Protein AF-0000000067839251 (afdb_homodimer)

Organism: NCBI:txid111831

Secondary structure (DSSP, 8-state):
-PPPEEEEEE--SHHHHHHHHHHHHTHHHHHHHHSS-EEEEEEE-S-----S---TTSEEES-HHHHHHHSS-SEEEE-S-SSSHHHHHHHHHHHHTT-EEEE--HHHHHHHHHHHHHHHHHTT--EE-GGGSSTT--HHHIIIIITTTPPEEEEEEE--HHHHHHHHHHHHH---HHHHHHHHHHTTSS-SS-HHHHTSHHHHHHHHHHHHHHHTB---GGG-EE--STT--HHHHHHHHHTTEEEEEEEEEEEETTEEEEEEEEEEEETTSGGGG--TTEEEEEEEETTTEEEEEEEE-SSHHHHHHHHHHHHHHHHTT----TTSS-GGGPBP-PBPPGGG-EEEEEEEEEEE-STTHHHHHHHHHHHTTPPEEEEEE----TTSEEEEEEEE-SEEHHHHHHHHHHHHTSTTB-S--EEEEEP--/-PPPEEEEEE--SHHHHHHHHHHHHTHHHHHHHHSS-EEEEEEE-S-----S---TTSEEES-HHHHHHHSS-SEEEE-S-SSSHHHHHHHHHHHHTT-EEEE--HHHHHHHHHHHHHHHHHTT--EE-GGGSSTT--HHHIIIIITTTPPEEEEEEE--HHHHHHHHHHHHH---HHHHHHHHHHTTSS-SS-HHHHTSHHHHHHHHHHHHHHHTB---GGG-EE--STT--HHHHHHHHHTTEEEEEEEEEEEETTEEEEEEEEEEEETTSGGGG--TTEEEEEEEETTTEEEEEEEE-SSHHHHHHHHHHHHHHHHTT----TTSS-GGGPBP-PBPPGGG-EEEEEEEEEEE-STTHHHHHHHHHHHTTPPEEEEEE----TTSEEEEEEEE-SEEHHHHHHHHHHHHTSTTB-S--EEEEEP--

Radius of gyration: 28.69 Å; Cα contacts (8 Å, |Δi|>4): 2136; chains: 2; bounding box: 86×80×74 Å

Foldseek 3Di:
DPDEAEEEEEDCPLQNVLLQCCCVVCQVVLCVVLVHGYYYAEYEDCDDDDPVGDCVNHHYDNQLLCCLQDPPGQEYEQEHEDLDDSSPSNLVNNLVNNHAYEYLYLNVCLVCVLVSLQSQVVSVHYYHHQLVWQFLWSVLCCQLPVCVVWQWFKKKKQGFLLQQAQLQCCLVPVDWNVVSNVVCCVVVSAPPPRCCRQFCVSVLSNLLLVLCLNHLADRDSPLEATGGCNPPTSVNQVVLVVVQWHWGFMWMWGQDPQWIETYTDIATEGCPDPRVPDHHRKMKMWTATPPVGIDMIIDHRDTRNSSSNSSVVSVSCVSNVHHARRSSDRSVRHHHTDRDDLQQDKAKKKKKFFFADDPPLVVVLVVLCVVLVWAWDDKDWDDDDHGGTTIIMTMTGIDGVNSVVVSQVVSCPDPGTPDRMDMHGYDDD/DPDEAEEEEEDCPLQNVLLQCCCVVCQVVLCVVLVHTYYYAEYEDCDDDDPVGDCVNHHYDNQLLCCLQDPPGQEYEQEHEDLDDSSPSNLVNNLVNNHAYEYLYLNVCLVCVLVSLQSQVVSVHAYHHQLVWQFLWSVLCCQLPVCVVWQFFKKKKQGFLLQQAQLQCCLVPVDWNVVSNVVCCVVVSAPPPRCCRQFCVSVLSNLLLVLCLNHLADRDSPLEATGGCNPPTSVNQVVLVVVQWHWGFMWMWGQDPQWIETYTDIATEGCPDPRVPDHHRKMKMWTATPPVGIDMIIDHRDGRNSSSNSSVVSVSCVSNVHHARRSSDRSVRHHHTDRDDLQQDKAKKKKKFFFAPDPPLVVVLVVLCVVLVWAWDDKDWDDDDHGGTTIIMTMTGIDGVNSVVVSQVVSCPDPGTPDRMDMHGYDDD

Sequence (858 aa):
MSRPLKVAVAGLGTVGGGTVKLLQANAALLAERTGRPVVITAVADRDRRDRGLSLDTYRWFDDAVAMASDADADVVVELIGGAGGVALKVCEAAIAAGRHVVTANKALIAHHGMALAAAAEAKGLTLGYEAAVAGGIPIIKSLREGLVGNHARRVYGILNGTCNYILTQMRETGREFATVLAEAQALGYAEADPSFDVDGIDTAHKLAILASVAFGCTLDFDAVHIEGIRHVAAVDIAFAQELGYRIKLLGIATQTEAGIERRVHPCMVRLDTPIAQVDGVFNAVVIDGDFVDRVVHEGRGAGERPTASAVVADIADIARGRNVPTFGVPVATLHAAPAAPMSEHRGAFYVRLMVLDRPGVFADIAAILRDHDVSMEAVLQRGRAPGEPVPVVMTTHDTAEAAMVHSLVKIGELGSSAEPPRMIRIEPFMSRPLKVAVAGLGTVGGGTVKLLQANAALLAERTGRPVVITAVADRDRRDRGLSLDTYRWFDDAVAMASDADADVVVELIGGAGGVALKVCEAAIAAGRHVVTANKALIAHHGMALAAAAEAKGLTLGYEAAVAGGIPIIKSLREGLVGNHARRVYGILNGTCNYILTQMRETGREFATVLAEAQALGYAEADPSFDVDGIDTAHKLAILASVAFGCTLDFDAVHIEGIRHVAAVDIAFAQELGYRIKLLGIATQTEAGIERRVHPCMVRLDTPIAQVDGVFNAVVIDGDFVDRVVHEGRGAGERPTASAVVADIADIARGRNVPTFGVPVATLHAAPAAPMSEHRGAFYVRLMVLDRPGVFADIAAILRDHDVSMEAVLQRGRAPGEPVPVVMTTHDTAEAAMVHSLVKIGELGSSAEPPRMIRIEPF

Solvent-accessible surface area (backbone atoms only — not comparable to full-atom values): 41905 Å² total; per-residue (Å²): 128,58,76,64,42,28,31,26,40,26,21,66,48,62,45,25,41,25,34,53,48,47,49,63,74,34,32,69,59,38,17,57,52,34,59,26,44,59,42,72,40,32,38,16,37,91,67,86,71,88,78,88,66,94,56,85,87,32,48,80,28,75,44,44,45,57,38,36,54,64,50,80,43,52,29,35,34,45,42,66,52,61,55,40,68,68,44,45,46,23,53,52,34,12,42,73,61,72,21,25,37,37,33,46,40,29,50,25,43,37,73,42,32,65,63,52,39,46,56,21,54,74,69,75,36,44,57,34,47,41,18,27,37,43,6,29,34,53,53,55,56,37,48,50,44,36,41,43,59,37,59,49,46,33,41,34,28,34,59,42,22,53,52,35,27,43,49,38,49,26,64,76,69,58,42,45,52,69,61,46,50,52,50,34,33,74,73,64,63,34,54,96,78,40,55,52,57,45,43,22,50,52,32,38,29,34,39,27,47,49,43,16,43,52,66,44,26,55,70,48,53,85,53,44,46,70,35,38,54,79,82,57,45,35,68,55,48,53,52,32,47,76,73,47,24,32,72,41,59,32,27,40,30,34,64,51,98,71,23,38,33,36,39,23,32,49,28,33,27,42,56,89,36,76,74,50,68,62,54,38,52,38,17,32,42,36,40,33,25,76,38,38,35,52,37,38,40,33,21,33,29,52,57,32,38,11,22,15,29,15,46,45,18,42,52,41,37,51,59,58,67,54,76,66,45,66,45,35,31,55,68,87,69,39,35,86,61,50,59,39,60,66,56,72,37,68,41,25,36,38,35,44,34,32,28,41,50,54,91,60,48,64,56,52,48,50,49,44,28,54,76,43,68,45,51,76,68,45,76,47,73,55,81,87,45,84,78,35,68,31,50,37,36,35,34,34,45,73,30,46,39,44,40,51,52,54,33,44,55,56,47,41,67,35,88,50,35,73,44,76,57,42,79,38,43,41,50,90,106,128,56,77,62,41,27,30,26,39,26,21,64,48,61,45,25,42,25,34,53,49,47,50,62,76,36,30,70,59,37,17,57,51,33,62,28,43,61,42,71,40,32,37,17,34,91,66,85,71,86,77,88,68,92,57,86,86,32,47,78,30,76,44,43,43,58,38,36,56,65,49,78,45,50,31,34,34,44,42,65,52,61,55,40,69,68,42,45,45,22,52,51,33,13,42,74,61,72,21,26,37,37,32,46,39,28,50,23,42,37,73,41,32,65,63,52,39,46,58,21,52,75,71,74,36,45,56,34,47,42,18,26,38,42,5,28,35,51,53,54,56,37,47,51,45,35,42,44,59,38,56,49,47,32,41,34,28,35,59,44,22,54,50,34,28,42,50,39,48,26,62,77,68,59,43,44,53,69,60,46,49,52,51,34,33,74,73,64,63,34,54,93,77,38,56,51,57,44,43,22,50,52,31,40,29,35,39,26,48,51,42,16,43,52,65,44,26,56,68,48,52,86,52,43,45,69,36,39,53,81,81,55,44,36,68,57,47,53,51,31,47,74,72,46,26,33,72,42,61,30,28,39,30,34,65,50,94,70,24,41,33,35,38,23,32,48,27,34,28,41,56,88,34,75,74,50,68,61,53,40,51,39,16,32,43,36,41,34,25,77,38,37,37,52,38,38,41,32,22,35,29,52,56,33,40,11,22,15,28,16,46,44,17,43,53,43,37,51,60,57,67,56,78,68,45,65,46,32,34,55,66,88,70,40,36,85,60,50,63,39,60,67,57,71,37,67,40,25,36,38,36,43,35,32,28,42,48,51,91,60,48,65,56,54,49,50,50,45,27,54,76,44,68,44,52,77,68,47,77,48,73,57,79,86,47,81,75,34,68,30,52,36,34,35,34,34,45,75,29,46,39,44,41,52,52,52,33,43,55,56,46,42,67,34,89,49,34,76,43,78,56,43,78,38,44,40,50,90,106

Nearest PDB structures (foldseek):
  3mtj-assembly1_A  TM=9.504E-01  e=8.032E-56  Thiobacillus denitrificans ATCC 25259
  4pg7-assembly1_A  TM=8.207E-01  e=2.392E-37  Staphylococcus aureus M1064
  4pg8-assembly1_A  TM=8.276E-01  e=2.329E-36  Staphylococcus aureus M1064
  4pg5-assembly1_A  TM=8.255E-01  e=5.271E-36  Staphylococcus aureus M1064
  4pg5-assembly1_B  TM=8.146E-01  e=1.193E-35  Staphylococcus aureus M1064

pLDDT: mean 95.48, std 4.78, range [52.75, 98.94]

Structure (mmCIF, N/CA/C/O backbone):
data_AF-0000000067839251-model_v1
#
loop_
_entity.id
_entity.type
_entity.pdbx_description
1 polymer 'Homoserine dehydrogenase'
#
loop_
_atom_site.group_PDB
_atom_site.id
_atom_site.type_symbol
_atom_site.label_atom_id
_atom_site.label_alt_id
_atom_site.label_comp_id
_atom_site.label_asym_id
_atom_site.label_entity_id
_atom_site.label_seq_id
_atom_site.pdbx_PDB_ins_code
_atom_site.Cartn_x
_atom_site.Cartn_y
_atom_site.Cartn_z
_atom_site.occupancy
_atom_site.B_iso_or_equiv
_atom_site.auth_seq_id
_atom_site.auth_comp_id
_atom_site.auth_asym_id
_atom_site.auth_atom_id
_atom_site.pdbx_PDB_model_num
ATOM 1 N N . MET A 1 1 ? -21.562 -25.953 11.664 1 52.75 1 MET A N 1
ATOM 2 C CA . MET A 1 1 ? -20.375 -25.266 11.203 1 52.75 1 MET A CA 1
ATOM 3 C C . MET A 1 1 ? -19.922 -25.781 9.844 1 52.75 1 MET A C 1
ATOM 5 O O . MET A 1 1 ? -20.188 -26.938 9.5 1 52.75 1 MET A O 1
ATOM 9 N N . SER A 1 2 ? -19.562 -24.719 8.914 1 79.94 2 SER A N 1
ATOM 10 C CA . SER A 1 2 ? -19.141 -25.141 7.59 1 79.94 2 SER A CA 1
ATOM 11 C C . SER A 1 2 ? -17.969 -26.109 7.68 1 79.94 2 SER A C 1
ATOM 13 O O . SER A 1 2 ? -17.266 -26.172 8.695 1 79.94 2 SER A O 1
ATOM 15 N N . ARG A 1 3 ? -17.875 -27.172 6.828 1 93.62 3 ARG A N 1
ATOM 16 C CA . ARG A 1 3 ? -16.797 -28.156 6.754 1 93.62 3 ARG A CA 1
ATOM 17 C C . ARG A 1 3 ? -15.438 -27.484 6.734 1 93.62 3 ARG A C 1
ATOM 19 O O . ARG A 1 3 ? -15.242 -26.484 6.027 1 93.62 3 ARG A O 1
ATOM 26 N N . PRO A 1 4 ? -14.523 -27.969 7.59 1 97.56 4 PRO A N 1
ATOM 27 C CA . PRO A 1 4 ? -13.188 -27.359 7.629 1 97.56 4 PRO A CA 1
ATOM 28 C C . PRO A 1 4 ? -12.469 -27.422 6.281 1 97.56 4 PRO A C 1
ATOM 30 O O . PRO A 1 4 ? -12.711 -28.344 5.496 1 97.56 4 PRO A O 1
ATOM 33 N N . LEU A 1 5 ? -11.703 -26.422 5.992 1 98.62 5 LEU A N 1
ATOM 34 C CA . LEU A 1 5 ? -10.75 -26.5 4.895 1 98.62 5 LEU A CA 1
ATOM 35 C C . LEU A 1 5 ? -9.469 -27.203 5.332 1 98.62 5 LEU A C 1
ATOM 37 O O . LEU A 1 5 ? -8.82 -26.781 6.289 1 98.62 5 LEU A O 1
ATOM 41 N N . LYS A 1 6 ? -9.133 -28.281 4.664 1 98.81 6 LYS A N 1
ATOM 42 C CA . LYS A 1 6 ? -7.973 -29.094 5.027 1 98.81 6 LYS A CA 1
ATOM 43 C C . LYS A 1 6 ? -6.754 -28.703 4.195 1 98.81 6 LYS A C 1
ATOM 45 O O . LYS A 1 6 ? -6.824 -28.641 2.967 1 98.81 6 LYS A O 1
ATOM 50 N N . VAL A 1 7 ? -5.617 -28.469 4.934 1 98.88 7 VAL A N 1
ATOM 51 C CA . VAL A 1 7 ? -4.414 -27.938 4.297 1 98.88 7 VAL A CA 1
ATOM 52 C C . VAL A 1 7 ? -3.262 -28.938 4.477 1 98.88 7 VAL A C 1
ATOM 54 O O . VAL A 1 7 ? -3.057 -29.469 5.566 1 98.88 7 VAL A O 1
ATOM 57 N N . ALA A 1 8 ? -2.527 -29.219 3.404 1 98.94 8 ALA A N 1
ATOM 58 C CA . ALA A 1 8 ? -1.264 -29.938 3.445 1 98.94 8 ALA A CA 1
ATOM 59 C C . ALA A 1 8 ? -0.091 -29.031 3.088 1 98.94 8 ALA A C 1
ATOM 61 O O . ALA A 1 8 ? -0.13 -28.328 2.078 1 98.94 8 ALA A O 1
ATOM 62 N N . VAL A 1 9 ? 0.969 -29.047 3.918 1 98.88 9 VAL A N 1
ATOM 63 C CA . VAL A 1 9 ? 2.08 -28.125 3.734 1 98.88 9 VAL A CA 1
ATOM 64 C C . VAL A 1 9 ? 3.328 -28.891 3.305 1 98.88 9 VAL A C 1
ATOM 66 O O . VAL A 1 9 ? 3.812 -29.766 4.035 1 98.88 9 VAL A O 1
ATOM 69 N N . ALA A 1 10 ? 3.791 -28.562 2.096 1 98.81 10 ALA A N 1
ATOM 70 C CA . ALA A 1 10 ? 5.031 -29.141 1.577 1 98.81 10 ALA A CA 1
ATOM 71 C C . ALA A 1 10 ? 6.207 -28.188 1.799 1 98.81 10 ALA A C 1
ATOM 73 O O . ALA A 1 10 ? 6.281 -27.125 1.177 1 98.81 10 ALA A O 1
ATOM 74 N N . GLY A 1 11 ? 7.156 -28.562 2.584 1 98.06 11 GLY A N 1
ATOM 75 C CA . GLY A 1 11 ? 8.281 -27.719 2.955 1 98.06 11 GLY A CA 1
ATOM 76 C C . GLY A 1 11 ? 8.086 -27.016 4.289 1 98.06 11 GLY A C 1
ATOM 77 O O . GLY A 1 11 ? 7.188 -26.188 4.438 1 98.06 11 GLY A O 1
ATOM 78 N N . LEU A 1 12 ? 8.961 -27.328 5.254 1 97.88 12 LEU A N 1
ATOM 79 C CA . LEU A 1 12 ? 8.828 -26.797 6.602 1 97.88 12 LEU A CA 1
ATOM 80 C C . LEU A 1 12 ? 10.055 -25.953 6.969 1 97.88 12 LEU A C 1
ATOM 82 O O . LEU A 1 12 ? 10.492 -25.969 8.125 1 97.88 12 LEU A O 1
ATOM 86 N N . GLY A 1 13 ? 10.586 -25.281 5.895 1 95.56 13 GLY A N 1
ATOM 87 C CA . GLY A 1 13 ? 11.633 -24.297 6.152 1 95.56 13 GLY A CA 1
ATOM 88 C C . GLY A 1 13 ? 11.109 -23.031 6.789 1 95.56 13 GLY A C 1
ATOM 89 O O . GLY A 1 13 ? 10.141 -23.062 7.555 1 95.56 13 GLY A O 1
ATOM 90 N N . THR A 1 14 ? 11.773 -21.938 6.508 1 94.44 14 THR A N 1
ATOM 91 C CA . THR A 1 14 ? 11.453 -20.641 7.121 1 94.44 14 THR A CA 1
ATOM 92 C C . THR A 1 14 ? 10.008 -20.25 6.84 1 94.44 14 THR A C 1
ATOM 94 O O . THR A 1 14 ? 9.234 -20.016 7.766 1 94.44 14 THR A O 1
ATOM 97 N N . VAL A 1 15 ? 9.609 -20.234 5.586 1 97.25 15 VAL A N 1
ATOM 98 C CA . VAL A 1 15 ? 8.266 -19.812 5.207 1 97.25 15 VAL A CA 1
ATOM 99 C C . VAL A 1 15 ? 7.254 -20.891 5.602 1 97.25 15 VAL A C 1
ATOM 101 O O . VAL A 1 15 ? 6.172 -20.578 6.102 1 97.25 15 VAL A O 1
ATOM 104 N N . GLY A 1 16 ? 7.602 -22.125 5.359 1 98.12 16 GLY A N 1
ATOM 105 C CA . GLY A 1 16 ? 6.715 -23.219 5.754 1 98.12 16 GLY A CA 1
ATOM 106 C C . GLY A 1 16 ? 6.441 -23.25 7.246 1 98.12 16 GLY A C 1
ATOM 107 O O . GLY A 1 16 ? 5.289 -23.391 7.668 1 98.12 16 GLY A O 1
ATOM 108 N N . GLY A 1 17 ? 7.543 -23.156 8 1 97.75 17 GLY A N 1
ATOM 109 C CA . GLY A 1 17 ? 7.379 -23.078 9.445 1 97.75 17 GLY A CA 1
ATOM 110 C C . GLY A 1 17 ? 6.531 -21.891 9.891 1 97.75 17 GLY A C 1
ATOM 111 O O . GLY A 1 17 ? 5.676 -22.031 10.766 1 97.75 17 GLY A O 1
ATOM 112 N N . GLY A 1 18 ? 6.781 -20.734 9.25 1 98.19 18 GLY A N 1
ATOM 113 C CA . GLY A 1 18 ? 5.973 -19.562 9.539 1 98.19 18 GLY A CA 1
ATOM 114 C C . GLY A 1 18 ? 4.5 -19.75 9.227 1 98.19 18 GLY A C 1
ATOM 115 O O . GLY A 1 18 ? 3.633 -19.297 9.969 1 98.19 18 GLY A O 1
ATOM 116 N N . THR A 1 19 ? 4.211 -20.438 8.156 1 98.75 19 THR A N 1
ATOM 117 C CA . THR A 1 19 ? 2.838 -20.703 7.746 1 98.75 19 THR A CA 1
ATOM 118 C C . THR A 1 19 ? 2.135 -21.594 8.766 1 98.75 19 THR A C 1
ATOM 120 O O . THR A 1 19 ? 1.004 -21.312 9.172 1 98.75 19 THR A O 1
ATOM 123 N N . VAL A 1 20 ? 2.816 -22.625 9.211 1 98.62 20 VAL A N 1
ATOM 124 C CA . VAL A 1 20 ? 2.266 -23.516 10.227 1 98.62 20 VAL A CA 1
ATOM 125 C C . VAL A 1 20 ? 1.987 -22.719 11.508 1 98.62 20 VAL A C 1
ATOM 127 O O . VAL A 1 20 ? 0.901 -22.812 12.078 1 98.62 20 VAL A O 1
ATOM 130 N N . LYS A 1 21 ? 2.959 -21.922 11.93 1 98.5 21 LYS A N 1
ATOM 131 C CA . LYS A 1 21 ? 2.811 -21.109 13.133 1 98.5 21 LYS A CA 1
ATOM 132 C C . LYS A 1 21 ? 1.592 -20.203 13.039 1 98.5 21 LYS A C 1
ATOM 134 O O . LYS A 1 21 ? 0.81 -20.094 13.992 1 98.5 21 LYS A O 1
ATOM 139 N N . LEU A 1 22 ? 1.418 -19.547 11.906 1 98.62 22 LEU A N 1
ATOM 140 C CA . LEU A 1 22 ? 0.31 -18.609 11.734 1 98.62 22 LEU A CA 1
ATOM 141 C C . LEU A 1 22 ? -1.028 -19.344 11.766 1 98.62 22 LEU A C 1
ATOM 143 O O . LEU A 1 22 ? -1.963 -18.906 12.445 1 98.62 22 LEU A O 1
ATOM 147 N N . LEU A 1 23 ? -1.145 -20.453 11.055 1 98.62 23 LEU A N 1
ATOM 148 C CA . LEU A 1 23 ? -2.389 -21.219 11 1 98.62 23 LEU A CA 1
ATOM 149 C C . LEU A 1 23 ? -2.766 -21.734 12.383 1 98.62 23 LEU A C 1
ATOM 151 O O . LEU A 1 23 ? -3.949 -21.844 12.703 1 98.62 23 LEU A O 1
ATOM 155 N N . GLN A 1 24 ? -1.734 -22.047 13.188 1 98.31 24 GLN A N 1
ATOM 156 C CA . GLN A 1 24 ? -1.984 -22.516 14.547 1 98.31 24 GLN A CA 1
ATOM 157 C C . GLN A 1 24 ? -2.316 -21.359 15.484 1 98.31 24 GLN A C 1
ATOM 159 O O . GLN A 1 24 ? -3.33 -21.391 16.188 1 98.31 24 GLN A O 1
ATOM 164 N N . ALA A 1 25 ? -1.524 -20.312 15.453 1 98.12 25 ALA A N 1
ATOM 165 C CA . ALA A 1 25 ? -1.635 -19.219 16.406 1 98.12 25 ALA A CA 1
ATOM 166 C C . ALA A 1 25 ? -2.93 -18.438 16.188 1 98.12 25 ALA A C 1
ATOM 168 O O . ALA A 1 25 ? -3.553 -17.984 17.156 1 98.12 25 ALA A O 1
ATOM 169 N N . ASN A 1 26 ? -3.336 -18.266 14.953 1 98.38 26 ASN A N 1
ATOM 170 C CA . ASN A 1 26 ? -4.488 -17.438 14.641 1 98.38 26 ASN A CA 1
ATOM 171 C C . ASN A 1 26 ? -5.645 -18.25 14.07 1 98.38 26 ASN A C 1
ATOM 173 O O . ASN A 1 26 ? -6.391 -17.766 13.219 1 98.38 26 ASN A O 1
ATOM 177 N N . ALA A 1 27 ? -5.809 -19.469 14.508 1 98.12 27 ALA A N 1
ATOM 178 C CA . ALA A 1 27 ? -6.816 -20.391 13.992 1 98.12 27 ALA A CA 1
ATOM 179 C C . ALA A 1 27 ? -8.227 -19.844 14.227 1 98.12 27 ALA A C 1
ATOM 181 O O . ALA A 1 27 ? -9.07 -19.891 13.328 1 98.12 27 ALA A O 1
ATOM 182 N N . ALA A 1 28 ? -8.539 -19.359 15.406 1 97.25 28 ALA A N 1
ATOM 183 C CA . ALA A 1 28 ? -9.867 -18.859 15.734 1 97.25 28 ALA A CA 1
ATOM 184 C C . ALA A 1 28 ? -10.219 -17.641 14.891 1 97.25 28 ALA A C 1
ATOM 186 O O . ALA A 1 28 ? -11.344 -17.516 14.398 1 97.25 28 ALA A O 1
ATOM 187 N N . LEU A 1 29 ? -9.25 -16.781 14.766 1 96.5 29 LEU A N 1
ATOM 188 C CA . LEU A 1 29 ? -9.422 -15.578 13.953 1 96.5 29 LEU A CA 1
ATOM 189 C C . LEU A 1 29 ? -9.742 -15.945 12.508 1 96.5 29 LEU A C 1
ATOM 191 O O . LEU A 1 29 ? -10.664 -15.391 11.914 1 96.5 29 LEU A O 1
ATOM 195 N N . LEU A 1 30 ? -8.984 -16.859 11.969 1 97.5 30 LEU A N 1
ATOM 196 C CA . LEU A 1 30 ? -9.156 -17.281 10.578 1 97.5 30 LEU A CA 1
ATOM 197 C C . LEU A 1 30 ? -10.523 -17.922 10.383 1 97.5 30 LEU A C 1
ATOM 199 O O . LEU A 1 30 ? -11.188 -17.688 9.375 1 97.5 30 LEU A O 1
ATOM 203 N N . ALA A 1 31 ? -10.914 -18.734 11.344 1 97.19 31 ALA A N 1
ATOM 204 C CA . ALA A 1 31 ? -12.219 -19.391 11.25 1 97.19 31 ALA A CA 1
ATOM 205 C C . ALA A 1 31 ? -13.344 -18.359 11.219 1 97.19 31 ALA A C 1
ATOM 207 O O . ALA A 1 31 ? -14.289 -18.484 10.43 1 97.19 31 ALA A O 1
ATOM 208 N N . GLU A 1 32 ? -13.242 -17.375 12.031 1 94.88 32 GLU A N 1
ATOM 209 C CA . GLU A 1 32 ? -14.242 -16.312 12.078 1 94.88 32 GLU A CA 1
ATOM 210 C C . GLU A 1 32 ? -14.281 -15.539 10.766 1 94.88 32 GLU A C 1
ATOM 212 O O . GLU A 1 32 ? -15.359 -15.281 10.227 1 94.88 32 GLU A O 1
ATOM 217 N N . ARG A 1 33 ? -13.188 -15.211 10.227 1 95.5 33 ARG A N 1
ATOM 218 C CA . ARG A 1 33 ? -13.094 -14.312 9.078 1 95.5 33 ARG A CA 1
ATOM 219 C C . ARG A 1 33 ? -13.367 -15.055 7.773 1 95.5 33 ARG A C 1
ATOM 221 O O . ARG A 1 33 ? -13.719 -14.445 6.766 1 95.5 33 ARG A O 1
ATOM 228 N N . THR A 1 34 ? -13.156 -16.375 7.789 1 95.56 34 THR A N 1
ATOM 229 C CA . THR A 1 34 ? -13.375 -17.125 6.551 1 95.56 34 THR A CA 1
ATOM 230 C C . THR A 1 34 ? -14.688 -17.891 6.598 1 95.56 34 THR A C 1
ATOM 232 O O . THR A 1 34 ? -15.148 -18.422 5.582 1 95.56 34 THR A O 1
ATOM 235 N N . GLY A 1 35 ? -15.273 -17.969 7.762 1 93.38 35 GLY A N 1
ATOM 236 C CA . GLY A 1 35 ? -16.547 -18.641 7.91 1 93.38 35 GLY A CA 1
ATOM 237 C C . GLY A 1 35 ? -16.422 -20.141 8.117 1 93.38 35 GLY A C 1
ATOM 238 O O . GLY A 1 35 ? -17.438 -20.859 8.164 1 93.38 35 GLY A O 1
ATOM 239 N N . ARG A 1 36 ? -15.211 -20.734 8.227 1 95.69 36 ARG A N 1
ATOM 240 C CA . ARG A 1 36 ? -14.953 -22.141 8.5 1 95.69 36 ARG A CA 1
ATOM 241 C C . ARG A 1 36 ? -13.539 -22.344 9.039 1 95.69 36 ARG A C 1
ATOM 243 O O . ARG A 1 36 ? -12.641 -21.547 8.758 1 95.69 36 ARG A O 1
ATOM 250 N N . PRO A 1 37 ? -13.359 -23.391 9.789 1 97.88 37 PRO A N 1
ATOM 251 C CA . PRO A 1 37 ? -12 -23.672 10.273 1 97.88 37 PRO A CA 1
ATOM 252 C C . PRO A 1 37 ? -11.031 -24 9.141 1 97.88 37 PRO A C 1
ATOM 254 O O . PRO A 1 37 ? -11.438 -24.562 8.117 1 97.88 37 PRO A O 1
ATOM 257 N N . VAL A 1 38 ? -9.789 -23.609 9.289 1 98.56 38 VAL A N 1
ATOM 258 C CA . VAL A 1 38 ? -8.672 -24 8.43 1 98.56 38 VAL A CA 1
ATOM 259 C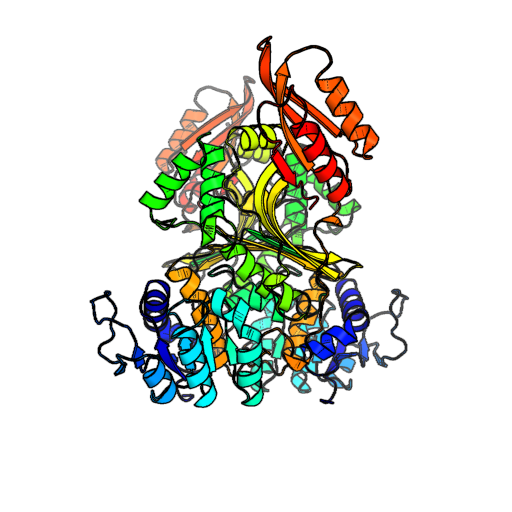 C . VAL A 1 38 ? -7.703 -24.891 9.203 1 98.56 38 VAL A C 1
ATOM 261 O O . VAL A 1 38 ? -7.07 -24.438 10.164 1 98.56 38 VAL A O 1
ATOM 264 N N . VAL A 1 39 ? -7.551 -26.141 8.797 1 98.25 39 VAL A N 1
ATOM 265 C CA . VAL A 1 39 ? -6.816 -27.078 9.633 1 98.25 39 VAL A CA 1
ATOM 266 C C . VAL A 1 39 ? -5.738 -27.781 8.797 1 98.25 39 VAL A C 1
ATOM 268 O O . VAL A 1 39 ? -5.973 -28.125 7.637 1 98.25 39 VAL A O 1
ATOM 271 N N . ILE A 1 40 ? -4.574 -27.938 9.375 1 98.69 40 ILE A N 1
ATOM 272 C CA . ILE A 1 40 ? -3.504 -28.703 8.742 1 98.69 40 ILE A CA 1
ATOM 273 C C . ILE A 1 40 ? -3.729 -30.188 8.977 1 98.69 40 ILE A C 1
ATOM 275 O O . ILE A 1 40 ? -3.984 -30.609 10.109 1 98.69 40 ILE A O 1
ATOM 279 N N . THR A 1 41 ? -3.648 -30.953 7.93 1 98.69 41 THR A N 1
ATOM 280 C CA . THR A 1 41 ? -3.863 -32.375 8.078 1 98.69 41 THR A CA 1
ATOM 281 C C . THR A 1 41 ? -2.586 -33.156 7.766 1 98.69 41 THR A C 1
ATOM 283 O O . THR A 1 41 ? -2.412 -34.281 8.227 1 98.69 41 THR A O 1
ATOM 286 N N . ALA A 1 42 ? -1.723 -32.562 6.961 1 98.75 42 ALA A N 1
ATOM 287 C CA . ALA A 1 42 ? -0.509 -33.25 6.551 1 98.75 42 ALA A CA 1
ATOM 288 C C . ALA A 1 42 ? 0.642 -32.281 6.332 1 98.75 42 ALA A C 1
ATOM 290 O O . ALA A 1 42 ? 0.416 -31.109 6.043 1 98.75 42 ALA A O 1
ATOM 291 N N . VAL A 1 43 ? 1.841 -32.812 6.52 1 98.56 43 VAL A N 1
ATOM 292 C CA . VAL A 1 43 ? 3.055 -32.031 6.25 1 98.56 43 VAL A CA 1
ATOM 293 C C . VAL A 1 43 ? 4.094 -32.938 5.586 1 98.56 43 VAL A C 1
ATOM 295 O O . VAL A 1 43 ? 4.062 -34.156 5.75 1 98.56 43 VAL A O 1
ATOM 298 N N . ALA A 1 44 ? 4.941 -32.312 4.781 1 98.31 44 ALA A N 1
ATOM 299 C CA . ALA A 1 44 ? 6.043 -33.031 4.16 1 98.31 44 ALA A CA 1
ATOM 300 C C . ALA A 1 44 ? 7.332 -32.219 4.207 1 98.31 44 ALA A C 1
ATOM 302 O O . ALA A 1 44 ? 7.32 -31 3.963 1 98.31 44 ALA A O 1
ATOM 303 N N . ASP A 1 45 ? 8.375 -32.844 4.57 1 96.81 45 ASP A N 1
ATOM 304 C CA . ASP A 1 45 ? 9.727 -32.312 4.504 1 96.81 45 ASP A CA 1
ATOM 305 C C . ASP A 1 45 ? 10.766 -33.406 4.34 1 96.81 45 ASP A C 1
ATOM 307 O O . ASP A 1 45 ? 10.461 -34.594 4.551 1 96.81 45 ASP A O 1
ATOM 311 N N . ARG A 1 46 ? 11.969 -33 3.975 1 91.44 46 ARG A N 1
ATOM 312 C CA . ARG A 1 46 ? 13.023 -33.969 3.723 1 91.44 46 ARG A CA 1
ATOM 313 C C . ARG A 1 46 ? 13.539 -34.562 5.027 1 91.44 46 ARG A C 1
ATOM 315 O O . ARG A 1 46 ? 14.055 -35.688 5.039 1 91.44 46 ARG A O 1
ATOM 322 N N . ASP A 1 47 ? 13.453 -33.812 6.066 1 88.06 47 ASP A N 1
ATOM 323 C CA . ASP A 1 47 ? 13.914 -34.312 7.348 1 88.06 47 ASP A CA 1
ATOM 324 C C . ASP A 1 47 ? 12.953 -33.938 8.477 1 88.06 47 ASP A C 1
ATOM 326 O O . ASP A 1 47 ? 12.07 -33.094 8.289 1 88.06 47 ASP A O 1
ATOM 330 N N . ARG A 1 48 ? 13.062 -34.656 9.617 1 88.31 48 ARG A N 1
ATOM 331 C CA . ARG A 1 48 ? 12.125 -34.5 10.719 1 88.31 48 ARG A CA 1
ATOM 332 C C . ARG A 1 48 ? 12.773 -33.75 11.891 1 88.31 48 ARG A C 1
ATOM 334 O O . ARG A 1 48 ? 12.398 -33.969 13.047 1 88.31 48 ARG A O 1
ATOM 341 N N . ARG A 1 49 ? 13.672 -32.938 11.586 1 86.31 49 ARG A N 1
ATOM 342 C CA . ARG A 1 49 ? 14.336 -32.219 12.656 1 86.31 49 ARG A CA 1
ATOM 343 C C . ARG A 1 49 ? 13.344 -31.359 13.43 1 86.31 49 ARG A C 1
ATOM 345 O O . ARG A 1 49 ? 12.32 -30.938 12.883 1 86.31 49 ARG A O 1
ATOM 352 N N . ASP A 1 50 ? 13.664 -31.109 14.602 1 87.5 50 ASP A N 1
ATOM 353 C CA . ASP A 1 50 ? 12.82 -30.281 15.453 1 87.5 50 ASP A CA 1
ATOM 354 C C . ASP A 1 50 ? 12.906 -28.812 15.039 1 87.5 50 ASP A C 1
ATOM 356 O O . ASP A 1 50 ? 13.984 -28.219 15.039 1 87.5 50 ASP A O 1
ATOM 360 N N . ARG A 1 51 ? 11.812 -28.297 14.695 1 90.56 51 ARG A N 1
ATOM 361 C CA . ARG A 1 51 ? 11.742 -26.906 14.25 1 90.56 51 ARG A CA 1
ATOM 362 C C . ARG A 1 51 ? 10.961 -26.047 15.242 1 90.56 51 ARG A C 1
ATOM 364 O O . ARG A 1 51 ? 10.602 -24.906 14.945 1 90.56 51 ARG A O 1
ATOM 371 N N . GLY A 1 52 ? 10.656 -26.625 16.359 1 90.75 52 GLY A N 1
ATOM 372 C CA . GLY A 1 52 ? 9.867 -25.906 17.344 1 90.75 52 GLY A CA 1
ATOM 373 C C . GLY A 1 52 ? 8.406 -25.781 16.969 1 90.75 52 GLY A C 1
ATOM 374 O O . GLY A 1 52 ? 7.73 -24.844 17.391 1 90.75 52 GLY A O 1
ATOM 375 N N . LEU A 1 53 ? 7.949 -26.562 16.094 1 92.38 53 LEU A N 1
ATOM 376 C CA . LEU A 1 53 ? 6.566 -26.578 15.617 1 92.38 53 LEU A CA 1
ATOM 377 C C . LEU A 1 53 ? 5.805 -27.766 16.203 1 92.38 53 LEU A C 1
ATOM 379 O O . LEU A 1 53 ? 6.375 -28.828 16.422 1 92.38 53 LEU A O 1
ATOM 383 N N . SER A 1 54 ? 4.602 -27.594 16.562 1 93.19 54 SER A N 1
ATOM 384 C CA . SER A 1 54 ? 3.727 -28.703 16.953 1 93.19 54 SER A CA 1
ATOM 385 C C . SER A 1 54 ? 3.158 -29.406 15.734 1 93.19 54 SER A C 1
ATOM 387 O O . SER A 1 54 ? 2.146 -28.984 15.172 1 93.19 54 SER A O 1
ATOM 389 N N . LEU A 1 55 ? 3.736 -30.547 15.398 1 95.81 55 LEU A N 1
ATOM 390 C CA . LEU A 1 55 ? 3.385 -31.219 14.156 1 95.81 55 LEU A CA 1
ATOM 391 C C . LEU A 1 55 ? 2.787 -32.594 14.438 1 95.81 55 LEU A C 1
ATOM 393 O O . LEU A 1 55 ? 2.436 -33.344 13.508 1 95.81 55 LEU A O 1
ATOM 397 N N . ASP A 1 56 ? 2.611 -33 15.695 1 93.56 56 ASP A N 1
ATOM 398 C CA . ASP A 1 56 ? 2.32 -34.344 16.125 1 93.56 56 ASP A CA 1
ATOM 399 C C . ASP A 1 56 ? 0.926 -34.781 15.672 1 93.56 56 ASP A C 1
ATOM 401 O O . ASP A 1 56 ? 0.662 -35.969 15.508 1 93.56 56 ASP A O 1
ATOM 405 N N . THR A 1 57 ? 0.103 -33.875 15.414 1 95.06 57 THR A N 1
ATOM 406 C CA . THR A 1 57 ? -1.274 -34.219 15.07 1 95.06 57 THR A CA 1
ATOM 407 C C . THR A 1 57 ? -1.447 -34.312 13.555 1 95.06 57 THR A C 1
ATOM 409 O O . THR A 1 57 ? -2.52 -34.688 13.07 1 95.06 57 THR A O 1
ATOM 412 N N . TYR A 1 58 ? -0.39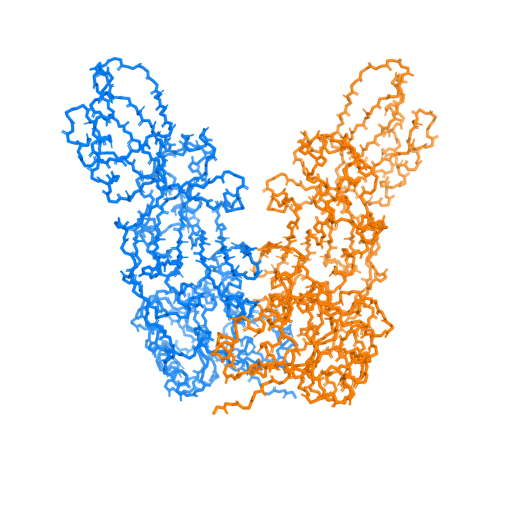9 -34.031 12.812 1 97.5 58 TYR A N 1
ATOM 413 C CA . TYR A 1 58 ? -0.478 -34.062 11.352 1 97.5 58 TYR A CA 1
ATOM 414 C C . TYR A 1 58 ? 0.162 -35.344 10.797 1 97.5 58 TYR A C 1
ATOM 416 O O . TYR A 1 58 ? 1.155 -35.844 11.336 1 97.5 58 TYR A O 1
ATOM 424 N N . ARG A 1 59 ? -0.4 -35.844 9.719 1 98.06 59 ARG A N 1
ATOM 425 C CA . ARG A 1 59 ? 0.254 -36.938 9.023 1 98.06 59 ARG A CA 1
ATOM 426 C C . ARG A 1 59 ? 1.541 -36.469 8.352 1 98.06 59 ARG A C 1
ATOM 428 O O . ARG A 1 59 ? 1.533 -35.5 7.578 1 98.06 59 ARG A O 1
ATOM 435 N N . TRP A 1 60 ? 2.641 -37.219 8.641 1 97.31 60 TRP A N 1
ATOM 436 C CA . TRP A 1 60 ? 3.934 -36.875 8.055 1 97.31 60 TRP A CA 1
ATOM 437 C C . TRP A 1 60 ? 4.18 -37.656 6.773 1 97.31 60 TRP A C 1
ATOM 439 O O . TRP A 1 60 ? 3.938 -38.875 6.723 1 97.31 60 TRP A O 1
ATOM 449 N N . PHE A 1 61 ? 4.645 -36.969 5.746 1 97.88 61 PHE A N 1
ATOM 450 C CA . PHE A 1 61 ? 5.098 -37.594 4.512 1 97.88 61 PHE A CA 1
ATOM 451 C C . PHE A 1 61 ? 6.57 -37.281 4.262 1 97.88 61 PHE A C 1
ATOM 453 O O . PHE A 1 61 ? 7.012 -36.156 4.391 1 97.88 61 PHE A O 1
ATOM 460 N N . ASP A 1 62 ? 7.293 -38.312 3.861 1 96.25 62 ASP A N 1
ATOM 461 C CA . ASP A 1 62 ? 8.68 -38.094 3.469 1 96.25 62 ASP A CA 1
ATOM 462 C C . ASP A 1 62 ? 8.781 -37.562 2.037 1 96.25 62 ASP A C 1
ATOM 464 O O . ASP A 1 62 ? 9.781 -36.969 1.662 1 96.25 62 ASP A O 1
ATOM 468 N N . ASP A 1 63 ? 7.742 -37.906 1.303 1 97.5 63 ASP A N 1
ATOM 469 C CA . ASP A 1 63 ? 7.676 -37.5 -0.1 1 97.5 63 ASP A CA 1
ATOM 470 C C . ASP A 1 63 ? 6.547 -36.5 -0.334 1 97.5 63 ASP A C 1
ATOM 472 O O . ASP A 1 63 ? 5.367 -36.875 -0.314 1 97.5 63 ASP A O 1
ATOM 476 N N . ALA A 1 64 ? 6.938 -35.312 -0.693 1 98.5 64 ALA A N 1
ATOM 477 C CA . ALA A 1 64 ? 5.965 -34.219 -0.856 1 98.5 64 ALA A CA 1
ATOM 478 C C . ALA A 1 64 ? 5.035 -34.5 -2.035 1 98.5 64 ALA A C 1
ATOM 480 O O . ALA A 1 64 ? 3.865 -34.125 -2.016 1 98.5 64 ALA A O 1
ATOM 481 N N . VAL A 1 65 ? 5.531 -35.125 -3.074 1 98.69 65 VAL A N 1
ATOM 482 C CA . VAL A 1 65 ? 4.711 -35.438 -4.238 1 98.69 65 VAL A CA 1
ATOM 483 C C . VAL A 1 65 ? 3.648 -36.469 -3.857 1 98.69 65 VAL A C 1
ATOM 485 O O . VAL A 1 65 ? 2.486 -36.344 -4.254 1 98.69 65 VAL A O 1
ATOM 488 N N . ALA A 1 66 ? 4.055 -37.469 -3.08 1 98.44 66 ALA A N 1
ATOM 489 C CA . ALA A 1 66 ? 3.094 -38.438 -2.566 1 98.44 66 ALA A CA 1
ATOM 490 C C . ALA A 1 66 ? 2.041 -37.75 -1.691 1 98.44 66 ALA A C 1
ATOM 492 O O . ALA A 1 66 ? 0.857 -38.094 -1.762 1 98.44 66 ALA A O 1
ATOM 493 N N . MET A 1 67 ? 2.438 -36.781 -0.9 1 98.69 67 MET A N 1
ATOM 494 C CA . MET A 1 67 ? 1.499 -36.062 -0.066 1 98.69 67 MET A CA 1
ATOM 495 C C . MET A 1 67 ? 0.468 -35.312 -0.922 1 98.69 67 MET A C 1
ATOM 497 O O . MET A 1 67 ? -0.73 -35.375 -0.637 1 98.69 67 MET A O 1
ATOM 501 N N . ALA A 1 68 ? 0.944 -34.656 -1.936 1 98.69 68 ALA A N 1
ATOM 502 C CA . ALA A 1 68 ? 0.075 -33.844 -2.799 1 98.69 68 ALA A CA 1
ATOM 503 C C . ALA A 1 68 ? -1.017 -34.719 -3.424 1 98.69 68 ALA A C 1
ATOM 505 O O . ALA A 1 68 ? -2.143 -34.25 -3.623 1 98.69 68 ALA A O 1
ATOM 506 N N . SER A 1 69 ? -0.712 -35.969 -3.66 1 98 69 SER A N 1
ATOM 507 C CA . SER A 1 69 ? -1.641 -36.906 -4.324 1 98 69 SER A CA 1
ATOM 508 C C . SER A 1 69 ? -2.557 -37.562 -3.314 1 98 69 SER A C 1
ATOM 510 O O . SER A 1 69 ? -3.73 -37.812 -3.6 1 98 69 SER A O 1
ATOM 512 N N . ASP A 1 70 ? -2.029 -37.812 -2.09 1 97.25 70 ASP A N 1
ATOM 513 C CA . ASP A 1 70 ? -2.686 -38.812 -1.253 1 97.25 70 ASP A CA 1
ATOM 514 C C . ASP A 1 70 ? -3.268 -38.188 0.008 1 97.25 70 ASP A C 1
ATOM 516 O O . ASP A 1 70 ? -4.129 -38.75 0.666 1 97.25 70 ASP A O 1
ATOM 520 N N . ALA A 1 71 ? -2.709 -37.062 0.364 1 97.25 71 ALA A N 1
ATOM 521 C CA . ALA A 1 71 ? -3.131 -36.5 1.636 1 97.25 71 ALA A CA 1
ATOM 522 C C . ALA A 1 71 ? -4.609 -36.125 1.604 1 97.25 71 ALA A C 1
ATOM 524 O O . ALA A 1 71 ? -5.152 -35.781 0.548 1 97.25 71 ALA A O 1
ATOM 525 N N . ASP A 1 72 ? -5.289 -36.219 2.693 1 97.81 72 ASP A N 1
ATOM 526 C CA . ASP A 1 72 ? -6.637 -35.688 2.857 1 97.81 72 ASP A CA 1
ATOM 527 C C . ASP A 1 72 ? -6.617 -34.156 3 1 97.81 72 ASP A C 1
ATOM 529 O O . ASP A 1 72 ? -6.645 -33.656 4.117 1 97.81 72 ASP A O 1
ATOM 533 N N . ALA A 1 73 ? -6.559 -33.531 1.897 1 98.56 73 ALA A N 1
ATOM 534 C CA . ALA A 1 73 ? -6.426 -32.062 1.89 1 98.56 73 ALA A CA 1
ATOM 535 C C . ALA A 1 73 ? -7.199 -31.453 0.729 1 98.56 73 ALA A C 1
ATOM 537 O O . ALA A 1 73 ? -7.348 -32.062 -0.327 1 98.56 73 ALA A O 1
ATOM 538 N N . ASP A 1 74 ? -7.738 -30.266 0.986 1 98.56 74 ASP A N 1
ATOM 539 C CA . ASP A 1 74 ? -8.391 -29.469 -0.053 1 98.56 74 ASP A CA 1
ATOM 540 C C . ASP A 1 74 ? -7.375 -28.578 -0.774 1 98.56 74 ASP A C 1
ATOM 542 O O . ASP A 1 74 ? -7.566 -28.234 -1.942 1 98.56 74 ASP A O 1
ATOM 546 N N . VAL A 1 75 ? -6.336 -28.188 -0.049 1 98.75 75 VAL A N 1
ATOM 547 C CA . VAL A 1 75 ? -5.312 -27.266 -0.539 1 98.75 75 VAL A CA 1
ATOM 548 C C . VAL A 1 75 ? -3.926 -27.828 -0.244 1 98.75 75 VAL A C 1
ATOM 550 O O . VAL A 1 75 ? -3.668 -28.312 0.86 1 98.75 75 VAL A O 1
ATOM 553 N N . VAL A 1 76 ? -3.072 -27.797 -1.235 1 98.94 76 VAL A N 1
ATOM 554 C CA . VAL A 1 76 ? -1.657 -28.094 -1.045 1 98.94 76 VAL A CA 1
ATOM 555 C C . VAL A 1 76 ? -0.84 -26.812 -1.109 1 98.94 76 VAL A C 1
ATOM 557 O O . VAL A 1 76 ? -0.942 -26.047 -2.076 1 98.94 76 VAL A O 1
ATOM 560 N N . VAL A 1 77 ? -0.048 -26.578 -0.054 1 98.94 77 VAL A N 1
ATOM 561 C CA . VAL A 1 77 ? 0.816 -25.406 0.028 1 98.94 77 VAL A CA 1
ATOM 562 C C . VAL A 1 77 ? 2.256 -25.797 -0.295 1 98.94 77 VAL A C 1
ATOM 564 O O . VAL A 1 77 ? 2.859 -26.609 0.415 1 98.94 77 VAL A O 1
ATOM 567 N N . GLU A 1 78 ? 2.793 -25.25 -1.362 1 98.88 78 GLU A N 1
ATOM 568 C CA . GLU A 1 78 ? 4.156 -25.547 -1.788 1 98.88 78 GLU A CA 1
ATOM 569 C C . GLU A 1 78 ? 5.129 -24.469 -1.305 1 98.88 78 GLU A C 1
ATOM 571 O O . GLU A 1 78 ? 5.066 -23.328 -1.743 1 98.88 78 GLU A O 1
ATOM 576 N N . LEU A 1 79 ? 6.012 -24.859 -0.414 1 98.62 79 LEU A N 1
ATOM 577 C CA . LEU A 1 79 ? 6.988 -23.953 0.163 1 98.62 79 LEU A CA 1
ATOM 578 C C . LEU A 1 79 ? 8.375 -24.578 0.186 1 98.62 79 LEU A C 1
ATOM 580 O O . LEU A 1 79 ? 9.148 -24.344 1.116 1 98.62 79 LEU A O 1
ATOM 584 N N . ILE A 1 80 ? 8.664 -25.406 -0.787 1 97 80 ILE A N 1
ATOM 585 C CA . ILE A 1 80 ? 9.945 -26.094 -0.922 1 97 80 ILE A CA 1
ATOM 586 C C . ILE A 1 80 ? 10.953 -25.172 -1.607 1 97 80 ILE A C 1
ATOM 588 O O . ILE A 1 80 ? 12.094 -25.047 -1.154 1 97 80 ILE A O 1
ATOM 592 N N . GLY A 1 81 ? 10.57 -24.547 -2.662 1 92.75 81 GLY A N 1
ATOM 593 C CA . GLY A 1 81 ? 11.469 -23.688 -3.434 1 92.75 81 GLY A CA 1
ATOM 594 C C . GLY A 1 81 ? 12.055 -24.391 -4.645 1 92.75 81 GLY A C 1
ATOM 595 O O . GLY A 1 81 ? 11.898 -25.609 -4.805 1 92.75 81 GLY A O 1
ATOM 596 N N . GLY A 1 82 ? 12.664 -23.578 -5.496 1 92.94 82 GLY A N 1
ATOM 597 C CA . GLY A 1 82 ? 13.203 -24.062 -6.75 1 92.94 82 GLY A CA 1
ATOM 598 C C . GLY A 1 82 ? 12.266 -23.859 -7.926 1 92.94 82 GLY A C 1
ATOM 599 O O . GLY A 1 82 ? 11.047 -24 -7.785 1 92.94 82 GLY A O 1
ATOM 600 N N . ALA A 1 83 ? 12.781 -23.641 -9.078 1 93 83 ALA A N 1
ATOM 601 C CA . ALA A 1 83 ? 11.984 -23.297 -10.258 1 93 83 ALA A CA 1
ATOM 602 C C . ALA A 1 83 ? 11.297 -24.531 -10.836 1 93 83 ALA A C 1
ATOM 604 O O . ALA A 1 83 ? 10.297 -24.422 -11.547 1 93 83 ALA A O 1
ATOM 605 N N . GLY A 1 84 ? 11.75 -25.688 -10.547 1 96.06 84 GLY A N 1
ATOM 606 C CA . GLY A 1 84 ? 11.219 -26.953 -11.047 1 96.06 84 GLY A CA 1
ATOM 607 C C . GLY A 1 84 ? 11.414 -28.109 -10.078 1 96.06 84 GLY A C 1
ATOM 608 O O . GLY A 1 84 ? 11.258 -27.938 -8.867 1 96.06 84 GLY A O 1
ATOM 609 N N . GLY A 1 85 ? 11.625 -29.281 -10.625 1 97.06 85 GLY A N 1
ATOM 610 C CA . GLY A 1 85 ? 11.891 -30.438 -9.789 1 97.06 85 GLY A CA 1
ATOM 611 C C . GLY A 1 85 ? 10.719 -30.812 -8.898 1 97.06 85 GLY A C 1
ATOM 612 O O . GLY A 1 85 ? 9.586 -30.938 -9.375 1 97.06 85 GLY A O 1
ATOM 613 N N . VAL A 1 86 ? 11.062 -31.016 -7.664 1 97.94 86 VAL A N 1
ATOM 614 C CA . VAL A 1 86 ? 10.078 -31.516 -6.711 1 97.94 86 VAL A CA 1
ATOM 615 C C . VAL A 1 86 ? 8.969 -30.484 -6.516 1 97.94 86 VAL A C 1
ATOM 617 O O . VAL A 1 86 ? 7.793 -30.844 -6.395 1 97.94 86 VAL A O 1
ATOM 620 N N . ALA A 1 87 ? 9.328 -29.25 -6.508 1 98.31 87 ALA A N 1
ATOM 621 C CA . ALA A 1 87 ? 8.336 -28.188 -6.309 1 98.31 87 ALA A CA 1
ATOM 622 C C . ALA A 1 87 ? 7.281 -28.219 -7.41 1 98.31 87 ALA A C 1
ATOM 624 O O . ALA A 1 87 ? 6.082 -28.141 -7.133 1 98.31 87 ALA A O 1
ATOM 625 N N . LEU A 1 88 ? 7.73 -28.281 -8.664 1 98.75 88 LEU A N 1
ATOM 626 C CA . LEU A 1 88 ? 6.82 -28.344 -9.805 1 98.75 88 LEU A CA 1
ATOM 627 C C . LEU A 1 88 ? 5.961 -29.609 -9.742 1 98.75 88 LEU A C 1
ATOM 629 O O . LEU A 1 88 ? 4.746 -29.547 -9.953 1 98.75 88 LEU A O 1
ATOM 633 N N . LYS A 1 89 ? 6.578 -30.703 -9.43 1 98.81 89 LYS A N 1
ATOM 634 C CA . LYS A 1 89 ? 5.879 -31.984 -9.375 1 98.81 89 LYS A CA 1
ATOM 635 C C . LYS A 1 89 ? 4.805 -31.984 -8.289 1 98.81 89 LYS A C 1
ATOM 637 O O . LYS A 1 89 ? 3.742 -32.594 -8.461 1 98.81 89 LYS A O 1
ATOM 642 N N . VAL A 1 90 ? 5.09 -31.359 -7.191 1 98.81 90 VAL A N 1
ATOM 643 C CA . VAL A 1 90 ? 4.121 -31.234 -6.109 1 98.81 90 VAL A CA 1
ATOM 644 C C . VAL A 1 90 ? 2.883 -30.5 -6.602 1 98.81 90 VAL A C 1
ATOM 646 O O . VAL A 1 90 ? 1.754 -30.938 -6.391 1 98.81 90 VAL A O 1
ATOM 649 N N . CYS A 1 91 ? 3.084 -29.359 -7.25 1 98.81 91 CYS A N 1
ATOM 650 C CA . CYS A 1 91 ? 1.976 -28.562 -7.754 1 98.81 91 CYS A CA 1
ATOM 651 C C . CYS A 1 91 ? 1.18 -29.328 -8.805 1 98.81 91 CYS A C 1
ATOM 653 O O . CYS A 1 91 ? -0.052 -29.328 -8.773 1 98.81 91 CYS A O 1
ATOM 655 N N . GLU A 1 92 ? 1.893 -29.984 -9.703 1 98.81 92 GLU A N 1
ATOM 656 C CA . GLU A 1 92 ? 1.234 -30.766 -10.75 1 98.81 92 GLU A CA 1
ATOM 657 C C . GLU A 1 92 ? 0.407 -31.906 -10.156 1 98.81 92 GLU A C 1
ATOM 659 O O . GLU A 1 92 ? -0.732 -32.125 -10.562 1 98.81 92 GLU A O 1
ATOM 664 N N . ALA A 1 93 ? 0.977 -32.625 -9.211 1 98.88 93 ALA A N 1
ATOM 665 C CA . ALA A 1 93 ? 0.289 -33.719 -8.57 1 98.88 93 ALA A CA 1
ATOM 666 C C . ALA A 1 93 ? -0.95 -33.25 -7.82 1 98.88 93 ALA A C 1
ATOM 668 O O . ALA A 1 93 ? -1.994 -33.906 -7.852 1 98.88 93 ALA A O 1
ATOM 669 N N . ALA A 1 94 ? -0.813 -32.125 -7.09 1 98.88 94 ALA A N 1
ATOM 670 C CA . ALA A 1 94 ? -1.944 -31.578 -6.359 1 98.88 94 ALA A CA 1
ATOM 671 C C . ALA A 1 94 ? -3.094 -31.234 -7.305 1 98.88 94 ALA A C 1
ATOM 673 O O . ALA A 1 94 ? -4.238 -31.625 -7.07 1 98.88 94 ALA A O 1
ATOM 674 N N . ILE A 1 95 ? -2.809 -30.5 -8.398 1 98.75 95 ILE A N 1
ATOM 675 C CA . ILE A 1 95 ? -3.822 -30.078 -9.367 1 98.75 95 ILE A CA 1
ATOM 676 C C . ILE A 1 95 ? -4.457 -31.312 -10 1 98.75 95 ILE A C 1
ATOM 678 O O . ILE A 1 95 ? -5.68 -31.406 -10.133 1 98.75 95 ILE A O 1
ATOM 682 N N . ALA A 1 96 ? -3.6 -32.312 -10.344 1 98.62 96 ALA A N 1
ATOM 683 C CA . ALA A 1 96 ? -4.102 -33.531 -10.93 1 98.62 96 ALA A CA 1
ATOM 684 C C . ALA A 1 96 ? -5.078 -34.25 -9.984 1 98.62 96 ALA A C 1
ATOM 686 O O . ALA A 1 96 ? -6.055 -34.844 -10.43 1 98.62 96 ALA A O 1
ATOM 687 N N . ALA A 1 97 ? -4.852 -34.125 -8.719 1 98.5 97 ALA A N 1
ATOM 688 C CA . ALA A 1 97 ? -5.664 -34.812 -7.699 1 98.5 97 ALA A CA 1
ATOM 689 C C . ALA A 1 97 ? -6.887 -33.969 -7.344 1 98.5 97 ALA A C 1
ATOM 691 O O . ALA A 1 97 ? -7.703 -34.375 -6.512 1 98.5 97 ALA A O 1
ATOM 692 N N . GLY A 1 98 ? -7.051 -32.781 -7.949 1 98.38 98 GLY A N 1
ATOM 693 C CA . GLY A 1 98 ? -8.211 -31.953 -7.727 1 98.38 98 GLY A CA 1
ATOM 694 C C . GLY A 1 98 ? -8.086 -31.062 -6.504 1 98.38 98 GLY A C 1
ATOM 695 O O . GLY A 1 98 ? -9.086 -30.734 -5.859 1 98.38 98 GLY A O 1
ATOM 696 N N . ARG A 1 99 ? -6.895 -30.734 -6.133 1 98.62 99 ARG A N 1
ATOM 697 C CA . ARG A 1 99 ? -6.652 -29.891 -4.969 1 98.62 99 ARG A CA 1
ATOM 698 C C . ARG A 1 99 ? -6.184 -28.5 -5.387 1 98.62 99 ARG A C 1
ATOM 700 O O . ARG A 1 99 ? -5.422 -28.359 -6.348 1 98.62 99 ARG A O 1
ATOM 707 N N . HIS A 1 100 ? -6.621 -27.438 -4.66 1 98.69 100 HIS A N 1
ATOM 708 C CA . HIS A 1 100 ? -6.074 -26.094 -4.848 1 98.69 100 HIS A CA 1
ATOM 709 C C . HIS A 1 100 ? -4.594 -26.047 -4.488 1 98.69 100 HIS A C 1
ATOM 711 O O . HIS A 1 100 ? -4.105 -26.906 -3.744 1 98.69 100 HIS A O 1
ATOM 717 N N . VAL A 1 101 ? -3.898 -25.062 -5.066 1 98.81 101 VAL A N 1
ATOM 718 C CA . VAL A 1 101 ? -2.479 -24.906 -4.77 1 98.81 101 VAL A CA 1
ATOM 719 C C . VAL A 1 101 ? -2.201 -23.469 -4.324 1 98.81 101 VAL A C 1
ATOM 721 O O . VAL A 1 101 ? -2.723 -22.531 -4.91 1 98.81 101 VAL A O 1
ATOM 724 N N . VAL A 1 102 ? -1.456 -23.297 -3.256 1 98.81 102 VAL A N 1
ATOM 725 C CA . VAL A 1 102 ? -0.883 -22.031 -2.836 1 98.81 102 VAL A CA 1
ATOM 726 C C . VAL A 1 102 ? 0.639 -22.141 -2.773 1 98.81 102 VAL A C 1
ATOM 728 O O . VAL A 1 102 ? 1.174 -23.109 -2.24 1 98.81 102 VAL A O 1
ATOM 731 N N . THR A 1 103 ? 1.373 -21.203 -3.352 1 98.81 103 THR A N 1
ATOM 732 C CA . THR A 1 103 ? 2.83 -21.266 -3.365 1 98.81 103 THR A CA 1
ATOM 733 C C . THR A 1 103 ? 3.439 -19.891 -3.127 1 98.81 103 THR A C 1
ATOM 735 O O . THR A 1 103 ? 2.82 -18.875 -3.436 1 98.81 103 THR A O 1
ATOM 738 N N . ALA A 1 104 ? 4.621 -19.844 -2.533 1 98.5 104 ALA A N 1
ATOM 739 C CA . ALA A 1 104 ? 5.406 -18.609 -2.396 1 98.5 104 ALA A CA 1
ATOM 740 C C . ALA A 1 104 ? 6.559 -18.594 -3.393 1 98.5 104 ALA A C 1
ATOM 742 O O . ALA A 1 104 ? 7.492 -17.797 -3.248 1 98.5 104 ALA A O 1
ATOM 743 N N . ASN A 1 105 ? 6.539 -19.453 -4.363 1 98.06 105 ASN A N 1
ATOM 744 C CA . ASN A 1 105 ? 7.691 -19.766 -5.203 1 98.06 105 ASN A CA 1
ATOM 745 C C . ASN A 1 105 ? 7.703 -18.922 -6.477 1 98.06 105 ASN A C 1
ATOM 747 O O . ASN A 1 105 ? 7.117 -19.312 -7.488 1 98.06 105 ASN A O 1
ATOM 751 N N . LYS A 1 106 ? 8.438 -17.875 -6.375 1 97.94 106 LYS A N 1
ATOM 752 C CA . LYS A 1 106 ? 8.492 -16.922 -7.477 1 97.94 106 LYS A CA 1
ATOM 753 C C . LYS A 1 106 ? 9.094 -17.562 -8.727 1 97.94 106 LYS A C 1
ATOM 755 O O . LYS A 1 106 ? 8.617 -17.328 -9.844 1 97.94 106 LYS A O 1
ATOM 760 N N . ALA A 1 107 ? 10.172 -18.266 -8.57 1 97.81 107 ALA A N 1
ATOM 761 C CA . ALA A 1 107 ? 10.836 -18.875 -9.719 1 97.81 107 ALA A CA 1
ATOM 762 C C . ALA A 1 107 ? 9.906 -19.875 -10.406 1 97.81 107 ALA A C 1
ATOM 764 O O . ALA A 1 107 ? 9.82 -19.906 -11.633 1 97.81 107 ALA A O 1
ATOM 765 N N . LEU A 1 108 ? 9.219 -20.688 -9.625 1 98.25 108 LEU A N 1
ATOM 766 C CA . LEU A 1 108 ? 8.273 -21.656 -10.156 1 98.25 108 LEU A CA 1
ATOM 767 C C . LEU A 1 108 ? 7.195 -20.969 -10.992 1 98.25 108 LEU A C 1
ATOM 769 O O . LEU A 1 108 ? 6.898 -21.406 -12.109 1 98.25 108 LEU A O 1
ATOM 773 N N . ILE A 1 109 ? 6.617 -19.906 -10.484 1 98.56 109 ILE A N 1
ATOM 774 C CA . ILE A 1 109 ? 5.551 -19.188 -11.172 1 98.56 109 ILE A CA 1
ATOM 775 C C . ILE A 1 109 ? 6.109 -18.516 -12.43 1 98.56 109 ILE A C 1
ATOM 777 O O . ILE A 1 109 ? 5.469 -18.547 -13.484 1 98.56 109 ILE A O 1
ATOM 781 N N . ALA A 1 110 ? 7.281 -17.922 -12.352 1 98.06 110 ALA A N 1
ATOM 782 C CA . ALA A 1 110 ? 7.875 -17.219 -13.477 1 98.06 110 ALA A CA 1
ATOM 783 C C . ALA A 1 110 ? 8.094 -18.156 -14.664 1 98.06 110 ALA A C 1
ATOM 785 O O . ALA A 1 110 ? 7.949 -17.75 -15.82 1 98.06 110 ALA A O 1
ATOM 786 N N . HIS A 1 111 ? 8.406 -19.422 -14.383 1 97.94 111 HIS A N 1
ATOM 787 C CA . HIS A 1 111 ? 8.805 -20.328 -15.461 1 97.94 111 HIS A CA 1
ATOM 788 C C . HIS A 1 111 ? 7.664 -21.281 -15.828 1 97.94 111 HIS A C 1
ATOM 790 O O . HIS A 1 111 ? 7.531 -21.672 -16.984 1 97.94 111 HIS A O 1
ATOM 796 N N . HIS A 1 112 ? 6.816 -21.609 -14.875 1 98.06 112 HIS A N 1
ATOM 797 C CA . HIS A 1 112 ? 5.82 -22.656 -15.117 1 98.06 112 HIS A CA 1
ATOM 798 C C . HIS A 1 112 ? 4.422 -22.172 -14.758 1 98.06 112 HIS A C 1
ATOM 800 O O . HIS A 1 112 ? 3.457 -22.938 -14.812 1 98.06 112 HIS A O 1
ATOM 806 N N . GLY A 1 113 ? 4.344 -20.953 -14.367 1 98 113 GLY A N 1
ATOM 807 C CA . GLY A 1 113 ? 3.088 -20.422 -13.852 1 98 113 GLY A CA 1
ATOM 808 C C . GLY A 1 113 ? 1.948 -20.516 -14.852 1 98 113 GLY A C 1
ATOM 809 O O . GLY A 1 113 ? 0.813 -20.828 -14.477 1 98 113 GLY A O 1
ATOM 810 N N . MET A 1 114 ? 2.184 -20.281 -16.109 1 97.25 114 MET A N 1
ATOM 811 C CA . MET A 1 114 ? 1.133 -20.297 -17.125 1 97.25 114 MET A CA 1
ATOM 812 C C . MET A 1 114 ? 0.574 -21.703 -17.297 1 97.25 114 MET A C 1
ATOM 814 O O . MET A 1 114 ? -0.643 -21.891 -17.359 1 97.25 114 MET A O 1
ATOM 818 N N . ALA A 1 115 ? 1.425 -22.672 -17.391 1 98.12 115 ALA A N 1
ATOM 819 C CA . ALA A 1 115 ? 0.985 -24.062 -17.531 1 98.12 115 ALA A CA 1
ATOM 820 C C . ALA A 1 115 ? 0.22 -24.516 -16.297 1 98.12 115 ALA A C 1
ATOM 822 O O . ALA A 1 115 ? -0.812 -25.188 -16.406 1 98.12 115 ALA A O 1
ATOM 823 N N . LEU A 1 116 ? 0.72 -24.172 -15.133 1 98.5 116 LEU A N 1
ATOM 824 C CA . LEU A 1 116 ? 0.05 -24.531 -13.891 1 98.5 116 LEU A CA 1
ATOM 825 C C . LEU A 1 116 ? -1.321 -23.859 -13.805 1 98.5 116 LEU A C 1
ATOM 827 O O . LEU A 1 116 ? -2.293 -24.5 -13.375 1 98.5 116 LEU A O 1
ATOM 831 N N . ALA A 1 117 ? -1.378 -22.609 -14.195 1 98.12 117 ALA A N 1
ATOM 832 C CA . ALA A 1 117 ? -2.639 -21.875 -14.188 1 98.12 117 ALA A CA 1
ATOM 833 C C . ALA A 1 117 ? -3.656 -22.516 -15.125 1 98.12 117 ALA A C 1
ATOM 835 O O . ALA A 1 117 ? -4.824 -22.672 -14.773 1 98.12 117 ALA A O 1
ATOM 836 N N . ALA A 1 118 ? -3.207 -22.844 -16.312 1 98.12 118 ALA A N 1
ATOM 837 C CA . ALA A 1 118 ? -4.09 -23.484 -17.281 1 98.12 118 ALA A CA 1
ATOM 838 C C . ALA A 1 118 ? -4.66 -24.781 -16.719 1 98.12 118 ALA A C 1
ATOM 840 O O . ALA A 1 118 ? -5.859 -25.047 -16.844 1 98.12 118 ALA A O 1
ATOM 841 N N . ALA A 1 119 ? -3.834 -25.594 -16.125 1 98.44 119 ALA A N 1
ATOM 842 C CA . ALA A 1 119 ? -4.258 -26.859 -15.547 1 98.44 119 ALA A CA 1
ATOM 843 C C . ALA A 1 119 ? -5.25 -26.641 -14.406 1 98.44 119 ALA A C 1
ATOM 845 O O . ALA A 1 119 ? -6.254 -27.344 -14.305 1 98.44 119 ALA A O 1
ATOM 846 N N . ALA A 1 120 ? -4.969 -25.703 -13.531 1 98.12 120 ALA A N 1
ATOM 847 C CA . ALA A 1 120 ? -5.852 -25.391 -12.406 1 98.12 120 ALA A CA 1
ATOM 848 C C . ALA A 1 120 ? -7.211 -24.906 -12.891 1 98.12 120 ALA A C 1
ATOM 850 O O . ALA A 1 120 ? -8.25 -25.375 -12.43 1 98.12 120 ALA A O 1
ATOM 851 N N . GLU A 1 121 ? -7.168 -23.938 -13.828 1 96.5 121 GLU A N 1
ATOM 852 C CA . GLU A 1 121 ? -8.398 -23.375 -14.367 1 96.5 121 GLU A CA 1
ATOM 853 C C . GLU A 1 121 ? -9.266 -24.438 -15.023 1 96.5 121 GLU A C 1
ATOM 855 O O . GLU A 1 121 ? -10.492 -24.422 -14.883 1 96.5 121 GLU A O 1
ATOM 860 N N . ALA A 1 122 ? -8.664 -25.359 -15.688 1 96.94 122 ALA A N 1
ATOM 861 C CA . ALA A 1 122 ? -9.383 -26.422 -16.375 1 96.94 122 ALA A CA 1
ATOM 862 C C . ALA A 1 122 ? -10.172 -27.281 -15.391 1 96.94 122 ALA A C 1
ATOM 864 O O . ALA A 1 122 ? -11.18 -27.891 -15.75 1 96.94 122 ALA A O 1
ATOM 865 N N . LYS A 1 123 ? -9.789 -27.312 -14.164 1 96.81 123 LYS A N 1
ATOM 866 C CA . LYS A 1 123 ? -10.438 -28.141 -13.148 1 96.81 123 LYS A CA 1
ATOM 867 C C . LYS A 1 123 ? -11.219 -27.281 -12.164 1 96.81 123 LYS A C 1
ATOM 869 O O . LYS A 1 123 ? -11.688 -27.781 -11.141 1 96.81 123 LYS A O 1
ATOM 874 N N . GLY A 1 124 ? -11.25 -25.984 -12.414 1 95.81 124 GLY A N 1
ATOM 875 C CA . GLY A 1 124 ? -11.945 -25.078 -11.516 1 95.81 124 GLY A CA 1
ATOM 876 C C . GLY A 1 124 ? -11.219 -24.875 -10.195 1 95.81 124 GLY A C 1
ATOM 877 O O . GLY A 1 124 ? -11.852 -24.656 -9.164 1 95.81 124 GLY A O 1
ATOM 878 N N . LEU A 1 125 ? -9.891 -25.047 -10.195 1 97.56 125 LEU A N 1
ATOM 879 C CA . LEU A 1 125 ? -9.078 -24.906 -8.992 1 97.56 125 LEU A CA 1
ATOM 880 C C . LEU A 1 125 ? -8.391 -23.547 -8.953 1 97.56 125 LEU A C 1
ATOM 882 O O . LEU A 1 125 ? -8.266 -22.875 -9.977 1 97.56 125 LEU A O 1
ATOM 886 N N . THR A 1 126 ? -7.996 -23.188 -7.742 1 97.5 126 THR A N 1
ATOM 887 C CA . THR A 1 126 ? -7.273 -21.938 -7.523 1 97.5 126 THR A CA 1
ATOM 888 C C . THR A 1 126 ? -5.773 -22.203 -7.379 1 97.5 126 THR A C 1
ATOM 890 O O . THR A 1 126 ? -5.367 -23.141 -6.703 1 97.5 126 THR A O 1
ATOM 893 N N . LEU A 1 127 ? -5.012 -21.438 -8.133 1 98.31 127 LEU A N 1
ATOM 894 C CA . LEU A 1 127 ? -3.574 -21.328 -7.914 1 98.31 127 LEU A CA 1
ATOM 895 C C . LEU A 1 127 ? -3.227 -19.969 -7.297 1 98.31 127 LEU A C 1
ATOM 897 O O . LEU A 1 127 ? -3.246 -18.953 -7.984 1 98.31 127 LEU A O 1
ATOM 901 N N . GLY A 1 128 ? -2.957 -19.969 -5.957 1 98.25 128 GLY A N 1
ATOM 902 C CA . GLY A 1 128 ? -2.562 -18.766 -5.262 1 98.25 128 GLY A CA 1
ATOM 903 C C . GLY A 1 128 ? -1.059 -18.594 -5.156 1 98.25 128 GLY A C 1
ATOM 904 O O . GLY A 1 128 ? -0.333 -19.578 -4.953 1 98.25 128 GLY A O 1
ATOM 905 N N . TYR A 1 129 ? -0.604 -17.344 -5.293 1 98.56 129 TYR A N 1
ATOM 906 C CA . TYR A 1 129 ? 0.836 -17.109 -5.273 1 98.56 129 TYR A CA 1
ATOM 907 C C . TYR A 1 129 ? 1.155 -15.719 -4.758 1 98.56 129 TYR A C 1
ATOM 909 O O . TYR A 1 129 ? 2.123 -15.094 -5.195 1 98.56 129 TYR A O 1
ATOM 917 N N . GLU A 1 130 ? 0.301 -15.141 -3.889 1 98.44 130 GLU A N 1
ATOM 918 C CA . GLU A 1 130 ? 0.526 -13.82 -3.316 1 98.44 130 GLU A CA 1
ATOM 919 C C . GLU A 1 130 ? 1.929 -13.703 -2.725 1 98.44 130 GLU A C 1
ATOM 921 O O . GLU A 1 130 ? 2.621 -12.703 -2.945 1 98.44 130 GLU A O 1
ATOM 926 N N . ALA A 1 131 ? 2.375 -14.727 -2.082 1 98.5 131 ALA A N 1
ATOM 927 C CA . ALA A 1 131 ? 3.619 -14.719 -1.317 1 98.5 131 ALA A CA 1
ATOM 928 C C . ALA A 1 131 ? 4.832 -14.797 -2.242 1 98.5 131 ALA A C 1
ATOM 930 O O . ALA A 1 131 ? 5.969 -14.609 -1.802 1 98.5 131 ALA A O 1
ATOM 931 N N . ALA A 1 132 ? 4.562 -15.039 -3.543 1 98.25 132 ALA A N 1
ATOM 932 C CA . ALA A 1 132 ? 5.668 -15.172 -4.492 1 98.25 132 ALA A CA 1
ATOM 933 C C . ALA A 1 132 ? 6.27 -13.805 -4.824 1 98.25 132 ALA A C 1
ATOM 935 O O . ALA A 1 132 ? 7.395 -13.727 -5.32 1 98.25 132 ALA A O 1
ATOM 936 N N . VAL A 1 133 ? 5.504 -12.773 -4.555 1 98.25 133 VAL A N 1
ATOM 937 C CA . VAL A 1 133 ? 5.969 -11.445 -4.953 1 98.25 133 VAL A CA 1
ATOM 938 C C . VAL A 1 133 ? 5.859 -10.484 -3.773 1 98.25 133 VAL A C 1
ATOM 940 O O . VAL A 1 133 ? 4.77 -10.258 -3.244 1 98.25 133 VAL A O 1
ATOM 943 N N . ALA A 1 134 ? 6.98 -9.938 -3.314 1 97.75 134 ALA A N 1
ATOM 944 C CA . ALA A 1 134 ? 7.09 -8.82 -2.379 1 97.75 134 ALA A CA 1
ATOM 945 C C . ALA A 1 134 ? 6.676 -9.242 -0.972 1 97.75 134 ALA A C 1
ATOM 947 O O . ALA A 1 134 ? 6.109 -8.445 -0.22 1 97.75 134 ALA A O 1
ATOM 948 N N . GLY A 1 135 ? 6.844 -10.484 -0.625 1 95.81 135 GLY A N 1
ATOM 949 C CA . GLY A 1 135 ? 6.699 -10.93 0.752 1 95.81 135 GLY A CA 1
ATOM 950 C C . GLY A 1 135 ? 5.285 -10.797 1.276 1 95.81 135 GLY A C 1
ATOM 951 O O . GLY A 1 135 ? 4.352 -11.375 0.71 1 95.81 135 GLY A O 1
ATOM 952 N N . GLY A 1 136 ? 5.164 -9.992 2.357 1 96.94 136 GLY A N 1
ATOM 953 C CA . GLY A 1 136 ? 3.871 -9.852 3.008 1 96.94 136 GLY A CA 1
ATOM 954 C C . GLY A 1 136 ? 3.014 -8.758 2.4 1 96.94 136 GLY A C 1
ATOM 955 O O . GLY A 1 136 ? 1.866 -8.562 2.809 1 96.94 136 GLY A O 1
ATOM 956 N N . ILE A 1 137 ? 3.506 -7.992 1.425 1 98.19 137 ILE A N 1
ATOM 957 C CA . ILE A 1 137 ? 2.766 -6.922 0.771 1 98.19 137 ILE A CA 1
ATOM 958 C C . ILE A 1 137 ? 1.681 -7.516 -0.124 1 98.19 137 ILE A C 1
ATOM 960 O O . ILE A 1 137 ? 1.972 -8.32 -1.012 1 98.19 137 ILE A O 1
ATOM 964 N N . PRO A 1 138 ? 0.454 -7.195 0.083 1 98.12 138 PRO A N 1
ATOM 965 C CA . PRO A 1 138 ? -0.607 -7.781 -0.741 1 98.12 138 PRO A CA 1
ATOM 966 C C . PRO A 1 138 ? -0.701 -7.141 -2.123 1 98.12 138 PRO A C 1
ATOM 968 O O . PRO A 1 138 ? -1.754 -6.617 -2.496 1 98.12 138 PRO A O 1
ATOM 971 N N . ILE A 1 139 ? 0.304 -7.293 -2.902 1 98.38 139 ILE A N 1
ATOM 972 C CA . ILE A 1 139 ? 0.45 -6.539 -4.145 1 98.38 139 ILE A CA 1
ATOM 973 C C . ILE A 1 139 ? -0.302 -7.246 -5.27 1 98.38 139 ILE A C 1
ATOM 975 O O . ILE A 1 139 ? -0.877 -6.598 -6.145 1 98.38 139 ILE A O 1
ATOM 979 N N . ILE A 1 140 ? -0.318 -8.594 -5.305 1 98.12 140 ILE A N 1
ATOM 980 C CA . ILE A 1 140 ? -1.034 -9.328 -6.344 1 98.12 140 ILE A CA 1
ATOM 981 C C . ILE A 1 140 ? -2.533 -9.062 -6.215 1 98.12 140 ILE A C 1
ATOM 983 O O . ILE A 1 140 ? -3.207 -8.781 -7.211 1 98.12 140 ILE A O 1
ATOM 987 N N . LYS A 1 141 ? -3.016 -9.156 -5.004 1 96.75 141 LYS A N 1
ATOM 988 C CA . LYS A 1 141 ? -4.426 -8.875 -4.738 1 96.75 141 LYS A CA 1
ATOM 989 C C . LYS A 1 141 ? -4.781 -7.445 -5.125 1 96.75 141 LYS A C 1
ATOM 991 O O . LYS A 1 141 ? -5.84 -7.203 -5.711 1 96.75 141 LYS A O 1
ATOM 996 N N . SER A 1 142 ? -3.912 -6.527 -4.77 1 97.56 142 SER A N 1
ATOM 997 C CA . SER A 1 142 ? -4.148 -5.133 -5.125 1 97.56 142 SER A CA 1
ATOM 998 C C . SER A 1 142 ? -4.277 -4.957 -6.633 1 97.56 142 SER A C 1
ATOM 1000 O O . SER A 1 142 ? -5.199 -4.289 -7.109 1 97.56 142 SER A O 1
ATOM 1002 N N . LEU A 1 143 ? -3.436 -5.57 -7.355 1 97.12 143 LEU A N 1
ATOM 1003 C CA . LEU A 1 143 ? -3.43 -5.441 -8.805 1 97.12 143 LEU A CA 1
ATOM 1004 C C . LEU A 1 143 ? -4.641 -6.141 -9.422 1 97.12 143 LEU A C 1
ATOM 1006 O O . LEU A 1 143 ? -5.336 -5.562 -10.258 1 97.12 143 LEU A O 1
ATOM 1010 N N . ARG A 1 144 ? -4.965 -7.332 -8.93 1 95.69 144 ARG A N 1
ATOM 1011 C CA . ARG A 1 144 ? -5.973 -8.188 -9.547 1 95.69 144 ARG A CA 1
ATOM 1012 C C . ARG A 1 144 ? -7.379 -7.73 -9.164 1 95.69 144 ARG A C 1
ATOM 1014 O O . ARG A 1 144 ? -8.328 -7.93 -9.93 1 95.69 144 ARG A O 1
ATOM 1021 N N . GLU A 1 145 ? -7.48 -7.16 -8.008 1 95.69 145 GLU A N 1
ATOM 1022 C CA . GLU A 1 145 ? -8.82 -6.93 -7.469 1 95.69 145 GLU A CA 1
ATOM 1023 C C . GLU A 1 145 ? -9.008 -5.469 -7.07 1 95.69 145 GLU A C 1
ATOM 1025 O O . GLU A 1 145 ? -10 -4.84 -7.453 1 95.69 145 GLU A O 1
ATOM 1030 N N . GLY A 1 146 ? -8.086 -4.871 -6.402 1 97.25 146 GLY A N 1
ATOM 1031 C CA . GLY A 1 146 ? -8.211 -3.506 -5.922 1 97.25 146 GLY A CA 1
ATOM 1032 C C . GLY A 1 146 ? -8.148 -2.473 -7.031 1 97.25 146 GLY A C 1
ATOM 1033 O O . GLY A 1 146 ? -8.812 -1.437 -6.961 1 97.25 146 GLY A O 1
ATOM 1034 N N . LEU A 1 147 ? -7.332 -2.783 -8.016 1 98.25 147 LEU A N 1
ATOM 1035 C CA . LEU A 1 147 ? -7.102 -1.84 -9.102 1 98.25 147 LEU A CA 1
ATOM 1036 C C . LEU A 1 147 ? -7.586 -2.412 -10.43 1 98.25 147 LEU A C 1
ATOM 1038 O O . LEU A 1 147 ? -7.074 -2.049 -11.492 1 98.25 147 LEU A O 1
ATOM 1042 N N . VAL A 1 148 ? -8.555 -3.236 -10.367 1 97.56 148 VAL A N 1
ATOM 1043 C CA . VAL A 1 148 ? -9.039 -4.07 -11.469 1 97.56 148 VAL A CA 1
ATOM 1044 C C . VAL A 1 148 ? -9.562 -3.188 -12.602 1 97.56 148 VAL A C 1
ATOM 1046 O O . VAL A 1 148 ? -9.492 -3.564 -13.773 1 97.56 148 VAL A O 1
ATOM 1049 N N . GLY A 1 149 ? -10.016 -2.006 -12.328 1 98.25 149 GLY A N 1
ATOM 1050 C CA . GLY A 1 149 ? -10.617 -1.146 -13.336 1 98.25 149 GLY A CA 1
ATOM 1051 C C . GLY A 1 149 ? -9.602 -0.284 -14.062 1 98.25 149 GLY A C 1
ATOM 1052 O O . GLY A 1 149 ? -9.961 0.466 -14.977 1 98.25 149 GLY A O 1
ATOM 1053 N N . ASN A 1 150 ? -8.328 -0.423 -13.734 1 98.5 150 ASN A N 1
ATOM 1054 C CA . ASN A 1 150 ? -7.297 0.455 -14.273 1 98.5 150 ASN A CA 1
ATOM 1055 C C . ASN A 1 150 ? -6.516 -0.221 -15.398 1 98.5 150 ASN A C 1
ATOM 1057 O O . ASN A 1 150 ? -6.188 -1.405 -15.312 1 98.5 150 ASN A O 1
ATOM 1061 N N . HIS A 1 151 ? -6.254 0.545 -16.438 1 97.44 151 HIS A N 1
ATOM 1062 C CA . HIS A 1 151 ? -5.086 0.241 -17.266 1 97.44 151 HIS A CA 1
ATOM 1063 C C . HIS A 1 151 ? -3.799 0.664 -16.562 1 97.44 151 HIS A C 1
ATOM 1065 O O . HIS A 1 151 ? -3.619 1.84 -16.25 1 97.44 151 HIS A O 1
ATOM 1071 N N . ALA A 1 152 ? -2.959 -0.328 -16.344 1 96.88 152 ALA A N 1
ATOM 1072 C CA . ALA A 1 152 ? -1.659 0.01 -15.773 1 96.88 152 ALA A CA 1
ATOM 1073 C C . ALA A 1 152 ? -0.734 0.613 -16.828 1 96.88 152 ALA A C 1
ATOM 1075 O O . ALA A 1 152 ? -0.591 0.066 -17.922 1 96.88 152 ALA A O 1
ATOM 1076 N N . ARG A 1 153 ? -0.167 1.769 -16.547 1 97 153 ARG A N 1
ATOM 1077 C CA . ARG A 1 153 ? 0.839 2.381 -17.406 1 97 153 ARG A CA 1
ATOM 1078 C C . ARG A 1 153 ? 2.24 1.9 -17.031 1 97 153 ARG A C 1
ATOM 1080 O O . ARG A 1 153 ? 3.092 1.729 -17.906 1 97 153 ARG A O 1
ATOM 1087 N N . ARG A 1 154 ? 2.449 1.712 -15.781 1 97.75 154 ARG A N 1
ATOM 1088 C CA . ARG A 1 154 ? 3.756 1.328 -15.258 1 97.75 154 ARG A CA 1
ATOM 1089 C C . ARG A 1 154 ? 3.619 0.645 -13.898 1 97.75 154 ARG A C 1
ATOM 1091 O O . ARG A 1 154 ? 2.783 1.035 -13.078 1 97.75 154 ARG A O 1
ATOM 1098 N N . VAL A 1 155 ? 4.414 -0.384 -13.672 1 98.5 155 VAL A N 1
ATOM 1099 C CA . VAL A 1 155 ? 4.645 -0.994 -12.367 1 98.5 155 VAL A CA 1
ATOM 1100 C C . VAL A 1 155 ? 6.145 -1.067 -12.094 1 98.5 155 VAL A C 1
ATOM 1102 O O . VAL A 1 155 ? 6.918 -1.508 -12.945 1 98.5 155 VAL A O 1
ATOM 1105 N N . TYR A 1 156 ? 6.566 -0.579 -10.953 1 98.62 156 TYR A N 1
ATOM 1106 C CA . TYR A 1 156 ? 7.98 -0.649 -10.602 1 98.62 156 TYR A CA 1
ATOM 1107 C C . TYR A 1 156 ? 8.164 -0.753 -9.094 1 98.62 156 TYR A C 1
ATOM 1109 O O . TYR A 1 156 ? 7.238 -0.465 -8.328 1 98.62 156 TYR A O 1
ATOM 1117 N N . GLY A 1 157 ? 9.344 -1.219 -8.695 1 98.5 157 GLY A N 1
ATOM 1118 C CA . GLY A 1 157 ? 9.516 -1.322 -7.254 1 98.5 157 GLY A CA 1
ATOM 1119 C C . GLY A 1 157 ? 10.867 -1.891 -6.852 1 98.5 157 GLY A C 1
ATOM 1120 O O . GLY A 1 157 ? 11.656 -2.289 -7.707 1 98.5 157 GLY A O 1
ATOM 1121 N N . ILE A 1 158 ? 11.164 -1.695 -5.562 1 98.75 158 ILE A N 1
ATOM 1122 C CA . ILE A 1 158 ? 12.203 -2.434 -4.863 1 98.75 158 ILE A CA 1
ATOM 1123 C C . ILE A 1 158 ? 11.688 -3.818 -4.48 1 98.75 158 ILE A C 1
ATOM 1125 O O . ILE A 1 158 ? 10.898 -3.957 -3.547 1 98.75 158 ILE A O 1
ATOM 1129 N N . LEU A 1 159 ? 12.188 -4.863 -5.188 1 98.62 159 LEU A N 1
ATOM 1130 C CA . LEU A 1 159 ? 11.586 -6.188 -5.062 1 98.62 159 LEU A CA 1
ATOM 1131 C C . LEU A 1 159 ? 12.555 -7.16 -4.391 1 98.62 159 LEU A C 1
ATOM 1133 O O . LEU A 1 159 ? 12.281 -8.359 -4.305 1 98.62 159 LEU A O 1
ATOM 1137 N N . ASN A 1 160 ? 13.719 -6.629 -4.051 1 97.94 160 ASN A N 1
ATOM 1138 C CA . ASN A 1 160 ? 14.734 -7.445 -3.391 1 97.94 160 ASN A CA 1
ATOM 1139 C C . ASN A 1 160 ? 15.312 -6.734 -2.17 1 97.94 160 ASN A C 1
ATOM 1141 O O . ASN A 1 160 ? 16.109 -5.801 -2.307 1 97.94 160 ASN A O 1
ATOM 1145 N N . GLY A 1 161 ? 14.984 -7.234 -1.008 1 96.81 161 GLY A N 1
ATOM 1146 C CA . GLY A 1 161 ? 15.391 -6.598 0.237 1 96.81 161 GLY A CA 1
ATOM 1147 C C . GLY A 1 161 ? 16.891 -6.66 0.481 1 96.81 161 GLY A C 1
ATOM 1148 O O . GLY A 1 161 ? 17.453 -5.75 1.081 1 96.81 161 GLY A O 1
ATOM 1149 N N . THR A 1 162 ? 17.531 -7.727 0.045 1 96.81 162 THR A N 1
ATOM 1150 C CA . THR A 1 162 ? 18.969 -7.875 0.223 1 96.81 162 THR A CA 1
ATOM 1151 C C . THR A 1 162 ? 19.719 -6.762 -0.505 1 96.81 162 THR A C 1
ATOM 1153 O O . THR A 1 162 ? 20.594 -6.102 0.08 1 96.81 162 THR A O 1
ATOM 1156 N N . CYS A 1 163 ? 19.391 -6.555 -1.757 1 98.19 163 CYS A N 1
ATOM 1157 C CA . CYS A 1 163 ? 20.031 -5.496 -2.525 1 98.19 163 CYS A CA 1
ATOM 1158 C C . CYS A 1 163 ? 19.734 -4.129 -1.925 1 98.19 163 CYS A C 1
ATOM 1160 O O . CYS A 1 163 ? 20.609 -3.266 -1.869 1 98.19 163 CYS A O 1
ATOM 1162 N N . ASN A 1 164 ? 18.516 -3.959 -1.503 1 98.19 164 ASN A N 1
ATOM 1163 C CA . ASN A 1 164 ? 18.172 -2.674 -0.909 1 98.19 164 ASN A CA 1
ATOM 1164 C C . ASN A 1 164 ? 18.953 -2.414 0.375 1 98.19 164 ASN A C 1
ATOM 1166 O O . ASN A 1 164 ? 19.359 -1.283 0.639 1 98.19 164 ASN A O 1
ATOM 1170 N N . TYR A 1 165 ? 19.078 -3.443 1.152 1 97.69 165 TYR A N 1
ATOM 1171 C CA . TYR A 1 165 ? 19.891 -3.348 2.361 1 97.69 165 TYR A CA 1
ATOM 1172 C C . TYR A 1 165 ? 21.328 -2.963 2.027 1 97.69 165 TYR A C 1
ATOM 1174 O O . TYR A 1 165 ? 21.891 -2.053 2.639 1 97.69 165 TYR A O 1
ATOM 1182 N N . ILE A 1 166 ? 21.875 -3.641 1.117 1 98.44 166 ILE A N 1
ATOM 1183 C CA . ILE A 1 166 ? 23.266 -3.41 0.74 1 98.44 166 ILE A CA 1
ATOM 1184 C C . ILE A 1 166 ? 23.438 -1.969 0.264 1 98.44 166 ILE A C 1
ATOM 1186 O O . ILE A 1 166 ? 24.328 -1.258 0.73 1 98.44 166 ILE A O 1
ATOM 1190 N N . LEU A 1 167 ? 22.594 -1.519 -0.641 1 98.69 167 LEU A N 1
ATOM 1191 C CA . LEU A 1 167 ? 22.688 -0.161 -1.166 1 98.69 167 LEU A CA 1
ATOM 1192 C C . LEU A 1 167 ? 22.469 0.866 -0.06 1 98.69 167 LEU A C 1
ATOM 1194 O O . LEU A 1 167 ? 23.094 1.924 -0.056 1 98.69 167 LEU A O 1
ATOM 1198 N N . THR A 1 168 ? 21.562 0.55 0.891 1 98 168 THR A N 1
ATOM 1199 C CA . THR A 1 168 ? 21.328 1.416 2.041 1 98 168 THR A CA 1
ATOM 1200 C C . THR A 1 168 ? 22.594 1.531 2.891 1 98 168 THR A C 1
ATOM 1202 O O . THR A 1 168 ? 23.016 2.637 3.238 1 98 168 THR A O 1
ATOM 1205 N N . GLN A 1 169 ? 23.188 0.405 3.188 1 97.94 169 GLN A N 1
ATOM 1206 C CA . GLN A 1 169 ? 24.391 0.378 4.023 1 97.94 169 GLN A CA 1
ATOM 1207 C C . GLN A 1 169 ? 25.547 1.085 3.34 1 97.94 169 GLN A C 1
ATOM 1209 O O . GLN A 1 169 ? 26.312 1.821 3.982 1 97.94 169 GLN A O 1
ATOM 1214 N N . MET A 1 170 ? 25.703 0.831 2.061 1 98.56 170 MET A N 1
ATOM 1215 C CA . MET A 1 170 ? 26.75 1.518 1.316 1 98.56 170 MET A CA 1
ATOM 1216 C C . MET A 1 170 ? 26.578 3.029 1.411 1 98.56 170 MET A C 1
ATOM 1218 O O . MET A 1 170 ? 27.562 3.756 1.594 1 98.56 170 MET A O 1
ATOM 1222 N N . ARG A 1 171 ? 25.391 3.488 1.275 1 97.81 171 ARG A N 1
ATOM 1223 C CA . ARG A 1 171 ? 25.109 4.918 1.332 1 97.81 171 ARG A CA 1
ATOM 1224 C C . ARG A 1 171 ? 25.406 5.48 2.721 1 97.81 171 ARG A C 1
ATOM 1226 O O . ARG A 1 171 ? 26.062 6.512 2.852 1 97.81 171 ARG A O 1
ATOM 1233 N N . GLU A 1 172 ? 24.938 4.797 3.744 1 96.94 172 GLU A N 1
ATOM 1234 C CA . GLU A 1 172 ? 25.016 5.293 5.113 1 96.94 172 GLU A CA 1
ATOM 1235 C C . GLU A 1 172 ? 26.453 5.246 5.641 1 96.94 172 GLU A C 1
ATOM 1237 O O . GLU A 1 172 ? 26.844 6.078 6.461 1 96.94 172 GLU A O 1
ATOM 1242 N N . THR A 1 173 ? 27.266 4.324 5.168 1 97.31 173 THR A N 1
ATOM 1243 C CA . THR A 1 173 ? 28.578 4.113 5.77 1 97.31 173 THR A CA 1
ATOM 1244 C C . THR A 1 173 ? 29.688 4.566 4.824 1 97.31 173 THR A C 1
ATOM 1246 O O . THR A 1 173 ? 30.844 4.746 5.242 1 97.31 173 THR A O 1
ATOM 1249 N N . GLY A 1 174 ? 29.391 4.621 3.518 1 97.31 174 GLY A N 1
ATOM 1250 C CA . GLY A 1 174 ? 30.391 4.965 2.521 1 97.31 174 GLY A CA 1
ATOM 1251 C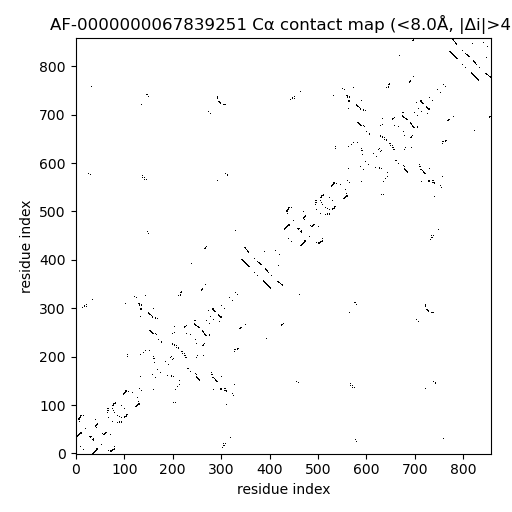 C . GLY A 1 174 ? 31.281 3.795 2.135 1 97.31 174 GLY A C 1
ATOM 1252 O O . GLY A 1 174 ? 32.25 3.967 1.412 1 97.31 174 GLY A O 1
ATOM 1253 N N . ARG A 1 175 ? 30.906 2.594 2.547 1 97.31 175 ARG A N 1
ATOM 1254 C CA . ARG A 1 175 ? 31.75 1.419 2.312 1 97.31 175 ARG A CA 1
ATOM 1255 C C . ARG A 1 175 ? 31.453 0.805 0.947 1 97.31 175 ARG A C 1
ATOM 1257 O O . ARG A 1 175 ? 30.391 1.048 0.365 1 97.31 175 ARG A O 1
ATOM 1264 N N . GLU A 1 176 ? 32.406 0.009 0.48 1 97.81 176 GLU A N 1
ATOM 1265 C CA . GLU A 1 176 ? 32.312 -0.585 -0.85 1 97.81 176 GLU A CA 1
ATOM 1266 C C . GLU A 1 176 ? 31.438 -1.835 -0.833 1 97.81 176 GLU A C 1
ATOM 1268 O O . GLU A 1 176 ? 31.25 -2.451 0.217 1 97.81 176 GLU A O 1
ATOM 1273 N N . PHE A 1 177 ? 31.047 -2.252 -2.008 1 97.88 177 PHE A N 1
ATOM 1274 C CA . PHE A 1 177 ? 30.109 -3.342 -2.229 1 97.88 177 PHE A CA 1
ATOM 1275 C C . PHE A 1 177 ? 30.609 -4.629 -1.58 1 97.88 177 PHE A C 1
ATOM 1277 O O . PHE A 1 177 ? 29.875 -5.27 -0.82 1 97.88 177 PHE A O 1
ATOM 1284 N N . ALA A 1 178 ? 31.75 -4.945 -1.819 1 97.88 178 ALA A N 1
ATOM 1285 C CA . ALA A 1 178 ? 32.281 -6.223 -1.353 1 97.88 178 ALA A CA 1
ATOM 1286 C C . ALA A 1 178 ? 32.25 -6.309 0.17 1 97.88 178 ALA A C 1
ATOM 1288 O O . ALA A 1 178 ? 31.922 -7.355 0.729 1 97.88 178 ALA A O 1
ATOM 1289 N N . THR A 1 179 ? 32.594 -5.281 0.802 1 98 179 THR A N 1
ATOM 1290 C CA . THR A 1 179 ? 32.594 -5.227 2.26 1 98 179 THR A CA 1
ATOM 1291 C C . THR A 1 179 ? 31.203 -5.371 2.822 1 98 179 THR A C 1
ATOM 1293 O O . THR A 1 179 ? 30.969 -6.168 3.732 1 98 179 THR A O 1
ATOM 1296 N N . VAL A 1 180 ? 30.312 -4.621 2.283 1 98.06 180 VAL A N 1
ATOM 1297 C CA . VAL A 1 180 ? 28.938 -4.625 2.766 1 98.06 180 VAL A CA 1
ATOM 1298 C C . VAL A 1 180 ? 28.281 -5.977 2.467 1 98.06 180 VAL A C 1
ATOM 1300 O O . VAL A 1 180 ? 27.5 -6.492 3.273 1 98.06 180 VAL A O 1
ATOM 1303 N N . LEU A 1 181 ? 28.562 -6.594 1.288 1 98.19 181 LEU A N 1
ATOM 1304 C CA . LEU A 1 181 ? 28.047 -7.918 0.951 1 98.19 181 LEU A CA 1
ATOM 1305 C C . LEU A 1 181 ? 28.484 -8.953 1.979 1 98.19 181 LEU A C 1
ATOM 1307 O O . LEU A 1 181 ? 27.688 -9.781 2.42 1 98.19 181 LEU A O 1
ATOM 1311 N N . ALA A 1 182 ? 29.719 -8.883 2.344 1 97.69 182 ALA A N 1
ATOM 1312 C CA . ALA A 1 182 ? 30.25 -9.812 3.336 1 97.69 182 ALA A CA 1
ATOM 1313 C C . ALA A 1 182 ? 29.5 -9.688 4.66 1 97.69 182 ALA A C 1
ATOM 1315 O O . ALA A 1 182 ? 29.203 -10.695 5.309 1 97.69 182 ALA A O 1
ATOM 1316 N N . GLU A 1 183 ? 29.266 -8.539 5.023 1 96.69 183 GLU A N 1
ATOM 1317 C CA . GLU A 1 183 ? 28.5 -8.289 6.246 1 96.69 183 GLU A CA 1
ATOM 1318 C C . GLU A 1 183 ? 27.078 -8.82 6.129 1 96.69 183 GLU A C 1
ATOM 1320 O O . GLU A 1 183 ? 26.547 -9.414 7.07 1 96.69 183 GLU A O 1
ATOM 1325 N N . ALA A 1 184 ? 26.453 -8.5 4.977 1 95.62 184 ALA A N 1
ATOM 1326 C CA . ALA A 1 184 ? 25.109 -9.008 4.734 1 95.62 184 ALA A CA 1
ATOM 1327 C C . ALA A 1 184 ? 25.062 -10.531 4.828 1 95.62 184 ALA A C 1
ATOM 1329 O O . ALA A 1 184 ? 24.109 -11.109 5.348 1 95.62 184 ALA A O 1
ATOM 1330 N N . GLN A 1 185 ? 26.062 -11.156 4.285 1 96.12 185 GLN A N 1
ATOM 1331 C CA . GLN A 1 185 ? 26.172 -12.609 4.359 1 96.12 185 GLN A CA 1
ATOM 1332 C C . GLN A 1 185 ? 26.344 -13.078 5.801 1 96.12 185 GLN A C 1
ATOM 1334 O O . GLN A 1 185 ? 25.703 -14.039 6.227 1 96.12 185 GLN A O 1
ATOM 1339 N N . ALA A 1 186 ? 27.094 -12.391 6.559 1 95.56 186 ALA A N 1
ATOM 1340 C CA . ALA A 1 186 ? 27.328 -12.711 7.965 1 95.56 186 ALA A CA 1
ATOM 1341 C C . ALA A 1 186 ? 26.047 -12.57 8.773 1 95.56 186 ALA A C 1
ATOM 1343 O O . ALA A 1 186 ? 25.812 -13.32 9.727 1 95.56 186 ALA A O 1
ATOM 1344 N N . LEU A 1 187 ? 25.25 -11.633 8.391 1 92.12 187 LEU A N 1
ATOM 1345 C CA . LEU A 1 187 ? 24 -11.367 9.094 1 92.12 187 LEU A CA 1
ATOM 1346 C C . LEU A 1 187 ? 22.891 -12.305 8.609 1 92.12 187 LEU A C 1
ATOM 1348 O O . LEU A 1 187 ? 21.781 -12.305 9.164 1 92.12 187 LEU A O 1
ATOM 1352 N N . GLY A 1 188 ? 23.141 -13.031 7.488 1 88.56 188 GLY A N 1
ATOM 1353 C CA . GLY A 1 188 ? 22.172 -13.977 6.969 1 88.56 188 GLY A CA 1
ATOM 1354 C C . GLY A 1 188 ? 21.219 -13.359 5.953 1 88.56 188 GLY A C 1
ATOM 1355 O O . GLY A 1 188 ? 20.234 -13.984 5.559 1 88.56 188 GLY A O 1
ATOM 1356 N N . TYR A 1 189 ? 21.469 -12.156 5.566 1 89 189 TYR A N 1
ATOM 1357 C CA . TYR A 1 189 ? 20.641 -11.5 4.562 1 89 189 TYR A CA 1
ATOM 1358 C C . TYR A 1 189 ? 20.969 -12.023 3.166 1 89 189 TYR A C 1
ATOM 1360 O O . TYR A 1 189 ? 20.094 -12.055 2.291 1 89 189 TYR A O 1
ATOM 1368 N N . ALA A 1 190 ? 22.188 -12.352 2.986 1 93 190 ALA A N 1
ATOM 1369 C CA . ALA A 1 190 ? 22.625 -12.898 1.706 1 93 190 ALA A CA 1
ATOM 1370 C C . ALA A 1 190 ? 23.234 -14.289 1.884 1 93 190 ALA A C 1
ATOM 1372 O O . ALA A 1 190 ? 23.906 -14.555 2.879 1 93 190 ALA A O 1
ATOM 1373 N N . GLU A 1 191 ? 23.016 -15.109 0.897 1 92.44 191 GLU A N 1
ATOM 1374 C CA . GLU A 1 191 ? 23.609 -16.453 0.906 1 92.44 191 GLU A CA 1
ATOM 1375 C C . GLU A 1 191 ? 25.062 -16.406 0.467 1 92.44 191 GLU A C 1
ATOM 1377 O O . GLU A 1 191 ? 25.562 -15.367 0.023 1 92.44 191 GLU A O 1
ATOM 1382 N N . ALA A 1 192 ? 25.672 -17.578 0.65 1 93.19 192 ALA A N 1
ATOM 1383 C CA . ALA A 1 192 ? 27.062 -17.656 0.235 1 93.19 192 ALA A CA 1
ATOM 1384 C C . ALA A 1 192 ? 27.219 -17.328 -1.248 1 93.19 192 ALA A C 1
ATOM 1386 O O . ALA A 1 192 ? 28.078 -16.531 -1.631 1 93.19 192 ALA A O 1
ATOM 1387 N N . ASP A 1 193 ? 26.469 -17.953 -2.047 1 95.56 193 ASP A N 1
ATOM 1388 C CA . ASP A 1 193 ? 26.312 -17.5 -3.428 1 95.56 193 ASP A CA 1
ATOM 1389 C C . ASP A 1 193 ? 25.172 -16.5 -3.559 1 95.56 193 ASP A C 1
ATOM 1391 O O . ASP A 1 193 ? 24 -16.891 -3.59 1 95.56 193 ASP A O 1
ATOM 1395 N N . PRO A 1 194 ? 25.469 -15.25 -3.621 1 96.44 194 PRO A N 1
ATOM 1396 C CA . PRO A 1 194 ? 24.438 -14.219 -3.584 1 96.44 194 PRO A CA 1
ATOM 1397 C C . PRO A 1 194 ? 23.906 -13.859 -4.973 1 96.44 194 PRO A C 1
ATOM 1399 O O . PRO A 1 194 ? 23.172 -12.883 -5.121 1 96.44 194 PRO A O 1
ATOM 1402 N N . SER A 1 195 ? 24.234 -14.602 -6.059 1 96.31 195 SER A N 1
ATOM 1403 C CA . SER A 1 195 ? 24 -14.25 -7.453 1 96.31 195 SER A CA 1
ATOM 1404 C C . SER A 1 195 ? 22.516 -14 -7.715 1 96.31 195 SER A C 1
ATOM 1406 O O . SER A 1 195 ? 22.156 -13.055 -8.422 1 96.31 195 SER A O 1
ATOM 1408 N N . PHE A 1 196 ? 21.656 -14.789 -7.133 1 94.62 196 PHE A N 1
ATOM 1409 C CA . PHE A 1 196 ? 20.219 -14.664 -7.371 1 94.62 196 PHE A CA 1
ATOM 1410 C C . PHE A 1 196 ? 19.703 -13.305 -6.926 1 94.62 196 PHE A C 1
ATOM 1412 O O . PHE A 1 196 ? 18.797 -12.75 -7.531 1 94.62 196 PHE A O 1
ATOM 1419 N N . ASP A 1 197 ? 20.375 -12.82 -5.875 1 96.5 197 ASP A N 1
ATOM 1420 C CA . ASP A 1 197 ? 20 -11.5 -5.367 1 96.5 197 ASP A CA 1
ATOM 1421 C C . ASP A 1 197 ? 20.766 -10.391 -6.082 1 96.5 197 ASP A C 1
ATOM 1423 O O . ASP A 1 197 ? 20.156 -9.578 -6.793 1 96.5 197 ASP A O 1
ATOM 1427 N N . VAL A 1 198 ? 22.062 -10.359 -6.082 1 98.19 198 VAL A N 1
ATOM 1428 C CA . VAL A 1 198 ? 22.875 -9.188 -6.402 1 98.19 198 VAL A CA 1
ATOM 1429 C C . VAL A 1 198 ? 23.016 -9.062 -7.918 1 98.19 198 VAL A C 1
ATOM 1431 O O . VAL A 1 198 ? 23.422 -8.008 -8.422 1 98.19 198 VAL A O 1
ATOM 1434 N N . ASP A 1 199 ? 22.641 -10.141 -8.68 1 98.25 199 ASP A N 1
ATOM 1435 C CA . ASP A 1 199 ? 22.672 -10.055 -10.141 1 98.25 199 ASP A CA 1
ATOM 1436 C C . ASP A 1 199 ? 21.281 -9.727 -10.695 1 98.25 199 ASP A C 1
ATOM 1438 O O . ASP A 1 199 ? 21.109 -9.648 -11.914 1 98.25 199 ASP A O 1
ATOM 1442 N N . GLY A 1 200 ? 20.281 -9.57 -9.852 1 98.38 200 GLY A N 1
ATOM 1443 C CA . GLY A 1 200 ? 18.984 -9.039 -10.242 1 98.38 200 GLY A CA 1
ATOM 1444 C C . GLY A 1 200 ? 18 -10.117 -10.656 1 98.38 200 GLY A C 1
ATOM 1445 O O . GLY A 1 200 ? 16.875 -9.82 -11.078 1 98.38 200 GLY A O 1
ATOM 1446 N N . ILE A 1 201 ? 18.375 -11.414 -10.516 1 98.06 201 ILE A N 1
ATOM 1447 C CA . ILE A 1 201 ? 17.578 -12.523 -11.023 1 98.06 201 ILE A CA 1
ATOM 1448 C C . ILE A 1 201 ? 16.297 -12.656 -10.195 1 98.06 201 ILE A C 1
ATOM 1450 O O . ILE A 1 201 ? 15.211 -12.82 -10.75 1 98.06 201 ILE A O 1
ATOM 1454 N N . ASP A 1 202 ? 16.422 -12.617 -8.898 1 97.62 202 ASP A N 1
ATOM 1455 C CA . ASP A 1 202 ? 15.266 -12.656 -8.008 1 97.62 202 ASP A CA 1
ATOM 1456 C C . ASP A 1 202 ? 14.266 -11.562 -8.352 1 97.62 202 ASP A C 1
ATOM 1458 O O . ASP A 1 202 ? 13.062 -11.82 -8.477 1 97.62 202 ASP A O 1
ATOM 1462 N N . THR A 1 203 ? 14.758 -10.344 -8.516 1 98.56 203 THR A N 1
ATOM 1463 C CA . THR A 1 203 ? 13.938 -9.203 -8.898 1 98.56 203 THR A CA 1
ATOM 1464 C C . THR A 1 203 ? 13.266 -9.453 -10.25 1 98.56 203 THR A C 1
ATOM 1466 O O . THR A 1 203 ? 12.094 -9.125 -10.438 1 98.56 203 THR A O 1
ATOM 1469 N N . ALA A 1 204 ? 13.969 -10.078 -11.125 1 98.69 204 ALA A N 1
ATOM 1470 C CA . ALA A 1 204 ? 13.461 -10.328 -12.469 1 98.69 204 ALA A CA 1
ATOM 1471 C C . ALA A 1 204 ? 12.297 -11.32 -12.438 1 98.69 204 ALA A C 1
ATOM 1473 O O . ALA A 1 204 ? 11.312 -11.156 -13.164 1 98.69 204 ALA A O 1
ATOM 1474 N N . HIS A 1 205 ? 12.445 -12.383 -11.672 1 98.56 205 HIS A N 1
ATOM 1475 C CA . HIS A 1 205 ? 11.336 -13.32 -11.516 1 98.56 205 HIS A CA 1
ATOM 1476 C C . HIS A 1 205 ? 10.07 -12.609 -11.055 1 98.56 205 HIS A C 1
ATOM 1478 O O . HIS A 1 205 ? 9.008 -12.789 -11.648 1 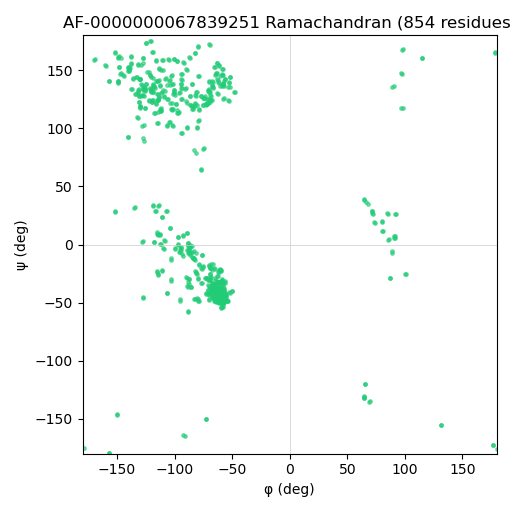98.56 205 HIS A O 1
ATOM 1484 N N . LYS A 1 206 ? 10.211 -11.805 -10.055 1 98.62 206 LYS A N 1
ATOM 1485 C CA . LYS A 1 206 ? 9.07 -11.102 -9.469 1 98.62 206 LYS A CA 1
ATOM 1486 C C . LYS A 1 206 ? 8.484 -10.094 -10.445 1 98.62 206 LYS A C 1
ATOM 1488 O O . LYS A 1 206 ? 7.262 -9.961 -10.555 1 98.62 206 LYS A O 1
ATOM 1493 N N . LEU A 1 207 ? 9.344 -9.438 -11.148 1 98.75 207 LEU A N 1
ATOM 1494 C CA . LEU A 1 207 ? 8.883 -8.445 -12.117 1 98.75 207 LEU A CA 1
ATOM 1495 C C . LEU A 1 207 ? 8.094 -9.117 -13.234 1 98.75 207 LEU A C 1
ATOM 1497 O O . LEU A 1 207 ? 7.086 -8.57 -13.703 1 98.75 207 LEU A O 1
ATOM 1501 N N . ALA A 1 208 ? 8.57 -10.219 -13.695 1 98.12 208 ALA A N 1
ATOM 1502 C CA . ALA A 1 208 ? 7.871 -10.93 -14.758 1 98.12 208 ALA A CA 1
ATOM 1503 C C . ALA A 1 208 ? 6.438 -11.266 -14.352 1 98.12 208 ALA A C 1
ATOM 1505 O O . ALA A 1 208 ? 5.508 -11.094 -15.141 1 98.12 208 ALA A O 1
ATOM 1506 N N . ILE A 1 209 ? 6.281 -11.719 -13.148 1 98.44 209 ILE A N 1
ATOM 1507 C CA . ILE A 1 209 ? 4.965 -12.055 -12.617 1 98.44 209 ILE A CA 1
ATOM 1508 C C . ILE A 1 209 ? 4.105 -10.797 -12.523 1 98.44 209 ILE A C 1
ATOM 1510 O O . ILE A 1 209 ? 2.979 -10.773 -13.023 1 98.44 209 ILE A O 1
ATOM 1514 N N . LEU A 1 210 ? 4.656 -9.742 -11.945 1 98.44 210 LEU A N 1
ATOM 1515 C CA . LEU A 1 210 ? 3.936 -8.484 -11.766 1 98.44 210 LEU A CA 1
ATOM 1516 C C . LEU A 1 210 ? 3.475 -7.93 -13.109 1 98.44 210 LEU A C 1
ATOM 1518 O O . LEU A 1 210 ? 2.338 -7.469 -13.242 1 98.44 210 LEU A O 1
ATOM 1522 N N . ALA A 1 211 ? 4.367 -7.945 -14.07 1 97.69 211 ALA A N 1
ATOM 1523 C CA . ALA A 1 211 ? 4.051 -7.406 -15.391 1 97.69 211 ALA A CA 1
ATOM 1524 C C . ALA A 1 211 ? 2.883 -8.156 -16.031 1 97.69 211 ALA A C 1
ATOM 1526 O O . ALA A 1 211 ? 1.987 -7.539 -16.609 1 97.69 211 ALA A O 1
ATOM 1527 N N . SER A 1 212 ? 2.906 -9.461 -15.883 1 97.31 212 SER A N 1
ATOM 1528 C CA . SER A 1 212 ? 1.826 -10.258 -16.453 1 97.31 212 SER A CA 1
ATOM 1529 C C . SER A 1 212 ? 0.48 -9.883 -15.836 1 97.31 212 SER A C 1
ATOM 1531 O O . SER A 1 212 ? -0.499 -9.68 -16.562 1 97.31 212 SER A O 1
ATOM 1533 N N . VAL A 1 213 ? 0.415 -9.742 -14.547 1 97.19 213 VAL A N 1
ATOM 1534 C CA . VAL A 1 213 ? -0.823 -9.43 -13.844 1 97.19 213 VAL A CA 1
ATOM 1535 C C . VAL A 1 213 ? -1.249 -7.996 -14.164 1 97.19 213 VAL A C 1
ATOM 1537 O O . VAL A 1 213 ? -2.424 -7.738 -14.438 1 97.19 213 VAL A O 1
ATOM 1540 N N . ALA A 1 214 ? -0.316 -7.074 -14.188 1 97.56 214 ALA A N 1
ATOM 1541 C CA . ALA A 1 214 ? -0.611 -5.652 -14.344 1 97.56 214 ALA A CA 1
ATOM 1542 C C . ALA A 1 214 ? -1.127 -5.355 -15.75 1 97.56 214 ALA A C 1
ATOM 1544 O O . ALA A 1 214 ? -2.045 -4.551 -15.922 1 97.56 214 ALA A O 1
ATOM 1545 N N . PHE A 1 215 ? -0.56 -6.039 -16.75 1 96.62 215 PHE A N 1
ATOM 1546 C CA . PHE A 1 215 ? -0.84 -5.648 -18.125 1 96.62 215 PHE A CA 1
ATOM 1547 C C . PHE A 1 215 ? -1.712 -6.691 -18.828 1 96.62 215 PHE A C 1
ATOM 1549 O O . PHE A 1 215 ? -2.123 -6.504 -19.969 1 96.62 215 PHE A O 1
ATOM 1556 N N . GLY A 1 216 ? -2.025 -7.816 -18.125 1 95.44 216 GLY A N 1
ATOM 1557 C CA . GLY A 1 216 ? -2.814 -8.875 -18.75 1 95.44 216 GLY A CA 1
ATOM 1558 C C . GLY A 1 216 ? -2.121 -9.531 -19.922 1 95.44 216 GLY A C 1
ATOM 1559 O O . GLY A 1 216 ? -2.754 -9.82 -20.938 1 95.44 216 GLY A O 1
ATOM 1560 N N . CYS A 1 217 ? -0.795 -9.734 -19.797 1 95.81 217 CYS A N 1
ATOM 1561 C CA . CYS A 1 217 ? -0.011 -10.32 -20.891 1 95.81 217 CYS A CA 1
ATOM 1562 C C . CYS A 1 217 ? 0.637 -11.625 -20.438 1 95.81 217 CYS A C 1
ATOM 1564 O O . CYS A 1 217 ? 0.639 -11.953 -19.25 1 95.81 217 CYS A O 1
ATOM 1566 N N . THR A 1 218 ? 1.109 -12.359 -21.406 1 96.19 218 THR A N 1
ATOM 1567 C CA . THR A 1 218 ? 1.768 -13.625 -21.109 1 96.19 218 THR A CA 1
ATOM 1568 C C . THR A 1 218 ? 3.025 -13.398 -20.281 1 96.19 218 THR A C 1
ATOM 1570 O O . THR A 1 218 ? 3.727 -12.398 -20.469 1 96.19 218 THR A O 1
ATOM 1573 N N . LEU A 1 219 ? 3.223 -14.305 -19.375 1 95.75 219 LEU A N 1
ATOM 1574 C CA . LEU A 1 219 ? 4.434 -14.289 -18.562 1 95.75 219 LEU A CA 1
ATOM 1575 C C . LEU A 1 219 ? 5.66 -14.633 -19.391 1 95.75 219 LEU A C 1
ATOM 1577 O O . LEU A 1 219 ? 5.684 -15.664 -20.078 1 95.75 219 LEU A O 1
ATOM 1581 N N . ASP A 1 220 ? 6.66 -13.727 -19.406 1 94.12 220 ASP A N 1
ATOM 1582 C CA . ASP A 1 220 ? 7.863 -13.906 -20.219 1 94.12 220 ASP A CA 1
ATOM 1583 C C . ASP A 1 220 ? 9.109 -13.453 -19.453 1 94.12 220 ASP A C 1
ATOM 1585 O O . ASP A 1 220 ? 9.516 -12.297 -19.547 1 94.12 220 ASP A O 1
ATOM 1589 N N . PHE A 1 221 ? 9.719 -14.438 -18.781 1 95.62 221 PHE A N 1
ATOM 1590 C CA . PHE A 1 221 ? 10.906 -14.141 -17.984 1 95.62 221 PHE A CA 1
ATOM 1591 C C . PHE A 1 221 ? 12.07 -13.734 -18.891 1 95.62 221 PHE A C 1
ATOM 1593 O O . PHE A 1 221 ? 12.852 -12.852 -18.531 1 95.62 221 PHE A O 1
ATOM 1600 N N . ASP A 1 222 ? 12.133 -14.305 -20.031 1 94.56 222 ASP A N 1
ATOM 1601 C CA . ASP A 1 222 ? 13.258 -14.086 -20.953 1 94.56 222 ASP A CA 1
ATOM 1602 C C . ASP A 1 222 ? 13.227 -12.68 -21.531 1 94.56 222 ASP A C 1
ATOM 1604 O O . ASP A 1 222 ? 14.242 -12.195 -22.047 1 94.56 222 ASP A O 1
ATOM 1608 N N . ALA A 1 223 ? 12.133 -12.062 -21.438 1 94.25 223 ALA A N 1
ATOM 1609 C CA . ALA A 1 223 ? 11.977 -10.719 -22 1 94.25 223 ALA A CA 1
ATOM 1610 C C . ALA A 1 223 ? 12.508 -9.672 -21.016 1 94.25 223 ALA A C 1
ATOM 1612 O O . ALA A 1 223 ? 12.625 -8.492 -21.375 1 94.25 223 ALA A O 1
ATOM 1613 N N . VAL A 1 224 ? 12.898 -10.055 -19.828 1 97.06 224 VAL A N 1
ATOM 1614 C CA . VAL A 1 224 ? 13.344 -9.102 -18.828 1 97.06 224 VAL A CA 1
ATOM 1615 C C . VAL A 1 224 ? 14.836 -8.82 -19 1 97.06 224 VAL A C 1
ATOM 1617 O O . VAL A 1 224 ? 15.656 -9.742 -18.984 1 97.06 224 VAL A O 1
ATOM 1620 N N . HIS A 1 225 ? 15.188 -7.574 -19.25 1 97.31 225 HIS A N 1
ATOM 1621 C CA . HIS A 1 225 ? 16.594 -7.168 -19.172 1 97.31 225 HIS A CA 1
ATOM 1622 C C . HIS A 1 225 ? 17.078 -7.152 -17.719 1 97.31 225 HIS A C 1
ATOM 1624 O O . HIS A 1 225 ? 16.406 -6.605 -16.844 1 97.31 225 HIS A O 1
ATOM 1630 N N . ILE A 1 226 ? 18.266 -7.738 -17.453 1 98.06 226 ILE A N 1
ATOM 1631 C CA . ILE A 1 226 ? 18.688 -7.895 -16.062 1 98.06 226 ILE A CA 1
ATOM 1632 C C . ILE A 1 226 ? 20.109 -7.363 -15.898 1 98.06 226 ILE A C 1
ATOM 1634 O O . ILE A 1 226 ? 21.031 -7.805 -16.594 1 98.06 226 ILE A O 1
ATOM 1638 N N . GLU A 1 227 ? 20.219 -6.375 -15.047 1 97.5 227 GLU A N 1
ATOM 1639 C CA . GLU A 1 227 ? 21.5 -5.898 -14.539 1 97.5 227 GLU A CA 1
ATOM 1640 C C . GLU A 1 227 ? 21.531 -5.887 -13.016 1 97.5 227 GLU A C 1
ATOM 1642 O O . GLU A 1 227 ? 20.562 -5.461 -12.375 1 97.5 227 GLU A O 1
ATOM 1647 N N . GLY A 1 228 ? 22.594 -6.387 -12.438 1 98 228 GLY A N 1
ATOM 1648 C CA . GLY A 1 228 ? 22.734 -6.43 -10.984 1 98 228 GLY A CA 1
ATOM 1649 C C . GLY A 1 228 ? 23.422 -5.207 -10.414 1 98 228 GLY A C 1
ATOM 1650 O O . GLY A 1 228 ? 23.531 -4.176 -11.086 1 98 228 GLY A O 1
ATOM 1651 N N . ILE A 1 229 ? 23.859 -5.316 -9.141 1 98.44 229 ILE A N 1
ATOM 1652 C CA . ILE A 1 229 ? 24.375 -4.133 -8.461 1 98.44 229 ILE A CA 1
ATOM 1653 C C . ILE A 1 229 ? 25.875 -4.312 -8.164 1 98.44 229 ILE A C 1
ATOM 1655 O O . ILE A 1 229 ? 26.469 -3.514 -7.441 1 98.44 229 ILE A O 1
ATOM 1659 N N . ARG A 1 230 ? 26.484 -5.398 -8.711 1 96.62 230 ARG A N 1
ATOM 1660 C CA . ARG A 1 230 ? 27.875 -5.711 -8.383 1 96.62 230 ARG A CA 1
ATOM 1661 C C . ARG A 1 230 ? 28.797 -4.551 -8.75 1 96.62 230 ARG A C 1
ATOM 1663 O O . ARG A 1 230 ? 29.828 -4.332 -8.102 1 96.62 230 ARG A O 1
ATOM 1670 N N . HIS A 1 231 ? 28.484 -3.801 -9.727 1 94.69 231 HIS A N 1
ATOM 1671 C CA . HIS A 1 231 ? 29.391 -2.789 -10.273 1 94.69 231 HIS A CA 1
ATOM 1672 C C . HIS A 1 231 ? 29.141 -1.431 -9.617 1 94.69 231 HIS A C 1
ATOM 1674 O O . HIS A 1 231 ? 29.844 -0.463 -9.914 1 94.69 231 HIS A O 1
ATOM 1680 N N . VAL A 1 232 ? 28.094 -1.299 -8.812 1 97.44 232 VAL A N 1
ATOM 1681 C CA . VAL A 1 232 ? 27.797 -0.027 -8.164 1 97.44 232 VAL A CA 1
ATOM 1682 C C . VAL A 1 232 ? 28.875 0.266 -7.109 1 97.44 232 VAL A C 1
ATOM 1684 O O . VAL A 1 232 ? 29.094 -0.541 -6.203 1 97.44 232 VAL A O 1
ATOM 1687 N N . ALA A 1 233 ? 29.516 1.403 -7.191 1 96.06 233 ALA A N 1
ATOM 1688 C CA . ALA A 1 233 ? 30.594 1.781 -6.281 1 96.06 233 ALA A CA 1
ATOM 1689 C C . ALA A 1 233 ? 30.125 2.838 -5.285 1 96.06 233 ALA A C 1
ATOM 1691 O O . ALA A 1 233 ? 29.125 3.52 -5.52 1 96.06 233 ALA A O 1
ATOM 1692 N N . ALA A 1 234 ? 30.859 2.91 -4.207 1 96.5 234 ALA A N 1
ATOM 1693 C CA . ALA A 1 234 ? 30.562 3.914 -3.188 1 96.5 234 ALA A CA 1
ATOM 1694 C C . ALA A 1 234 ? 30.594 5.32 -3.775 1 96.5 234 ALA A C 1
ATOM 1696 O O . ALA A 1 234 ? 29.797 6.176 -3.408 1 96.5 234 ALA A O 1
ATOM 1697 N N . VAL A 1 235 ? 31.516 5.523 -4.676 1 93.94 235 VAL A N 1
ATOM 1698 C CA . VAL A 1 235 ? 31.688 6.84 -5.289 1 93.94 235 VAL A CA 1
ATOM 1699 C C . VAL A 1 235 ? 30.438 7.188 -6.102 1 93.94 235 VAL A C 1
ATOM 1701 O O . VAL A 1 235 ? 30.047 8.352 -6.172 1 93.94 235 VAL A O 1
ATOM 1704 N N . ASP A 1 236 ? 29.812 6.215 -6.797 1 96.56 236 ASP A N 1
ATOM 1705 C CA . ASP A 1 236 ? 28.578 6.445 -7.531 1 96.56 236 ASP A CA 1
ATOM 1706 C C . ASP A 1 236 ? 27.469 6.918 -6.594 1 96.56 236 ASP A C 1
ATOM 1708 O O . ASP A 1 236 ? 26.719 7.84 -6.93 1 96.56 236 ASP A O 1
ATOM 1712 N N . ILE A 1 237 ? 27.375 6.285 -5.445 1 97.69 237 ILE A N 1
ATOM 1713 C CA . ILE A 1 237 ? 26.328 6.594 -4.465 1 97.69 237 ILE A CA 1
ATOM 1714 C C . ILE A 1 237 ? 26.531 8.008 -3.932 1 97.69 237 ILE A C 1
ATOM 1716 O O . ILE A 1 237 ? 25.578 8.773 -3.795 1 97.69 237 ILE A O 1
ATOM 1720 N N . ALA A 1 238 ? 27.75 8.367 -3.652 1 95.19 238 ALA A N 1
ATOM 1721 C CA . ALA A 1 238 ? 28.078 9.703 -3.156 1 95.19 238 ALA A CA 1
ATOM 1722 C C . ALA A 1 238 ? 27.688 10.773 -4.176 1 95.19 238 ALA A C 1
ATOM 1724 O O . ALA A 1 238 ? 27.062 11.773 -3.828 1 95.19 238 ALA A O 1
ATOM 1725 N N . PHE A 1 239 ? 28.078 10.547 -5.477 1 94.5 239 PHE A N 1
ATOM 1726 C CA . PHE A 1 239 ? 27.75 11.5 -6.523 1 94.5 239 PHE A CA 1
ATOM 1727 C C . PHE A 1 239 ? 26.25 11.586 -6.727 1 94.5 239 PHE A C 1
ATOM 1729 O O . PHE A 1 239 ? 25.719 12.664 -6.988 1 94.5 239 PHE A O 1
ATOM 1736 N N . ALA A 1 240 ? 25.547 10.43 -6.695 1 96.38 240 ALA A N 1
ATOM 1737 C CA . ALA A 1 240 ? 24.094 10.43 -6.812 1 96.38 240 ALA A CA 1
ATOM 1738 C C . ALA A 1 240 ? 23.453 11.328 -5.754 1 96.38 240 ALA A C 1
ATOM 1740 O O . ALA A 1 240 ? 22.594 12.164 -6.07 1 96.38 240 ALA A O 1
ATOM 1741 N N . GLN A 1 241 ? 23.891 11.164 -4.574 1 95.38 241 GLN A N 1
ATOM 1742 C CA . GLN A 1 241 ? 23.391 11.984 -3.479 1 95.38 241 GLN A CA 1
ATOM 1743 C C . GLN A 1 241 ? 23.609 13.469 -3.742 1 95.38 241 GLN A C 1
ATOM 1745 O O . GLN A 1 241 ? 22.719 14.289 -3.531 1 95.38 241 GLN A O 1
ATOM 1750 N N . GLU A 1 242 ? 24.812 13.805 -4.109 1 93.81 242 GLU A N 1
ATOM 1751 C CA . GLU A 1 242 ? 25.156 15.188 -4.406 1 93.81 242 GLU A CA 1
ATOM 1752 C C . GLU A 1 242 ? 24.281 15.758 -5.516 1 93.81 242 GLU A C 1
ATOM 1754 O O . GLU A 1 242 ? 23.953 16.953 -5.5 1 93.81 242 GLU A O 1
ATOM 1759 N N . LEU A 1 243 ? 23.938 14.906 -6.441 1 94.5 243 LEU A N 1
ATOM 1760 C CA . LEU A 1 243 ? 23.156 15.328 -7.598 1 94.5 243 LEU A CA 1
ATOM 1761 C C . LEU A 1 243 ? 21.656 15.281 -7.297 1 94.5 243 LEU A C 1
ATOM 1763 O O . LEU A 1 243 ? 20.844 15.617 -8.148 1 94.5 243 LEU A O 1
ATOM 1767 N N . GLY A 1 244 ? 21.234 14.852 -6.105 1 94.88 244 GLY A N 1
ATOM 1768 C CA . GLY A 1 244 ? 19.844 14.852 -5.688 1 94.88 244 GLY A CA 1
ATOM 1769 C C . GLY A 1 244 ? 19.125 13.555 -5.992 1 94.88 244 GLY A C 1
ATOM 1770 O O . GLY A 1 244 ? 17.906 13.539 -6.18 1 94.88 244 GLY A O 1
ATOM 1771 N N . TYR A 1 245 ? 19.922 12.453 -6.062 1 97.44 245 TYR A N 1
ATOM 1772 C CA . TYR A 1 245 ? 19.328 11.164 -6.398 1 97.44 245 TYR A CA 1
ATOM 1773 C C . TYR A 1 245 ? 19.703 10.109 -5.371 1 97.44 245 TYR A C 1
ATOM 1775 O O . TYR A 1 245 ? 20.625 10.305 -4.574 1 97.44 245 TYR A O 1
ATOM 1783 N N . ARG A 1 246 ? 18.922 9.07 -5.352 1 97.88 246 ARG A N 1
ATOM 1784 C CA . ARG A 1 246 ? 19.203 7.812 -4.656 1 97.88 246 ARG A CA 1
ATOM 1785 C C . ARG A 1 246 ? 19.359 6.664 -5.645 1 97.88 246 ARG A C 1
ATOM 1787 O O . ARG A 1 246 ? 18.625 6.598 -6.641 1 97.88 246 ARG A O 1
ATOM 1794 N N . ILE A 1 247 ? 20.312 5.766 -5.402 1 98.62 247 ILE A N 1
ATOM 1795 C CA . ILE A 1 247 ? 20.453 4.594 -6.262 1 98.62 247 ILE A CA 1
ATOM 1796 C C . ILE A 1 247 ? 19.672 3.426 -5.672 1 98.62 247 ILE A C 1
ATOM 1798 O O . ILE A 1 247 ? 19.859 3.07 -4.504 1 98.62 247 ILE A O 1
ATOM 1802 N N . LYS A 1 248 ? 18.812 2.865 -6.41 1 98.75 248 LYS A N 1
ATOM 1803 C CA . LYS A 1 248 ? 18 1.695 -6.059 1 98.75 248 LYS A CA 1
ATOM 1804 C C . LYS A 1 248 ? 18.062 0.639 -7.16 1 98.75 248 LYS A C 1
ATOM 1806 O O . LYS A 1 248 ? 18.172 0.972 -8.344 1 98.75 248 LYS A O 1
ATOM 1811 N N . LEU A 1 249 ? 18.094 -0.613 -6.781 1 98.88 249 LEU A N 1
ATOM 1812 C CA . LEU A 1 249 ? 17.781 -1.646 -7.766 1 98.88 249 LEU A CA 1
ATOM 1813 C C . LEU A 1 249 ? 16.281 -1.763 -7.98 1 98.88 249 LEU A C 1
ATOM 1815 O O . LEU A 1 249 ? 15.555 -2.184 -7.078 1 98.88 249 LEU A O 1
ATOM 1819 N N . LEU A 1 250 ? 15.828 -1.472 -9.172 1 98.81 250 LEU A N 1
ATOM 1820 C CA . LEU A 1 250 ? 14.391 -1.477 -9.438 1 98.81 250 LEU A CA 1
ATOM 1821 C C . LEU A 1 250 ? 14.047 -2.504 -10.516 1 98.81 250 LEU A C 1
ATOM 1823 O O . LEU A 1 250 ? 14.812 -2.707 -11.453 1 98.81 250 LEU A O 1
ATOM 1827 N N . GLY A 1 251 ? 12.977 -3.217 -10.289 1 98.81 251 GLY A N 1
ATOM 1828 C CA . GLY A 1 251 ? 12.234 -3.781 -11.406 1 98.81 251 GLY A CA 1
ATOM 1829 C C . GLY A 1 251 ? 11.203 -2.828 -11.984 1 98.81 251 GLY A C 1
ATOM 1830 O O . GLY A 1 251 ? 10.422 -2.234 -11.242 1 98.81 251 GLY A O 1
ATOM 1831 N N . ILE A 1 252 ? 11.266 -2.635 -13.297 1 98.56 252 ILE A N 1
ATOM 1832 C CA . ILE A 1 252 ? 10.383 -1.662 -13.938 1 98.56 252 ILE A CA 1
ATOM 1833 C C . ILE A 1 252 ? 9.703 -2.299 -15.148 1 98.56 252 ILE A C 1
ATOM 1835 O O . ILE A 1 252 ? 10.375 -2.832 -16.031 1 98.56 252 ILE A O 1
ATOM 1839 N N . ALA A 1 253 ? 8.438 -2.299 -15.164 1 97.94 253 ALA A N 1
ATOM 1840 C CA . ALA A 1 253 ? 7.648 -2.672 -16.328 1 97.94 253 ALA A CA 1
ATOM 1841 C C . ALA A 1 253 ? 6.777 -1.51 -16.797 1 97.94 253 ALA A C 1
ATOM 1843 O O . ALA A 1 253 ? 6.008 -0.947 -16.016 1 97.94 253 ALA A O 1
ATOM 1844 N N . THR A 1 254 ? 6.914 -1.133 -18.047 1 96.56 254 THR A N 1
ATOM 1845 C CA . THR A 1 254 ? 6.207 0.02 -18.609 1 96.56 254 THR A CA 1
ATOM 1846 C C . THR A 1 254 ? 5.559 -0.331 -19.938 1 96.56 254 THR A C 1
ATOM 1848 O O . THR A 1 254 ? 6.191 -0.938 -20.797 1 96.56 254 THR A O 1
ATOM 1851 N N . GLN A 1 255 ? 4.309 0.043 -20 1 94.25 255 GLN A N 1
ATOM 1852 C CA . GLN A 1 255 ? 3.637 -0.062 -21.297 1 94.25 255 GLN A CA 1
ATOM 1853 C C . GLN A 1 255 ? 4.133 1.011 -22.266 1 94.25 255 GLN A C 1
ATOM 1855 O O . GLN A 1 255 ? 4.105 2.201 -21.938 1 94.25 255 GLN A O 1
ATOM 1860 N N . THR A 1 256 ? 4.672 0.599 -23.406 1 90.94 256 THR A N 1
ATOM 1861 C CA . THR A 1 256 ? 5.105 1.507 -24.469 1 90.94 256 THR A CA 1
ATOM 1862 C C . THR A 1 256 ? 4.363 1.216 -25.766 1 90.94 256 THR A C 1
ATOM 1864 O O . THR A 1 256 ? 3.596 0.254 -25.844 1 90.94 256 THR A O 1
ATOM 1867 N N . GLU A 1 257 ? 4.574 2.016 -26.781 1 87 257 GLU A N 1
ATOM 1868 C CA . GLU A 1 257 ? 3.977 1.779 -28.078 1 87 257 GLU A CA 1
ATOM 1869 C C . GLU A 1 257 ? 4.504 0.49 -28.703 1 87 257 GLU A C 1
ATOM 1871 O O . GLU A 1 257 ? 3.783 -0.19 -29.438 1 87 257 GLU A O 1
ATOM 1876 N N . ALA A 1 258 ? 5.695 0.136 -28.375 1 86.62 258 ALA A N 1
ATOM 1877 C CA . ALA A 1 258 ? 6.363 -1.019 -28.984 1 86.62 258 ALA A CA 1
ATOM 1878 C C . ALA A 1 258 ? 6.066 -2.291 -28.188 1 86.62 258 ALA A C 1
ATOM 1880 O O . ALA A 1 258 ? 6.418 -3.391 -28.625 1 86.62 258 ALA A O 1
ATOM 1881 N N . GLY A 1 259 ? 5.387 -2.109 -27.125 1 90.75 259 GLY A N 1
ATOM 1882 C CA . GLY A 1 259 ? 5.141 -3.242 -26.234 1 90.75 259 GLY A CA 1
ATOM 1883 C C . GLY A 1 259 ? 5.434 -2.943 -24.781 1 90.75 259 GLY A C 1
ATOM 1884 O O . GLY A 1 259 ? 5.309 -1.8 -24.344 1 90.75 259 GLY A O 1
ATOM 1885 N N . ILE A 1 260 ? 5.719 -4.012 -24.031 1 94.25 260 ILE A N 1
ATOM 1886 C CA . ILE A 1 260 ? 5.988 -3.836 -22.609 1 94.25 260 ILE A CA 1
ATOM 1887 C C . ILE A 1 260 ? 7.488 -3.912 -22.344 1 94.25 260 ILE A C 1
ATOM 1889 O O . ILE A 1 260 ? 8.133 -4.906 -22.688 1 94.25 260 ILE A O 1
ATOM 1893 N N . GLU A 1 261 ? 8 -2.836 -21.906 1 95.25 261 GLU A N 1
ATOM 1894 C CA . GLU A 1 261 ? 9.375 -2.822 -21.406 1 95.25 261 GLU A CA 1
ATOM 1895 C C . GLU A 1 261 ? 9.477 -3.48 -20.047 1 95.25 261 GLU A C 1
ATOM 1897 O O . GLU A 1 261 ? 8.695 -3.17 -19.141 1 95.25 261 GLU A O 1
ATOM 1902 N N . ARG A 1 262 ? 10.367 -4.473 -19.906 1 97.06 262 ARG A N 1
ATOM 1903 C CA . ARG A 1 262 ? 10.672 -5.125 -18.641 1 97.06 262 ARG A CA 1
ATOM 1904 C C . ARG A 1 262 ? 12.164 -5.086 -18.344 1 97.06 262 ARG A C 1
ATOM 1906 O O . ARG A 1 262 ? 12.961 -5.699 -19.062 1 97.06 262 ARG A O 1
ATOM 1913 N N . ARG A 1 263 ? 12.484 -4.41 -17.25 1 98.06 263 ARG A N 1
ATOM 1914 C CA . ARG A 1 263 ? 13.914 -4.238 -17 1 98.06 263 ARG A CA 1
ATOM 1915 C C . ARG A 1 263 ? 14.203 -4.172 -15.5 1 98.06 263 ARG A C 1
ATOM 1917 O O . ARG A 1 263 ? 13.414 -3.617 -14.734 1 98.06 263 ARG A O 1
ATOM 1924 N N . VAL A 1 264 ? 15.312 -4.805 -15.148 1 98.69 264 VAL A N 1
ATOM 1925 C CA . VAL A 1 264 ? 15.875 -4.766 -13.805 1 98.69 264 VAL A CA 1
ATOM 1926 C C . VAL A 1 264 ? 17.281 -4.176 -13.859 1 98.69 264 VAL A C 1
ATOM 1928 O O . VAL A 1 264 ? 18.156 -4.684 -14.57 1 98.69 264 VAL A O 1
ATOM 1931 N N . HIS A 1 265 ? 17.484 -3.129 -13.133 1 98.38 265 HIS A N 1
ATOM 1932 C CA . HIS A 1 265 ? 18.812 -2.525 -13.086 1 98.38 265 HIS A CA 1
ATOM 1933 C C . HIS A 1 265 ? 18.891 -1.469 -11.992 1 98.38 265 HIS A C 1
ATOM 1935 O O . HIS A 1 265 ? 17.859 -0.986 -11.508 1 98.38 265 HIS A O 1
ATOM 1941 N N . PRO A 1 266 ? 20.109 -1.158 -11.555 1 98.5 266 PRO A N 1
ATOM 1942 C CA . PRO A 1 266 ? 20.25 0.028 -10.703 1 98.5 266 PRO A CA 1
ATOM 1943 C C . PRO A 1 266 ? 19.75 1.301 -11.375 1 98.5 266 PRO A C 1
ATOM 1945 O O . PRO A 1 266 ? 19.938 1.485 -12.586 1 98.5 266 PRO A O 1
ATOM 1948 N N . CYS A 1 267 ? 19.078 2.068 -10.594 1 98.25 267 CYS A N 1
ATOM 1949 C CA . CYS A 1 267 ? 18.484 3.316 -11.062 1 98.25 267 CYS A CA 1
ATOM 1950 C C . CYS A 1 267 ? 18.781 4.457 -10.102 1 98.25 267 CYS A C 1
ATOM 1952 O O . CYS A 1 267 ? 18.875 4.246 -8.891 1 98.25 267 CYS A O 1
ATOM 1954 N N . MET A 1 268 ? 18.969 5.598 -10.695 1 98.19 268 MET A N 1
ATOM 1955 C CA . MET A 1 268 ? 18.906 6.82 -9.906 1 98.19 268 MET A CA 1
ATOM 1956 C C . MET A 1 268 ? 17.484 7.367 -9.867 1 98.19 268 MET A C 1
ATOM 1958 O O . MET A 1 268 ? 16.844 7.535 -10.914 1 98.19 268 MET A O 1
ATOM 1962 N N . VAL A 1 269 ? 17 7.531 -8.727 1 98.19 269 VAL A N 1
ATOM 1963 C CA . VAL A 1 269 ? 15.688 8.133 -8.523 1 98.19 269 VAL A CA 1
ATOM 1964 C C . VAL A 1 269 ? 15.82 9.391 -7.676 1 98.19 269 VAL A C 1
ATOM 1966 O O . VAL A 1 269 ? 16.672 9.461 -6.785 1 98.19 269 VAL A O 1
ATOM 1969 N N . ARG A 1 270 ? 15 10.398 -7.969 1 96.75 270 ARG A N 1
ATOM 1970 C CA . ARG A 1 270 ? 15.07 11.648 -7.219 1 96.75 270 ARG A CA 1
ATOM 1971 C C . ARG A 1 270 ? 14.828 11.406 -5.73 1 96.75 270 ARG A C 1
ATOM 1973 O O . ARG A 1 270 ? 13.977 10.594 -5.363 1 96.75 270 ARG A O 1
ATOM 1980 N N . LEU A 1 271 ? 15.406 12.234 -4.906 1 94.88 271 LEU A N 1
ATOM 1981 C CA . LEU A 1 271 ? 15.375 12.07 -3.457 1 94.88 271 LEU A CA 1
ATOM 1982 C C . LEU A 1 271 ? 13.969 12.305 -2.918 1 94.88 271 LEU A C 1
ATOM 1984 O O . LEU A 1 271 ? 13.602 11.773 -1.866 1 94.88 271 LEU A O 1
ATOM 1988 N N . ASP A 1 272 ? 13.172 13.047 -3.582 1 89.69 272 ASP A N 1
ATOM 1989 C CA . ASP A 1 272 ? 11.867 13.453 -3.053 1 89.69 272 ASP A CA 1
ATOM 1990 C C . ASP A 1 272 ? 10.773 12.484 -3.496 1 89.69 272 ASP A C 1
ATOM 1992 O O . ASP A 1 272 ? 9.586 12.742 -3.275 1 89.69 272 ASP A O 1
ATOM 1996 N N . THR A 1 273 ? 11.141 11.391 -4.109 1 92.75 273 THR A N 1
ATOM 1997 C CA . THR A 1 273 ? 10.148 10.391 -4.496 1 92.75 273 THR A CA 1
ATOM 1998 C C . THR A 1 273 ? 9.953 9.367 -3.381 1 92.75 273 THR A C 1
ATOM 2000 O O . THR A 1 273 ? 10.883 9.07 -2.631 1 92.75 273 THR A O 1
ATOM 2003 N N . PRO A 1 274 ? 8.75 8.789 -3.295 1 91.12 274 PRO A N 1
ATOM 2004 C CA . PRO A 1 274 ? 8.484 7.797 -2.248 1 91.12 274 PRO A CA 1
ATOM 2005 C C . PRO A 1 274 ? 9.438 6.609 -2.301 1 91.12 274 PRO A C 1
ATOM 2007 O O . PRO A 1 274 ? 9.906 6.141 -1.258 1 91.12 274 PRO A O 1
ATOM 2010 N N . ILE A 1 275 ? 9.789 6.121 -3.396 1 96 275 ILE A N 1
ATOM 2011 C CA . ILE A 1 275 ? 10.594 4.914 -3.545 1 96 275 ILE A CA 1
ATOM 2012 C C . ILE A 1 275 ? 12.016 5.184 -3.061 1 96 275 ILE A C 1
ATOM 2014 O O . ILE A 1 275 ? 12.695 4.273 -2.576 1 96 275 ILE A O 1
ATOM 2018 N N . ALA A 1 276 ? 12.492 6.473 -3.182 1 96.06 276 ALA A N 1
ATOM 2019 C CA . ALA A 1 276 ? 13.828 6.848 -2.729 1 96.06 276 ALA A CA 1
ATOM 2020 C C . ALA A 1 276 ? 13.945 6.727 -1.211 1 96.06 276 ALA A C 1
ATOM 2022 O O . ALA A 1 276 ? 15.047 6.59 -0.677 1 96.06 276 ALA A O 1
ATOM 2023 N N . GLN A 1 277 ? 12.805 6.73 -0.522 1 93.31 277 GLN A N 1
ATOM 2024 C CA . GLN A 1 277 ? 12.797 6.809 0.935 1 93.31 277 GLN A CA 1
ATOM 2025 C C . GLN A 1 277 ? 12.703 5.418 1.558 1 93.31 277 GLN A C 1
ATOM 2027 O O . GLN A 1 277 ? 12.727 5.277 2.781 1 93.31 277 GLN A O 1
ATOM 2032 N N . VAL A 1 278 ? 12.57 4.414 0.794 1 96.56 278 VAL A N 1
ATOM 2033 C CA . VAL A 1 278 ? 12.461 3.047 1.29 1 96.56 278 VAL A CA 1
ATOM 2034 C C . VAL A 1 278 ? 13.859 2.469 1.517 1 96.56 278 VAL A C 1
ATOM 2036 O O . VAL A 1 278 ? 14.625 2.297 0.567 1 96.56 278 VAL A O 1
ATOM 2039 N N . ASP A 1 279 ? 14.242 2.131 2.738 1 95.94 279 ASP A N 1
ATOM 2040 C CA . ASP A 1 279 ? 15.594 1.707 3.068 1 95.94 279 ASP A CA 1
ATOM 2041 C C . ASP A 1 279 ? 15.594 0.345 3.76 1 95.94 279 ASP A C 1
ATOM 2043 O O . ASP A 1 279 ? 14.531 -0.199 4.066 1 95.94 279 ASP A O 1
ATOM 2047 N N . GLY A 1 280 ? 16.781 -0.138 3.961 1 94.62 280 GLY A N 1
ATOM 2048 C CA . GLY A 1 280 ? 16.938 -1.4 4.668 1 94.62 280 GLY A CA 1
ATOM 2049 C C . GLY A 1 280 ? 16.422 -2.592 3.875 1 94.62 280 GLY A C 1
ATOM 2050 O O . GLY A 1 280 ? 16.75 -2.738 2.693 1 94.62 280 GLY A O 1
ATOM 2051 N N . VAL A 1 281 ? 15.688 -3.453 4.566 1 94.56 281 VAL A N 1
ATOM 2052 C CA . VAL A 1 281 ? 15.305 -4.723 3.957 1 94.56 281 VAL A CA 1
ATOM 2053 C C . VAL A 1 281 ? 13.898 -4.609 3.371 1 94.56 281 VAL A C 1
ATOM 2055 O O . VAL A 1 281 ? 13.32 -5.605 2.93 1 94.56 281 VAL A O 1
ATOM 2058 N N . PHE A 1 282 ? 13.258 -3.449 3.342 1 96.81 282 PHE A N 1
ATOM 2059 C CA . PHE A 1 282 ? 11.875 -3.266 2.918 1 96.81 282 PHE A CA 1
ATOM 2060 C C . PHE A 1 282 ? 11.773 -3.256 1.398 1 96.81 282 PHE A C 1
ATOM 2062 O O . PHE A 1 282 ? 12.703 -2.826 0.709 1 96.81 282 PHE A O 1
ATOM 2069 N N . ASN A 1 283 ? 10.688 -3.801 0.896 1 98.38 283 ASN A N 1
ATOM 2070 C CA . ASN A 1 283 ? 10.258 -3.695 -0.495 1 98.38 283 ASN A CA 1
ATOM 2071 C C . ASN A 1 283 ? 9.203 -2.604 -0.677 1 98.38 283 ASN A C 1
ATOM 2073 O O . ASN A 1 283 ? 8.57 -2.18 0.29 1 98.38 283 ASN A O 1
ATOM 2077 N N . ALA A 1 284 ? 9.102 -2.174 -1.824 1 98.56 284 ALA A N 1
ATOM 2078 C CA . ALA A 1 284 ? 8.023 -1.27 -2.219 1 98.56 284 ALA A CA 1
ATOM 2079 C C . ALA A 1 284 ? 7.641 -1.478 -3.682 1 98.56 284 ALA A C 1
ATOM 2081 O O . ALA A 1 284 ? 8.508 -1.69 -4.531 1 98.56 284 ALA A O 1
ATOM 2082 N N . VAL A 1 285 ? 6.383 -1.444 -3.945 1 98.69 285 VAL A N 1
ATOM 2083 C CA . VAL A 1 285 ? 5.875 -1.553 -5.309 1 98.69 285 VAL A CA 1
ATOM 2084 C C . VAL A 1 285 ? 4.965 -0.365 -5.613 1 98.69 285 VAL A C 1
ATOM 2086 O O . VAL A 1 285 ? 4.105 -0.006 -4.805 1 98.69 285 VAL A O 1
ATOM 2089 N N . VAL A 1 286 ? 5.172 0.233 -6.723 1 98.44 286 VAL A N 1
ATOM 2090 C CA . VAL A 1 286 ? 4.391 1.376 -7.184 1 98.44 286 VAL A CA 1
ATOM 2091 C C . VAL A 1 286 ? 3.615 0.997 -8.445 1 98.44 286 VAL A C 1
ATOM 2093 O O . VAL A 1 286 ? 4.184 0.433 -9.383 1 98.44 286 VAL A O 1
ATOM 2096 N N . ILE A 1 287 ? 2.361 1.261 -8.453 1 98.31 287 ILE A N 1
ATOM 2097 C CA . ILE A 1 287 ? 1.505 1.054 -9.617 1 98.31 287 ILE A CA 1
ATOM 2098 C C . ILE A 1 287 ? 0.994 2.4 -10.125 1 98.31 287 ILE A C 1
ATOM 2100 O O . ILE A 1 287 ? 0.465 3.203 -9.352 1 98.31 287 ILE A O 1
ATOM 2104 N N . ASP A 1 288 ? 1.228 2.656 -11.359 1 97.88 288 ASP A N 1
ATOM 2105 C CA . ASP A 1 288 ? 0.678 3.82 -12.047 1 97.88 288 ASP A CA 1
ATOM 2106 C C . ASP A 1 288 ? -0.47 3.42 -12.969 1 97.88 288 ASP A C 1
ATOM 2108 O O . ASP A 1 288 ? -0.248 2.801 -14.008 1 97.88 288 ASP A O 1
ATOM 2112 N N . GLY A 1 289 ? -1.684 3.717 -12.578 1 98 289 GLY A N 1
ATOM 2113 C CA . GLY A 1 289 ? -2.873 3.404 -13.352 1 98 289 GLY A CA 1
ATOM 2114 C C . GLY A 1 289 ? -3.555 4.633 -13.922 1 98 289 GLY A C 1
ATOM 2115 O O . GLY A 1 289 ? -3.359 5.746 -13.43 1 98 289 GLY A O 1
ATOM 2116 N N . ASP A 1 290 ? -4.352 4.418 -14.961 1 98.25 290 ASP A N 1
ATOM 2117 C CA . ASP A 1 290 ? -4.949 5.531 -15.695 1 98.25 290 ASP A CA 1
ATOM 2118 C C . ASP A 1 290 ? -5.984 6.258 -14.836 1 98.25 290 ASP A C 1
ATOM 2120 O O . ASP A 1 290 ? -6.203 7.461 -15.008 1 98.25 290 ASP A O 1
ATOM 2124 N N . PHE A 1 291 ? -6.66 5.613 -13.875 1 98.56 291 PHE A N 1
ATOM 2125 C CA . PHE A 1 291 ? -7.645 6.277 -13.031 1 98.56 291 PHE A CA 1
ATOM 2126 C C . PHE A 1 291 ? -7.098 6.488 -11.625 1 98.56 291 PHE A C 1
ATOM 2128 O O . PHE A 1 291 ? -7.18 7.594 -11.078 1 98.56 291 PHE A O 1
ATOM 2135 N N . VAL A 1 292 ? -6.418 5.508 -11.094 1 98.12 292 VAL A N 1
ATOM 2136 C CA . VAL A 1 292 ? -6.012 5.562 -9.688 1 98.12 292 VAL A CA 1
ATOM 2137 C C . VAL A 1 292 ? -4.793 6.469 -9.539 1 98.12 292 VAL A C 1
ATOM 2139 O O . VAL A 1 292 ? -4.461 6.891 -8.43 1 98.12 292 VAL A O 1
ATOM 2142 N N . ASP A 1 293 ? -4.152 6.715 -10.648 1 95.81 293 ASP A N 1
ATOM 2143 C CA . ASP A 1 293 ? -2.859 7.387 -10.602 1 95.81 293 ASP A CA 1
ATOM 2144 C C . ASP A 1 293 ? -1.819 6.531 -9.883 1 95.81 293 ASP A C 1
ATOM 2146 O O . ASP A 1 293 ? -1.648 5.352 -10.203 1 95.81 293 ASP A O 1
ATOM 2150 N N . ARG A 1 294 ? -1.105 7.062 -8.977 1 96.25 294 ARG A N 1
ATOM 2151 C CA . ARG A 1 294 ? -0.018 6.328 -8.336 1 96.25 294 ARG A CA 1
ATOM 2152 C C . ARG A 1 294 ? -0.449 5.777 -6.98 1 96.25 294 ARG A C 1
ATOM 2154 O O . ARG A 1 294 ? -1.006 6.508 -6.16 1 96.25 294 ARG A O 1
ATOM 2161 N N . VAL A 1 295 ? -0.217 4.523 -6.812 1 97.94 295 VAL A N 1
ATOM 2162 C CA . VAL A 1 295 ? -0.374 3.887 -5.508 1 97.94 295 VAL A CA 1
ATOM 2163 C C . VAL A 1 295 ? 0.923 3.182 -5.117 1 97.94 295 VAL A C 1
ATOM 2165 O O . VAL A 1 295 ? 1.58 2.566 -5.961 1 97.94 295 VAL A O 1
ATOM 2168 N N . VAL A 1 296 ? 1.315 3.301 -3.859 1 98.12 296 VAL A N 1
ATOM 2169 C CA . VAL A 1 296 ? 2.549 2.709 -3.35 1 98.12 296 VAL A CA 1
ATOM 2170 C C . VAL A 1 296 ? 2.221 1.701 -2.25 1 98.12 296 VAL A C 1
ATOM 2172 O O . VAL A 1 296 ? 1.423 1.988 -1.354 1 98.12 296 VAL A O 1
ATOM 2175 N N . HIS A 1 297 ? 2.787 0.533 -2.342 1 98.44 297 HIS A N 1
ATOM 2176 C CA . HIS A 1 297 ? 2.779 -0.48 -1.292 1 98.44 297 HIS A CA 1
ATOM 2177 C C . HIS A 1 297 ? 4.184 -0.717 -0.745 1 98.44 297 HIS A C 1
ATOM 2179 O O . HIS A 1 297 ? 5.121 -0.951 -1.512 1 98.44 297 HIS A O 1
ATOM 2185 N N . GLU A 1 298 ? 4.32 -0.617 0.541 1 98.25 298 GLU A N 1
ATOM 2186 C CA . GLU A 1 298 ? 5.617 -0.839 1.169 1 98.25 298 GLU A CA 1
ATOM 2187 C C . GLU A 1 298 ? 5.508 -1.811 2.34 1 98.25 298 GLU A C 1
ATOM 2189 O O . GLU A 1 298 ? 4.523 -1.784 3.084 1 98.25 298 GLU A O 1
ATOM 2194 N N . GLY A 1 299 ? 6.465 -2.658 2.531 1 97.88 299 GLY A N 1
ATOM 2195 C CA . GLY A 1 299 ? 6.508 -3.609 3.631 1 97.88 299 GLY A CA 1
ATOM 2196 C C . GLY A 1 299 ? 7.707 -4.539 3.568 1 97.88 299 GLY A C 1
ATOM 2197 O O . GLY A 1 299 ? 8.594 -4.355 2.734 1 97.88 299 GLY A O 1
ATOM 2198 N N . ARG A 1 300 ? 7.68 -5.5 4.457 1 96.44 300 ARG A N 1
ATOM 2199 C CA . ARG A 1 300 ? 8.734 -6.504 4.438 1 96.44 300 ARG A CA 1
ATOM 2200 C C . ARG A 1 300 ? 8.594 -7.43 3.232 1 96.44 300 ARG A C 1
ATOM 2202 O O . ARG A 1 300 ? 7.566 -8.102 3.082 1 96.44 300 ARG A O 1
ATOM 2209 N N . GLY A 1 301 ? 9.664 -7.5 2.479 1 93.56 301 GLY A N 1
ATOM 2210 C CA . GLY A 1 301 ? 9.602 -8.258 1.238 1 93.56 301 GLY A CA 1
ATOM 2211 C C . GLY A 1 301 ? 9.922 -9.727 1.42 1 93.56 301 GLY A C 1
ATOM 2212 O O . GLY A 1 301 ? 9.828 -10.516 0.473 1 93.56 301 GLY A O 1
ATOM 2213 N N . ALA A 1 302 ? 10.336 -10.062 2.578 1 92.38 302 ALA A N 1
ATOM 2214 C CA . ALA A 1 302 ? 10.695 -11.438 2.922 1 92.38 302 ALA A CA 1
ATOM 2215 C C . ALA A 1 302 ? 10.602 -11.664 4.426 1 92.38 302 ALA A C 1
ATOM 2217 O O . ALA A 1 302 ? 10.094 -10.812 5.16 1 92.38 302 ALA A O 1
ATOM 2218 N N . GLY A 1 303 ? 10.938 -12.938 4.77 1 93.88 303 GLY A N 1
ATOM 2219 C CA . GLY A 1 303 ? 10.914 -13.312 6.172 1 93.88 303 GLY A CA 1
ATOM 2220 C C . GLY A 1 303 ? 9.859 -14.352 6.496 1 93.88 303 GLY A C 1
ATOM 2221 O O . GLY A 1 303 ? 8.875 -14.492 5.773 1 93.88 303 GLY A O 1
ATOM 2222 N N . GLU A 1 304 ? 10.062 -14.969 7.566 1 96.5 304 GLU A N 1
ATOM 2223 C CA . GLU A 1 304 ? 9.211 -16.062 8 1 96.5 304 GLU A CA 1
ATOM 2224 C C . GLU A 1 304 ? 7.762 -15.617 8.172 1 96.5 304 GLU A C 1
ATOM 2226 O O . GLU A 1 304 ? 6.871 -16.109 7.477 1 96.5 304 GLU A O 1
ATOM 2231 N N . ARG A 1 305 ? 7.527 -14.602 8.938 1 98.19 305 ARG A N 1
ATOM 2232 C CA . ARG A 1 305 ? 6.18 -14.219 9.344 1 98.19 305 ARG A CA 1
ATOM 2233 C C . ARG A 1 305 ? 5.484 -13.422 8.242 1 98.19 305 ARG A C 1
ATOM 2235 O O . ARG A 1 305 ? 4.363 -13.742 7.848 1 98.19 305 ARG A O 1
ATOM 2242 N N . PRO A 1 306 ? 6.188 -12.406 7.633 1 98.44 306 PRO A N 1
ATOM 2243 C CA . PRO A 1 306 ? 5.516 -11.648 6.57 1 98.44 306 PRO A CA 1
ATOM 2244 C C . PRO A 1 306 ? 5.109 -12.531 5.391 1 98.44 306 PRO A C 1
ATOM 2246 O O . PRO A 1 306 ? 3.988 -12.406 4.883 1 98.44 306 PRO A O 1
ATOM 2249 N N . THR A 1 307 ? 5.98 -13.414 4.945 1 98.38 307 THR A N 1
ATOM 2250 C CA . THR A 1 307 ? 5.664 -14.273 3.811 1 98.38 307 THR A CA 1
ATOM 2251 C C . THR A 1 307 ? 4.535 -15.242 4.164 1 98.38 307 THR A C 1
ATOM 2253 O O . THR A 1 307 ? 3.672 -15.523 3.33 1 98.38 307 THR A O 1
ATOM 2256 N N . ALA A 1 308 ? 4.535 -15.719 5.418 1 98.81 308 ALA A N 1
ATOM 2257 C CA . ALA A 1 308 ? 3.443 -16.562 5.895 1 98.81 308 ALA A CA 1
ATOM 2258 C C . ALA A 1 308 ? 2.105 -15.844 5.809 1 98.81 308 ALA A C 1
ATOM 2260 O O . ALA A 1 308 ? 1.088 -16.438 5.449 1 98.81 308 ALA A O 1
ATOM 2261 N N . SER A 1 309 ? 2.115 -14.57 6.16 1 98.81 309 SER A N 1
ATOM 2262 C CA . SER A 1 309 ? 0.904 -13.766 6.082 1 98.81 309 SER A CA 1
ATOM 2263 C C . SER A 1 309 ? 0.302 -13.805 4.68 1 98.81 309 SER A C 1
ATOM 2265 O O . SER A 1 309 ? -0.912 -13.953 4.527 1 98.81 309 SER A O 1
ATOM 2267 N N . ALA A 1 310 ? 1.118 -13.695 3.684 1 98.81 310 ALA A N 1
ATOM 2268 C CA . ALA A 1 310 ? 0.66 -13.695 2.297 1 98.81 310 ALA A CA 1
ATOM 2269 C C . ALA A 1 310 ? 0.178 -15.086 1.88 1 98.81 310 ALA A C 1
ATOM 2271 O O . ALA A 1 310 ? -0.799 -15.211 1.139 1 98.81 310 ALA A O 1
ATOM 2272 N N . VAL A 1 311 ? 0.874 -16.141 2.32 1 98.88 311 VAL A N 1
ATOM 2273 C CA . VAL A 1 311 ? 0.448 -17.5 2.041 1 98.88 311 VAL A CA 1
ATOM 2274 C C . VAL A 1 311 ? -0.957 -17.734 2.596 1 98.88 311 VAL A C 1
ATOM 2276 O O . VAL A 1 311 ? -1.837 -18.219 1.889 1 98.88 311 VAL A O 1
ATOM 2279 N N . VAL A 1 312 ? -1.167 -17.328 3.777 1 98.88 312 VAL A N 1
ATOM 2280 C CA . VAL A 1 312 ? -2.426 -17.578 4.473 1 98.88 312 VAL A CA 1
ATOM 2281 C C . VAL A 1 312 ? -3.537 -16.734 3.846 1 98.88 312 VAL A C 1
ATOM 2283 O O . VAL A 1 312 ? -4.695 -17.156 3.812 1 98.88 312 VAL A O 1
ATOM 2286 N N . ALA A 1 313 ? -3.201 -15.57 3.32 1 98.44 313 ALA A N 1
ATOM 2287 C CA . ALA A 1 313 ? -4.199 -14.773 2.609 1 98.44 313 ALA A CA 1
ATOM 2288 C C . ALA A 1 313 ? -4.805 -15.562 1.452 1 98.44 313 ALA A C 1
ATOM 2290 O O . ALA A 1 313 ? -6.023 -15.555 1.255 1 98.44 313 ALA A O 1
ATOM 2291 N N . ASP A 1 314 ? -3.977 -16.281 0.688 1 98.44 314 ASP A N 1
ATOM 2292 C CA . ASP A 1 314 ? -4.465 -17.094 -0.422 1 98.44 314 ASP A CA 1
ATOM 2293 C C . ASP A 1 314 ? -5.281 -18.281 0.085 1 98.44 314 ASP A C 1
ATOM 2295 O O . ASP A 1 314 ? -6.301 -18.625 -0.511 1 98.44 314 ASP A O 1
ATOM 2299 N N . ILE A 1 315 ? -4.828 -18.875 1.15 1 98.75 315 ILE A N 1
ATOM 2300 C CA . ILE A 1 315 ? -5.578 -19.969 1.743 1 98.75 315 ILE A CA 1
ATOM 2301 C C . ILE A 1 315 ? -6.961 -19.484 2.162 1 98.75 315 ILE A C 1
ATOM 2303 O O . ILE A 1 315 ? -7.965 -20.156 1.929 1 98.75 315 ILE A O 1
ATOM 2307 N N . ALA A 1 316 ? -7.008 -18.344 2.75 1 97.81 316 ALA A N 1
ATOM 2308 C CA . ALA A 1 316 ? -8.273 -17.766 3.209 1 97.81 316 ALA A CA 1
ATOM 2309 C C . ALA A 1 316 ? -9.211 -17.5 2.035 1 97.81 316 ALA A C 1
ATOM 2311 O O . ALA A 1 316 ? -10.43 -17.688 2.15 1 97.81 316 ALA A O 1
ATOM 2312 N N . ASP A 1 317 ? -8.68 -17.016 0.928 1 96.56 317 ASP A N 1
ATOM 2313 C CA . ASP A 1 317 ? -9.5 -16.828 -0.265 1 96.56 317 ASP A CA 1
ATOM 2314 C C . ASP A 1 317 ? -10.156 -18.141 -0.686 1 96.56 317 ASP A C 1
ATOM 2316 O O . ASP A 1 317 ? -11.344 -18.172 -1.021 1 96.56 317 ASP A O 1
ATOM 2320 N N . ILE A 1 318 ? -9.391 -19.203 -0.656 1 97.31 318 ILE A N 1
ATOM 2321 C CA . ILE A 1 318 ? -9.906 -20.516 -1.015 1 97.31 318 ILE A CA 1
ATOM 2322 C C . ILE A 1 318 ? -10.969 -20.953 -0.002 1 97.31 318 ILE A C 1
ATOM 2324 O O . ILE A 1 318 ? -12.016 -21.484 -0.377 1 97.31 318 ILE A O 1
ATOM 2328 N N . ALA A 1 319 ? -10.695 -20.688 1.265 1 97 319 ALA A N 1
ATOM 2329 C CA . ALA A 1 319 ? -11.648 -21.031 2.32 1 97 319 ALA A CA 1
ATOM 2330 C C . ALA A 1 319 ? -12.984 -20.328 2.105 1 97 319 ALA A C 1
ATOM 2332 O O . ALA A 1 319 ? -14.039 -20.891 2.41 1 97 319 ALA A O 1
ATOM 2333 N N . ARG A 1 320 ? -12.961 -19.156 1.546 1 93.88 320 ARG A N 1
ATOM 2334 C CA . ARG A 1 320 ? -14.156 -18.359 1.315 1 93.88 320 ARG A CA 1
ATOM 2335 C C . ARG A 1 320 ? -14.828 -18.75 0.002 1 93.88 320 ARG A C 1
ATOM 2337 O O . ARG A 1 320 ? -15.875 -18.203 -0.352 1 93.88 320 ARG A O 1
ATOM 2344 N N . GLY A 1 321 ? -14.188 -19.609 -0.761 1 91.69 321 GLY A N 1
ATOM 2345 C CA . GLY A 1 321 ? -14.719 -20.016 -2.051 1 91.69 321 GLY A CA 1
ATOM 2346 C C . GLY A 1 321 ? -14.461 -19 -3.152 1 91.69 321 GLY A C 1
ATOM 2347 O O . GLY A 1 321 ? -15.18 -18.984 -4.152 1 91.69 321 GLY A O 1
ATOM 2348 N N . ARG A 1 322 ? -13.516 -18.172 -2.9 1 86.81 322 ARG A N 1
ATOM 2349 C CA . ARG A 1 322 ? -13.172 -17.172 -3.9 1 86.81 322 ARG A CA 1
ATOM 2350 C C . ARG A 1 322 ? -12.273 -17.75 -4.98 1 86.81 322 ARG A C 1
ATOM 2352 O O . ARG A 1 322 ? -11.32 -18.484 -4.672 1 86.81 322 ARG A O 1
ATOM 2359 N N . ASN A 1 323 ? -12.734 -17.531 -6.176 1 83.62 323 ASN A N 1
ATOM 2360 C CA . ASN A 1 323 ? -11.938 -18 -7.309 1 83.62 323 ASN A CA 1
ATOM 2361 C C . ASN A 1 323 ? -11.672 -16.875 -8.305 1 83.62 323 ASN A C 1
ATOM 2363 O O . ASN A 1 323 ? -12.609 -16.344 -8.914 1 83.62 323 ASN A O 1
ATOM 2367 N N . VAL A 1 324 ? -10.516 -16.328 -8.312 1 83.31 324 VAL A N 1
ATOM 2368 C CA . VAL A 1 324 ? -10.062 -15.375 -9.32 1 83.31 324 VAL A CA 1
ATOM 2369 C C . VAL A 1 324 ? -9.047 -16.047 -10.242 1 83.31 324 VAL A C 1
ATOM 2371 O O . VAL A 1 324 ? -8.195 -16.812 -9.781 1 83.31 324 VAL A O 1
ATOM 2374 N N . PRO A 1 325 ? -9.219 -15.773 -11.516 1 90.69 325 PRO A N 1
ATOM 2375 C CA . PRO A 1 325 ? -8.188 -16.328 -12.398 1 90.69 325 PRO A CA 1
ATOM 2376 C C . PRO A 1 325 ? -6.773 -15.984 -11.945 1 90.69 325 PRO A C 1
ATOM 2378 O O . PRO A 1 325 ? -6.531 -14.883 -11.453 1 90.69 325 PRO A O 1
ATOM 2381 N N . THR A 1 326 ? -5.926 -16.891 -12.148 1 93.5 326 THR A N 1
ATOM 2382 C CA . THR A 1 326 ? -4.574 -16.859 -11.602 1 93.5 326 THR A CA 1
ATOM 2383 C C . THR A 1 326 ? -3.885 -15.547 -11.945 1 93.5 326 THR A C 1
ATOM 2385 O O . THR A 1 326 ? -3.246 -14.93 -11.094 1 93.5 326 THR A O 1
ATOM 2388 N N . PHE A 1 327 ? -4.051 -15.062 -13.133 1 95.19 327 PHE A N 1
ATOM 2389 C CA . PHE A 1 327 ? -3.35 -13.852 -13.562 1 95.19 327 PHE A CA 1
ATOM 2390 C C . PHE A 1 327 ? -4.32 -12.695 -13.734 1 95.19 327 PHE A C 1
ATOM 2392 O O . PHE A 1 327 ? -4.086 -11.789 -14.539 1 95.19 327 PHE A O 1
ATOM 2399 N N . GLY A 1 328 ? -5.48 -12.734 -13.047 1 92.69 328 GLY A N 1
ATOM 2400 C CA . GLY A 1 328 ? -6.504 -11.703 -13.148 1 92.69 328 GLY A CA 1
ATOM 2401 C C . GLY A 1 328 ? -7.484 -11.945 -14.281 1 92.69 328 GLY A C 1
ATOM 2402 O O . GLY A 1 328 ? -8.625 -11.484 -14.234 1 92.69 328 GLY A O 1
ATOM 2403 N N . VAL A 1 329 ? -7.008 -12.602 -15.312 1 94.25 329 VAL A N 1
ATOM 2404 C CA . VAL A 1 329 ? -7.797 -13.094 -16.438 1 94.25 329 VAL A CA 1
ATOM 2405 C C . VAL A 1 329 ? -7.434 -14.547 -16.719 1 94.25 329 VAL A C 1
ATOM 2407 O O . VAL A 1 329 ? -6.371 -15.023 -16.312 1 94.25 329 VAL A O 1
ATOM 2410 N N . PRO A 1 330 ? -8.398 -15.266 -17.328 1 94 330 PRO A N 1
ATOM 2411 C CA . PRO A 1 330 ? -8.023 -16.625 -17.719 1 94 330 PRO A CA 1
ATOM 2412 C C . PRO A 1 330 ? -6.742 -16.656 -18.562 1 94 330 PRO A C 1
ATOM 2414 O O . PRO A 1 330 ? -6.531 -15.781 -19.406 1 94 330 PRO A O 1
ATOM 2417 N N . VAL A 1 331 ? -5.922 -17.641 -18.281 1 95.69 331 VAL A N 1
ATOM 2418 C CA . VAL A 1 331 ? -4.605 -17.734 -18.891 1 95.69 331 VAL A CA 1
ATOM 2419 C C . VAL A 1 331 ? -4.746 -17.766 -20.422 1 95.69 331 VAL A C 1
ATOM 2421 O O . VAL A 1 331 ? -3.906 -17.203 -21.141 1 95.69 331 VAL A O 1
ATOM 2424 N N . ALA A 1 332 ? -5.801 -18.328 -20.922 1 94.31 332 ALA A N 1
ATOM 2425 C CA . ALA A 1 332 ? -6.031 -18.469 -22.344 1 94.31 332 ALA A CA 1
ATOM 2426 C C . ALA A 1 332 ? -6.293 -17.109 -23 1 94.31 332 ALA A C 1
ATOM 2428 O O . ALA A 1 332 ? -6.18 -16.969 -24.219 1 94.31 332 ALA A O 1
ATOM 2429 N N . THR A 1 333 ? -6.668 -16.156 -22.203 1 94.31 333 THR A N 1
ATOM 2430 C CA . THR A 1 333 ? -7.039 -14.859 -22.75 1 94.31 333 THR A CA 1
ATOM 2431 C C . THR A 1 333 ? -5.887 -13.859 -22.625 1 94.31 333 THR A C 1
ATOM 2433 O O . THR A 1 333 ? -5.988 -12.727 -23.109 1 94.31 333 THR A O 1
ATOM 2436 N N . LEU A 1 334 ? -4.773 -14.266 -22 1 95.75 334 LEU A N 1
ATOM 2437 C CA . LEU A 1 334 ? -3.602 -13.398 -21.922 1 95.75 334 LEU A CA 1
ATOM 2438 C C . LEU A 1 334 ? -3.082 -13.062 -23.312 1 95.75 334 LEU A C 1
ATOM 2440 O O . LEU A 1 334 ? -3.045 -13.922 -24.188 1 95.75 334 LEU A O 1
ATOM 2444 N N . HIS A 1 335 ? -2.758 -11.812 -23.484 1 93 335 HIS A N 1
ATOM 2445 C CA . HIS A 1 335 ? -2.266 -11.391 -24.781 1 93 335 HIS A CA 1
ATOM 2446 C C . HIS A 1 335 ? -0.741 -11.422 -24.844 1 93 335 HIS A C 1
ATOM 2448 O O . HIS A 1 335 ? -0.077 -11.164 -23.828 1 93 335 HIS A O 1
ATOM 2454 N N . ALA A 1 336 ? -0.285 -11.727 -26 1 90.19 336 ALA A N 1
ATOM 2455 C CA . ALA A 1 336 ? 1.16 -11.625 -26.172 1 90.19 336 ALA A CA 1
ATOM 2456 C C . ALA A 1 336 ? 1.615 -10.172 -26.172 1 90.19 336 ALA A C 1
ATOM 2458 O O . ALA A 1 336 ? 0.941 -9.305 -26.719 1 90.19 336 ALA A O 1
ATOM 2459 N N . ALA A 1 337 ? 2.613 -9.914 -25.406 1 87.62 337 ALA A N 1
ATOM 2460 C CA . ALA A 1 337 ? 3.211 -8.578 -25.438 1 87.62 337 ALA A CA 1
ATOM 2461 C C . ALA A 1 337 ? 4.66 -8.641 -25.906 1 87.62 337 ALA A C 1
ATOM 2463 O O . ALA A 1 337 ? 5.52 -9.203 -25.219 1 87.62 337 ALA A O 1
ATOM 2464 N N . PRO A 1 338 ? 4.898 -8.055 -27.109 1 87 338 PRO A N 1
ATOM 2465 C CA . PRO A 1 338 ? 6.297 -8.016 -27.547 1 87 338 PRO A CA 1
ATOM 2466 C C . PRO A 1 338 ? 7.207 -7.301 -26.562 1 87 338 PRO A C 1
ATOM 2468 O O . PRO A 1 338 ? 6.781 -6.355 -25.891 1 87 338 PRO A O 1
ATOM 2471 N N . ALA A 1 339 ? 8.383 -7.918 -26.406 1 88.5 339 ALA A N 1
ATOM 2472 C CA . ALA A 1 339 ? 9.391 -7.25 -25.578 1 88.5 339 ALA A CA 1
ATOM 2473 C C . ALA A 1 339 ? 9.922 -6 -26.281 1 88.5 339 ALA A C 1
ATOM 2475 O O . ALA A 1 339 ? 10.18 -6.016 -27.484 1 88.5 339 ALA A O 1
ATOM 2476 N N . ALA A 1 340 ? 9.961 -4.961 -25.578 1 88.81 340 ALA A N 1
ATOM 2477 C CA . ALA A 1 340 ? 10.664 -3.783 -26.078 1 88.81 340 ALA A CA 1
ATOM 2478 C C . ALA A 1 340 ? 12.156 -3.859 -25.781 1 88.81 340 ALA A C 1
ATOM 2480 O O . ALA A 1 340 ? 12.547 -3.922 -24.609 1 88.81 340 ALA A O 1
ATOM 2481 N N . PRO A 1 341 ? 12.992 -3.881 -26.797 1 87.06 341 PRO A N 1
ATOM 2482 C CA . PRO A 1 341 ? 14.43 -4.012 -26.547 1 87.06 341 PRO A CA 1
ATOM 2483 C C . PRO A 1 341 ? 15 -2.811 -25.797 1 87.06 341 PRO A C 1
ATOM 2485 O O . PRO A 1 341 ? 14.523 -1.687 -25.953 1 87.06 341 PRO A O 1
ATOM 2488 N N . MET A 1 342 ? 16.047 -3.031 -25.062 1 89.62 342 MET A N 1
ATOM 2489 C CA . MET A 1 342 ? 16.703 -1.992 -24.281 1 89.62 342 MET A CA 1
ATOM 2490 C C . MET A 1 342 ? 17.281 -0.907 -25.188 1 89.62 342 MET A C 1
ATOM 2492 O O . MET A 1 342 ? 17.344 0.26 -24.797 1 89.62 342 MET A O 1
ATOM 2496 N N . SER A 1 343 ? 17.688 -1.315 -26.344 1 89.75 343 SER A N 1
ATOM 2497 C CA . SER A 1 343 ? 18.281 -0.372 -27.281 1 89.75 343 SER A CA 1
ATOM 2498 C C . SER A 1 343 ? 17.297 0.742 -27.641 1 89.75 343 SER A C 1
ATOM 2500 O O . SER A 1 343 ? 17.719 1.836 -28.031 1 89.75 343 SER A O 1
ATOM 2502 N N . GLU A 1 344 ? 16.047 0.503 -27.484 1 89.75 344 GLU A N 1
ATOM 2503 C CA . GLU A 1 344 ? 15.023 1.487 -27.828 1 89.75 344 GLU A CA 1
ATOM 2504 C C . GLU A 1 344 ? 14.602 2.303 -26.609 1 89.75 344 GLU A C 1
ATOM 2506 O O . GLU A 1 344 ? 13.844 3.264 -26.734 1 89.75 344 GLU A O 1
ATOM 2511 N N . HIS A 1 345 ? 15.133 1.872 -25.5 1 92.88 345 HIS A N 1
ATOM 2512 C CA . HIS A 1 345 ? 14.836 2.643 -24.312 1 92.88 345 HIS A CA 1
ATOM 2513 C C . HIS A 1 345 ? 15.367 4.07 -24.422 1 92.88 345 HIS A C 1
ATOM 2515 O O . HIS A 1 345 ? 16.453 4.293 -24.969 1 92.88 345 HIS A O 1
ATOM 2521 N N . ARG A 1 346 ? 14.562 5.043 -23.938 1 93.94 346 ARG A N 1
ATOM 2522 C CA . ARG A 1 346 ? 14.977 6.441 -23.891 1 93.94 346 ARG A CA 1
ATOM 2523 C C . ARG A 1 346 ? 14.93 6.98 -22.469 1 93.94 346 ARG A C 1
ATOM 2525 O O . ARG A 1 346 ? 14 6.676 -21.719 1 93.94 346 ARG A O 1
ATOM 2532 N N . GLY A 1 347 ? 15.891 7.641 -22.078 1 95.31 347 GLY A N 1
ATOM 2533 C CA . GLY A 1 347 ? 15.953 8.273 -20.766 1 95.31 347 GLY A CA 1
ATOM 2534 C C . GLY A 1 347 ? 17.25 9.023 -20.531 1 95.31 347 GLY A C 1
ATOM 2535 O O . GLY A 1 347 ? 18.016 9.25 -21.453 1 95.31 347 GLY A O 1
ATOM 2536 N N . ALA A 1 348 ? 17.422 9.555 -19.359 1 97.5 348 ALA A N 1
ATOM 2537 C CA . ALA A 1 348 ? 18.656 10.211 -18.922 1 97.5 348 ALA A CA 1
ATOM 2538 C C . ALA A 1 348 ? 19.578 9.219 -18.219 1 97.5 348 ALA A C 1
ATOM 2540 O O . ALA A 1 348 ? 19.141 8.18 -17.734 1 97.5 348 ALA A O 1
ATOM 2541 N N . PHE A 1 349 ? 20.828 9.586 -18.25 1 97.94 349 PHE A N 1
ATOM 2542 C CA . PHE A 1 349 ? 21.828 8.656 -17.734 1 97.94 349 PHE A CA 1
ATOM 2543 C C . PHE A 1 349 ? 22.844 9.383 -16.859 1 97.94 349 PHE A C 1
ATOM 2545 O O . PHE A 1 349 ? 23.172 10.539 -17.125 1 97.94 349 PHE A O 1
ATOM 2552 N N . TYR A 1 350 ? 23.25 8.719 -15.82 1 97.62 350 TYR A N 1
ATOM 2553 C CA . TYR A 1 350 ? 24.469 8.992 -15.078 1 97.62 350 TYR A CA 1
ATOM 2554 C C . TYR A 1 350 ? 25.641 8.203 -15.641 1 97.62 350 TYR A C 1
ATOM 2556 O O . TYR A 1 350 ? 25.531 6.996 -15.875 1 97.62 350 TYR A O 1
ATOM 2564 N N . VAL A 1 351 ? 26.797 8.898 -15.812 1 97 351 VAL A N 1
ATOM 2565 C CA . VAL A 1 351 ? 27.984 8.227 -16.328 1 97 351 VAL A CA 1
ATOM 2566 C C . VAL A 1 351 ? 29.203 8.609 -15.492 1 97 351 VAL A C 1
ATOM 2568 O O . VAL A 1 351 ? 29.422 9.789 -15.203 1 97 351 VAL A O 1
ATOM 2571 N N . ARG A 1 352 ? 29.875 7.641 -15.094 1 96.31 352 ARG A N 1
ATOM 2572 C CA . ARG A 1 352 ? 31.172 7.863 -14.445 1 96.31 352 ARG A CA 1
ATOM 2573 C C . ARG A 1 352 ? 32.312 7.414 -15.344 1 96.31 352 ARG A C 1
ATOM 2575 O O . ARG A 1 352 ? 32.344 6.277 -15.812 1 96.31 352 ARG A O 1
ATOM 2582 N N . LEU A 1 353 ? 33.25 8.312 -15.539 1 94.25 353 LEU A N 1
ATOM 2583 C CA . LEU A 1 353 ? 34.469 8.055 -16.297 1 94.25 353 LEU A CA 1
ATOM 2584 C C . LEU A 1 353 ? 35.688 8.211 -15.422 1 94.25 353 LEU A C 1
ATOM 2586 O O . LEU A 1 353 ? 35.75 9.102 -14.57 1 94.25 353 LEU A O 1
ATOM 2590 N N . MET A 1 354 ? 36.562 7.273 -15.57 1 92.75 354 MET A N 1
ATOM 2591 C CA . MET A 1 354 ? 37.906 7.434 -15 1 92.75 354 MET A CA 1
ATOM 2592 C C . MET A 1 354 ? 38.906 7.809 -16.078 1 92.75 354 MET A C 1
ATOM 2594 O O . MET A 1 354 ? 39.375 6.941 -16.812 1 92.75 354 MET A O 1
ATOM 2598 N N . VAL A 1 355 ? 39.25 9.086 -16.109 1 91.56 355 VAL A N 1
ATOM 2599 C CA . VAL A 1 355 ? 40.031 9.555 -17.234 1 91.56 355 VAL A CA 1
ATOM 2600 C C . VAL A 1 355 ? 41.25 10.312 -16.734 1 91.56 355 VAL A C 1
ATOM 2602 O O . VAL A 1 355 ? 41.25 10.875 -15.633 1 91.56 355 VAL A O 1
ATOM 2605 N N . LEU A 1 356 ? 42.219 10.305 -17.578 1 90 356 LEU A N 1
ATOM 2606 C CA . LEU A 1 356 ? 43.438 11.055 -17.25 1 90 356 LEU A CA 1
ATOM 2607 C C . LEU A 1 356 ? 43.156 12.555 -17.234 1 90 356 LEU A C 1
ATOM 2609 O O . LEU A 1 356 ? 42.438 13.062 -18.094 1 90 356 LEU A O 1
ATOM 2613 N N . ASP A 1 357 ? 43.719 13.203 -16.219 1 86.5 357 ASP A N 1
ATOM 2614 C CA . ASP A 1 357 ? 43.562 14.648 -16.109 1 86.5 357 ASP A CA 1
ATOM 2615 C C . ASP A 1 357 ? 44.594 15.375 -16.984 1 86.5 357 ASP A C 1
ATOM 2617 O O . ASP A 1 357 ? 45.594 15.867 -16.5 1 86.5 357 ASP A O 1
ATOM 2621 N N . ARG A 1 358 ? 44.344 15.516 -18.281 1 86.44 358 ARG A N 1
ATOM 2622 C CA . ARG A 1 358 ? 45.188 16.219 -19.25 1 86.44 358 ARG A CA 1
ATOM 2623 C C . ARG A 1 358 ? 44.344 17.016 -20.234 1 86.44 358 ARG A C 1
ATOM 2625 O O . ARG A 1 358 ? 43.188 16.641 -20.516 1 86.44 358 ARG A O 1
ATOM 2632 N N . PRO A 1 359 ? 44.875 18.062 -20.688 1 85.56 359 PRO A N 1
ATOM 2633 C CA . PRO A 1 359 ? 44.156 18.875 -21.656 1 85.56 359 PRO A CA 1
ATOM 2634 C C . PRO A 1 359 ? 43.688 18.078 -22.859 1 85.56 359 PRO A C 1
ATOM 2636 O O . PRO A 1 359 ? 44.375 17.188 -23.344 1 85.56 359 PRO A O 1
ATOM 2639 N N . GLY A 1 360 ? 42.5 18.297 -23.234 1 88.69 360 GLY A N 1
ATOM 2640 C CA . GLY A 1 360 ? 41.969 17.703 -24.453 1 88.69 360 GLY A CA 1
ATOM 2641 C C . GLY A 1 360 ? 41.094 16.484 -24.203 1 88.69 360 GLY A C 1
ATOM 2642 O O . GLY A 1 360 ? 40.281 16.109 -25.047 1 88.69 360 GLY A O 1
ATOM 2643 N N . VAL A 1 361 ? 41.312 15.828 -23.125 1 87.94 361 VAL A N 1
ATOM 2644 C CA . VAL A 1 361 ? 40.594 14.586 -22.828 1 87.94 361 VAL A CA 1
ATOM 2645 C C . VAL A 1 361 ? 39.094 14.836 -22.828 1 87.94 361 VAL A C 1
ATOM 2647 O O . VAL A 1 361 ? 38.344 14.117 -23.484 1 87.94 361 VAL A O 1
ATOM 2650 N N . PHE A 1 362 ? 38.656 15.836 -22.156 1 88.38 362 PHE A N 1
ATOM 2651 C CA . PHE A 1 362 ? 37.219 16.125 -22.078 1 88.38 362 PHE A CA 1
ATOM 2652 C C . PHE A 1 362 ? 36.688 16.531 -23.453 1 88.38 362 PHE A C 1
ATOM 2654 O O . PHE A 1 362 ? 35.531 16.234 -23.781 1 88.38 362 PHE A O 1
ATOM 2661 N N . ALA A 1 363 ? 37.531 17.219 -24.172 1 91.19 363 ALA A N 1
ATOM 2662 C CA . ALA A 1 363 ? 37.125 17.594 -25.516 1 91.19 363 ALA A CA 1
ATOM 2663 C C . ALA A 1 363 ? 36.844 16.375 -26.375 1 91.19 363 ALA A C 1
ATOM 2665 O O . ALA A 1 363 ? 35.875 16.359 -27.156 1 91.19 363 ALA A O 1
ATOM 2666 N N . ASP A 1 364 ? 37.688 15.398 -26.25 1 94.06 364 ASP A N 1
ATOM 2667 C CA . ASP A 1 364 ? 37.5 14.148 -26.984 1 94.06 364 ASP A CA 1
ATOM 2668 C C . ASP A 1 364 ? 36.188 13.461 -26.562 1 94.06 364 ASP A C 1
ATOM 2670 O O . ASP A 1 364 ? 35.438 12.969 -27.422 1 94.06 364 ASP A O 1
ATOM 2674 N N . ILE A 1 365 ? 35.938 13.461 -25.312 1 93.81 365 ILE A N 1
ATOM 2675 C CA . ILE A 1 365 ? 34.719 12.852 -24.781 1 93.81 365 ILE A CA 1
ATOM 2676 C C . ILE A 1 365 ? 33.5 13.602 -25.297 1 93.81 365 ILE A C 1
ATOM 2678 O O . ILE A 1 365 ? 32.562 12.984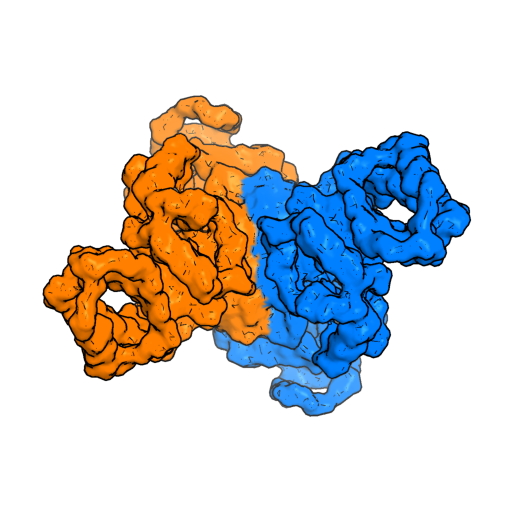 -25.797 1 93.81 365 ILE A O 1
ATOM 2682 N N . ALA A 1 366 ? 33.531 14.922 -25.266 1 93.5 366 ALA A N 1
ATOM 2683 C CA . ALA A 1 366 ? 32.438 15.766 -25.734 1 93.5 366 ALA A CA 1
ATOM 2684 C C . ALA A 1 366 ? 32.156 15.555 -27.219 1 93.5 366 ALA A C 1
ATOM 2686 O O . ALA A 1 366 ? 31.016 15.555 -27.656 1 93.5 366 ALA A O 1
ATOM 2687 N N . ALA A 1 367 ? 33.219 15.422 -27.922 1 95.31 367 ALA A N 1
ATOM 2688 C CA . ALA A 1 367 ? 33.094 15.203 -29.359 1 95.31 367 ALA A CA 1
ATOM 2689 C C . ALA A 1 367 ? 32.406 13.883 -29.656 1 95.31 367 ALA A C 1
ATOM 2691 O O . ALA A 1 367 ? 31.562 13.805 -30.562 1 95.31 367 ALA A O 1
ATOM 2692 N N . ILE A 1 368 ? 32.781 12.859 -28.938 1 96.31 368 ILE A N 1
ATOM 2693 C CA . ILE A 1 368 ? 32.156 11.555 -29.094 1 96.31 368 ILE A CA 1
ATOM 2694 C C . ILE A 1 368 ? 30.656 11.648 -28.797 1 96.31 368 ILE A C 1
ATOM 2696 O O . ILE A 1 368 ? 29.828 11.133 -29.547 1 96.31 368 ILE A O 1
ATOM 2700 N N . LEU A 1 369 ? 30.266 12.305 -27.719 1 96.31 369 LEU A N 1
ATOM 2701 C CA . LEU A 1 369 ? 28.875 12.477 -27.344 1 96.31 369 LEU A CA 1
ATOM 2702 C C . LEU A 1 369 ? 28.109 13.242 -28.422 1 96.31 369 LEU A C 1
ATOM 2704 O O . LEU A 1 369 ? 27.016 12.836 -28.812 1 96.31 369 LEU A O 1
ATOM 2708 N N . ARG A 1 370 ? 28.719 14.297 -28.875 1 94.38 370 ARG A N 1
ATOM 2709 C CA . ARG A 1 370 ? 28.141 15.094 -29.953 1 94.38 370 ARG A CA 1
ATOM 2710 C C . ARG A 1 370 ? 27.875 14.242 -31.188 1 94.38 370 ARG A C 1
ATOM 2712 O O . ARG A 1 370 ? 26.781 14.281 -31.75 1 94.38 370 ARG A O 1
ATOM 2719 N N . ASP A 1 371 ? 28.859 13.484 -31.531 1 96.12 371 ASP A N 1
ATOM 2720 C CA . ASP A 1 371 ? 28.797 12.695 -32.75 1 96.12 371 ASP A CA 1
ATOM 2721 C C . ASP A 1 371 ? 27.734 11.609 -32.656 1 96.12 371 ASP A C 1
ATOM 2723 O O . ASP A 1 371 ? 27.328 11.047 -33.688 1 96.12 371 ASP A O 1
ATOM 2727 N N . HIS A 1 372 ? 27.297 11.305 -31.516 1 95.31 372 HIS A N 1
ATOM 2728 C CA . HIS A 1 372 ? 26.281 10.266 -31.328 1 95.31 372 HIS A CA 1
ATOM 2729 C C . HIS A 1 372 ? 24.984 10.852 -30.781 1 95.31 372 HIS A C 1
ATOM 2731 O O . HIS A 1 372 ? 24.141 10.125 -30.25 1 95.31 372 HIS A O 1
ATOM 2737 N N . ASP A 1 373 ? 24.859 12.102 -30.766 1 94.44 373 ASP A N 1
ATOM 2738 C CA . ASP A 1 373 ? 23.641 12.844 -30.422 1 94.44 373 ASP A CA 1
ATOM 2739 C C . ASP A 1 373 ? 23.266 12.664 -28.953 1 94.44 373 ASP A C 1
ATOM 2741 O O . ASP A 1 373 ? 22.109 12.414 -28.625 1 94.44 373 ASP A O 1
ATOM 2745 N N . VAL A 1 374 ? 24.25 12.594 -28.156 1 96.25 374 VAL A N 1
ATOM 2746 C CA . VAL A 1 374 ? 24.047 12.555 -26.703 1 96.25 374 VAL A CA 1
ATOM 2747 C C . VAL A 1 374 ? 24.375 13.922 -26.109 1 96.25 374 VAL A C 1
ATOM 2749 O O . VAL A 1 374 ? 25.469 14.461 -26.312 1 96.25 374 VAL A O 1
ATOM 2752 N N . SER A 1 375 ? 23.406 14.508 -25.453 1 94.56 375 SER A N 1
ATOM 2753 C CA . SER A 1 375 ? 23.578 15.82 -24.844 1 94.56 375 SER A CA 1
ATOM 2754 C C . SER A 1 375 ? 23.828 15.711 -23.344 1 94.56 375 SER A C 1
ATOM 2756 O O . SER A 1 375 ? 23.078 15.047 -22.625 1 94.56 375 SER A O 1
ATOM 2758 N N . MET A 1 376 ? 24.828 16.438 -22.922 1 92.62 376 MET A N 1
ATOM 2759 C CA . MET A 1 376 ? 25.156 16.453 -21.5 1 92.62 376 MET A CA 1
ATOM 2760 C C . MET A 1 376 ? 24.312 17.469 -20.75 1 92.62 376 MET A C 1
ATOM 2762 O O . MET A 1 376 ? 24.047 18.562 -21.25 1 92.62 376 MET A O 1
ATOM 2766 N N . GLU A 1 377 ? 23.859 17.109 -19.609 1 92.12 377 GLU A N 1
ATOM 2767 C CA . GLU A 1 377 ? 23.109 18 -18.734 1 92.12 377 GLU A CA 1
ATOM 2768 C C . GLU A 1 377 ? 24.016 18.656 -17.703 1 92.12 377 GLU A C 1
ATOM 2770 O O . GLU A 1 377 ? 23.953 19.859 -17.484 1 92.12 377 GLU A O 1
ATOM 2775 N N . ALA A 1 378 ? 24.844 17.828 -17.047 1 90.44 378 ALA A N 1
ATOM 2776 C CA . ALA A 1 378 ? 25.781 18.297 -16.016 1 90.44 378 ALA A CA 1
ATOM 2777 C C . ALA A 1 378 ? 27.062 17.469 -16.016 1 90.44 378 ALA A C 1
ATOM 2779 O O . ALA A 1 378 ? 27.047 16.297 -16.391 1 90.44 378 ALA A O 1
ATOM 2780 N N . VAL A 1 379 ? 28.188 18.141 -15.672 1 89.69 379 VAL A N 1
ATOM 2781 C CA . VAL A 1 379 ? 29.469 17.453 -15.531 1 89.69 379 VAL A CA 1
ATOM 2782 C C . VAL A 1 379 ? 30.109 17.859 -14.203 1 89.69 379 VAL A C 1
ATOM 2784 O O . VAL A 1 379 ? 30.109 19.031 -13.828 1 89.69 379 VAL A O 1
ATOM 2787 N N . LEU A 1 380 ? 30.453 16.891 -13.508 1 87.56 380 LEU A N 1
ATOM 2788 C CA . LEU A 1 380 ? 31.156 17.094 -12.242 1 87.56 380 LEU A CA 1
ATOM 2789 C C . LEU A 1 380 ? 32.5 16.375 -12.234 1 87.56 380 LEU A C 1
ATOM 2791 O O . LEU A 1 380 ? 32.594 15.211 -12.648 1 87.56 380 LEU A O 1
ATOM 2795 N N . GLN A 1 381 ? 33.562 17.094 -11.984 1 81.44 381 GLN A N 1
ATOM 2796 C CA . GLN A 1 381 ? 34.906 16.5 -11.805 1 81.44 381 GLN A CA 1
ATOM 2797 C C . GLN A 1 381 ? 35.406 16.75 -10.391 1 81.44 381 GLN A C 1
ATOM 2799 O O . GLN A 1 381 ? 35.25 17.828 -9.844 1 81.44 381 GLN A O 1
ATOM 2804 N N . ARG A 1 382 ? 35.688 15.562 -9.742 1 76.25 382 ARG A N 1
ATOM 2805 C CA . ARG A 1 382 ? 36.25 15.703 -8.406 1 76.25 382 ARG A CA 1
ATOM 2806 C C . ARG A 1 382 ? 37.719 15.281 -8.383 1 76.25 382 ARG A C 1
ATOM 2808 O O . ARG A 1 382 ? 38.062 14.242 -8.938 1 76.25 382 ARG A O 1
ATOM 2815 N N . GLY A 1 383 ? 38.531 16.094 -7.777 1 67.81 383 GLY A N 1
ATOM 2816 C CA . GLY A 1 383 ? 39.938 15.844 -7.562 1 67.81 383 GLY A CA 1
ATOM 2817 C C . GLY A 1 383 ? 40.812 16.328 -8.703 1 67.81 383 GLY A C 1
ATOM 2818 O O . GLY A 1 383 ? 40.344 16.5 -9.828 1 67.81 383 GLY A O 1
ATOM 2819 N N . ARG A 1 384 ? 41.875 16.953 -8.359 1 66.56 384 ARG A N 1
ATOM 2820 C CA . ARG A 1 384 ? 42.938 17.328 -9.312 1 66.56 384 ARG A CA 1
ATOM 2821 C C . ARG A 1 384 ? 44.219 16.594 -9.016 1 66.56 384 ARG A C 1
ATOM 2823 O O . ARG A 1 384 ? 44.719 16.609 -7.883 1 66.56 384 ARG A O 1
ATOM 2830 N N . ALA A 1 385 ? 44.5 15.609 -9.828 1 73.38 385 ALA A N 1
ATOM 2831 C CA . ALA A 1 385 ? 45.781 14.961 -9.797 1 73.38 385 ALA A CA 1
ATOM 2832 C C . ALA A 1 385 ? 46.406 14.922 -11.188 1 73.38 385 ALA A C 1
ATOM 2834 O O . ALA A 1 385 ? 46.219 13.953 -11.93 1 73.38 385 ALA A O 1
ATOM 2835 N N . PRO A 1 386 ? 47.156 15.914 -11.445 1 74.12 386 PRO A N 1
ATOM 2836 C CA . PRO A 1 386 ? 47.719 15.961 -12.805 1 74.12 386 PRO A CA 1
ATOM 2837 C C . PRO A 1 386 ? 48.438 14.68 -13.195 1 74.12 386 PRO A C 1
ATOM 2839 O O . PRO A 1 386 ? 49.25 14.172 -12.43 1 74.12 386 PRO A O 1
ATOM 2842 N N . GLY A 1 387 ? 47.969 14.133 -14.297 1 76.69 387 GLY A N 1
ATOM 2843 C CA . GLY A 1 387 ? 48.594 12.938 -14.828 1 76.69 387 GLY A CA 1
ATOM 2844 C C . GLY A 1 387 ? 48 11.656 -14.266 1 76.69 387 GLY A C 1
ATOM 2845 O O . GLY A 1 387 ? 48.375 10.562 -14.695 1 76.69 387 GLY A O 1
ATOM 2846 N N . GLU A 1 388 ? 47.094 11.758 -13.305 1 85.5 388 GLU A N 1
ATOM 2847 C CA . GLU A 1 388 ? 46.469 10.578 -12.719 1 85.5 388 GLU A CA 1
ATOM 2848 C C . GLU A 1 388 ? 45 10.516 -13.086 1 85.5 388 GLU A C 1
ATOM 2850 O O . GLU A 1 388 ? 44.375 11.539 -13.359 1 85.5 388 GLU A O 1
ATOM 2855 N N . PRO A 1 389 ? 44.5 9.367 -13.172 1 89.38 389 PRO A N 1
ATOM 2856 C CA . PRO A 1 389 ? 43.062 9.234 -13.477 1 89.38 389 PRO A CA 1
ATOM 2857 C C . PRO A 1 389 ? 42.188 9.828 -12.391 1 89.38 389 PRO A C 1
ATOM 2859 O O . PRO A 1 389 ? 42.469 9.68 -11.195 1 89.38 389 PRO A O 1
ATOM 2862 N N . VAL A 1 390 ? 41.281 10.617 -12.828 1 88.81 390 VAL A N 1
ATOM 2863 C CA . VAL A 1 390 ? 40.312 11.211 -11.914 1 88.81 390 VAL A CA 1
ATOM 2864 C C . VAL A 1 390 ? 38.906 10.867 -12.367 1 88.81 390 VAL A C 1
ATOM 2866 O O . VAL A 1 390 ? 38.656 10.68 -13.562 1 88.81 390 VAL A O 1
ATOM 2869 N N . PRO A 1 391 ? 38.031 10.742 -11.414 1 90.31 391 PRO A N 1
ATOM 2870 C CA . PRO A 1 391 ? 36.656 10.492 -11.805 1 90.31 391 PRO A CA 1
ATOM 2871 C C . PRO A 1 391 ? 35.938 11.727 -12.375 1 90.31 391 PRO A C 1
ATOM 2873 O O . PRO A 1 391 ? 36.062 12.812 -11.805 1 90.31 391 PRO A O 1
ATOM 2876 N N . VAL A 1 392 ? 35.406 11.555 -13.523 1 90.12 392 VAL A N 1
ATOM 2877 C CA . VAL A 1 392 ? 34.531 12.531 -14.141 1 90.12 392 VAL A CA 1
ATOM 2878 C C . VAL A 1 392 ? 33.125 11.953 -14.258 1 90.12 392 VAL A C 1
ATOM 2880 O O . VAL A 1 392 ? 32.938 10.875 -14.828 1 90.12 392 VAL A O 1
ATOM 2883 N N . VAL A 1 393 ? 32.188 12.711 -13.672 1 94.19 393 VAL A N 1
ATOM 2884 C CA . VAL A 1 393 ? 30.797 12.25 -13.695 1 94.19 393 VAL A CA 1
ATOM 2885 C C . VAL A 1 393 ? 29.938 13.203 -14.531 1 94.19 393 VAL A C 1
ATOM 2887 O O . VAL A 1 393 ? 30.141 14.422 -14.492 1 94.19 393 VAL A O 1
ATOM 2890 N N . MET A 1 394 ? 29.047 12.641 -15.273 1 94.62 394 MET A N 1
ATOM 2891 C CA . MET A 1 394 ? 28.125 13.477 -16.047 1 94.62 394 MET A CA 1
ATOM 2892 C C . MET A 1 394 ? 26.719 12.898 -16.031 1 94.62 394 MET A C 1
ATOM 2894 O O . MET A 1 394 ? 26.547 11.703 -15.812 1 94.62 394 MET A O 1
ATOM 2898 N N . THR A 1 395 ? 25.75 13.711 -16.172 1 96.94 395 THR A N 1
ATOM 2899 C CA . THR A 1 395 ? 24.375 13.328 -16.453 1 96.94 395 THR A CA 1
ATOM 2900 C C . THR A 1 395 ? 23.953 13.812 -17.844 1 96.94 395 THR A C 1
ATOM 2902 O O . THR A 1 395 ? 24.516 14.773 -18.375 1 96.94 395 THR A O 1
ATOM 2905 N N . THR A 1 396 ? 23.062 13.109 -18.438 1 96.88 396 THR A N 1
ATOM 2906 C CA . THR A 1 396 ? 22.656 13.453 -19.797 1 96.88 396 THR A CA 1
ATOM 2907 C C . THR A 1 396 ? 21.188 13.859 -19.828 1 96.88 396 THR A C 1
ATOM 2909 O O . THR A 1 396 ? 20.422 13.539 -18.906 1 96.88 396 THR A O 1
ATOM 2912 N N . HIS A 1 397 ? 20.797 14.609 -20.859 1 95.62 397 HIS A N 1
ATOM 2913 C CA . HIS A 1 397 ? 19.391 14.719 -21.219 1 95.62 397 HIS A CA 1
ATOM 2914 C C . HIS A 1 397 ? 18.875 13.398 -21.781 1 95.62 397 HIS A C 1
ATOM 2916 O O . HIS A 1 397 ? 19.641 12.461 -22 1 95.62 397 HIS A O 1
ATOM 2922 N N . ASP A 1 398 ? 17.547 13.352 -21.984 1 96.38 398 ASP A N 1
ATOM 2923 C CA . ASP A 1 398 ? 16.938 12.148 -22.547 1 96.38 398 ASP A CA 1
ATOM 2924 C C . ASP A 1 398 ? 17.562 11.797 -23.891 1 96.38 398 ASP A C 1
ATOM 2926 O O . ASP A 1 398 ? 17.688 12.656 -24.766 1 96.38 398 ASP A O 1
ATOM 2930 N N . THR A 1 399 ? 18.016 10.633 -24.031 1 95.56 399 THR A N 1
ATOM 2931 C CA . THR A 1 399 ? 18.594 10.125 -25.281 1 95.56 399 THR A CA 1
ATOM 2932 C C . THR A 1 399 ? 18.328 8.633 -25.422 1 95.56 399 THR A C 1
ATOM 2934 O O . THR A 1 399 ? 17.922 7.973 -24.469 1 95.56 399 THR A O 1
ATOM 2937 N N . ALA A 1 400 ? 18.469 8.117 -26.641 1 94.94 400 ALA A N 1
ATOM 2938 C CA . ALA A 1 400 ? 18.328 6.684 -26.859 1 94.94 400 ALA A CA 1
ATOM 2939 C C . ALA A 1 400 ? 19.453 5.91 -26.188 1 94.94 400 ALA A C 1
ATOM 2941 O O . ALA A 1 400 ? 20.625 6.309 -26.281 1 94.94 400 ALA A O 1
ATOM 2942 N N . GLU A 1 401 ? 19.094 4.844 -25.531 1 95.56 401 GLU A N 1
ATOM 2943 C CA . GLU A 1 401 ? 20.109 4.066 -24.828 1 95.56 401 GLU A CA 1
ATOM 2944 C C . GLU A 1 401 ? 21.156 3.531 -25.797 1 95.56 401 GLU A C 1
ATOM 2946 O O . GLU A 1 401 ? 22.344 3.447 -25.453 1 95.56 401 GLU A O 1
ATOM 2951 N N . ALA A 1 402 ? 20.719 3.141 -26.984 1 96 402 ALA A N 1
ATOM 2952 C CA . ALA A 1 402 ? 21.672 2.656 -27.984 1 96 402 ALA A CA 1
ATOM 2953 C C . ALA A 1 402 ? 22.75 3.695 -28.266 1 96 402 ALA A C 1
ATOM 2955 O O . ALA A 1 402 ? 23.938 3.359 -28.375 1 96 402 ALA A O 1
ATOM 2956 N N . ALA A 1 403 ? 22.359 4.918 -28.422 1 96.62 403 ALA A N 1
ATOM 2957 C CA . ALA A 1 403 ? 23.297 6.008 -28.672 1 96.62 403 ALA A CA 1
ATOM 2958 C C . ALA A 1 403 ? 24.25 6.188 -27.5 1 96.62 403 ALA A C 1
ATOM 2960 O O . ALA A 1 403 ? 25.453 6.375 -27.703 1 96.62 403 ALA A O 1
ATOM 2961 N N . MET A 1 404 ? 23.734 6.148 -26.344 1 96.62 404 MET A N 1
ATOM 2962 C CA . MET A 1 404 ? 24.547 6.297 -25.141 1 96.62 404 MET A CA 1
ATOM 2963 C C . MET A 1 404 ? 25.578 5.168 -25.031 1 96.62 404 MET A C 1
ATOM 2965 O O . MET A 1 404 ? 26.75 5.418 -24.781 1 96.62 404 MET A O 1
ATOM 2969 N N . VAL A 1 405 ? 25.109 3.951 -25.219 1 96.31 405 VAL A N 1
ATOM 2970 C CA . VAL A 1 405 ? 25.984 2.783 -25.109 1 96.31 405 VAL A CA 1
ATOM 2971 C C . VAL A 1 405 ? 27.078 2.852 -26.172 1 96.31 405 VAL A C 1
ATOM 2973 O O . VAL A 1 405 ? 28.25 2.58 -25.875 1 96.31 405 VAL A O 1
ATOM 2976 N N . HIS A 1 406 ? 26.734 3.227 -27.359 1 96.56 406 HIS A N 1
ATOM 2977 C CA . HIS A 1 406 ? 27.719 3.377 -28.422 1 96.56 406 HIS A CA 1
ATOM 2978 C C . HIS A 1 406 ? 28.766 4.426 -28.047 1 96.56 406 HIS A C 1
ATOM 2980 O O . HIS A 1 406 ? 29.953 4.223 -28.297 1 96.56 406 HIS A O 1
ATOM 2986 N N . SER A 1 407 ? 28.312 5.488 -27.531 1 97.12 407 SER A N 1
ATOM 2987 C CA . SER A 1 407 ? 29.234 6.539 -27.094 1 97.12 407 SER A CA 1
ATOM 2988 C C . SER A 1 407 ? 30.203 6.027 -26.031 1 97.12 407 SER A C 1
ATOM 2990 O O . SER A 1 407 ? 31.391 6.324 -26.078 1 97.12 407 SER A O 1
ATOM 2992 N N . LEU A 1 408 ? 29.688 5.297 -25.094 1 97 408 LEU A N 1
ATOM 2993 C CA . LEU A 1 408 ? 30.5 4.812 -23.984 1 97 408 LEU A CA 1
ATOM 2994 C C . LEU A 1 408 ? 31.547 3.812 -24.469 1 97 408 LEU A C 1
ATOM 2996 O O . LEU A 1 408 ? 32.656 3.756 -23.922 1 97 408 LEU A O 1
ATOM 3000 N N . VAL A 1 409 ? 31.156 2.998 -25.453 1 96.5 409 VAL A N 1
ATOM 3001 C CA . VAL A 1 409 ? 32.125 2.076 -26.047 1 96.5 409 VAL A CA 1
ATOM 3002 C C . VAL A 1 409 ? 33.281 2.859 -26.656 1 96.5 409 VAL A C 1
ATOM 3004 O O . VAL A 1 409 ? 34.438 2.539 -26.422 1 96.5 409 VAL A O 1
ATOM 3007 N N . LYS A 1 410 ? 33.031 3.896 -27.359 1 96.69 410 LYS A N 1
ATOM 3008 C CA . LYS A 1 410 ? 34.031 4.73 -28 1 96.69 410 LYS A CA 1
ATOM 3009 C C . LYS A 1 410 ? 34.906 5.445 -26.953 1 96.69 410 LYS A C 1
ATOM 3011 O O . LYS A 1 410 ? 36.125 5.547 -27.109 1 96.69 410 LYS A O 1
ATOM 3016 N N . ILE A 1 411 ? 34.281 5.949 -25.969 1 96.06 411 ILE A N 1
ATOM 3017 C CA . ILE A 1 411 ? 35 6.645 -24.891 1 96.06 411 ILE A CA 1
ATOM 3018 C C . ILE A 1 411 ? 35.938 5.676 -24.188 1 96.06 411 ILE A C 1
ATOM 3020 O O . ILE A 1 411 ? 37.062 6.027 -23.859 1 96.06 411 ILE A O 1
ATOM 3024 N N . GLY A 1 412 ? 35.438 4.48 -23.953 1 95.31 412 GLY A N 1
ATOM 3025 C CA . GLY A 1 412 ? 36.25 3.453 -23.312 1 95.31 412 GLY A CA 1
ATOM 3026 C C . GLY A 1 412 ? 37.5 3.08 -24.109 1 95.31 412 GLY A C 1
ATOM 3027 O O . GLY A 1 412 ? 38.469 2.6 -23.547 1 95.31 412 GLY A O 1
ATOM 3028 N N . GLU A 1 413 ? 37.438 3.354 -25.375 1 94.5 413 GLU A N 1
ATOM 3029 C CA . GLU A 1 413 ? 38.531 3.012 -26.281 1 94.5 413 GLU A CA 1
ATOM 3030 C C . GLU A 1 413 ? 39.594 4.125 -26.312 1 94.5 413 GLU A C 1
ATOM 3032 O O . GLU A 1 413 ? 40.688 3.932 -26.844 1 94.5 413 GLU A O 1
ATOM 3037 N N . LEU A 1 414 ? 39.219 5.199 -25.688 1 93.62 414 LEU A N 1
ATOM 3038 C CA . LEU A 1 414 ? 40.188 6.293 -25.641 1 93.62 414 LEU A CA 1
ATOM 3039 C C . LEU A 1 414 ? 41.406 5.914 -24.797 1 93.62 414 LEU A C 1
ATOM 3041 O O . LEU A 1 414 ? 41.25 5.277 -23.75 1 93.62 414 LEU A O 1
ATOM 3045 N N . GLY A 1 415 ? 42.531 6.273 -25.203 1 90.88 415 GLY A N 1
ATOM 3046 C CA . GLY A 1 415 ? 43.75 6.023 -24.438 1 90.88 415 GLY A CA 1
ATOM 3047 C C . GLY A 1 415 ? 43.75 6.676 -23.078 1 90.88 415 GLY A C 1
ATOM 3048 O O . GLY A 1 415 ? 44.469 6.246 -22.172 1 90.88 415 GLY A O 1
ATOM 3049 N N . SER A 1 416 ? 42.938 7.676 -22.938 1 91.12 416 SER A N 1
ATOM 3050 C CA . SER A 1 416 ? 42.844 8.43 -21.688 1 91.12 416 SER A CA 1
ATOM 3051 C C . SER A 1 416 ? 41.906 7.758 -20.688 1 91.12 416 SER A C 1
ATOM 3053 O O . SER A 1 416 ? 41.844 8.156 -19.531 1 91.12 416 SER A O 1
ATOM 3055 N N . SER A 1 417 ? 41.156 6.789 -21.094 1 92.75 417 SER A N 1
ATOM 3056 C CA . SER A 1 417 ? 40.219 6.098 -20.219 1 92.75 417 SER A CA 1
ATOM 3057 C C . SER A 1 417 ? 40.906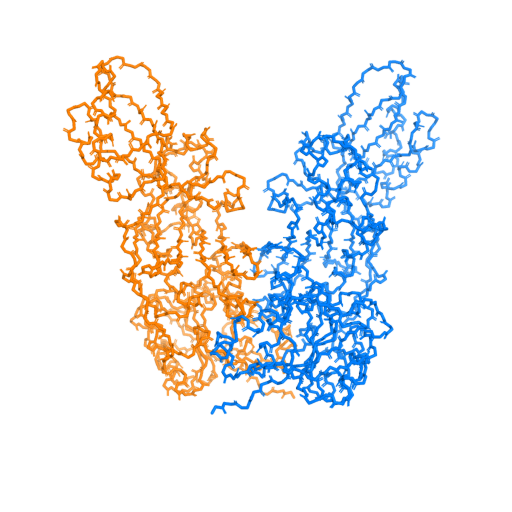 5.031 -19.391 1 92.75 417 SER A C 1
ATOM 3059 O O . SER A 1 417 ? 41.5 4.09 -19.938 1 92.75 417 SER A O 1
ATOM 3061 N N . ALA A 1 418 ? 40.875 5.125 -18.094 1 92 418 ALA A N 1
ATOM 3062 C CA . ALA A 1 418 ? 41.625 4.234 -17.203 1 92 418 ALA A CA 1
ATOM 3063 C C . ALA A 1 418 ? 40.781 3.002 -16.844 1 92 418 ALA A C 1
ATOM 3065 O O . ALA A 1 418 ? 41.344 1.953 -16.5 1 92 418 ALA A O 1
ATOM 3066 N N . GLU A 1 419 ? 39.5 3.094 -16.828 1 91.69 419 GLU A N 1
ATOM 3067 C CA . GLU A 1 419 ? 38.531 2.029 -16.547 1 91.69 419 GLU A CA 1
ATOM 3068 C C . GLU A 1 419 ? 37.344 2.092 -17.5 1 91.69 419 GLU A C 1
ATOM 3070 O O . GLU A 1 419 ? 37.094 3.133 -18.109 1 91.69 419 GLU A O 1
ATOM 3075 N N . PRO A 1 420 ? 36.719 0.97 -17.672 1 92.69 420 PRO A N 1
ATOM 3076 C CA . PRO A 1 420 ? 35.469 1.027 -18.453 1 92.69 420 PRO A CA 1
ATOM 3077 C C . PRO A 1 420 ? 34.438 1.992 -17.859 1 92.69 420 PRO A C 1
ATOM 3079 O O . PRO A 1 420 ? 34.281 2.059 -16.641 1 92.69 420 PRO A O 1
ATOM 3082 N N . PRO A 1 421 ? 33.812 2.785 -18.734 1 95.81 421 PRO A N 1
ATOM 3083 C CA . PRO A 1 421 ? 32.75 3.691 -18.234 1 95.81 421 PRO A CA 1
ATOM 3084 C C . PRO A 1 421 ? 31.625 2.955 -17.531 1 95.81 421 PRO A C 1
ATOM 3086 O O . PRO A 1 421 ? 31.297 1.819 -17.891 1 95.81 421 PRO A O 1
ATOM 3089 N N . ARG A 1 422 ? 31.094 3.578 -16.562 1 95.81 422 ARG A N 1
ATOM 3090 C CA . ARG A 1 422 ? 29.938 3.053 -15.852 1 95.81 422 ARG A CA 1
ATOM 3091 C C . ARG A 1 422 ? 28.703 3.918 -16.094 1 95.81 422 ARG A C 1
ATOM 3093 O O . ARG A 1 422 ? 28.797 5.148 -16.125 1 95.81 422 ARG A O 1
ATOM 3100 N N . MET A 1 423 ? 27.625 3.227 -16.312 1 97.06 423 MET A N 1
ATOM 3101 C CA . MET A 1 423 ? 26.375 3.93 -16.609 1 97.06 423 MET A CA 1
ATOM 3102 C C . MET A 1 423 ? 25.25 3.479 -15.68 1 97.06 423 MET A C 1
ATOM 3104 O O . MET A 1 423 ? 25.141 2.291 -15.375 1 97.06 423 MET A O 1
ATOM 3108 N N . ILE A 1 424 ? 24.469 4.395 -15.125 1 98.19 424 ILE A N 1
ATOM 3109 C CA . ILE A 1 424 ? 23.25 4.129 -14.359 1 98.19 424 ILE A CA 1
ATOM 3110 C C . ILE A 1 424 ? 22.109 4.969 -14.914 1 98.19 424 ILE A C 1
ATOM 3112 O O . ILE A 1 424 ? 22.25 6.172 -15.125 1 98.19 424 ILE A O 1
ATOM 3116 N N . ARG A 1 425 ? 21.016 4.336 -15.203 1 98.12 425 ARG A N 1
ATOM 3117 C CA . ARG A 1 425 ? 19.859 5.027 -15.75 1 98.12 425 ARG A CA 1
ATOM 3118 C C . ARG A 1 425 ? 19.203 5.922 -14.695 1 98.12 425 ARG A C 1
ATOM 3120 O O . ARG A 1 425 ? 19.094 5.539 -13.531 1 98.12 425 ARG A O 1
ATOM 3127 N N . ILE A 1 426 ? 18.75 7.125 -15.062 1 98 426 ILE A N 1
ATOM 3128 C CA . ILE A 1 426 ? 17.969 8.031 -14.219 1 98 426 ILE A CA 1
ATOM 3129 C C . ILE A 1 426 ? 16.484 7.902 -14.555 1 98 426 ILE A C 1
ATOM 3131 O O . ILE A 1 426 ? 16.094 8.102 -15.703 1 98 426 ILE A O 1
ATOM 3135 N N . GLU A 1 427 ? 15.711 7.551 -13.586 1 97.31 427 GLU A N 1
ATOM 3136 C CA . GLU A 1 427 ? 14.281 7.355 -13.828 1 97.31 427 GLU A CA 1
ATOM 3137 C C . GLU A 1 427 ? 13.492 8.617 -13.5 1 97.31 427 GLU A C 1
ATOM 3139 O O . GLU A 1 427 ? 13.734 9.258 -12.477 1 97.31 427 GLU A O 1
ATOM 3144 N N . PRO A 1 428 ? 12.539 8.969 -14.328 1 91.38 428 PRO A N 1
ATOM 3145 C CA . PRO A 1 428 ? 11.859 10.266 -14.234 1 91.38 428 PRO A CA 1
ATOM 3146 C C . PRO A 1 428 ? 10.656 10.242 -13.297 1 91.38 428 PRO A C 1
ATOM 3148 O O . PRO A 1 428 ? 9.984 11.258 -13.125 1 91.38 428 PRO A O 1
ATOM 3151 N N . PHE A 1 429 ? 10.367 9.227 -12.773 1 88.69 429 PHE A N 1
ATOM 3152 C CA . PHE A 1 429 ? 9.164 9.188 -11.961 1 88.69 429 PHE A CA 1
ATOM 3153 C C . PHE A 1 429 ? 9.461 9.625 -10.531 1 88.69 429 PHE A C 1
ATOM 3155 O O . PHE A 1 429 ? 10.602 9.531 -10.07 1 88.69 429 PHE A O 1
ATOM 3162 N N . MET B 1 1 ? -21.969 -15.57 -23.609 1 52.75 1 MET B N 1
ATOM 3163 C CA . MET B 1 1 ? -21.375 -14.633 -22.656 1 52.75 1 MET B CA 1
ATOM 3164 C C . MET B 1 1 ? -22.25 -14.516 -21.406 1 52.75 1 MET B C 1
ATOM 3166 O O . MET B 1 1 ? -23.453 -14.734 -21.453 1 52.75 1 MET B O 1
ATOM 3170 N N . SER B 1 2 ? -21.484 -14.5 -20.172 1 79.94 2 SER B N 1
ATOM 3171 C CA . SER B 1 2 ? -22.25 -14.398 -18.938 1 79.94 2 SER B CA 1
ATOM 3172 C C . SER B 1 2 ? -23.141 -13.156 -18.938 1 79.94 2 SER B C 1
ATOM 3174 O O . SER B 1 2 ? -22.891 -12.219 -19.703 1 79.94 2 SER B O 1
ATOM 3176 N N . ARG B 1 3 ? -24.391 -13.203 -18.391 1 93.69 3 ARG B N 1
ATOM 3177 C CA . ARG B 1 3 ? -25.328 -12.102 -18.266 1 93.69 3 ARG B CA 1
ATOM 3178 C C . ARG B 1 3 ? -24.641 -10.852 -17.703 1 93.69 3 ARG B C 1
ATOM 3180 O O . ARG B 1 3 ? -23.875 -10.945 -16.75 1 93.69 3 ARG B O 1
ATOM 3187 N N . PRO B 1 4 ? -24.859 -9.711 -18.375 1 97.62 4 PRO B N 1
ATOM 3188 C CA . PRO B 1 4 ? -24.219 -8.477 -17.906 1 97.62 4 PRO B CA 1
ATOM 3189 C C . PRO B 1 4 ? -24.641 -8.117 -16.484 1 97.62 4 PRO B C 1
ATOM 3191 O O . PRO B 1 4 ? -25.75 -8.453 -16.047 1 97.62 4 PRO B O 1
ATOM 3194 N N . LEU B 1 5 ? -23.719 -7.555 -15.75 1 98.62 5 LEU B N 1
ATOM 3195 C CA . LEU B 1 5 ? -24.062 -6.902 -14.492 1 98.62 5 LEU B CA 1
ATOM 3196 C C . LEU B 1 5 ? -24.578 -5.492 -14.734 1 98.62 5 LEU B C 1
ATOM 3198 O O . LEU B 1 5 ? -23.906 -4.664 -15.336 1 98.62 5 LEU B O 1
ATOM 3202 N N . LYS B 1 6 ? -25.812 -5.234 -14.289 1 98.81 6 LYS B N 1
ATOM 3203 C CA . LYS B 1 6 ? -26.453 -3.945 -14.516 1 98.81 6 LYS B CA 1
ATOM 3204 C C . LYS B 1 6 ? -26.266 -3.018 -13.32 1 98.81 6 LYS B C 1
ATOM 3206 O O . LYS B 1 6 ? -26.547 -3.402 -12.18 1 98.81 6 LYS B O 1
ATOM 3211 N N . VAL B 1 7 ? -25.828 -1.755 -13.641 1 98.88 7 VAL B N 1
ATOM 3212 C CA . VAL B 1 7 ? -25.453 -0.806 -12.594 1 98.88 7 VAL B CA 1
ATOM 3213 C C . VAL B 1 7 ? -26.328 0.442 -12.695 1 98.88 7 VAL B C 1
ATOM 3215 O O . VAL B 1 7 ? -26.547 0.968 -13.789 1 98.88 7 VAL B O 1
ATOM 3218 N N . ALA B 1 8 ? -26.875 0.899 -11.57 1 98.94 8 ALA B N 1
ATOM 3219 C CA . ALA B 1 8 ? -27.531 2.195 -11.453 1 98.94 8 ALA B CA 1
ATOM 3220 C C . ALA B 1 8 ? -26.719 3.148 -10.578 1 98.94 8 ALA B C 1
ATOM 3222 O O . ALA B 1 8 ? -26.328 2.791 -9.469 1 98.94 8 ALA B O 1
ATOM 3223 N N . VAL B 1 9 ? -26.5 4.383 -11.07 1 98.88 9 VAL B N 1
ATOM 3224 C CA . VAL B 1 9 ? -25.625 5.316 -10.367 1 98.88 9 VAL B CA 1
ATOM 3225 C C . VAL B 1 9 ? -26.438 6.484 -9.828 1 98.88 9 VAL B C 1
ATOM 3227 O O . VAL B 1 9 ? -27.078 7.219 -10.594 1 98.88 9 VAL B O 1
ATOM 3230 N N . ALA B 1 10 ? -26.453 6.59 -8.492 1 98.81 10 ALA B N 1
ATOM 3231 C CA . ALA B 1 10 ? -27.109 7.707 -7.816 1 98.81 10 ALA B CA 1
ATOM 3232 C C . ALA B 1 10 ? -26.109 8.805 -7.469 1 98.81 10 ALA B C 1
ATOM 3234 O O . ALA B 1 10 ? -25.25 8.625 -6.59 1 98.81 10 ALA B O 1
ATOM 3235 N N . GLY B 1 11 ? -26.234 9.945 -8.055 1 98.06 11 GLY B N 1
ATOM 3236 C CA . GLY B 1 11 ? -25.281 11.047 -7.883 1 98.06 11 GLY B CA 1
ATOM 3237 C C . GLY B 1 11 ? -24.266 11.133 -9 1 98.06 11 GLY B C 1
ATOM 3238 O O . GLY B 1 11 ? -23.453 10.219 -9.18 1 98.06 11 GLY B O 1
ATOM 3239 N N . LEU B 1 12 ? -24.281 12.242 -9.734 1 97.81 12 LEU B N 1
ATOM 3240 C CA . LEU B 1 12 ? -23.391 12.406 -10.883 1 97.81 12 LEU B CA 1
ATOM 3241 C C . LEU B 1 12 ? -22.453 13.594 -10.688 1 97.81 12 LEU B C 1
ATOM 3243 O O . LEU B 1 12 ? -22.141 14.312 -11.641 1 97.81 12 LEU B O 1
ATOM 3247 N N . GLY B 1 13 ? -22.094 13.781 -9.375 1 95.56 13 GLY B N 1
ATOM 3248 C CA . GLY B 1 13 ? -21.047 14.758 -9.086 1 95.56 13 GLY B CA 1
ATOM 3249 C C . GLY B 1 13 ? -19.672 14.289 -9.492 1 95.56 13 GLY B C 1
ATOM 3250 O O . GLY B 1 13 ? -19.516 13.555 -10.469 1 95.56 13 GLY B O 1
ATOM 3251 N N . THR B 1 14 ? -18.672 14.758 -8.766 1 94.44 14 THR B N 1
ATOM 3252 C CA . THR B 1 14 ? -17.281 14.484 -9.102 1 94.44 14 THR B CA 1
ATOM 3253 C C . THR B 1 14 ? -17.016 12.984 -9.125 1 94.44 14 THR B C 1
ATOM 3255 O O . THR B 1 14 ? -16.547 12.445 -10.133 1 94.44 14 THR B O 1
ATOM 3258 N N . VAL B 1 15 ? -17.328 12.281 -8.07 1 97.25 15 VAL B N 1
ATOM 3259 C CA . VAL B 1 15 ? -17.047 10.852 -7.969 1 97.25 15 VAL B CA 1
ATOM 3260 C C . VAL B 1 15 ? -18 10.07 -8.875 1 97.25 15 VAL B C 1
ATOM 3262 O O . VAL B 1 15 ? -17.594 9.133 -9.555 1 97.25 15 VAL B O 1
ATOM 3265 N N . GLY B 1 16 ? -19.266 10.461 -8.883 1 98.12 16 GLY B N 1
ATOM 3266 C CA . GLY B 1 16 ? -20.234 9.812 -9.758 1 98.12 16 GLY B CA 1
ATOM 3267 C C . GLY B 1 16 ? -19.859 9.93 -11.227 1 98.12 16 GLY B C 1
ATOM 3268 O O . GLY B 1 16 ? -19.906 8.938 -11.961 1 98.12 16 GLY B O 1
ATOM 3269 N N . GLY B 1 17 ? -19.547 11.172 -11.609 1 97.75 17 GLY B N 1
ATOM 3270 C CA . GLY B 1 17 ? -19.094 11.375 -12.977 1 97.75 17 GLY B CA 1
ATOM 3271 C C . GLY B 1 17 ? -17.859 10.555 -13.32 1 97.75 17 GLY B C 1
ATOM 3272 O O . GLY B 1 17 ? -17.781 9.969 -14.398 1 97.75 17 GLY B O 1
ATOM 3273 N N . GLY B 1 18 ? -16.891 10.531 -12.367 1 98.19 18 GLY B N 1
ATOM 3274 C CA . GLY B 1 18 ? -15.711 9.711 -12.555 1 98.19 18 GLY B CA 1
ATOM 3275 C C . GLY B 1 18 ? -16.016 8.234 -12.711 1 98.19 18 GLY B C 1
ATOM 3276 O O . GLY B 1 18 ? -15.391 7.543 -13.516 1 98.19 18 GLY B O 1
ATOM 3277 N N . THR B 1 19 ? -16.969 7.75 -11.961 1 98.75 19 THR B N 1
ATOM 3278 C CA . THR B 1 19 ? -17.375 6.352 -12.016 1 98.75 19 THR B CA 1
ATOM 3279 C C . THR B 1 19 ? -17.969 6.016 -13.383 1 98.75 19 THR B C 1
ATOM 3281 O O . THR B 1 19 ? -17.609 5.004 -13.984 1 98.75 19 THR B O 1
ATOM 3284 N N . VAL B 1 20 ? -18.844 6.879 -13.867 1 98.62 20 VAL B N 1
ATOM 3285 C CA . VAL B 1 20 ? -19.422 6.691 -15.188 1 98.62 20 VAL B CA 1
ATOM 3286 C C . VAL B 1 20 ? -18.328 6.672 -16.25 1 98.62 20 VAL B C 1
ATOM 3288 O O . VAL B 1 20 ? -18.297 5.781 -17.094 1 98.62 20 VAL B O 1
ATOM 3291 N N . LYS B 1 21 ? -17.422 7.641 -16.172 1 98.5 21 LYS B N 1
ATOM 3292 C CA . LYS B 1 21 ? -16.312 7.727 -17.141 1 98.5 21 LYS B CA 1
ATOM 3293 C C . LYS B 1 21 ? -15.492 6.441 -17.141 1 98.5 21 LYS B C 1
ATOM 3295 O O . LYS B 1 21 ? -15.164 5.918 -18.219 1 98.5 21 LYS B O 1
ATOM 3300 N N . LEU B 1 22 ? -15.172 5.918 -15.977 1 98.62 22 LEU B N 1
ATOM 3301 C CA . LEU B 1 22 ? -14.344 4.719 -15.883 1 98.62 22 LEU B CA 1
ATOM 3302 C C . LEU B 1 22 ? -15.078 3.51 -16.453 1 98.62 22 LEU B C 1
ATOM 3304 O O . LEU B 1 22 ? -14.5 2.738 -17.219 1 98.62 22 LEU B O 1
ATOM 3308 N N . LEU B 1 23 ? -16.344 3.322 -16.094 1 98.62 23 LEU B N 1
ATOM 3309 C CA . LEU B 1 23 ? -17.125 2.184 -16.578 1 98.62 23 LEU B CA 1
ATOM 3310 C C . LEU B 1 23 ? -17.266 2.219 -18.094 1 98.62 23 LEU B C 1
ATOM 3312 O O . LEU B 1 23 ? -17.312 1.171 -18.734 1 98.62 23 LEU B O 1
ATOM 3316 N N . GLN B 1 24 ? -17.312 3.443 -18.641 1 98.31 24 GLN B N 1
ATOM 3317 C CA . GLN B 1 24 ? -17.422 3.59 -20.094 1 98.31 24 GLN B CA 1
ATOM 3318 C C . GLN B 1 24 ? -16.062 3.396 -20.766 1 98.31 24 GLN B C 1
ATOM 3320 O O . GLN B 1 24 ? -15.93 2.602 -21.688 1 98.31 24 GLN B O 1
ATOM 3325 N N . ALA B 1 25 ? -15.047 4.062 -20.266 1 98.12 25 ALA B N 1
ATOM 3326 C CA . ALA B 1 25 ? -13.734 4.09 -20.891 1 98.12 25 ALA B CA 1
ATOM 3327 C C . ALA B 1 25 ? -13.07 2.717 -20.859 1 98.12 25 ALA B C 1
ATOM 3329 O O . ALA B 1 25 ? -12.398 2.316 -21.797 1 98.12 25 ALA B O 1
ATOM 3330 N N . ASN B 1 26 ? -13.25 2 -19.766 1 98.38 26 ASN B N 1
ATOM 3331 C CA . ASN B 1 26 ? -12.547 0.735 -19.578 1 98.38 26 ASN B CA 1
ATOM 3332 C C . ASN B 1 26 ? -13.516 -0.445 -19.562 1 98.38 26 ASN B C 1
ATOM 3334 O O . ASN B 1 26 ? -13.289 -1.43 -18.844 1 98.38 26 ASN B O 1
ATOM 3338 N N . ALA B 1 27 ? -14.578 -0.384 -20.297 1 98.12 27 ALA B N 1
ATOM 3339 C CA . ALA B 1 27 ? -15.633 -1.396 -20.328 1 98.12 27 ALA B CA 1
ATOM 3340 C C . ALA B 1 27 ? -15.086 -2.742 -20.797 1 98.12 27 ALA B C 1
ATOM 3342 O O . ALA B 1 27 ? -15.383 -3.779 -20.203 1 98.12 27 ALA B O 1
ATOM 3343 N N . ALA B 1 28 ? -14.297 -2.795 -21.859 1 97.25 28 ALA B N 1
ATOM 3344 C CA . ALA B 1 28 ? -13.766 -4.043 -22.391 1 97.25 28 ALA B CA 1
ATOM 3345 C C . ALA B 1 28 ? -12.82 -4.711 -21.406 1 97.25 28 ALA B C 1
ATOM 3347 O O . ALA B 1 28 ? -12.875 -5.93 -21.203 1 97.25 28 ALA B O 1
ATOM 3348 N N . LEU B 1 29 ? -12.008 -3.893 -20.812 1 96.5 29 LEU B N 1
ATOM 3349 C CA . LEU B 1 29 ? -11.078 -4.383 -19.797 1 96.5 29 LEU B CA 1
ATOM 3350 C C . LEU B 1 29 ? -11.82 -5.016 -18.625 1 96.5 29 LEU B C 1
ATOM 3352 O O . LEU B 1 29 ? -11.469 -6.113 -18.188 1 96.5 29 LEU B O 1
ATOM 3356 N N . LEU B 1 30 ? -12.828 -4.336 -18.156 1 97.5 30 LEU B N 1
ATOM 3357 C CA . LEU B 1 30 ? -13.602 -4.816 -17.016 1 97.5 30 LEU B CA 1
ATOM 3358 C C . LEU B 1 30 ? -14.32 -6.117 -17.359 1 97.5 30 LEU B C 1
ATOM 3360 O O . LEU B 1 30 ? -14.375 -7.039 -16.547 1 97.5 30 LEU B O 1
ATOM 3364 N N . ALA B 1 31 ? -14.859 -6.172 -18.562 1 97.19 31 ALA B N 1
ATOM 3365 C CA . ALA B 1 31 ? -15.547 -7.387 -19 1 97.19 31 ALA B CA 1
ATOM 3366 C C . ALA B 1 31 ? -14.586 -8.578 -19.016 1 97.19 31 ALA B C 1
ATOM 3368 O O . ALA B 1 31 ? -14.945 -9.672 -18.562 1 97.19 31 ALA B O 1
ATOM 3369 N N . GLU B 1 32 ? -13.422 -8.367 -19.5 1 94.88 32 GLU B N 1
ATOM 3370 C CA . GLU B 1 32 ? -12.414 -9.422 -19.547 1 94.88 32 GLU B CA 1
ATOM 3371 C C . GLU B 1 32 ? -12.016 -9.867 -18.141 1 94.88 32 GLU B C 1
ATOM 3373 O O . GLU B 1 32 ? -11.938 -11.07 -17.859 1 94.88 32 GLU B O 1
ATOM 3378 N N . ARG B 1 33 ? -11.82 -8.984 -17.25 1 95.44 33 ARG B N 1
ATOM 3379 C CA . ARG B 1 33 ? -11.258 -9.273 -15.938 1 95.44 33 ARG B CA 1
ATOM 3380 C C . ARG B 1 33 ? -12.336 -9.789 -14.984 1 95.44 33 ARG B C 1
ATOM 3382 O O . ARG B 1 33 ? -12.023 -10.453 -13.992 1 95.44 33 ARG B O 1
ATOM 3389 N N . THR B 1 34 ? -13.594 -9.461 -15.273 1 95.5 34 THR B N 1
ATOM 3390 C CA . THR B 1 34 ? -14.648 -9.906 -14.375 1 95.5 34 THR B CA 1
ATOM 3391 C C . THR B 1 34 ? -15.406 -11.086 -14.961 1 95.5 34 THR B C 1
ATOM 3393 O O . THR B 1 34 ? -16.203 -11.727 -14.273 1 95.5 34 THR B O 1
ATOM 3396 N N . GLY B 1 35 ? -15.203 -11.344 -16.219 1 93.31 35 GLY B N 1
ATOM 3397 C CA . GLY B 1 35 ? -15.836 -12.477 -16.875 1 93.31 35 GLY B CA 1
ATOM 3398 C C . GLY B 1 35 ? -17.219 -12.164 -17.406 1 93.31 35 GLY B C 1
ATOM 3399 O O . GLY B 1 35 ? -17.922 -13.055 -17.891 1 93.31 35 GLY B O 1
ATOM 3400 N N . ARG B 1 36 ? -17.734 -10.898 -17.344 1 95.69 36 ARG B N 1
ATOM 3401 C CA . ARG B 1 36 ? -19.016 -10.453 -17.891 1 95.69 36 ARG B CA 1
ATOM 3402 C C . ARG B 1 36 ? -19.031 -8.938 -18.062 1 95.69 36 ARG B C 1
ATOM 3404 O O . ARG B 1 36 ? -18.312 -8.219 -17.359 1 95.69 36 ARG B O 1
ATOM 3411 N N . PRO B 1 37 ? -19.828 -8.469 -18.969 1 97.88 37 PRO B N 1
ATOM 3412 C CA . PRO B 1 37 ? -19.938 -7.02 -19.109 1 97.88 37 PRO B CA 1
ATOM 3413 C C . PRO B 1 37 ? -20.531 -6.336 -17.875 1 97.88 37 PRO B C 1
ATOM 3415 O O . PRO B 1 37 ? -21.344 -6.93 -17.172 1 97.88 37 PRO B O 1
ATOM 3418 N N . VAL B 1 38 ? -20.078 -5.137 -17.594 1 98.56 38 VAL B N 1
ATOM 3419 C CA . VAL B 1 38 ? -20.641 -4.242 -16.594 1 98.56 38 VAL B CA 1
ATOM 3420 C C . VAL B 1 38 ? -21.281 -3.031 -17.281 1 98.56 38 VAL B C 1
ATOM 3422 O O . VAL B 1 38 ? -20.578 -2.223 -17.891 1 98.56 38 VAL B O 1
ATOM 3425 N N . VAL B 1 39 ? -22.594 -2.877 -17.172 1 98.25 39 VAL B N 1
ATOM 3426 C CA . VAL B 1 39 ? -23.266 -1.872 -17.984 1 98.25 39 VAL B CA 1
ATOM 3427 C C . VAL B 1 39 ? -24.125 -0.978 -17.094 1 98.25 39 VAL B C 1
ATOM 3429 O O . VAL B 1 39 ? -24.781 -1.461 -16.172 1 98.25 39 VAL B O 1
ATOM 3432 N N . ILE B 1 40 ? -24.078 0.311 -17.359 1 98.69 40 ILE B N 1
ATOM 3433 C CA . ILE B 1 40 ? -24.969 1.253 -16.672 1 98.69 40 ILE B CA 1
ATOM 3434 C C . ILE B 1 40 ? -26.344 1.239 -17.328 1 98.69 40 ILE B C 1
ATOM 3436 O O . ILE B 1 40 ? -26.453 1.322 -18.547 1 98.69 40 ILE B O 1
ATOM 3440 N N . THR B 1 41 ? -27.344 1.122 -16.531 1 98.69 41 THR B N 1
ATOM 3441 C CA . THR B 1 41 ? -28.688 1.089 -17.078 1 98.69 41 THR B CA 1
ATOM 3442 C C . THR B 1 41 ? -29.484 2.314 -16.641 1 98.69 41 THR B C 1
ATOM 3444 O O . THR B 1 41 ? -30.453 2.707 -17.312 1 98.69 41 THR B O 1
ATOM 3447 N N . ALA B 1 42 ? -29.109 2.889 -15.5 1 98.75 42 ALA B N 1
ATOM 3448 C CA . ALA B 1 42 ? -29.875 4.023 -14.977 1 98.75 42 ALA B CA 1
ATOM 3449 C C . ALA B 1 42 ? -28.953 4.98 -14.211 1 98.75 42 ALA B C 1
ATOM 3451 O O . ALA B 1 42 ? -27.906 4.582 -13.711 1 98.75 42 ALA B O 1
ATOM 3452 N N . VAL B 1 43 ? -29.375 6.234 -14.211 1 98.56 43 VAL B N 1
ATOM 3453 C CA . VAL B 1 43 ? -28.688 7.262 -13.438 1 98.56 43 VAL B CA 1
ATOM 3454 C C . VAL B 1 43 ? -29.703 8.18 -12.766 1 98.56 43 VAL B C 1
ATOM 3456 O O . VAL B 1 43 ? -30.844 8.297 -13.234 1 98.56 43 VAL B O 1
ATOM 3459 N N . ALA B 1 44 ? -29.281 8.734 -11.641 1 98.31 44 ALA B N 1
ATOM 3460 C CA . ALA B 1 44 ? -30.125 9.711 -10.945 1 98.31 44 ALA B CA 1
ATOM 3461 C C . ALA B 1 44 ? -29.297 10.883 -10.43 1 98.31 44 ALA B C 1
ATOM 3463 O O . ALA B 1 44 ? -28.203 10.695 -9.898 1 98.31 44 ALA B O 1
ATOM 3464 N N . ASP B 1 45 ? -29.781 12.039 -10.656 1 96.81 45 ASP B N 1
ATOM 3465 C CA . ASP B 1 45 ? -29.234 13.266 -10.094 1 96.81 45 ASP B CA 1
ATOM 3466 C C . ASP B 1 45 ? -30.312 14.336 -9.938 1 96.81 45 ASP B C 1
ATOM 3468 O O . ASP B 1 45 ? -31.391 14.219 -10.516 1 96.81 45 ASP B O 1
ATOM 3472 N N . ARG B 1 46 ? -29.984 15.352 -9.156 1 91.31 46 ARG B N 1
ATOM 3473 C CA . ARG B 1 46 ? -30.953 16.406 -8.883 1 91.31 46 ARG B CA 1
ATOM 3474 C C . ARG B 1 46 ? -31.156 17.297 -10.109 1 91.31 46 ARG B C 1
ATOM 3476 O O . ARG B 1 46 ? -32.219 17.906 -10.266 1 91.31 46 ARG B O 1
ATOM 3483 N N . ASP B 1 47 ? -30.141 17.406 -10.906 1 88 47 ASP B N 1
ATOM 3484 C CA . ASP B 1 47 ? -30.281 18.219 -12.102 1 88 47 ASP B CA 1
ATOM 3485 C C . ASP B 1 47 ? -29.641 17.547 -13.312 1 88 47 ASP B C 1
ATOM 3487 O O . ASP B 1 47 ? -28.891 16.578 -13.164 1 88 47 ASP B O 1
ATOM 3491 N N . ARG B 1 48 ? -30.016 18 -14.516 1 88.19 48 ARG B N 1
ATOM 3492 C CA . ARG B 1 48 ? -29.609 17.359 -15.758 1 88.19 48 ARG B CA 1
ATOM 3493 C C . ARG B 1 48 ? -28.562 18.203 -16.5 1 88.19 48 ARG B C 1
ATOM 3495 O O . ARG B 1 48 ? -28.469 18.141 -17.719 1 88.19 48 ARG B O 1
ATOM 3502 N N . ARG B 1 49 ? -27.844 18.906 -15.766 1 85.81 49 ARG B N 1
ATOM 3503 C CA . ARG B 1 49 ? -26.828 19.75 -16.406 1 85.81 49 ARG B CA 1
ATOM 3504 C C . ARG B 1 49 ? -25.828 18.891 -17.172 1 85.81 49 ARG B C 1
ATOM 3506 O O . ARG B 1 49 ? -25.578 17.734 -16.828 1 85.81 49 ARG B O 1
ATOM 3513 N N . ASP B 1 50 ? -25.281 19.484 -18.125 1 87.38 50 ASP B N 1
ATOM 3514 C CA . ASP B 1 50 ? -24.266 18.812 -18.922 1 87.38 50 ASP B CA 1
ATOM 3515 C C . ASP B 1 50 ? -22.969 18.656 -18.156 1 87.38 50 ASP B C 1
ATOM 3517 O O . ASP B 1 50 ? -22.375 19.641 -17.719 1 87.38 50 ASP B O 1
ATOM 3521 N N . ARG B 1 51 ? -22.578 17.469 -18 1 90.44 51 ARG B N 1
ATOM 3522 C CA . ARG B 1 51 ? -21.359 17.156 -17.25 1 90.44 51 ARG B CA 1
ATOM 3523 C C . ARG B 1 51 ? -20.281 16.578 -18.172 1 90.44 51 ARG B C 1
ATOM 3525 O O . ARG B 1 51 ? -19.281 16.047 -17.703 1 90.44 51 ARG B O 1
ATOM 3532 N N . GLY B 1 52 ? -20.547 16.625 -19.422 1 90.62 52 GLY B N 1
ATOM 3533 C CA . GLY B 1 52 ? -19.625 16.047 -20.375 1 90.62 52 GLY B CA 1
ATOM 3534 C C . GLY B 1 52 ? -19.625 14.531 -20.375 1 90.62 52 GLY B C 1
ATOM 3535 O O . GLY B 1 52 ? -18.625 13.898 -20.719 1 90.62 52 GLY B O 1
ATOM 3536 N N . LEU B 1 53 ? -20.641 13.945 -19.875 1 92.31 53 LEU B N 1
ATOM 3537 C CA . LEU B 1 53 ? -20.812 12.492 -19.812 1 92.31 53 LEU B CA 1
ATOM 3538 C C . LEU B 1 53 ? -21.812 12.016 -20.875 1 92.31 53 LEU B C 1
ATOM 3540 O O . LEU B 1 53 ? -22.766 12.727 -21.188 1 92.31 53 LEU B O 1
ATOM 3544 N N . SER B 1 54 ? -21.578 10.922 -21.469 1 93 54 SER B N 1
ATOM 3545 C CA . SER B 1 54 ? -22.547 10.281 -22.344 1 93 54 SER B CA 1
ATOM 3546 C C . SER B 1 54 ? -23.594 9.5 -21.547 1 93 54 SER B C 1
ATOM 3548 O O . SER B 1 54 ? -23.359 8.344 -21.188 1 93 54 SER B O 1
ATOM 3550 N N . LEU B 1 55 ? -24.75 10.086 -21.375 1 95.69 55 LEU B N 1
ATOM 3551 C CA . LEU B 1 55 ? -25.75 9.5 -20.484 1 95.69 55 LEU B CA 1
ATOM 3552 C C . LEU B 1 55 ? -27.016 9.125 -21.25 1 95.69 55 LEU B C 1
ATOM 3554 O O . LEU B 1 55 ? -27.984 8.617 -20.672 1 95.69 55 LEU B O 1
ATOM 3558 N N . ASP B 1 56 ? -27.047 9.312 -22.562 1 93.44 56 ASP B N 1
ATOM 3559 C CA . ASP B 1 56 ? -28.266 9.266 -23.375 1 93.44 56 ASP B CA 1
ATOM 3560 C C . ASP B 1 56 ? -28.828 7.855 -23.453 1 93.44 56 ASP B C 1
ATOM 3562 O O . ASP B 1 56 ? -30.031 7.676 -23.672 1 93.44 56 ASP B O 1
ATOM 3566 N N . THR B 1 57 ? -28.062 6.906 -23.203 1 95 57 THR B N 1
ATOM 3567 C CA . THR B 1 57 ? -28.516 5.527 -23.344 1 95 57 THR B CA 1
ATOM 3568 C C . THR B 1 57 ? -29.016 4.988 -22.016 1 95 57 THR B C 1
ATOM 3570 O O . THR B 1 57 ? -29.531 3.869 -21.938 1 95 57 THR B O 1
ATOM 3573 N N . TYR B 1 58 ? -28.922 5.781 -20.969 1 97.5 58 TYR B N 1
ATOM 3574 C CA . TYR B 1 58 ? -29.344 5.344 -19.641 1 97.5 58 TYR B CA 1
ATOM 3575 C C . TYR B 1 58 ? -30.703 5.938 -19.266 1 97.5 58 TYR B C 1
ATOM 3577 O O . TYR B 1 58 ? -31.016 7.074 -19.641 1 97.5 58 TYR B O 1
ATOM 3585 N N . ARG B 1 59 ? -31.484 5.172 -18.547 1 98.06 59 ARG B N 1
ATOM 3586 C CA . ARG B 1 59 ? -32.719 5.73 -18 1 98.06 59 ARG B CA 1
ATOM 3587 C C . ARG B 1 59 ? -32.438 6.754 -16.922 1 98.06 59 ARG B C 1
ATOM 3589 O O . ARG B 1 59 ? -31.719 6.461 -15.953 1 98.06 59 ARG B O 1
ATOM 3596 N N . TRP B 1 60 ? -33.031 7.953 -17.078 1 97.31 60 TRP B N 1
ATOM 3597 C CA . TRP B 1 60 ? -32.812 9.016 -16.094 1 97.31 60 TRP B CA 1
ATOM 3598 C C . TRP B 1 60 ? -33.938 9.008 -15.039 1 97.31 60 TRP B C 1
ATOM 3600 O O . TRP B 1 60 ? -35.094 8.883 -15.375 1 97.31 60 TRP B O 1
ATOM 3610 N N . PHE B 1 61 ? -33.5 9.117 -13.789 1 97.81 61 PHE B N 1
ATOM 3611 C CA . PHE B 1 61 ? -34.438 9.297 -12.68 1 97.81 61 PHE B CA 1
ATOM 3612 C C . PHE B 1 61 ? -34.188 10.625 -11.977 1 97.81 61 PHE B C 1
ATOM 3614 O O . PHE B 1 61 ? -33.031 10.977 -11.688 1 97.81 61 PHE B O 1
ATOM 3621 N N . ASP B 1 62 ? -35.25 11.32 -11.664 1 96.19 62 ASP B N 1
ATOM 3622 C CA . ASP B 1 62 ? -35.125 12.539 -10.875 1 96.19 62 ASP B CA 1
ATOM 3623 C C . ASP B 1 62 ? -35 12.227 -9.391 1 96.19 62 ASP B C 1
ATOM 3625 O O . ASP B 1 62 ? -34.5 13.031 -8.617 1 96.19 62 ASP B O 1
ATOM 3629 N N . ASP B 1 63 ? -35.531 11.07 -9.07 1 97.5 63 ASP B N 1
ATOM 3630 C CA . ASP B 1 63 ? -35.531 10.617 -7.684 1 97.5 63 ASP B CA 1
ATOM 3631 C C . ASP B 1 63 ? -34.656 9.375 -7.512 1 97.5 63 ASP B C 1
ATOM 3633 O O . ASP B 1 63 ? -35.031 8.281 -7.938 1 97.5 63 ASP B O 1
ATOM 3637 N N . ALA B 1 64 ? -33.594 9.555 -6.77 1 98.44 64 ALA B N 1
ATOM 3638 C CA . ALA B 1 64 ? -32.625 8.477 -6.605 1 98.44 64 ALA B CA 1
ATOM 3639 C C . ALA B 1 64 ? -33.25 7.305 -5.828 1 98.44 64 ALA B C 1
ATOM 3641 O O . ALA B 1 64 ? -32.875 6.148 -6.062 1 98.44 64 ALA B O 1
ATOM 3642 N N . VAL B 1 65 ? -34.094 7.578 -4.883 1 98.69 65 VAL B N 1
ATOM 3643 C CA . VAL B 1 65 ? -34.719 6.523 -4.102 1 98.69 65 VAL B CA 1
ATOM 3644 C C . VAL B 1 65 ? -35.625 5.695 -5 1 98.69 65 VAL B C 1
ATOM 3646 O O . VAL B 1 65 ? -35.656 4.465 -4.914 1 98.69 65 VAL B O 1
ATOM 3649 N N . ALA B 1 66 ? -36.375 6.375 -5.863 1 98.44 66 ALA B N 1
ATOM 3650 C CA . ALA B 1 66 ? -37.219 5.672 -6.848 1 98.44 66 ALA B CA 1
ATOM 3651 C C . ALA B 1 66 ? -36.344 4.816 -7.77 1 98.44 66 ALA B C 1
ATOM 3653 O O . ALA B 1 66 ? -36.719 3.689 -8.109 1 98.44 66 ALA B O 1
ATOM 3654 N N . MET B 1 67 ? -35.188 5.312 -8.156 1 98.69 67 MET B N 1
ATOM 3655 C CA . MET B 1 67 ? -34.281 4.547 -9 1 98.69 67 MET B CA 1
ATOM 3656 C C . MET B 1 67 ? -33.844 3.27 -8.297 1 98.69 67 MET B C 1
ATOM 3658 O O . MET B 1 67 ? -33.844 2.193 -8.898 1 98.69 67 MET B O 1
ATOM 3662 N N . ALA B 1 68 ? -33.438 3.406 -7.059 1 98.69 68 ALA B N 1
ATOM 3663 C CA . ALA B 1 68 ? -32.938 2.275 -6.289 1 98.69 68 ALA B CA 1
ATOM 3664 C C . ALA B 1 68 ? -33.969 1.149 -6.223 1 98.69 68 ALA B C 1
ATOM 3666 O O . ALA B 1 68 ? -33.594 -0.03 -6.223 1 98.69 68 ALA B O 1
ATOM 3667 N N . SER B 1 69 ? -35.25 1.501 -6.234 1 98 69 SER B N 1
ATOM 3668 C CA . SER B 1 69 ? -36.312 0.525 -6.098 1 98 69 SER B CA 1
ATOM 3669 C C . SER B 1 69 ? -36.719 -0.035 -7.453 1 98 69 SER B C 1
ATOM 3671 O O . SER B 1 69 ? -37.062 -1.214 -7.566 1 98 69 SER B O 1
ATOM 3673 N N . ASP B 1 70 ? -36.625 0.802 -8.516 1 97.25 70 ASP B N 1
ATOM 3674 C CA . ASP B 1 70 ? -37.375 0.478 -9.727 1 97.25 70 ASP B CA 1
ATOM 3675 C C . ASP B 1 70 ? -36.438 0.179 -10.891 1 97.25 70 ASP B C 1
ATOM 3677 O O . ASP B 1 70 ? -36.844 -0.427 -11.883 1 97.25 70 ASP B O 1
ATOM 3681 N N . ALA B 1 71 ? -35.25 0.703 -10.789 1 97.31 71 ALA B N 1
ATOM 3682 C CA . ALA B 1 71 ? -34.375 0.563 -11.938 1 97.31 71 ALA B CA 1
ATOM 3683 C C . ALA B 1 71 ? -34.062 -0.904 -12.211 1 97.31 71 ALA B C 1
ATOM 3685 O O . ALA B 1 71 ? -34.031 -1.725 -11.289 1 97.31 71 ALA B O 1
ATOM 3686 N N . ASP B 1 72 ? -33.875 -1.272 -13.422 1 97.81 72 ASP B N 1
ATOM 3687 C CA . ASP B 1 72 ? -33.344 -2.58 -13.805 1 97.81 72 ASP B CA 1
ATOM 3688 C C . ASP B 1 72 ? -31.844 -2.67 -13.555 1 97.81 72 ASP B C 1
ATOM 3690 O O . ASP B 1 72 ? -31.047 -2.471 -14.469 1 97.81 72 ASP B O 1
ATOM 3694 N N . ALA B 1 73 ? -31.531 -2.947 -12.352 1 98.56 73 ALA B N 1
ATOM 3695 C CA . ALA B 1 73 ? -30.125 -2.959 -11.938 1 98.56 73 ALA B CA 1
ATOM 3696 C C . ALA B 1 73 ? -29.859 -4.059 -10.914 1 98.56 73 ALA B C 1
ATOM 3698 O O . ALA B 1 73 ? -30.75 -4.414 -10.133 1 98.56 73 ALA B O 1
ATOM 3699 N N . ASP B 1 74 ? -28.672 -4.629 -11 1 98.56 74 ASP B N 1
ATOM 3700 C CA . ASP B 1 74 ? -28.203 -5.59 -10.008 1 98.56 74 ASP B CA 1
ATOM 3701 C C . ASP B 1 74 ? -27.516 -4.887 -8.844 1 98.56 74 ASP B C 1
ATOM 3703 O O . ASP B 1 74 ? -27.5 -5.402 -7.719 1 98.56 74 ASP B O 1
ATOM 3707 N N . VAL B 1 75 ? -26.906 -3.736 -9.141 1 98.75 75 VAL B N 1
ATOM 3708 C CA . VAL B 1 75 ? -26.125 -2.965 -8.172 1 98.75 75 VAL B CA 1
ATOM 3709 C C . VAL B 1 75 ? -26.562 -1.5 -8.219 1 98.75 75 VAL B C 1
ATOM 3711 O O . VAL B 1 75 ? -26.719 -0.925 -9.297 1 98.75 75 VAL B O 1
ATOM 3714 N N . VAL B 1 76 ? -26.766 -0.932 -7.055 1 98.94 76 VAL B N 1
ATOM 3715 C CA . VAL B 1 76 ? -26.984 0.507 -6.926 1 98.94 76 VAL B CA 1
ATOM 3716 C C . VAL B 1 76 ? -25.734 1.153 -6.32 1 98.94 76 VAL B C 1
ATOM 3718 O O . VAL B 1 76 ? -25.266 0.736 -5.258 1 98.94 76 VAL B O 1
ATOM 3721 N N . VAL B 1 77 ? -25.188 2.164 -7.031 1 98.94 77 VAL B N 1
ATOM 3722 C CA . VAL B 1 77 ? -24.016 2.902 -6.582 1 98.94 77 VAL B CA 1
ATOM 3723 C C . VAL B 1 77 ? -24.453 4.246 -5.992 1 98.94 77 VAL B C 1
ATOM 3725 O O . VAL B 1 77 ? -25.016 5.086 -6.699 1 98.94 77 VAL B O 1
ATOM 3728 N N . GLU B 1 78 ? -24.203 4.434 -4.719 1 98.88 78 GLU B N 1
ATOM 3729 C CA . GLU B 1 78 ? -24.562 5.668 -4.031 1 98.88 78 GLU B CA 1
ATOM 3730 C C . GLU B 1 78 ? -23.375 6.621 -3.945 1 98.88 78 GLU B C 1
ATOM 3732 O O . GLU B 1 78 ? -22.391 6.336 -3.262 1 98.88 78 GLU B O 1
ATOM 3737 N N . LEU B 1 79 ? -23.5 7.738 -4.637 1 98.62 79 LEU B N 1
ATOM 3738 C CA . LEU B 1 79 ? -22.422 8.734 -4.676 1 98.62 79 LEU B CA 1
ATOM 3739 C C . LEU B 1 79 ? -22.984 10.141 -4.48 1 98.62 79 LEU B C 1
ATOM 3741 O O . LEU B 1 79 ? -22.484 11.102 -5.074 1 98.62 79 LEU B O 1
ATOM 3745 N N . ILE B 1 80 ? -24.062 10.25 -3.711 1 96.94 80 ILE B N 1
ATOM 3746 C CA . ILE B 1 80 ? -24.719 11.516 -3.414 1 96.94 80 ILE B CA 1
ATOM 3747 C C . ILE B 1 80 ? -23.984 12.219 -2.271 1 96.94 80 ILE B C 1
ATOM 3749 O O . ILE B 1 80 ? -23.719 13.422 -2.35 1 96.94 80 ILE B O 1
ATOM 3753 N N . GLY B 1 81 ? -23.672 11.531 -1.239 1 92.62 81 GLY B N 1
ATOM 3754 C CA . GLY B 1 81 ? -23.031 12.109 -0.067 1 92.62 81 GLY B CA 1
ATOM 3755 C C . GLY B 1 81 ? -24.016 12.438 1.041 1 92.62 81 GLY B C 1
ATOM 3756 O O . GLY B 1 81 ? -25.234 12.359 0.842 1 92.62 81 GLY B O 1
ATOM 3757 N N . GLY B 1 82 ? -23.438 12.719 2.203 1 92.94 82 GLY B N 1
ATOM 3758 C CA . GLY B 1 82 ? -24.25 12.969 3.391 1 92.94 82 GLY B CA 1
ATOM 3759 C C . GLY B 1 82 ? -24.391 11.75 4.281 1 92.94 82 GLY B C 1
ATOM 3760 O O . GLY B 1 82 ? -24.516 10.625 3.785 1 92.94 82 GLY B O 1
ATOM 3761 N N . ALA B 1 83 ? -24.469 11.938 5.547 1 93.06 83 ALA B N 1
ATOM 3762 C CA . ALA B 1 83 ? -24.484 10.844 6.52 1 93.06 83 ALA B CA 1
ATOM 3763 C C . ALA B 1 83 ? -25.844 10.156 6.555 1 93.06 83 ALA B C 1
ATOM 3765 O O . ALA B 1 83 ? -25.953 9 6.973 1 93.06 83 ALA B O 1
ATOM 3766 N N . GLY B 1 84 ? -26.875 10.773 6.125 1 96.12 84 GLY B N 1
ATOM 3767 C CA . GLY B 1 84 ? -28.234 10.258 6.133 1 96.12 84 GLY B CA 1
ATOM 3768 C C . GLY B 1 84 ? -29.078 10.805 5 1 96.12 84 GLY B C 1
ATOM 3769 O O . GLY B 1 84 ? -28.594 10.953 3.873 1 96.12 84 GLY B O 1
ATOM 3770 N N . GLY B 1 85 ? -30.344 10.977 5.262 1 97.06 85 GLY B N 1
ATOM 3771 C CA . GLY B 1 85 ? -31.234 11.555 4.266 1 97.06 85 GLY B CA 1
ATOM 3772 C C . GLY B 1 85 ? -31.391 10.695 3.027 1 97.06 85 GLY B C 1
ATOM 3773 O O . GLY B 1 85 ? -31.656 9.492 3.127 1 97.06 85 GLY B O 1
ATOM 3774 N N . VAL B 1 86 ? -31.25 11.352 1.917 1 97.94 86 VAL B N 1
ATOM 3775 C CA . VAL B 1 86 ? -31.5 10.695 0.637 1 97.94 86 VAL B CA 1
ATOM 3776 C C . VAL B 1 86 ? -30.469 9.586 0.418 1 97.94 86 VAL B C 1
ATOM 3778 O O . VAL B 1 86 ? -30.812 8.523 -0.105 1 97.94 86 VAL B O 1
ATOM 3781 N N . ALA B 1 87 ? -29.281 9.805 0.816 1 98.31 87 ALA B N 1
ATOM 3782 C CA . ALA B 1 87 ? -28.234 8.805 0.633 1 98.31 87 ALA B CA 1
ATOM 3783 C C . ALA B 1 87 ? -28.562 7.512 1.368 1 98.31 87 ALA B C 1
ATOM 3785 O O . ALA B 1 87 ? -28.469 6.422 0.801 1 98.31 87 ALA B O 1
ATOM 3786 N N . LEU B 1 88 ? -28.969 7.637 2.641 1 98.75 88 LEU B N 1
ATOM 3787 C CA . LEU B 1 88 ? -29.359 6.477 3.438 1 98.75 88 LEU B CA 1
ATOM 3788 C C . LEU B 1 88 ? -30.578 5.785 2.83 1 98.75 88 LEU B C 1
ATOM 3790 O O . LEU B 1 88 ? -30.594 4.559 2.713 1 98.75 88 LEU B O 1
ATOM 3794 N N . LYS B 1 89 ? -31.531 6.566 2.426 1 98.81 89 LYS B N 1
ATOM 3795 C CA . LYS B 1 89 ? -32.781 6.027 1.865 1 98.81 89 LYS B CA 1
ATOM 3796 C C . LYS B 1 89 ? -32.5 5.27 0.569 1 98.81 89 LYS B C 1
ATOM 3798 O O . LYS B 1 89 ? -33.156 4.262 0.285 1 98.81 89 LYS B O 1
ATOM 3803 N N . VAL B 1 90 ? -31.594 5.758 -0.23 1 98.81 90 VAL B N 1
ATOM 3804 C CA . VAL B 1 90 ? -31.219 5.086 -1.468 1 98.81 90 VAL B CA 1
ATOM 3805 C C . VAL B 1 90 ? -30.656 3.699 -1.153 1 98.81 90 VAL B C 1
ATOM 3807 O O . VAL B 1 90 ? -31.062 2.709 -1.769 1 98.81 90 VAL B O 1
ATOM 3810 N N . CYS B 1 91 ? -29.75 3.617 -0.208 1 98.88 91 CYS B N 1
ATOM 3811 C CA . CYS B 1 91 ? -29.125 2.346 0.164 1 98.88 91 CYS B CA 1
ATOM 3812 C C . CYS B 1 91 ? -30.172 1.387 0.735 1 98.88 91 CYS B C 1
ATOM 3814 O O . CYS B 1 91 ? -30.203 0.21 0.37 1 98.88 91 CYS B O 1
ATOM 3816 N N . GLU B 1 92 ? -31.031 1.913 1.592 1 98.81 92 GLU B N 1
ATOM 3817 C CA . GLU B 1 92 ? -32.062 1.087 2.191 1 98.81 92 GLU B CA 1
ATOM 3818 C C . GLU B 1 92 ? -33.031 0.546 1.131 1 98.81 92 GLU B C 1
ATOM 3820 O O . GLU B 1 92 ? -33.375 -0.634 1.151 1 98.81 92 GLU B O 1
ATOM 3825 N N . ALA B 1 93 ? -33.438 1.401 0.232 1 98.88 93 ALA B N 1
ATOM 3826 C CA . ALA B 1 93 ? -34.375 1.007 -0.833 1 98.88 93 ALA B CA 1
ATOM 3827 C C . ALA B 1 93 ? -33.75 -0.042 -1.743 1 98.88 93 ALA B C 1
ATOM 3829 O O . ALA B 1 93 ? -34.406 -0.993 -2.158 1 98.88 93 ALA B O 1
ATOM 3830 N N . ALA B 1 94 ? -32.469 0.167 -2.102 1 98.88 94 ALA B N 1
ATOM 3831 C CA . ALA B 1 94 ? -31.75 -0.791 -2.941 1 98.88 94 ALA B CA 1
ATOM 3832 C C . ALA B 1 94 ? -31.703 -2.168 -2.287 1 98.88 94 ALA B C 1
ATOM 3834 O O . ALA B 1 94 ? -32.062 -3.172 -2.912 1 98.88 94 ALA B O 1
ATOM 3835 N N . ILE B 1 95 ? -31.281 -2.246 -1.01 1 98.75 95 ILE B N 1
ATOM 3836 C CA . ILE B 1 95 ? -31.172 -3.506 -0.281 1 98.75 95 ILE B CA 1
ATOM 3837 C C . ILE B 1 95 ? -32.531 -4.156 -0.169 1 98.75 95 ILE B C 1
ATOM 3839 O O . ILE B 1 95 ? -32.688 -5.359 -0.394 1 98.75 95 ILE B O 1
ATOM 3843 N N . ALA B 1 96 ? -33.562 -3.328 0.133 1 98.62 96 ALA B N 1
ATOM 3844 C CA . ALA B 1 96 ? -34.906 -3.842 0.231 1 98.62 96 ALA B CA 1
ATOM 3845 C C . ALA B 1 96 ? -35.375 -4.477 -1.085 1 98.62 96 ALA B C 1
ATOM 3847 O O . ALA B 1 96 ? -36.094 -5.469 -1.087 1 98.62 96 ALA B O 1
ATOM 3848 N N . ALA B 1 97 ? -34.938 -3.951 -2.178 1 98.5 97 ALA B N 1
ATOM 3849 C CA . ALA B 1 97 ? -35.312 -4.414 -3.508 1 98.5 97 ALA B CA 1
ATOM 3850 C C . ALA B 1 97 ? -34.438 -5.578 -3.959 1 98.5 97 ALA B C 1
ATOM 3852 O O . ALA B 1 97 ? -34.625 -6.113 -5.055 1 98.5 97 ALA B O 1
ATOM 3853 N N . GLY B 1 98 ? -33.469 -5.996 -3.148 1 98.38 98 GLY B N 1
ATOM 3854 C CA . GLY B 1 98 ? -32.625 -7.141 -3.457 1 98.38 98 GLY B CA 1
ATOM 3855 C C . GLY B 1 98 ? -31.453 -6.785 -4.336 1 98.38 98 GLY B C 1
ATOM 3856 O O . GLY B 1 98 ? -30.984 -7.613 -5.117 1 98.38 98 GLY B O 1
ATOM 3857 N N . ARG B 1 99 ? -31.016 -5.578 -4.277 1 98.62 99 ARG B N 1
ATOM 3858 C CA . ARG B 1 99 ? -29.875 -5.129 -5.082 1 98.62 99 ARG B CA 1
ATOM 3859 C C . ARG B 1 99 ? -28.641 -4.914 -4.215 1 98.62 99 ARG B C 1
ATOM 3861 O O . ARG B 1 99 ? -28.75 -4.441 -3.08 1 98.62 99 ARG B O 1
ATOM 3868 N N . HIS B 1 100 ? -27.422 -5.254 -4.742 1 98.69 100 HIS B N 1
ATOM 3869 C CA . HIS B 1 100 ? -26.172 -4.902 -4.078 1 98.69 100 HIS B CA 1
ATOM 3870 C C . HIS B 1 100 ? -26 -3.391 -4.004 1 98.69 100 HIS B C 1
ATOM 3872 O O . HIS B 1 100 ? -26.609 -2.65 -4.781 1 98.69 100 HIS B O 1
ATOM 3878 N N . VAL B 1 101 ? -25.188 -2.961 -3.027 1 98.81 101 VAL B N 1
ATOM 3879 C CA . VAL B 1 101 ? -24.922 -1.535 -2.883 1 98.81 101 VAL B CA 1
ATOM 3880 C C . VAL B 1 101 ? -23.406 -1.293 -2.859 1 98.81 101 VAL B C 1
ATOM 3882 O O . VAL B 1 101 ? -22.672 -2.035 -2.215 1 98.81 101 VAL B O 1
ATOM 3885 N N . VAL B 1 102 ? -22.938 -0.326 -3.613 1 98.88 102 VAL B N 1
ATOM 3886 C CA . VAL B 1 102 ? -21.578 0.212 -3.529 1 98.88 102 VAL B CA 1
ATOM 3887 C C . VAL B 1 102 ? -21.641 1.703 -3.205 1 98.88 102 VAL B C 1
ATOM 3889 O O . VAL B 1 102 ? -22.422 2.445 -3.799 1 98.88 102 VAL B O 1
ATOM 3892 N N . THR B 1 103 ? -20.875 2.18 -2.232 1 98.81 103 THR B N 1
ATOM 3893 C CA . THR B 1 103 ? -20.906 3.586 -1.844 1 98.81 103 THR B CA 1
ATOM 3894 C C . THR B 1 103 ? -19.5 4.102 -1.553 1 98.81 103 THR B C 1
ATOM 3896 O O . THR B 1 103 ? -18.625 3.33 -1.178 1 98.81 103 THR B O 1
ATOM 3899 N N . ALA B 1 104 ? -19.266 5.383 -1.768 1 98.56 104 ALA B N 1
ATOM 3900 C CA . ALA B 1 104 ? -18.031 6.055 -1.377 1 98.56 104 ALA B CA 1
ATOM 3901 C C . ALA B 1 104 ? -18.25 6.914 -0.132 1 98.56 104 ALA B C 1
ATOM 3903 O O . ALA B 1 104 ? -17.422 7.773 0.184 1 98.56 104 ALA B O 1
ATOM 3904 N N . ASN B 1 105 ? -19.328 6.723 0.549 1 98.12 105 ASN B N 1
ATOM 3905 C CA . ASN B 1 105 ? -19.828 7.648 1.561 1 98.12 105 ASN B CA 1
ATOM 3906 C C . ASN B 1 105 ? -19.359 7.258 2.959 1 98.12 105 ASN B C 1
ATOM 3908 O O . ASN B 1 105 ? -20.016 6.477 3.645 1 98.12 105 ASN B O 1
ATOM 3912 N N . LYS B 1 106 ? -18.312 7.898 3.33 1 97.94 106 LYS B N 1
ATOM 3913 C CA . LYS B 1 106 ? -17.688 7.578 4.609 1 97.94 106 LYS B CA 1
ATOM 3914 C C . LYS B 1 106 ? -18.625 7.898 5.773 1 97.94 106 LYS B C 1
ATOM 3916 O O . LYS B 1 106 ? -18.719 7.133 6.734 1 97.94 106 LYS B O 1
ATOM 3921 N N . ALA B 1 107 ? -19.234 9.047 5.742 1 97.81 107 ALA B N 1
ATOM 3922 C CA . ALA B 1 107 ? -20.109 9.445 6.832 1 97.81 107 ALA B CA 1
ATOM 3923 C C . ALA B 1 107 ? -21.281 8.477 6.969 1 97.81 107 ALA B C 1
ATOM 3925 O O . ALA B 1 107 ? -21.656 8.086 8.078 1 97.81 107 ALA B O 1
ATOM 3926 N N . LEU B 1 108 ? -21.875 8.086 5.852 1 98.25 108 LEU B N 1
ATOM 3927 C CA . LEU B 1 108 ? -22.969 7.133 5.844 1 98.25 108 LEU B CA 1
ATOM 3928 C C . LEU B 1 108 ? -22.562 5.82 6.5 1 98.25 108 LEU B C 1
ATOM 3930 O O . LEU B 1 108 ? -23.281 5.293 7.348 1 98.25 108 LEU B O 1
ATOM 3934 N N . ILE B 1 109 ? -21.406 5.289 6.145 1 98.56 109 ILE B N 1
ATOM 3935 C CA . ILE B 1 109 ? -20.922 4.023 6.68 1 98.56 109 ILE B CA 1
ATOM 3936 C C . ILE B 1 109 ? -20.609 4.176 8.164 1 98.56 109 ILE B C 1
ATOM 3938 O O . ILE B 1 109 ? -20.938 3.295 8.969 1 98.56 109 ILE B O 1
ATOM 3942 N N . ALA B 1 110 ? -20 5.273 8.555 1 98.06 110 ALA B N 1
ATOM 3943 C CA . ALA B 1 110 ? -19.594 5.484 9.945 1 98.06 110 ALA B CA 1
ATOM 3944 C C . ALA B 1 110 ? -20.812 5.484 10.867 1 98.06 110 ALA B C 1
ATOM 3946 O O . ALA B 1 110 ? -20.75 5.008 12 1 98.06 110 ALA B O 1
ATOM 3947 N N . HIS B 1 111 ? -21.953 5.98 10.375 1 97.94 111 HIS B N 1
ATOM 3948 C CA . HIS B 1 111 ? -23.109 6.176 11.25 1 97.94 111 HIS B CA 1
ATOM 3949 C C . HIS B 1 111 ? -24.141 5.078 11.047 1 97.94 111 HIS B C 1
ATOM 3951 O O . HIS B 1 111 ? -24.844 4.703 11.992 1 97.94 111 HIS B O 1
ATOM 3957 N N . HIS B 1 112 ? -24.25 4.535 9.852 1 98.06 112 HIS B N 1
ATOM 3958 C CA . HIS B 1 112 ? -25.328 3.615 9.539 1 98.06 112 HIS B CA 1
ATOM 3959 C C . HIS B 1 112 ? -24.797 2.312 8.945 1 98.06 112 HIS B C 1
ATOM 3961 O O . HIS B 1 112 ? -25.578 1.444 8.547 1 98.06 112 HIS B O 1
ATOM 3967 N N . GLY B 1 113 ? -23.516 2.215 8.875 1 98 113 GLY B N 1
ATOM 3968 C CA . GLY B 1 113 ? -22.906 1.087 8.195 1 98 113 GLY B CA 1
ATOM 3969 C C . GLY B 1 113 ? -23.297 -0.253 8.781 1 98 113 GLY B C 1
ATOM 3970 O O . GLY B 1 113 ? -23.516 -1.221 8.055 1 98 113 GLY B O 1
ATOM 3971 N N . MET B 1 114 ? -23.391 -0.364 10.07 1 97.25 114 MET B N 1
ATOM 3972 C CA . MET B 1 114 ? -23.719 -1.63 10.727 1 97.25 114 MET B CA 1
ATOM 3973 C C . MET B 1 114 ? -25.125 -2.076 10.383 1 97.25 114 MET B C 1
ATOM 3975 O O . MET B 1 114 ? -25.359 -3.244 10.062 1 97.25 114 MET B O 1
ATOM 3979 N N . ALA B 1 115 ? -26.078 -1.186 10.461 1 98.12 115 ALA B N 1
ATOM 3980 C CA . ALA B 1 115 ? -27.453 -1.512 10.117 1 98.12 115 ALA B CA 1
ATOM 3981 C C . ALA B 1 115 ? -27.578 -1.891 8.648 1 98.12 115 ALA B C 1
ATOM 3983 O O . ALA B 1 115 ? -28.281 -2.848 8.305 1 98.12 115 ALA B O 1
ATOM 3984 N N . LEU B 1 116 ? -26.938 -1.149 7.789 1 98.5 116 LEU B N 1
ATOM 3985 C CA . LEU B 1 116 ? -26.953 -1.445 6.363 1 98.5 116 LEU B CA 1
ATOM 3986 C C . LEU B 1 116 ? -26.328 -2.807 6.082 1 98.5 116 LEU B C 1
ATOM 3988 O O . LEU B 1 116 ? -26.844 -3.574 5.266 1 98.5 116 LEU B O 1
ATOM 3992 N N . ALA B 1 117 ? -25.219 -3.082 6.746 1 98.12 117 ALA B N 1
ATOM 3993 C CA . ALA B 1 117 ? -24.531 -4.363 6.582 1 98.12 117 ALA B CA 1
ATOM 3994 C C . ALA B 1 117 ? -25.438 -5.52 7.023 1 98.12 117 ALA B C 1
ATOM 3996 O O . ALA B 1 117 ? -25.516 -6.543 6.34 1 98.12 117 ALA B O 1
ATOM 3997 N N . ALA B 1 118 ? -26.047 -5.355 8.156 1 98.12 118 ALA B N 1
ATOM 3998 C CA . ALA B 1 118 ? -26.953 -6.391 8.656 1 98.12 118 ALA B CA 1
ATOM 3999 C C . ALA B 1 118 ? -28.078 -6.672 7.66 1 98.12 118 ALA B C 1
ATOM 4001 O O . ALA B 1 118 ? -28.391 -7.832 7.391 1 98.12 118 ALA B O 1
ATOM 4002 N N . ALA B 1 119 ? -28.672 -5.645 7.129 1 98.44 119 ALA B N 1
ATOM 4003 C CA . ALA B 1 119 ? -29.75 -5.785 6.156 1 98.44 119 ALA B CA 1
ATOM 4004 C C . ALA B 1 119 ? -29.25 -6.473 4.883 1 98.44 119 ALA B C 1
ATOM 4006 O O . ALA B 1 119 ? -29.938 -7.348 4.34 1 98.44 119 ALA B O 1
ATOM 4007 N N . ALA B 1 120 ? -28.109 -6.078 4.383 1 98.12 120 ALA B N 1
ATOM 4008 C CA . ALA B 1 120 ? -27.531 -6.672 3.176 1 98.12 120 ALA B CA 1
ATOM 4009 C C . ALA B 1 120 ? -27.219 -8.148 3.389 1 98.12 120 ALA B C 1
ATOM 4011 O O . ALA B 1 120 ? -27.578 -8.992 2.559 1 98.12 120 ALA B O 1
ATOM 4012 N N . GLU B 1 121 ? -26.547 -8.438 4.516 1 96.5 121 GLU B N 1
ATOM 4013 C CA . GLU B 1 121 ? -26.172 -9.812 4.824 1 96.5 121 GLU B CA 1
ATOM 4014 C C . GLU B 1 121 ? -27.406 -10.711 4.93 1 96.5 121 GLU B C 1
ATOM 4016 O O . GLU B 1 121 ? -27.375 -11.859 4.477 1 96.5 121 GLU B O 1
ATOM 4021 N N . ALA B 1 122 ? -28.438 -10.211 5.488 1 96.94 122 ALA B N 1
ATOM 4022 C CA . ALA B 1 122 ? -29.672 -10.984 5.66 1 96.94 122 ALA B CA 1
ATOM 4023 C C . ALA B 1 122 ? -30.25 -11.406 4.312 1 96.94 122 ALA B C 1
ATOM 4025 O O . ALA B 1 122 ? -30.953 -12.414 4.223 1 96.94 122 ALA B O 1
ATOM 4026 N N . LYS B 1 123 ? -29.953 -10.727 3.266 1 96.88 123 LYS B N 1
ATOM 4027 C CA . LYS B 1 123 ? -30.484 -11.008 1.938 1 96.88 123 LYS B CA 1
ATOM 4028 C C . LYS B 1 123 ? -29.406 -11.594 1.026 1 96.88 123 LYS B C 1
ATOM 4030 O O . LYS B 1 123 ? -29.625 -11.742 -0.18 1 96.88 123 LYS B O 1
ATOM 4035 N N . GLY B 1 124 ? -28.234 -11.812 1.579 1 95.88 124 GLY B N 1
ATOM 4036 C CA . GLY B 1 124 ? -27.125 -12.336 0.79 1 95.88 124 GLY B CA 1
ATOM 4037 C C . GLY B 1 124 ? -26.562 -11.328 -0.188 1 95.88 124 GLY B C 1
ATOM 4038 O O . GLY B 1 124 ? -26.078 -11.695 -1.262 1 95.88 124 GLY B O 1
ATOM 4039 N N . LEU B 1 125 ? -26.688 -10.039 0.127 1 97.62 125 LEU B N 1
ATOM 4040 C CA . LEU B 1 125 ? -26.219 -8.961 -0.735 1 97.62 125 LEU B CA 1
ATOM 4041 C C . LEU B 1 125 ? -24.891 -8.422 -0.247 1 97.62 125 LEU B C 1
ATOM 4043 O O . LEU B 1 125 ? -24.516 -8.625 0.91 1 97.62 125 LEU B O 1
ATOM 4047 N N . THR B 1 126 ? -24.203 -7.762 -1.174 1 97.5 126 THR B N 1
ATOM 4048 C CA . THR B 1 126 ? -22.922 -7.129 -0.866 1 97.5 126 THR B CA 1
ATOM 4049 C C . THR B 1 126 ? -23.109 -5.629 -0.661 1 97.5 126 THR B C 1
ATOM 4051 O O . THR B 1 126 ? -23.828 -4.973 -1.418 1 97.5 126 THR B O 1
ATOM 4054 N N . LEU B 1 127 ? -22.547 -5.148 0.439 1 98.31 127 LEU B N 1
ATOM 4055 C CA . LEU B 1 127 ? -22.344 -3.723 0.652 1 98.31 127 LEU B CA 1
ATOM 4056 C C . LEU B 1 127 ? -20.875 -3.361 0.515 1 98.31 127 LEU B C 1
ATOM 4058 O O . LEU B 1 127 ? -20.078 -3.648 1.408 1 98.31 127 LEU B O 1
ATOM 4062 N N . GLY B 1 128 ? -20.5 -2.766 -0.666 1 98.25 128 GLY B N 1
ATOM 4063 C CA . GLY B 1 128 ? -19.125 -2.328 -0.898 1 98.25 128 GLY B CA 1
ATOM 4064 C C . GLY B 1 128 ? -18.906 -0.868 -0.555 1 98.25 128 GLY B C 1
ATOM 4065 O O . GLY B 1 128 ? -19.766 -0.026 -0.799 1 98.25 128 GLY B O 1
ATOM 4066 N N . TYR B 1 129 ? -17.734 -0.583 0.014 1 98.56 129 TYR B N 1
ATOM 4067 C CA . TYR B 1 129 ? -17.469 0.787 0.441 1 98.56 129 TYR B CA 1
ATOM 4068 C C . TYR B 1 129 ? -15.984 1.092 0.398 1 98.56 129 TYR B C 1
ATOM 4070 O O . TYR B 1 129 ? -15.469 1.854 1.225 1 98.56 129 TYR B O 1
ATOM 4078 N N . GLU B 1 130 ? -15.203 0.428 -0.492 1 98.44 130 GLU B N 1
ATOM 4079 C CA . GLU B 1 130 ? -13.773 0.663 -0.628 1 98.44 130 GLU B CA 1
ATOM 4080 C C . GLU B 1 130 ? -13.469 2.15 -0.77 1 98.44 130 GLU B C 1
ATOM 4082 O O . GLU B 1 130 ? -12.547 2.664 -0.13 1 98.44 130 GLU B O 1
ATOM 4087 N N . ALA B 1 131 ? -14.281 2.85 -1.508 1 98.5 131 ALA B N 1
ATOM 4088 C CA . ALA B 1 131 ? -14.031 4.238 -1.879 1 98.5 131 ALA B CA 1
ATOM 4089 C C . ALA B 1 131 ? -14.32 5.18 -0.712 1 98.5 131 ALA B C 1
ATOM 4091 O O . ALA B 1 131 ? -14 6.367 -0.771 1 98.5 131 ALA B O 1
ATOM 4092 N N . ALA B 1 132 ? -14.914 4.621 0.364 1 98.31 132 ALA B N 1
ATOM 4093 C CA . ALA B 1 132 ? -15.266 5.453 1.509 1 98.31 132 ALA B CA 1
ATOM 4094 C C . ALA B 1 132 ? -14.031 5.816 2.326 1 98.31 132 ALA B C 1
ATOM 4096 O O . ALA B 1 132 ? -14.055 6.762 3.117 1 98.31 132 ALA B O 1
ATOM 4097 N N . VAL B 1 133 ? -12.977 5.051 2.131 1 98.31 133 VAL B N 1
ATOM 4098 C CA . VAL B 1 133 ? -11.797 5.266 2.961 1 98.31 133 VAL B CA 1
ATOM 4099 C C . VAL B 1 133 ? -10.555 5.367 2.078 1 98.31 133 VAL B C 1
ATOM 4101 O O . VAL B 1 133 ? -10.219 4.426 1.355 1 98.31 133 VAL B O 1
ATOM 4104 N N . ALA B 1 134 ? -9.875 6.516 2.086 1 97.81 134 ALA B N 1
ATOM 4105 C CA . ALA B 1 134 ? -8.547 6.746 1.527 1 97.81 134 ALA B CA 1
ATOM 4106 C C . ALA B 1 134 ? -8.586 6.742 0.002 1 97.81 134 ALA B C 1
ATOM 4108 O O . ALA B 1 134 ? -7.633 6.309 -0.649 1 97.81 134 ALA B O 1
ATOM 4109 N N . GLY B 1 135 ? -9.68 7.117 -0.581 1 95.88 135 GLY B N 1
ATOM 4110 C CA . GLY B 1 135 ? -9.742 7.367 -2.012 1 95.88 135 GLY B CA 1
ATOM 4111 C C . GLY B 1 135 ? -9.516 6.121 -2.848 1 95.88 135 GLY B C 1
ATOM 4112 O O . GLY B 1 135 ? -10.242 5.137 -2.715 1 95.88 135 GLY B O 1
ATOM 4113 N N . GLY B 1 136 ? -8.453 6.195 -3.684 1 97.06 136 GLY B N 1
ATOM 4114 C CA . GLY B 1 136 ? -8.18 5.098 -4.598 1 97.06 136 GLY B CA 1
ATOM 4115 C C . GLY B 1 136 ? -7.309 4.016 -3.986 1 97.06 136 GLY B C 1
ATOM 4116 O O . GLY B 1 136 ? -7.039 2.996 -4.625 1 97.06 136 GLY B O 1
ATOM 4117 N N . ILE B 1 137 ? -6.816 4.176 -2.758 1 98.25 137 ILE B N 1
ATOM 4118 C CA . ILE B 1 137 ? -5.98 3.195 -2.076 1 98.25 137 ILE B CA 1
ATOM 4119 C C . ILE B 1 137 ? -6.82 1.981 -1.686 1 98.25 137 ILE B C 1
ATOM 4121 O O . ILE B 1 137 ? -7.824 2.115 -0.985 1 98.25 137 ILE B O 1
ATOM 4125 N N . PRO B 1 138 ? -6.484 0.815 -2.127 1 98.12 138 PRO B N 1
ATOM 4126 C CA . PRO B 1 138 ? -7.297 -0.357 -1.792 1 98.12 138 PRO B CA 1
ATOM 4127 C C . PRO B 1 138 ? -7.055 -0.856 -0.369 1 98.12 138 PRO B C 1
ATOM 4129 O O . PRO B 1 138 ? -6.68 -2.016 -0.173 1 98.12 138 PRO B O 1
ATOM 4132 N N . ILE B 1 139 ? -7.395 -0.07 0.585 1 98.38 139 ILE B N 1
ATOM 4133 C CA . ILE B 1 139 ? -7 -0.314 1.969 1 98.38 139 ILE B CA 1
ATOM 4134 C C . ILE B 1 139 ? -8.008 -1.255 2.633 1 98.38 139 ILE B C 1
ATOM 4136 O O . ILE B 1 139 ? -7.629 -2.092 3.455 1 98.38 139 ILE B O 1
ATOM 4140 N N . ILE B 1 140 ? -9.312 -1.146 2.318 1 98.12 140 ILE B N 1
ATOM 4141 C CA . ILE B 1 140 ? -10.32 -2.029 2.908 1 98.12 140 ILE B CA 1
ATOM 4142 C C . ILE B 1 140 ? -10.07 -3.465 2.453 1 98.12 140 ILE B C 1
ATOM 4144 O O . ILE B 1 140 ? -10.078 -4.391 3.268 1 98.12 140 ILE B O 1
ATOM 4148 N N . LYS B 1 141 ? -9.836 -3.619 1.168 1 96.81 141 LYS B N 1
ATOM 4149 C CA . LYS B 1 141 ? -9.531 -4.938 0.618 1 96.81 141 LYS B CA 1
ATOM 4150 C C . LYS B 1 141 ? -8.266 -5.516 1.244 1 96.81 141 LYS B C 1
ATOM 4152 O O . LYS B 1 141 ? -8.211 -6.703 1.566 1 96.81 141 LYS B O 1
ATOM 4157 N N . SER B 1 142 ? -7.258 -4.676 1.388 1 97.56 142 SER B N 1
ATOM 4158 C CA . SER B 1 142 ? -6.02 -5.125 2.008 1 97.56 142 SER B CA 1
ATOM 4159 C C . SER B 1 142 ? -6.266 -5.652 3.42 1 97.56 142 SER B C 1
ATOM 4161 O O . SER B 1 142 ? -5.77 -6.719 3.785 1 97.56 142 SER B O 1
ATOM 4163 N N . LEU B 1 143 ? -7.035 -4.957 4.156 1 97.19 143 LEU B N 1
ATOM 4164 C CA . LEU B 1 143 ? -7.305 -5.336 5.539 1 97.19 143 LEU B CA 1
ATOM 4165 C C . LEU B 1 143 ? -8.172 -6.586 5.602 1 97.19 143 LEU B C 1
ATOM 4167 O O . LEU B 1 143 ? -7.867 -7.527 6.34 1 97.19 143 LEU B O 1
ATOM 4171 N N . ARG B 1 144 ? -9.203 -6.656 4.762 1 95.81 144 ARG B N 1
ATOM 4172 C CA . ARG B 1 144 ? -10.211 -7.703 4.848 1 95.81 144 ARG B CA 1
ATOM 4173 C C . ARG B 1 144 ? -9.711 -9 4.227 1 95.81 144 ARG B C 1
ATOM 4175 O O . ARG B 1 144 ? -10.141 -10.094 4.617 1 95.81 144 ARG B O 1
ATOM 4182 N N . GLU B 1 145 ? -8.844 -8.859 3.273 1 95.81 145 GLU B N 1
ATOM 4183 C CA . GLU B 1 145 ? -8.516 -10.031 2.465 1 95.81 145 GLU B CA 1
ATOM 4184 C C . GLU B 1 145 ? -7.004 -10.258 2.414 1 95.81 145 GLU B C 1
ATOM 4186 O O . GLU B 1 145 ? -6.527 -11.367 2.658 1 95.81 145 GLU B O 1
ATOM 4191 N N . GLY B 1 146 ? -6.223 -9.266 2.186 1 97.31 146 GLY B N 1
ATOM 4192 C CA . GLY B 1 146 ? -4.781 -9.391 2.049 1 97.31 146 GLY B CA 1
ATOM 4193 C C . GLY B 1 146 ? -4.082 -9.719 3.357 1 97.31 146 GLY B C 1
ATOM 4194 O O . GLY B 1 146 ? -3.088 -10.445 3.373 1 97.31 146 GLY B O 1
ATOM 4195 N N . LEU B 1 147 ? -4.625 -9.148 4.422 1 98.25 147 LEU B N 1
ATOM 4196 C CA . LEU B 1 147 ? -4.004 -9.297 5.73 1 98.25 147 LEU B CA 1
ATOM 4197 C C . LEU B 1 147 ? -4.922 -10.047 6.691 1 98.25 147 LEU B C 1
ATOM 4199 O O . LEU B 1 147 ? -4.844 -9.859 7.906 1 98.25 147 LEU B O 1
ATOM 4203 N N . VAL B 1 148 ? -5.73 -10.875 6.164 1 97.62 148 VAL B N 1
ATOM 4204 C CA . VAL B 1 148 ? -6.844 -11.539 6.844 1 97.62 148 VAL B CA 1
ATOM 4205 C C . VAL B 1 148 ? -6.309 -12.414 7.977 1 97.62 148 VAL B C 1
ATOM 4207 O O . VAL B 1 148 ? -6.984 -12.609 8.984 1 97.62 148 VAL B O 1
ATOM 4210 N N . GLY B 1 149 ? -5.102 -12.898 7.898 1 98.25 149 GLY B N 1
ATOM 4211 C CA . GLY B 1 149 ? -4.559 -13.812 8.891 1 98.25 149 GLY B CA 1
ATOM 4212 C C . GLY B 1 149 ? -3.895 -13.109 10.055 1 98.25 149 GLY B C 1
ATOM 4213 O O . GLY B 1 149 ? -3.426 -13.758 10.992 1 98.25 149 GLY B O 1
ATOM 4214 N N . ASN B 1 150 ? -3.908 -11.789 10.055 1 98.56 150 ASN B N 1
ATOM 4215 C CA . ASN B 1 150 ? -3.18 -11.016 11.055 1 98.56 150 ASN B CA 1
ATOM 4216 C C . ASN B 1 150 ? -4.109 -10.484 12.141 1 98.56 150 ASN B C 1
ATOM 4218 O O . ASN B 1 150 ? -5.219 -10.039 11.852 1 98.56 150 ASN B O 1
ATOM 4222 N N . HIS B 1 151 ? -3.652 -10.562 13.375 1 97.5 151 HIS B N 1
ATOM 4223 C CA . HIS B 1 151 ? -4.137 -9.625 14.375 1 97.5 151 HIS B CA 1
ATOM 4224 C C . HIS B 1 151 ? -3.508 -8.25 14.188 1 97.5 151 HIS B C 1
ATOM 4226 O O . HIS B 1 151 ? -2.283 -8.109 14.227 1 97.5 151 HIS B O 1
ATOM 4232 N N . ALA B 1 152 ? -4.379 -7.293 13.969 1 96.94 152 ALA B N 1
ATOM 4233 C CA . ALA B 1 152 ? -3.867 -5.93 13.867 1 96.94 152 ALA B CA 1
ATOM 4234 C C . ALA B 1 152 ? -3.551 -5.363 15.25 1 96.94 152 ALA B C 1
ATOM 4236 O O . ALA B 1 152 ? -4.375 -5.445 16.172 1 96.94 152 ALA B O 1
ATOM 4237 N N . ARG B 1 153 ? -2.352 -4.844 15.43 1 97.06 153 ARG B N 1
ATOM 4238 C CA . ARG B 1 153 ? -1.977 -4.152 16.656 1 97.06 153 ARG B CA 1
ATOM 4239 C C . ARG B 1 153 ? -2.307 -2.664 16.562 1 97.06 153 ARG B C 1
ATOM 4241 O O . ARG B 1 153 ? -2.689 -2.047 17.562 1 97.06 153 ARG B O 1
ATOM 4248 N N . ARG B 1 154 ? -2.141 -2.129 15.398 1 97.75 154 ARG B N 1
ATOM 4249 C CA . ARG B 1 154 ? -2.338 -0.702 15.164 1 97.75 154 ARG B CA 1
ATOM 4250 C C . ARG B 1 154 ? -2.633 -0.426 13.695 1 97.75 154 ARG B C 1
ATOM 4252 O O . ARG B 1 154 ? -2.057 -1.062 12.812 1 97.75 154 ARG B O 1
ATOM 4259 N N . VAL B 1 155 ? -3.547 0.487 13.445 1 98.5 155 VAL B N 1
ATOM 4260 C CA . VAL B 1 155 ? -3.773 1.099 12.141 1 98.5 155 VAL B CA 1
ATOM 4261 C C . VAL B 1 155 ? -3.732 2.619 12.266 1 98.5 155 VAL B C 1
ATOM 4263 O O . VAL B 1 155 ? -4.371 3.191 13.156 1 98.5 155 VAL B O 1
ATOM 4266 N N . TYR B 1 156 ? -2.943 3.273 11.453 1 98.62 156 TYR B N 1
ATOM 4267 C CA . TYR B 1 156 ? -2.881 4.73 11.484 1 98.62 156 TYR B CA 1
ATOM 4268 C C . TYR B 1 156 ? -2.566 5.297 10.109 1 98.62 156 TYR B C 1
ATOM 4270 O O . TYR B 1 156 ? -2.105 4.574 9.219 1 98.62 156 TYR B O 1
ATOM 4278 N N . GLY B 1 157 ? -2.873 6.59 9.938 1 98.5 157 GLY B N 1
ATOM 4279 C CA . GLY B 1 157 ? -2.576 7.129 8.625 1 98.5 157 GLY B CA 1
ATOM 4280 C C . GLY B 1 157 ? -2.98 8.586 8.469 1 98.5 157 GLY B C 1
ATOM 4281 O O . GLY B 1 157 ? -3.576 9.164 9.375 1 98.5 157 GLY B O 1
ATOM 4282 N N . ILE B 1 158 ? -2.445 9.18 7.398 1 98.75 158 ILE B N 1
ATOM 4283 C CA . ILE B 1 158 ? -2.941 10.438 6.844 1 98.75 158 ILE B CA 1
ATOM 4284 C C . ILE B 1 158 ? -4.184 10.172 5.996 1 98.75 158 ILE B C 1
ATOM 4286 O O . ILE B 1 158 ? -4.086 9.656 4.879 1 98.75 158 ILE B O 1
ATOM 4290 N N . LEU B 1 159 ? -5.363 10.555 6.531 1 98.62 159 LEU B N 1
ATOM 4291 C CA . LEU B 1 159 ? -6.621 10.141 5.914 1 98.62 159 LEU B CA 1
ATOM 4292 C C . LEU B 1 159 ? -7.348 11.336 5.305 1 98.62 159 LEU B C 1
ATOM 4294 O O . LEU B 1 159 ? -8.484 11.211 4.84 1 98.62 159 LEU B O 1
ATOM 4298 N N . ASN B 1 160 ? -6.715 12.5 5.441 1 98 160 ASN B N 1
ATOM 4299 C CA . ASN B 1 160 ? -7.293 13.719 4.902 1 98 160 ASN B CA 1
ATOM 4300 C C . ASN B 1 160 ? -6.266 14.523 4.102 1 98 160 ASN B C 1
ATOM 4302 O O . ASN B 1 160 ? -5.383 15.164 4.68 1 98 160 ASN B O 1
ATOM 4306 N N . GLY B 1 161 ? -6.445 14.539 2.803 1 96.94 161 GLY B N 1
ATOM 4307 C CA . GLY B 1 161 ? -5.488 15.18 1.913 1 96.94 161 GLY B CA 1
ATOM 4308 C C . GLY B 1 161 ? -5.445 16.688 2.072 1 96.94 161 GLY B C 1
ATOM 4309 O O . GLY B 1 161 ? -4.395 17.312 1.896 1 96.94 161 GLY B O 1
ATOM 4310 N N . THR B 1 162 ? -6.57 17.312 2.393 1 96.94 162 THR B N 1
ATOM 4311 C CA . THR B 1 162 ? -6.633 18.75 2.578 1 96.94 162 THR B CA 1
ATOM 4312 C C . THR B 1 162 ? -5.738 19.188 3.736 1 96.94 162 THR B C 1
ATOM 4314 O O . THR B 1 162 ? -4.926 20.109 3.592 1 96.94 162 THR B O 1
ATOM 4317 N N . CYS B 1 163 ? -5.887 18.516 4.848 1 98.19 163 CYS B N 1
ATOM 4318 C CA . CYS B 1 163 ? -5.059 18.844 6.004 1 98.19 163 CYS B CA 1
ATOM 4319 C C . CYS B 1 163 ? -3.588 18.578 5.715 1 98.19 163 CYS B C 1
ATOM 4321 O O . CYS B 1 163 ? -2.719 19.359 6.117 1 98.19 163 CYS B O 1
ATOM 4323 N N . ASN B 1 164 ? -3.34 17.5 5.043 1 98.25 164 ASN B N 1
ATOM 4324 C CA . ASN B 1 164 ? -1.951 17.188 4.723 1 98.25 164 ASN B CA 1
ATOM 4325 C C . ASN B 1 164 ? -1.337 18.234 3.803 1 98.25 164 ASN B C 1
ATOM 4327 O O . ASN B 1 164 ? -0.167 18.594 3.955 1 98.25 164 ASN B O 1
ATOM 4331 N N . TYR B 1 165 ? -2.117 18.672 2.855 1 97.75 165 TYR B N 1
ATOM 4332 C CA . TYR B 1 165 ? -1.679 19.75 1.973 1 97.75 165 TYR B CA 1
ATOM 4333 C C . TYR B 1 165 ? -1.362 21 2.768 1 97.75 165 TYR B C 1
ATOM 4335 O O . TYR B 1 165 ? -0.307 21.625 2.58 1 97.75 165 TYR B O 1
ATOM 4343 N N . ILE B 1 166 ? -2.24 21.359 3.588 1 98.44 166 ILE B N 1
ATOM 4344 C CA . ILE B 1 166 ? -2.084 22.594 4.371 1 98.44 166 ILE B CA 1
ATOM 4345 C C . ILE B 1 166 ? -0.822 22.5 5.223 1 98.44 166 ILE B C 1
ATOM 4347 O O . ILE B 1 166 ? 0.012 23.406 5.211 1 98.44 166 ILE B O 1
ATOM 4351 N N . LEU B 1 167 ? -0.658 21.391 5.953 1 98.69 167 LEU B N 1
ATOM 4352 C CA . LEU B 1 167 ? 0.51 21.219 6.809 1 98.69 167 LEU B CA 1
ATOM 4353 C C . LEU B 1 167 ? 1.792 21.203 5.984 1 98.69 167 LEU B C 1
ATOM 4355 O O . LEU B 1 167 ? 2.826 21.703 6.418 1 98.69 167 LEU B O 1
ATOM 4359 N N . THR B 1 168 ? 1.725 20.594 4.777 1 98 168 THR B N 1
ATOM 4360 C CA . THR B 1 168 ? 2.863 20.578 3.865 1 98 168 THR B CA 1
ATOM 4361 C C . THR B 1 168 ? 3.234 22 3.443 1 98 168 THR B C 1
ATOM 4363 O O . THR B 1 168 ? 4.402 22.391 3.514 1 98 168 THR B O 1
ATOM 4366 N N . GLN B 1 169 ? 2.246 22.766 3.045 1 97.94 169 GLN B N 1
ATOM 4367 C CA . GLN B 1 169 ? 2.477 24.125 2.584 1 97.94 169 GLN B CA 1
ATOM 4368 C C . GLN B 1 169 ? 3.002 25.016 3.715 1 97.94 169 GLN B C 1
ATOM 4370 O O . GLN B 1 169 ? 3.904 25.828 3.506 1 97.94 169 GLN B O 1
ATOM 4375 N N . MET B 1 170 ? 2.412 24.844 4.875 1 98.56 170 MET B N 1
ATOM 4376 C CA . MET B 1 170 ? 2.898 25.609 6.023 1 98.56 170 MET B CA 1
ATOM 4377 C C . MET B 1 170 ? 4.375 25.328 6.273 1 98.56 170 MET B C 1
ATOM 4379 O O . MET B 1 170 ? 5.148 26.234 6.551 1 98.56 170 MET B O 1
ATOM 4383 N N . ARG B 1 171 ? 4.75 24.094 6.203 1 97.81 171 ARG B N 1
ATOM 4384 C CA . ARG B 1 171 ? 6.137 23.703 6.434 1 97.81 171 ARG B CA 1
ATOM 4385 C C . ARG B 1 171 ? 7.055 24.281 5.367 1 97.81 171 ARG B C 1
ATOM 4387 O O . ARG B 1 171 ? 8.102 24.844 5.684 1 97.81 171 ARG B O 1
ATOM 4394 N N . GLU B 1 172 ? 6.664 24.172 4.113 1 96.94 172 GLU B N 1
ATOM 4395 C CA . GLU B 1 172 ? 7.516 24.531 2.984 1 96.94 172 GLU B CA 1
ATOM 4396 C C . GLU B 1 172 ? 7.648 26.047 2.871 1 96.94 172 GLU B C 1
ATOM 4398 O O . GLU B 1 172 ? 8.68 26.562 2.424 1 96.94 172 GLU B O 1
ATOM 4403 N N . THR B 1 173 ? 6.652 26.812 3.312 1 97.31 173 THR B N 1
ATOM 4404 C CA . THR B 1 173 ? 6.645 28.25 3.055 1 97.31 173 THR B CA 1
ATOM 4405 C C . THR B 1 173 ? 6.852 29.031 4.348 1 97.31 173 THR B C 1
ATOM 4407 O O . THR B 1 173 ? 7.16 30.234 4.312 1 97.31 173 THR B O 1
ATOM 4410 N N . GLY B 1 174 ? 6.559 28.406 5.48 1 97.38 174 GLY B N 1
ATOM 4411 C CA . GLY B 1 174 ? 6.645 29.078 6.766 1 97.38 174 GLY B CA 1
ATOM 4412 C C . GLY B 1 174 ? 5.438 29.953 7.066 1 97.38 174 GLY B C 1
ATOM 4413 O O . GLY B 1 174 ? 5.434 30.703 8.047 1 97.38 174 GLY B O 1
ATOM 4414 N N . ARG B 1 175 ? 4.387 29.812 6.273 1 97.38 175 ARG B N 1
ATOM 4415 C CA . ARG B 1 175 ? 3.211 30.672 6.418 1 97.38 175 ARG B CA 1
ATOM 4416 C C . ARG B 1 175 ? 2.246 30.109 7.457 1 97.38 175 ARG B C 1
ATOM 4418 O O . ARG B 1 175 ? 2.301 28.922 7.777 1 97.38 175 ARG B O 1
ATOM 4425 N N . GLU B 1 176 ? 1.381 30.984 7.945 1 97.81 176 GLU B N 1
ATOM 4426 C CA . GLU B 1 176 ? 0.449 30.609 9.008 1 97.81 176 GLU B CA 1
ATOM 4427 C C . GLU B 1 176 ? -0.774 29.906 8.445 1 97.81 176 GLU B C 1
ATOM 4429 O O . GLU B 1 176 ? -1.091 30.047 7.262 1 97.81 176 GLU B O 1
ATOM 4434 N N . PHE B 1 177 ? -1.502 29.266 9.32 1 97.88 177 PHE B N 1
ATOM 4435 C CA . PHE B 1 177 ? -2.635 28.406 9 1 97.88 177 PHE B CA 1
ATOM 4436 C C . PHE B 1 177 ? -3.686 29.172 8.203 1 97.88 177 PHE B C 1
ATOM 4438 O O . PHE B 1 177 ? -4.117 28.734 7.141 1 97.88 177 PHE B O 1
ATOM 4445 N N . ALA B 1 178 ? -4.027 30.25 8.648 1 97.88 178 ALA B N 1
ATOM 4446 C CA . ALA B 1 178 ? -5.117 31.016 8.039 1 97.88 178 ALA B CA 1
ATOM 4447 C C . ALA B 1 178 ? -4.789 31.375 6.59 1 97.88 178 ALA B C 1
ATOM 4449 O O . ALA B 1 178 ? -5.656 31.297 5.711 1 97.88 178 ALA B O 1
ATOM 4450 N N . THR B 1 179 ? -3.625 31.75 6.355 1 98.06 179 THR B N 1
ATOM 4451 C CA . THR B 1 179 ? -3.18 32.125 5.02 1 98.06 179 THR B CA 1
ATOM 4452 C C . THR B 1 179 ? -3.203 30.938 4.082 1 98.06 179 THR B C 1
ATOM 4454 O O . THR B 1 179 ? -3.729 31.016 2.969 1 98.06 179 THR B O 1
ATOM 4457 N N . VAL B 1 180 ? -2.648 29.875 4.531 1 98.06 180 VAL B N 1
ATOM 4458 C CA . VAL B 1 180 ? -2.559 28.672 3.711 1 98.06 180 VAL B CA 1
ATOM 4459 C C . VAL B 1 180 ? -3.957 28.094 3.475 1 98.06 180 VAL B C 1
ATOM 4461 O O . VAL B 1 180 ? -4.258 27.609 2.385 1 98.06 180 VAL B O 1
ATOM 4464 N N . LEU B 1 181 ? -4.859 28.125 4.484 1 98.19 181 LEU B N 1
ATOM 4465 C CA . LEU B 1 181 ? -6.238 27.672 4.328 1 98.19 181 LEU B CA 1
ATOM 4466 C C . LEU B 1 181 ? -6.945 28.453 3.23 1 98.19 181 LEU B C 1
ATOM 4468 O O . LEU B 1 181 ? -7.648 27.875 2.398 1 98.19 181 LEU B O 1
ATOM 4472 N N . ALA B 1 182 ? -6.75 29.734 3.246 1 97.75 182 ALA B N 1
ATOM 4473 C CA . ALA B 1 182 ? -7.367 30.594 2.232 1 97.75 182 ALA B CA 1
ATOM 4474 C C . ALA B 1 182 ? -6.91 30.188 0.832 1 97.75 182 ALA B C 1
ATOM 4476 O O . ALA B 1 182 ? -7.711 30.172 -0.107 1 97.75 182 ALA B O 1
ATOM 4477 N N . GLU B 1 183 ? -5.711 29.938 0.712 1 96.69 183 GLU B N 1
ATOM 4478 C CA . GLU B 1 183 ? -5.16 29.5 -0.564 1 96.69 183 GLU B CA 1
ATOM 4479 C C . GLU B 1 183 ? -5.734 28.141 -0.976 1 96.69 183 GLU B C 1
ATOM 4481 O O . GLU B 1 183 ? -6.066 27.938 -2.145 1 96.69 183 GLU B O 1
ATOM 4486 N N . ALA B 1 184 ? -5.758 27.219 0.007 1 95.69 184 ALA B N 1
ATOM 4487 C CA . ALA B 1 184 ? -6.348 25.906 -0.261 1 95.69 184 ALA B CA 1
ATOM 4488 C C . ALA B 1 184 ? -7.789 26.047 -0.74 1 95.69 184 ALA B C 1
ATOM 4490 O O . ALA B 1 184 ? -8.227 25.312 -1.626 1 95.69 184 ALA B O 1
ATOM 4491 N N . GLN B 1 185 ? -8.508 26.922 -0.127 1 96.19 185 GLN B N 1
ATOM 4492 C CA . GLN B 1 185 ? -9.891 27.188 -0.532 1 96.19 185 GLN B CA 1
ATOM 4493 C C . GLN B 1 185 ? -9.945 27.766 -1.944 1 96.19 185 GLN B C 1
ATOM 4495 O O . GLN B 1 185 ? -10.773 27.344 -2.756 1 96.19 185 GLN B O 1
ATOM 4500 N N . ALA B 1 186 ? -9.055 28.609 -2.273 1 95.69 186 ALA B N 1
ATOM 4501 C CA . ALA B 1 186 ? -8.984 29.219 -3.6 1 95.69 186 ALA B CA 1
ATOM 4502 C C . ALA B 1 186 ? -8.656 28.172 -4.664 1 95.69 186 ALA B C 1
ATOM 4504 O O . ALA B 1 186 ? -9.141 28.266 -5.797 1 95.69 186 ALA B O 1
ATOM 4505 N N . LEU B 1 187 ? -7.883 27.219 -4.285 1 92.25 187 LEU B N 1
ATOM 4506 C CA . LEU B 1 187 ? -7.465 26.172 -5.203 1 92.25 187 LEU B CA 1
ATOM 4507 C C . LEU B 1 187 ? -8.523 25.078 -5.293 1 92.25 187 LEU B C 1
ATOM 4509 O O . LEU B 1 187 ? -8.398 24.156 -6.102 1 92.25 187 LEU B O 1
ATOM 4513 N N . GLY B 1 188 ? -9.523 25.109 -4.371 1 88.62 188 GLY B N 1
ATOM 4514 C CA . GLY B 1 188 ? -10.594 24.125 -4.391 1 88.62 188 GLY B CA 1
ATOM 4515 C C . GLY B 1 188 ? -10.297 22.891 -3.549 1 88.62 188 GLY B C 1
ATOM 4516 O O . GLY B 1 188 ? -11.031 21.906 -3.602 1 88.62 188 GLY B O 1
ATOM 4517 N N . TYR B 1 189 ? -9.234 22.922 -2.818 1 89.06 189 TYR B N 1
ATOM 4518 C CA . TYR B 1 189 ? -8.898 21.797 -1.941 1 89.06 189 TYR B CA 1
ATOM 4519 C C . TYR B 1 189 ? -9.766 21.812 -0.691 1 89.06 189 TYR B C 1
ATOM 4521 O O . TYR B 1 189 ? -10.055 20.75 -0.125 1 89.06 189 TYR B O 1
ATOM 4529 N N . ALA B 1 190 ? -10.102 22.969 -0.268 1 93.06 190 ALA B N 1
ATOM 4530 C CA . ALA B 1 190 ? -10.961 23.125 0.904 1 93.06 190 ALA B CA 1
ATOM 4531 C C . ALA B 1 190 ? -12.234 23.891 0.553 1 93.06 190 ALA B C 1
ATOM 4533 O O . ALA B 1 190 ? -12.203 24.812 -0.259 1 93.06 190 ALA B O 1
ATOM 4534 N N . GLU B 1 191 ? -13.297 23.516 1.204 1 92.38 191 GLU B N 1
ATOM 4535 C CA . GLU B 1 191 ? -14.562 24.203 1.017 1 92.38 191 GLU B CA 1
ATOM 4536 C C . GLU B 1 191 ? -14.609 25.5 1.825 1 92.38 191 GLU B C 1
ATOM 4538 O O . GLU B 1 191 ? -13.711 25.766 2.635 1 92.38 191 GLU B O 1
ATOM 4543 N N . ALA B 1 192 ? -15.656 26.25 1.519 1 93.19 192 ALA B N 1
ATOM 4544 C CA . ALA B 1 192 ? -15.812 27.5 2.262 1 93.19 192 ALA B CA 1
ATOM 4545 C C . ALA B 1 192 ? -15.898 27.234 3.762 1 93.19 192 ALA B C 1
ATOM 4547 O O . ALA B 1 192 ? -15.211 27.891 4.551 1 93.19 192 ALA B O 1
ATOM 4548 N N . ASP B 1 193 ? -16.734 26.375 4.148 1 95.62 193 ASP B N 1
ATOM 4549 C CA . ASP B 1 193 ? -16.672 25.828 5.504 1 95.62 193 ASP B CA 1
ATOM 4550 C C . ASP B 1 193 ? -15.781 24.594 5.57 1 95.62 193 ASP B C 1
ATOM 4552 O O . ASP B 1 193 ? -16.188 23.5 5.188 1 95.62 193 ASP B O 1
ATOM 4556 N N . PRO B 1 194 ? -14.594 24.75 6.027 1 96.5 194 PRO B N 1
ATOM 4557 C CA . PRO B 1 194 ? -13.609 23.656 5.977 1 96.5 194 PRO B CA 1
ATOM 4558 C C . PRO B 1 194 ? -13.656 22.766 7.215 1 96.5 194 PRO B C 1
ATOM 4560 O O . PRO B 1 194 ? -12.781 21.922 7.395 1 96.5 194 PRO B O 1
ATOM 4563 N N . SER B 1 195 ? -14.664 22.891 8.117 1 96.38 195 SER B N 1
ATOM 4564 C CA . SER B 1 195 ? -14.703 22.266 9.438 1 96.38 195 SER B CA 1
ATOM 4565 C C . SER B 1 195 ? -14.578 20.75 9.344 1 96.38 195 SER B C 1
ATOM 4567 O O . SER B 1 195 ? -13.867 20.141 10.141 1 96.38 195 SER B O 1
ATOM 4569 N N . PHE B 1 196 ? -15.195 20.141 8.367 1 94.75 196 PHE B N 1
ATOM 4570 C CA . PHE B 1 196 ? -15.188 18.688 8.227 1 94.75 196 PHE B CA 1
ATOM 4571 C C . PHE B 1 196 ? -13.766 18.172 8.016 1 94.75 196 PHE B C 1
ATOM 4573 O O . PHE B 1 196 ? -13.43 17.078 8.477 1 94.75 196 PHE B O 1
ATOM 4580 N N . ASP B 1 197 ? -13 19.031 7.348 1 96.56 197 ASP B N 1
ATOM 4581 C CA . ASP B 1 197 ? -11.602 18.656 7.109 1 96.56 197 ASP B CA 1
ATOM 4582 C C . ASP B 1 197 ? -10.711 19.109 8.266 1 96.56 197 ASP B C 1
ATOM 4584 O O . ASP B 1 197 ? -10.141 18.281 8.969 1 96.56 197 ASP B O 1
ATOM 4588 N N . VAL B 1 198 ? -10.648 20.375 8.625 1 98.19 198 VAL B N 1
ATOM 4589 C CA . VAL B 1 198 ? -9.586 20.953 9.438 1 98.19 198 VAL B CA 1
ATOM 4590 C C . VAL B 1 198 ? -9.867 20.703 10.914 1 98.19 198 VAL B C 1
ATOM 4592 O O . VAL B 1 198 ? -8.984 20.859 11.758 1 98.19 198 VAL B O 1
ATOM 4595 N N . ASP B 1 199 ? -11.117 20.25 11.25 1 98.25 199 ASP B N 1
ATOM 4596 C CA . ASP B 1 199 ? -11.43 19.891 12.633 1 98.25 199 ASP B CA 1
ATOM 4597 C C . ASP B 1 199 ? -11.305 18.391 12.867 1 98.25 199 ASP B C 1
ATOM 4599 O O . ASP B 1 199 ? -11.562 17.906 13.969 1 98.25 199 ASP B O 1
ATOM 4603 N N . GLY B 1 200 ? -10.945 17.625 11.844 1 98.38 200 GLY B N 1
ATOM 4604 C CA . GLY B 1 200 ? -10.578 16.234 11.992 1 98.38 200 GLY B CA 1
ATOM 4605 C C . GLY B 1 200 ? -11.75 15.281 11.844 1 98.38 200 GLY B C 1
ATOM 4606 O O . GLY B 1 200 ? -11.602 14.07 12 1 98.38 200 GLY B O 1
ATOM 4607 N N . ILE B 1 201 ? -12.945 15.805 11.484 1 98.12 201 ILE B N 1
ATOM 4608 C CA . ILE B 1 201 ? -14.172 15.016 11.461 1 98.12 201 ILE B CA 1
ATOM 4609 C C . ILE B 1 201 ? -14.102 14 10.312 1 98.12 201 ILE B C 1
ATOM 4611 O O . ILE B 1 201 ? -14.445 12.828 10.492 1 98.12 201 ILE B O 1
ATOM 4615 N N . ASP B 1 202 ? -13.719 14.438 9.148 1 97.69 202 ASP B N 1
ATOM 4616 C CA . ASP B 1 202 ? -13.547 13.555 7.996 1 97.69 202 ASP B CA 1
ATOM 4617 C C . ASP B 1 202 ? -12.602 12.398 8.328 1 97.69 202 ASP B C 1
ATOM 4619 O O . ASP B 1 202 ? -12.914 11.242 8.055 1 97.69 202 ASP B O 1
ATOM 4623 N N . THR B 1 203 ? -11.477 12.719 8.922 1 98.62 203 THR B N 1
ATOM 4624 C CA . THR B 1 203 ? -10.5 11.719 9.352 1 98.62 203 THR B CA 1
ATOM 4625 C C . THR B 1 203 ? -11.125 10.758 10.359 1 98.62 203 THR B C 1
ATOM 4627 O O . THR B 1 203 ? -10.883 9.547 10.305 1 98.62 203 THR B O 1
ATOM 4630 N N . ALA B 1 204 ? -11.938 11.281 11.203 1 98.69 204 ALA B N 1
ATOM 4631 C CA . ALA B 1 204 ? -12.555 10.477 12.25 1 98.69 204 ALA B CA 1
ATOM 4632 C C . ALA B 1 204 ? -13.531 9.461 11.656 1 98.69 204 ALA B C 1
ATOM 4634 O O . ALA B 1 204 ? -13.594 8.312 12.109 1 98.69 204 ALA B O 1
ATOM 4635 N N . HIS B 1 205 ? -14.344 9.891 10.719 1 98.56 205 HIS B N 1
ATOM 4636 C CA . HIS B 1 205 ? -15.234 8.953 10.039 1 98.56 205 HIS B CA 1
ATOM 4637 C C . HIS B 1 205 ? -14.453 7.781 9.453 1 98.56 205 HIS B C 1
ATOM 4639 O O . HIS B 1 205 ? -14.812 6.621 9.672 1 98.56 205 HIS B O 1
ATOM 4645 N N . LYS B 1 206 ? -13.414 8.094 8.758 1 98.62 206 LYS B N 1
ATOM 4646 C CA . LYS B 1 206 ? -12.609 7.074 8.086 1 98.62 206 LYS B CA 1
ATOM 4647 C C . LYS B 1 206 ? -11.906 6.168 9.094 1 98.62 206 LYS B C 1
ATOM 4649 O O . LYS B 1 206 ? -11.836 4.953 8.898 1 98.62 206 LYS B O 1
ATOM 4654 N N . LEU B 1 207 ? -11.453 6.754 10.148 1 98.75 207 LEU B N 1
ATOM 4655 C CA . LEU B 1 207 ? -10.773 5.969 11.172 1 98.75 207 LEU B CA 1
ATOM 4656 C C . LEU B 1 207 ? -11.734 4.988 11.828 1 98.75 207 LEU B C 1
ATOM 4658 O O . LEU B 1 207 ? -11.359 3.852 12.133 1 98.75 207 LEU B O 1
ATOM 4662 N N . ALA B 1 208 ? -12.914 5.441 12.109 1 98.12 208 ALA B N 1
ATOM 4663 C CA . ALA B 1 208 ? -13.898 4.566 12.734 1 98.12 208 ALA B CA 1
ATOM 4664 C C . ALA B 1 208 ? -14.141 3.322 11.883 1 98.12 208 ALA B C 1
ATOM 4666 O O . ALA B 1 208 ? -14.219 2.207 12.406 1 98.12 208 ALA B O 1
ATOM 4667 N N . ILE B 1 209 ? -14.258 3.514 10.609 1 98.44 209 ILE B N 1
ATOM 4668 C CA . ILE B 1 209 ? -14.469 2.414 9.672 1 98.44 209 ILE B CA 1
ATOM 4669 C C . ILE B 1 209 ? -13.258 1.49 9.68 1 98.44 209 ILE B C 1
ATOM 4671 O O . ILE B 1 209 ? -13.391 0.276 9.844 1 98.44 209 ILE B O 1
ATOM 4675 N N . LEU B 1 210 ? -12.07 2.064 9.555 1 98.5 210 LEU B N 1
ATOM 4676 C CA . LEU B 1 210 ? -10.828 1.297 9.516 1 98.5 210 LEU B CA 1
ATOM 4677 C C . LEU B 1 210 ? -10.664 0.462 10.781 1 98.5 210 LEU B C 1
ATOM 4679 O O . LEU B 1 210 ? -10.289 -0.709 10.711 1 98.5 210 LEU B O 1
ATOM 4683 N N . ALA B 1 211 ? -10.922 1.082 11.906 1 97.75 211 ALA B N 1
ATOM 4684 C CA . ALA B 1 211 ? -10.766 0.394 13.188 1 97.75 211 ALA B CA 1
ATOM 4685 C C . ALA B 1 211 ? -11.68 -0.82 13.273 1 97.75 211 ALA B C 1
ATOM 4687 O O . ALA B 1 211 ? -11.273 -1.89 13.727 1 97.75 211 ALA B O 1
ATOM 4688 N N . SER B 1 212 ? -12.906 -0.634 12.812 1 97.44 212 SER B N 1
ATOM 4689 C CA . SER B 1 212 ? -13.859 -1.74 12.852 1 97.44 212 SER B CA 1
ATOM 4690 C C . SER B 1 212 ? -13.359 -2.92 12.016 1 97.44 212 SER B C 1
ATOM 4692 O O . SER B 1 212 ? -13.375 -4.062 12.477 1 97.44 212 SER B O 1
ATOM 4694 N N . VAL B 1 213 ? -12.891 -2.672 10.828 1 97.25 213 VAL B N 1
ATOM 4695 C CA . VAL B 1 213 ? -12.422 -3.717 9.922 1 97.25 213 VAL B CA 1
ATOM 4696 C C . VAL B 1 213 ? -11.148 -4.348 10.469 1 97.25 213 VAL B C 1
ATOM 4698 O O . VAL B 1 213 ? -11 -5.57 10.477 1 97.25 213 VAL B O 1
ATOM 4701 N N . ALA B 1 214 ? -10.234 -3.545 10.969 1 97.56 214 ALA B N 1
ATOM 4702 C CA . ALA B 1 214 ? -8.922 -4.008 11.398 1 97.56 214 ALA B CA 1
ATOM 4703 C C . ALA B 1 214 ? -9.023 -4.891 12.641 1 97.56 214 ALA B C 1
ATOM 4705 O O . ALA B 1 214 ? -8.312 -5.895 12.758 1 97.56 214 ALA B O 1
ATOM 4706 N N . PHE B 1 215 ? -9.938 -4.531 13.547 1 96.69 215 PHE B N 1
ATOM 4707 C CA . PHE B 1 215 ? -9.945 -5.191 14.852 1 96.69 215 PHE B CA 1
ATOM 4708 C C . PHE B 1 215 ? -11.148 -6.105 14.984 1 96.69 215 PHE B C 1
ATOM 4710 O O . PHE B 1 215 ? -11.289 -6.812 15.984 1 96.69 215 PHE B O 1
ATOM 4717 N N . GLY B 1 216 ? -12.055 -6.125 13.977 1 95.5 216 GLY B N 1
ATOM 4718 C CA . GLY B 1 216 ? -13.258 -6.938 14.062 1 95.5 216 GLY B CA 1
ATOM 4719 C C . GLY B 1 216 ? -14.195 -6.504 15.172 1 95.5 216 GLY B C 1
ATOM 4720 O O . GLY B 1 216 ? -14.766 -7.344 15.875 1 95.5 216 GLY B O 1
ATOM 4721 N N . CYS B 1 217 ? -14.32 -5.176 15.375 1 95.88 217 CYS B N 1
ATOM 4722 C CA . CYS B 1 217 ? -15.156 -4.641 16.438 1 95.88 217 CYS B CA 1
ATOM 4723 C C . CYS B 1 217 ? -16.281 -3.775 15.875 1 95.88 217 CYS B C 1
ATOM 4725 O O . CYS B 1 217 ? -16.281 -3.447 14.688 1 95.88 217 CYS B O 1
ATOM 4727 N N . THR B 1 218 ? -17.234 -3.49 16.703 1 96.25 218 THR B N 1
ATOM 4728 C CA . THR B 1 218 ? -18.359 -2.656 16.297 1 96.25 218 THR B CA 1
ATOM 4729 C C . THR B 1 218 ? -17.875 -1.256 15.922 1 96.25 218 THR B C 1
ATOM 4731 O O . THR B 1 218 ? -16.938 -0.732 16.516 1 96.25 218 THR B O 1
ATOM 4734 N N . LEU B 1 219 ? -18.5 -0.74 14.898 1 95.75 219 LEU B N 1
ATOM 4735 C CA . LEU B 1 219 ? -18.234 0.633 14.484 1 95.75 219 LEU B CA 1
ATOM 4736 C C . LEU B 1 219 ? -18.75 1.625 15.523 1 95.75 219 LEU B C 1
ATOM 4738 O O . LEU B 1 219 ? -19.922 1.573 15.906 1 95.75 219 LEU B O 1
ATOM 4742 N N . ASP B 1 220 ? -17.859 2.506 16.031 1 94.19 220 ASP B N 1
ATOM 4743 C CA . ASP B 1 220 ? -18.219 3.477 17.062 1 94.19 220 ASP B CA 1
ATOM 4744 C C . ASP B 1 220 ? -17.547 4.824 16.797 1 94.19 220 ASP B C 1
ATOM 4746 O O . ASP B 1 220 ? -16.453 5.086 17.281 1 94.19 220 ASP B O 1
ATOM 4750 N N . PHE B 1 221 ? -18.297 5.664 16.078 1 95.69 221 PHE B N 1
ATOM 4751 C CA . PHE B 1 221 ? -17.781 6.984 15.742 1 95.69 221 PHE B CA 1
ATOM 4752 C C . PHE B 1 221 ? -17.594 7.832 17 1 95.69 221 PHE B C 1
ATOM 4754 O O . PHE B 1 221 ? -16.625 8.594 17.094 1 95.69 221 PHE B O 1
ATOM 4761 N N . ASP B 1 222 ? -18.453 7.664 17.938 1 94.62 222 ASP B N 1
ATOM 4762 C CA . ASP B 1 222 ? -18.453 8.492 19.141 1 94.62 222 ASP B CA 1
ATOM 4763 C C . ASP B 1 222 ? -17.25 8.188 20.031 1 94.62 222 ASP B C 1
ATOM 4765 O O . ASP B 1 222 ? -16.906 8.984 20.906 1 94.62 222 ASP B O 1
ATOM 4769 N N . ALA B 1 223 ? -16.672 7.094 19.812 1 94.31 223 ALA B N 1
ATOM 4770 C CA . ALA B 1 223 ? -15.523 6.68 20.609 1 94.31 223 ALA B CA 1
ATOM 4771 C C . ALA B 1 223 ? -14.242 7.336 20.125 1 94.31 223 ALA B C 1
ATOM 4773 O O . ALA B 1 223 ? -13.195 7.246 20.781 1 94.31 223 ALA B O 1
ATOM 4774 N N . VAL B 1 224 ? -14.281 8.047 19.016 1 97.12 224 VAL B N 1
ATOM 4775 C CA . VAL B 1 224 ? -13.078 8.641 18.438 1 97.12 224 VAL B CA 1
ATOM 4776 C C . VAL B 1 224 ? -12.82 10 19.078 1 97.12 224 VAL B C 1
ATOM 4778 O O . VAL B 1 224 ? -13.68 10.883 19.031 1 97.12 224 VAL B O 1
ATOM 4781 N N . HIS B 1 225 ? -11.688 10.164 19.719 1 97.38 225 HIS B N 1
ATOM 4782 C CA . HIS B 1 225 ? -11.234 11.492 20.109 1 97.38 225 HIS B CA 1
ATOM 4783 C C . HIS B 1 225 ? -10.82 12.32 18.906 1 97.38 225 HIS B C 1
ATOM 4785 O O . HIS B 1 225 ? -10.07 11.844 18.047 1 97.38 225 HIS B O 1
ATOM 4791 N N . ILE B 1 226 ? -11.273 13.586 18.844 1 98.06 226 ILE B N 1
ATOM 4792 C CA . ILE B 1 226 ? -11.039 14.352 17.625 1 98.06 226 ILE B CA 1
ATOM 4793 C C . ILE B 1 226 ? -10.445 15.711 17.969 1 98.06 226 ILE B C 1
ATOM 4795 O O . ILE B 1 226 ? -11.039 16.469 18.75 1 98.06 226 ILE B O 1
ATOM 4799 N N . GLU B 1 227 ? -9.266 15.945 17.469 1 97.5 227 GLU B N 1
ATOM 4800 C CA . GLU B 1 227 ? -8.641 17.266 17.469 1 97.5 227 GLU B CA 1
ATOM 4801 C C . GLU B 1 227 ? -8.219 17.672 16.047 1 97.5 227 GLU B C 1
ATOM 4803 O O . GLU B 1 227 ? -7.656 16.875 15.305 1 97.5 227 GLU B O 1
ATOM 4808 N N . GLY B 1 228 ? -8.516 18.906 15.672 1 97.94 228 GLY B N 1
ATOM 4809 C CA . GLY B 1 228 ? -8.164 19.391 14.352 1 97.94 228 GLY B CA 1
ATOM 4810 C C . GLY B 1 228 ? -6.816 20.094 14.32 1 97.94 228 GLY B C 1
ATOM 4811 O O . GLY B 1 228 ? -5.996 19.906 15.227 1 97.94 228 GLY B O 1
ATOM 4812 N N . ILE B 1 229 ? -6.566 20.859 13.227 1 98.44 229 ILE B N 1
ATOM 4813 C CA . ILE B 1 229 ? -5.23 21.406 13.039 1 98.44 229 ILE B CA 1
ATOM 4814 C C . ILE B 1 229 ? -5.281 22.922 13.117 1 98.44 229 ILE B C 1
ATOM 4816 O O . ILE B 1 229 ? -4.297 23.609 12.812 1 98.44 229 ILE B O 1
ATOM 4820 N N . ARG B 1 230 ? -6.449 23.5 13.516 1 96.62 230 ARG B N 1
ATOM 4821 C CA . ARG B 1 230 ? -6.621 24.953 13.508 1 96.62 230 ARG B CA 1
ATOM 4822 C C . ARG B 1 230 ? -5.582 25.625 14.398 1 96.62 230 ARG B C 1
ATOM 4824 O O . ARG B 1 230 ? -5.168 26.75 14.125 1 96.62 230 ARG B O 1
ATOM 4831 N N . HIS B 1 231 ? -5.129 25 15.406 1 94.62 231 HIS B N 1
ATOM 4832 C CA . HIS B 1 231 ? -4.277 25.625 16.422 1 94.62 231 HIS B CA 1
ATOM 4833 C C . HIS B 1 231 ? -2.803 25.438 16.094 1 94.62 231 HIS B C 1
ATOM 4835 O O . HIS B 1 231 ? -1.932 25.938 16.797 1 94.62 231 HIS B O 1
ATOM 4841 N N . VAL B 1 232 ? -2.482 24.594 15.094 1 97.44 232 VAL B N 1
ATOM 4842 C CA . VAL B 1 232 ? -1.09 24.375 14.727 1 97.44 232 VAL B CA 1
ATOM 4843 C C . VAL B 1 232 ? -0.499 25.641 14.109 1 97.44 232 VAL B C 1
ATOM 4845 O O . VAL B 1 232 ? -1.025 26.156 13.125 1 97.44 232 VAL B O 1
ATOM 4848 N N . ALA B 1 233 ? 0.584 26.141 14.641 1 96.06 233 ALA B N 1
ATOM 4849 C CA . ALA B 1 233 ? 1.222 27.359 14.188 1 96.06 233 ALA B CA 1
ATOM 4850 C C . ALA B 1 233 ? 2.494 27.062 13.398 1 96.06 233 ALA B C 1
ATOM 4852 O O . ALA B 1 233 ? 3.061 25.969 13.516 1 96.06 233 ALA B O 1
ATOM 4853 N N . ALA B 1 234 ? 2.875 28.031 12.617 1 96.5 234 ALA B N 1
ATOM 4854 C CA . ALA B 1 234 ? 4.109 27.906 11.844 1 96.5 234 ALA B CA 1
ATOM 4855 C C . ALA B 1 234 ? 5.305 27.656 12.758 1 96.5 234 ALA B C 1
ATOM 4857 O O . ALA B 1 234 ? 6.211 26.891 12.414 1 96.5 234 ALA B O 1
ATOM 4858 N N . VAL B 1 235 ? 5.281 28.297 13.891 1 93.88 235 VAL B N 1
ATOM 4859 C CA . VAL B 1 235 ? 6.387 28.172 14.836 1 93.88 235 VAL B CA 1
ATOM 4860 C C . VAL B 1 235 ? 6.473 26.734 15.344 1 93.88 235 VAL B C 1
ATOM 4862 O O . VAL B 1 235 ? 7.566 26.219 15.594 1 93.88 235 VAL B O 1
ATOM 4865 N N . ASP B 1 236 ? 5.328 26.062 15.57 1 96.56 236 ASP B N 1
ATOM 4866 C CA . ASP B 1 236 ? 5.32 24.656 15.969 1 96.56 236 ASP B CA 1
ATOM 4867 C C . ASP B 1 236 ? 5.996 23.781 14.922 1 96.56 236 ASP B C 1
ATOM 4869 O O . ASP B 1 236 ? 6.773 22.875 15.266 1 96.56 236 ASP B O 1
ATOM 4873 N N . ILE B 1 237 ? 5.691 24.031 13.68 1 97.69 237 ILE B N 1
ATOM 4874 C CA . ILE B 1 237 ? 6.227 23.266 12.562 1 97.69 237 ILE B CA 1
ATOM 4875 C C . ILE B 1 237 ? 7.738 23.453 12.484 1 97.69 237 ILE B C 1
ATOM 4877 O O . ILE B 1 237 ? 8.484 22.484 12.289 1 97.69 237 ILE B O 1
ATOM 4881 N N . ALA B 1 238 ? 8.195 24.656 12.641 1 95.12 238 ALA B N 1
ATOM 4882 C CA . ALA B 1 238 ? 9.625 24.953 12.609 1 95.12 238 ALA B CA 1
ATOM 4883 C C . ALA B 1 238 ? 10.359 24.219 13.719 1 95.12 238 ALA B C 1
ATOM 4885 O O . ALA B 1 238 ? 11.406 23.609 13.484 1 95.12 238 ALA B O 1
ATOM 4886 N N . PHE B 1 239 ? 9.797 24.297 14.969 1 94.38 239 PHE B N 1
ATOM 4887 C CA . PHE B 1 239 ? 10.43 23.625 16.094 1 94.38 239 PHE B CA 1
ATOM 4888 C C . PHE B 1 239 ? 10.414 22.109 15.906 1 94.38 239 PHE B C 1
ATOM 4890 O O . PHE B 1 239 ? 11.367 21.422 16.281 1 94.38 239 PHE B O 1
ATOM 4897 N N . ALA B 1 240 ? 9.289 21.547 15.391 1 96.31 240 ALA B N 1
ATOM 4898 C CA . ALA B 1 240 ? 9.219 20.125 15.109 1 96.31 240 ALA B CA 1
ATOM 4899 C C . ALA B 1 240 ? 10.352 19.688 14.188 1 96.31 240 ALA B C 1
ATOM 4901 O O . ALA B 1 240 ? 11.047 18.703 14.461 1 96.31 240 ALA B O 1
ATOM 4902 N N . GLN B 1 241 ? 10.523 20.438 13.164 1 95.31 241 GLN B N 1
ATOM 4903 C CA . GLN B 1 241 ? 11.594 20.141 12.219 1 95.31 241 GLN B CA 1
ATOM 4904 C C . GLN B 1 241 ? 12.953 20.156 12.898 1 95.31 241 GLN B C 1
ATOM 4906 O O . GLN B 1 241 ? 13.781 19.266 12.672 1 95.31 241 GLN B O 1
ATOM 4911 N N . GLU B 1 242 ? 13.211 21.172 13.656 1 93.75 242 GLU B N 1
ATOM 4912 C CA . GLU B 1 242 ? 14.469 21.297 14.375 1 93.75 242 GLU B CA 1
ATOM 4913 C C . GLU B 1 242 ? 14.695 20.125 15.312 1 93.75 242 GLU B C 1
ATOM 4915 O O . GLU B 1 242 ? 15.836 19.688 15.508 1 93.75 242 GLU B O 1
ATOM 4920 N N . LEU B 1 243 ? 13.617 19.641 15.852 1 94.44 243 LEU B N 1
ATOM 4921 C CA . LEU B 1 243 ? 13.688 18.547 16.828 1 94.44 243 LEU B CA 1
ATOM 4922 C C . LEU B 1 243 ? 13.688 17.188 16.125 1 94.44 243 LEU B C 1
ATOM 4924 O O . LEU B 1 243 ? 13.758 16.156 16.781 1 94.44 243 LEU B O 1
ATOM 4928 N N . GLY B 1 244 ? 13.578 17.141 14.797 1 94.81 244 GLY B N 1
ATOM 4929 C CA . GLY B 1 244 ? 13.656 15.898 14.031 1 94.81 244 GLY B CA 1
ATOM 4930 C C . GLY B 1 244 ? 12.305 15.258 13.789 1 94.81 244 GLY B C 1
ATOM 4931 O O . GLY B 1 244 ? 12.211 14.039 13.625 1 94.81 244 GLY B O 1
ATOM 4932 N N . TYR B 1 245 ? 11.266 16.109 13.797 1 97.44 245 TYR B N 1
ATOM 4933 C CA . TYR B 1 245 ? 9.922 15.57 13.617 1 97.44 245 TYR B CA 1
ATOM 4934 C C . TYR B 1 245 ? 9.188 16.297 12.492 1 97.44 245 TYR B C 1
ATOM 4936 O O . TYR B 1 245 ? 9.617 17.375 12.055 1 97.44 245 TYR B O 1
ATOM 4944 N N . ARG B 1 246 ? 8.18 15.664 12.008 1 97.81 246 ARG B N 1
ATOM 4945 C CA . ARG B 1 246 ? 7.168 16.234 11.125 1 97.81 246 ARG B CA 1
ATOM 4946 C C . ARG B 1 246 ? 5.797 16.234 11.797 1 97.81 246 ARG B C 1
ATOM 4948 O O . ARG B 1 246 ? 5.445 15.297 12.508 1 97.81 246 ARG B O 1
ATOM 4955 N N . ILE B 1 247 ? 5.02 17.312 11.586 1 98.62 247 ILE B N 1
ATOM 4956 C CA . ILE B 1 247 ? 3.662 17.328 12.133 1 98.62 247 ILE B CA 1
ATOM 4957 C C . ILE B 1 247 ? 2.676 16.844 11.07 1 98.62 247 ILE B C 1
ATOM 4959 O O . ILE B 1 247 ? 2.654 17.344 9.953 1 98.62 247 ILE B O 1
ATOM 4963 N N . LYS B 1 248 ? 1.92 15.875 11.391 1 98.75 248 LYS B N 1
ATOM 4964 C CA . LYS B 1 248 ? 0.867 15.305 10.555 1 98.75 248 LYS B CA 1
ATOM 4965 C C . LYS B 1 248 ? -0.444 15.188 11.32 1 98.75 248 LYS B C 1
ATOM 4967 O O . LYS B 1 248 ? -0.438 14.953 12.531 1 98.75 248 LYS B O 1
ATOM 4972 N N . LEU B 1 249 ? -1.55 15.43 10.664 1 98.88 249 LEU B N 1
ATOM 4973 C CA . LEU B 1 249 ? -2.816 14.984 11.234 1 98.88 249 LEU B CA 1
ATOM 4974 C C . LEU B 1 249 ? -3.025 13.492 11 1 98.88 249 LEU B C 1
ATOM 4976 O O . LEU B 1 249 ? -3.209 13.062 9.867 1 98.88 249 LEU B O 1
ATOM 4980 N N . LEU B 1 250 ? -3.074 12.734 12.062 1 98.81 250 LEU B N 1
ATOM 4981 C CA . LEU B 1 250 ? -3.188 11.289 11.93 1 98.81 250 LEU B CA 1
ATOM 4982 C C . LEU B 1 250 ? -4.477 10.781 12.57 1 98.81 250 LEU B C 1
ATOM 4984 O O . LEU B 1 250 ? -4.91 11.305 13.594 1 98.81 250 LEU B O 1
ATOM 4988 N N . GLY B 1 251 ? -5.133 9.867 11.898 1 98.81 251 GLY B N 1
ATOM 4989 C CA . GLY B 1 251 ? -6 8.922 12.594 1 98.81 251 GLY B CA 1
ATOM 4990 C C . GLY B 1 251 ? -5.262 7.695 13.086 1 98.81 251 GLY B C 1
ATOM 4991 O O . GLY B 1 251 ? -4.512 7.066 12.336 1 98.81 251 GLY B O 1
ATOM 4992 N N . ILE B 1 252 ? -5.43 7.406 14.375 1 98.56 252 ILE B N 1
ATOM 4993 C CA . ILE B 1 252 ? -4.688 6.305 14.977 1 98.56 252 ILE B CA 1
ATOM 4994 C C . ILE B 1 252 ? -5.645 5.41 15.758 1 98.56 252 ILE B C 1
ATOM 4996 O O . ILE B 1 252 ? -6.375 5.883 16.641 1 98.56 252 ILE B O 1
ATOM 5000 N N . ALA B 1 253 ? -5.684 4.188 15.438 1 98 253 ALA B N 1
ATOM 5001 C CA . ALA B 1 253 ? -6.383 3.166 16.219 1 98 253 ALA B CA 1
ATOM 5002 C C . ALA B 1 253 ? -5.41 2.098 16.703 1 98 253 ALA B C 1
ATOM 5004 O O . ALA B 1 253 ? -4.68 1.5 15.914 1 98 253 ALA B O 1
ATOM 5005 N N . THR B 1 254 ? -5.379 1.87 18 1 96.62 254 THR B N 1
ATOM 5006 C CA . THR B 1 254 ? -4.438 0.938 18.625 1 96.62 254 THR B CA 1
ATOM 5007 C C . THR B 1 254 ? -5.156 0.006 19.594 1 96.62 254 THR B C 1
ATOM 5009 O O . THR B 1 254 ? -5.957 0.455 20.406 1 96.62 254 THR B O 1
ATOM 5012 N N . GLN B 1 255 ? -4.852 -1.25 19.422 1 94.44 255 GLN B N 1
ATOM 5013 C CA . GLN B 1 255 ? -5.316 -2.213 20.406 1 94.44 255 GLN B CA 1
ATOM 5014 C C . GLN B 1 255 ? -4.531 -2.088 21.703 1 94.44 255 GLN B C 1
ATOM 5016 O O . GLN B 1 255 ? -3.301 -2.146 21.703 1 94.44 255 GLN B O 1
ATOM 5021 N N . THR B 1 256 ? -5.223 -1.825 22.812 1 91.25 256 THR B N 1
ATOM 5022 C CA . THR B 1 256 ? -4.621 -1.764 24.141 1 91.25 256 THR B CA 1
ATOM 5023 C C . THR B 1 256 ? -5.277 -2.773 25.078 1 91.25 256 THR B C 1
ATOM 5025 O O . THR B 1 256 ? -6.25 -3.432 24.703 1 91.25 256 THR B O 1
ATOM 5028 N N . GLU B 1 257 ? -4.77 -2.904 26.281 1 87.25 257 GLU B N 1
ATOM 5029 C CA . GLU B 1 257 ? -5.367 -3.783 27.281 1 87.25 257 GLU B CA 1
ATOM 5030 C C . GLU B 1 257 ? -6.758 -3.301 27.672 1 87.25 257 GLU B C 1
ATOM 5032 O O . GLU B 1 257 ? -7.633 -4.105 28 1 87.25 257 GLU B O 1
ATOM 5037 N N . ALA B 1 258 ? -6.973 -2.027 27.609 1 87.06 258 ALA B N 1
ATOM 5038 C CA . ALA B 1 258 ? -8.227 -1.418 28.047 1 87.06 258 ALA B CA 1
ATOM 5039 C C . ALA B 1 258 ? -9.25 -1.382 26.906 1 87.06 258 ALA B C 1
ATOM 5041 O O . ALA B 1 258 ? -10.414 -1.041 27.125 1 87.06 258 ALA B O 1
ATOM 5042 N N . GLY B 1 259 ? -8.812 -1.789 25.766 1 91.12 259 GLY B N 1
ATOM 5043 C CA . GLY B 1 259 ? -9.672 -1.695 24.594 1 91.12 259 GLY B CA 1
ATOM 5044 C C . GLY B 1 259 ? -8.977 -1.074 23.406 1 91.12 259 GLY B C 1
ATOM 5045 O O . GLY B 1 259 ? -7.762 -1.2 23.234 1 91.12 259 GLY B O 1
ATOM 5046 N N . ILE B 1 260 ? -9.789 -0.504 22.516 1 94.38 260 ILE B N 1
ATOM 5047 C CA . ILE B 1 260 ? -9.227 0.092 21.297 1 94.38 260 ILE B CA 1
ATOM 5048 C C . ILE B 1 260 ? -9.195 1.611 21.453 1 94.38 260 ILE B C 1
ATOM 5050 O O . ILE B 1 260 ? -10.227 2.244 21.688 1 94.38 260 ILE B O 1
ATOM 5054 N N . GLU B 1 261 ? -8.023 2.113 21.438 1 95.31 261 GLU B N 1
ATOM 5055 C CA . GLU B 1 261 ? -7.844 3.561 21.344 1 95.31 261 GLU B CA 1
ATOM 5056 C C . GLU B 1 261 ? -8.109 4.062 19.938 1 95.31 261 GLU B C 1
ATOM 5058 O O . GLU B 1 261 ? -7.605 3.5 18.969 1 95.31 261 GLU B O 1
ATOM 5063 N N . ARG B 1 262 ? -9.008 5.051 19.812 1 97.12 262 ARG B N 1
ATOM 5064 C CA . ARG B 1 262 ? -9.289 5.727 18.547 1 97.12 262 ARG B CA 1
ATOM 5065 C C . ARG B 1 262 ? -9.133 7.238 18.688 1 97.12 262 ARG B C 1
ATOM 5067 O O . ARG B 1 262 ? -9.898 7.879 19.422 1 97.12 262 ARG B O 1
ATOM 5074 N N . ARG B 1 263 ? -8.18 7.758 17.922 1 98.12 263 ARG B N 1
ATOM 5075 C CA . ARG B 1 263 ? -7.906 9.18 18.125 1 98.12 263 ARG B CA 1
ATOM 5076 C C . ARG B 1 263 ? -7.43 9.828 16.828 1 98.12 263 ARG B C 1
ATOM 5078 O O . ARG B 1 263 ? -6.703 9.211 16.047 1 98.12 263 ARG B O 1
ATOM 5085 N N . VAL B 1 264 ? -7.91 11.039 16.641 1 98.69 264 VAL B N 1
ATOM 5086 C CA . VAL B 1 264 ? -7.496 11.922 15.547 1 98.69 264 VAL B CA 1
ATOM 5087 C C . VAL B 1 264 ? -6.902 13.203 16.125 1 98.69 264 VAL B C 1
ATOM 5089 O O . VAL B 1 264 ? -7.559 13.914 16.891 1 98.69 264 VAL B O 1
ATOM 5092 N N . HIS B 1 265 ? -5.695 13.477 15.766 1 98.38 265 HIS B N 1
ATOM 5093 C CA . HIS B 1 265 ? -5.066 14.711 16.234 1 98.38 265 HIS B CA 1
ATOM 5094 C C . HIS B 1 265 ? -3.754 14.969 15.5 1 98.38 265 HIS B C 1
ATOM 5096 O O . HIS B 1 265 ? -3.186 14.055 14.898 1 98.38 265 HIS B O 1
ATOM 5102 N N . PRO B 1 266 ? -3.309 16.219 15.508 1 98.5 266 PRO B N 1
ATOM 5103 C CA . PRO B 1 266 ? -1.936 16.469 15.055 1 98.5 266 PRO B CA 1
ATOM 5104 C C . PRO B 1 266 ? -0.903 15.68 15.867 1 98.5 266 PRO B C 1
ATOM 5106 O O . PRO B 1 266 ? -1.044 15.539 17.078 1 98.5 266 PRO B O 1
ATOM 5109 N N . CYS B 1 267 ? 0.026 15.164 15.148 1 98.25 267 CYS B N 1
ATOM 5110 C CA . CYS B 1 267 ? 1.083 14.352 15.742 1 98.25 267 CYS B CA 1
ATOM 5111 C C . CYS B 1 267 ? 2.451 14.766 15.219 1 98.25 267 CYS B C 1
ATOM 5113 O O . CYS B 1 267 ? 2.578 15.172 14.062 1 98.25 267 CYS B O 1
ATOM 5115 N N . MET B 1 268 ? 3.385 14.688 16.109 1 98.12 268 MET B N 1
ATOM 5116 C CA . MET B 1 268 ? 4.773 14.703 15.672 1 98.12 268 MET B CA 1
ATOM 5117 C C . MET B 1 268 ? 5.273 13.289 15.391 1 98.12 268 MET B C 1
ATOM 5119 O O . MET B 1 268 ? 5.133 12.398 16.234 1 98.12 268 MET B O 1
ATOM 5123 N N . VAL B 1 269 ? 5.699 13.094 14.227 1 98.19 269 VAL B N 1
ATOM 5124 C CA . VAL B 1 269 ? 6.297 11.82 13.836 1 98.19 269 VAL B CA 1
ATOM 5125 C C . VAL B 1 269 ? 7.742 12.039 13.398 1 98.19 269 VAL B C 1
ATOM 5127 O O . VAL B 1 269 ? 8.07 13.078 12.836 1 98.19 269 VAL B O 1
ATOM 5130 N N . ARG B 1 270 ? 8.641 11.094 13.711 1 96.56 270 ARG B N 1
ATOM 5131 C CA . ARG B 1 270 ? 10.039 11.227 13.336 1 96.56 270 ARG B CA 1
ATOM 5132 C C . ARG B 1 270 ? 10.203 11.391 11.828 1 96.56 270 ARG B C 1
ATOM 5134 O O . ARG B 1 270 ? 9.484 10.742 11.055 1 96.56 270 ARG B O 1
ATOM 5141 N N . LEU B 1 271 ? 11.234 12.07 11.438 1 94.81 271 LEU B N 1
ATOM 5142 C CA . LEU B 1 271 ? 11.461 12.422 10.039 1 94.81 271 LEU B CA 1
ATOM 5143 C C . LEU B 1 271 ? 11.797 11.18 9.219 1 94.81 271 LEU B C 1
ATOM 5145 O O . LEU B 1 271 ? 11.555 11.148 8.008 1 94.81 271 LEU B O 1
ATOM 5149 N N . ASP B 1 272 ? 12.312 10.188 9.797 1 89.56 272 ASP B N 1
ATOM 5150 C CA . ASP B 1 272 ? 12.805 9.031 9.055 1 89.56 272 ASP B CA 1
ATOM 5151 C C . ASP B 1 272 ? 11.734 7.953 8.93 1 89.56 272 ASP B C 1
ATOM 5153 O O . ASP B 1 272 ? 12 6.844 8.469 1 89.56 272 ASP B O 1
ATOM 5157 N N . THR B 1 273 ? 10.523 8.242 9.336 1 92.75 273 THR B N 1
ATOM 5158 C CA . THR B 1 273 ? 9.43 7.293 9.18 1 92.75 273 THR B CA 1
ATOM 5159 C C . THR B 1 273 ? 8.734 7.48 7.836 1 92.75 273 THR B C 1
ATOM 5161 O O . THR B 1 273 ? 8.672 8.602 7.316 1 92.75 273 THR B O 1
ATOM 5164 N N . PRO B 1 274 ? 8.18 6.398 7.289 1 91 274 PRO B N 1
ATOM 5165 C CA . PRO B 1 274 ? 7.504 6.504 5.996 1 91 274 PRO B CA 1
ATOM 5166 C C . PRO B 1 274 ? 6.371 7.527 6 1 91 274 PRO B C 1
ATOM 5168 O O . PRO B 1 274 ? 6.215 8.281 5.035 1 91 274 PRO B O 1
ATOM 5171 N N . ILE B 1 275 ? 5.621 7.637 6.977 1 96.06 275 ILE B N 1
ATOM 5172 C CA . ILE B 1 275 ? 4.441 8.492 7.027 1 96.06 275 ILE B CA 1
ATOM 5173 C C . ILE B 1 275 ? 4.863 9.961 7.027 1 96.06 275 ILE B C 1
ATOM 5175 O O . ILE B 1 275 ? 4.137 10.82 6.535 1 96.06 275 ILE B O 1
ATOM 5179 N N . ALA B 1 276 ? 6.07 10.266 7.613 1 96.06 276 ALA B N 1
ATOM 5180 C CA . ALA B 1 276 ? 6.59 11.633 7.648 1 96.06 276 ALA B CA 1
ATOM 5181 C C . ALA B 1 276 ? 6.887 12.141 6.242 1 96.06 276 ALA B C 1
ATOM 5183 O O . ALA B 1 276 ? 6.922 13.352 6.008 1 96.06 276 ALA B O 1
ATOM 5184 N N . GLN B 1 277 ? 7.066 11.219 5.289 1 93.25 277 GLN B N 1
ATOM 5185 C CA . GLN B 1 277 ? 7.531 11.578 3.953 1 93.25 277 GLN B CA 1
ATOM 5186 C C . GLN B 1 277 ? 6.359 11.781 2.998 1 93.25 277 GLN B C 1
ATOM 5188 O O . GLN B 1 277 ? 6.559 12.133 1.834 1 93.25 277 GLN B O 1
ATOM 5193 N N . VAL B 1 278 ? 5.18 11.539 3.418 1 96.56 278 VAL B N 1
ATOM 5194 C CA . VAL B 1 278 ? 3.996 11.695 2.582 1 96.56 278 VAL B CA 1
ATOM 5195 C C . VAL B 1 278 ? 3.541 13.156 2.6 1 96.56 278 VAL B C 1
ATOM 5197 O O . VAL B 1 278 ? 3.15 13.68 3.646 1 96.56 278 VAL B O 1
ATOM 5200 N N . ASP B 1 279 ? 3.553 13.859 1.476 1 95.88 279 ASP B N 1
ATOM 5201 C CA . ASP B 1 279 ? 3.271 15.297 1.429 1 95.88 279 ASP B CA 1
ATOM 5202 C C . ASP B 1 279 ? 2.143 15.602 0.446 1 95.88 279 ASP B C 1
ATOM 5204 O O . ASP B 1 279 ? 1.665 14.703 -0.256 1 95.88 279 ASP B O 1
ATOM 5208 N N . GLY B 1 280 ? 1.758 16.828 0.454 1 94.69 280 GLY B N 1
ATOM 5209 C CA . GLY B 1 280 ? 0.736 17.281 -0.476 1 94.69 280 GLY B CA 1
ATOM 5210 C C . GLY B 1 280 ? -0.638 16.719 -0.176 1 94.69 280 GLY B C 1
ATOM 5211 O O . GLY B 1 280 ? -1.088 16.734 0.971 1 94.69 280 GLY B O 1
ATOM 5212 N N . VAL B 1 281 ? -1.3 16.266 -1.238 1 94.69 281 VAL B N 1
ATOM 5213 C CA . VAL B 1 281 ? -2.695 15.859 -1.093 1 94.69 281 VAL B CA 1
ATOM 5214 C C . VAL B 1 281 ? -2.781 14.352 -0.899 1 94.69 281 VAL B C 1
ATOM 5216 O O . VAL B 1 281 ? -3.873 13.781 -0.894 1 94.69 281 VAL B O 1
ATOM 5219 N N . PHE B 1 282 ? -1.691 13.617 -0.749 1 96.88 282 PHE B N 1
ATOM 5220 C CA . PHE B 1 282 ? -1.666 12.164 -0.686 1 96.88 282 PHE B CA 1
ATOM 5221 C C . PHE B 1 282 ? -2.068 11.672 0.7 1 96.88 282 PHE B C 1
ATOM 5223 O O . PHE B 1 282 ? -1.822 12.352 1.699 1 96.88 282 PHE B O 1
ATOM 5230 N N . ASN B 1 283 ? -2.754 10.547 0.731 1 98.38 283 ASN B N 1
ATOM 5231 C CA . ASN B 1 283 ? -3.035 9.773 1.935 1 98.38 283 ASN B CA 1
ATOM 5232 C C . ASN B 1 283 ? -2.057 8.609 2.094 1 98.38 283 ASN B C 1
ATOM 5234 O O . ASN B 1 283 ? -1.404 8.203 1.131 1 98.38 283 ASN B O 1
ATOM 5238 N N . ALA B 1 284 ? -1.951 8.18 3.244 1 98.56 284 ALA B N 1
ATOM 5239 C CA . ALA B 1 284 ? -1.214 6.957 3.547 1 98.56 284 ALA B CA 1
ATOM 5240 C C . ALA B 1 284 ? -1.812 6.242 4.754 1 98.56 284 ALA B C 1
ATOM 5242 O O . ALA B 1 284 ? -2.219 6.887 5.727 1 98.56 284 ALA B O 1
ATOM 5243 N N . VAL B 1 285 ? -1.879 4.957 4.668 1 98.69 285 VAL B N 1
ATOM 5244 C CA . VAL B 1 285 ? -2.359 4.133 5.77 1 98.69 285 VAL B CA 1
ATOM 5245 C C . VAL B 1 285 ? -1.322 3.064 6.109 1 98.69 285 VAL B C 1
ATOM 5247 O O . VAL B 1 285 ? -0.779 2.412 5.215 1 98.69 285 VAL B O 1
ATOM 5250 N N . VAL B 1 286 ? -1.038 2.934 7.348 1 98.44 286 VAL B N 1
ATOM 5251 C CA . VAL B 1 286 ? -0.085 1.952 7.855 1 98.44 286 VAL B CA 1
ATOM 5252 C C . VAL B 1 286 ? -0.812 0.924 8.719 1 98.44 286 VAL B C 1
ATOM 5254 O O . VAL B 1 286 ? -1.591 1.286 9.602 1 98.44 286 VAL B O 1
ATOM 5257 N N . ILE B 1 287 ? -0.595 -0.314 8.453 1 98.25 287 ILE B N 1
ATOM 5258 C CA . ILE B 1 287 ? -1.131 -1.412 9.25 1 98.25 287 ILE B CA 1
ATOM 5259 C C . ILE B 1 287 ? 0.013 -2.164 9.93 1 98.25 287 ILE B C 1
ATOM 5261 O O . ILE B 1 287 ? 0.98 -2.557 9.273 1 98.25 287 ILE B O 1
ATOM 5265 N N . ASP B 1 288 ? -0.066 -2.273 11.203 1 97.88 288 ASP B N 1
ATOM 5266 C CA . ASP B 1 288 ? 0.855 -3.088 11.992 1 97.88 288 ASP B CA 1
ATOM 5267 C C . ASP B 1 288 ? 0.194 -4.391 12.438 1 97.88 288 ASP B C 1
ATOM 5269 O O . ASP B 1 288 ? -0.674 -4.387 13.312 1 97.88 288 ASP B O 1
ATOM 5273 N N . GLY B 1 289 ? 0.551 -5.492 11.82 1 98 289 GLY B N 1
ATOM 5274 C CA . GLY B 1 289 ? 0.012 -6.805 12.133 1 98 289 GLY B CA 1
ATOM 5275 C C . GLY B 1 289 ? 1.027 -7.723 12.789 1 98 289 GLY B C 1
ATOM 5276 O O . GLY B 1 289 ? 2.236 -7.52 12.648 1 98 289 GLY B O 1
ATOM 5277 N N . ASP B 1 290 ? 0.521 -8.734 13.484 1 98.25 290 ASP B N 1
ATOM 5278 C CA . ASP B 1 290 ? 1.386 -9.594 14.289 1 98.25 290 ASP B CA 1
ATOM 5279 C C . ASP B 1 290 ? 2.285 -10.445 13.398 1 98.25 290 ASP B C 1
ATOM 5281 O O . ASP B 1 290 ? 3.393 -10.812 13.797 1 98.25 290 ASP B O 1
ATOM 5285 N N . PHE B 1 291 ? 1.903 -10.797 12.156 1 98.56 291 PHE B N 1
ATOM 5286 C CA . PHE B 1 291 ? 2.746 -11.594 11.281 1 98.56 291 PHE B CA 1
ATOM 5287 C C . PHE B 1 291 ? 3.344 -10.727 10.172 1 98.56 291 PHE B C 1
ATOM 5289 O O . PHE B 1 291 ? 4.551 -10.773 9.922 1 98.56 291 PHE B O 1
ATOM 5296 N N . VAL B 1 292 ? 2.561 -9.844 9.609 1 98.12 292 VAL B N 1
ATOM 5297 C CA . VAL B 1 292 ? 3 -9.102 8.43 1 98.12 292 VAL B CA 1
ATOM 5298 C C . VAL B 1 292 ? 3.943 -7.973 8.852 1 98.12 292 VAL B C 1
ATOM 5300 O O . VAL B 1 292 ? 4.652 -7.41 8.016 1 98.12 292 VAL B O 1
ATOM 5303 N N . ASP B 1 293 ? 3.906 -7.668 10.117 1 95.75 293 ASP B N 1
ATOM 5304 C CA . ASP B 1 293 ? 4.598 -6.477 10.594 1 95.75 293 ASP B CA 1
ATOM 5305 C C . ASP B 1 293 ? 3.988 -5.211 10 1 95.75 293 ASP B C 1
ATOM 5307 O O . ASP B 1 293 ? 2.773 -5.016 10.055 1 95.75 293 ASP B O 1
ATOM 5311 N N . ARG B 1 294 ? 4.758 -4.344 9.469 1 96.25 294 ARG B N 1
ATOM 5312 C CA . ARG B 1 294 ? 4.246 -3.068 8.992 1 96.25 294 ARG B CA 1
ATOM 5313 C C . ARG B 1 294 ? 4.074 -3.084 7.473 1 96.25 294 ARG B C 1
ATOM 5315 O O . ARG B 1 294 ? 4.988 -3.48 6.746 1 96.25 294 ARG B O 1
ATOM 5322 N N . VAL B 1 295 ? 2.92 -2.697 7.055 1 97.94 295 VAL B N 1
ATOM 5323 C CA . VAL B 1 295 ? 2.658 -2.453 5.641 1 97.94 295 VAL B CA 1
ATOM 5324 C C . VAL B 1 295 ? 2.113 -1.039 5.449 1 97.94 295 VAL B C 1
ATOM 5326 O O . VAL B 1 295 ? 1.309 -0.564 6.254 1 97.94 295 VAL B O 1
ATOM 5329 N N . VAL B 1 296 ? 2.574 -0.352 4.414 1 98.12 296 VAL B N 1
ATOM 5330 C CA . VAL B 1 296 ? 2.174 1.02 4.121 1 98.12 296 VAL B CA 1
ATOM 5331 C C . VAL B 1 296 ? 1.493 1.079 2.756 1 98.12 296 VAL B C 1
ATOM 5333 O O . VAL B 1 296 ? 1.99 0.508 1.782 1 98.12 296 VAL B O 1
ATOM 5336 N N . HIS B 1 297 ? 0.357 1.714 2.701 1 98.44 297 HIS B N 1
ATOM 5337 C CA . HIS B 1 297 ? -0.334 2.068 1.466 1 98.44 297 HIS B CA 1
ATOM 5338 C C . HIS B 1 297 ? -0.384 3.58 1.276 1 98.44 297 HIS B C 1
ATOM 5340 O O . HIS B 1 297 ? -0.799 4.309 2.18 1 98.44 297 HIS B O 1
ATOM 5346 N N . GLU B 1 298 ? 0.06 4.027 0.145 1 98.25 298 GLU B N 1
ATOM 5347 C CA . GLU B 1 298 ? 0.045 5.457 -0.143 1 98.25 298 GLU B CA 1
ATOM 5348 C C . GLU B 1 298 ? -0.576 5.738 -1.509 1 98.25 298 GLU B C 1
ATOM 5350 O O . GLU B 1 298 ? -0.375 4.977 -2.457 1 98.25 298 GLU B O 1
ATOM 5355 N N . GLY B 1 299 ? -1.314 6.797 -1.637 1 97.88 299 GLY B N 1
ATOM 5356 C CA . GLY B 1 299 ? -1.934 7.207 -2.887 1 97.88 299 GLY B CA 1
ATOM 5357 C C . GLY B 1 299 ? -2.814 8.438 -2.742 1 97.88 299 GLY B C 1
ATOM 5358 O O . GLY B 1 299 ? -2.844 9.062 -1.681 1 97.88 299 GLY B O 1
ATOM 5359 N N . ARG B 1 300 ? -3.508 8.727 -3.822 1 96.5 300 ARG B N 1
ATOM 5360 C CA . ARG B 1 300 ? -4.453 9.836 -3.768 1 96.5 300 ARG B CA 1
ATOM 5361 C C . ARG B 1 300 ? -5.672 9.477 -2.922 1 96.5 300 ARG B C 1
ATOM 5363 O O . ARG B 1 300 ? -6.387 8.523 -3.227 1 96.5 300 ARG B O 1
ATOM 5370 N N . GLY B 1 301 ? -5.91 10.328 -1.947 1 93.81 301 GLY B N 1
ATOM 5371 C CA . GLY B 1 301 ? -6.973 10.023 -1.001 1 93.81 301 GLY B CA 1
ATOM 5372 C C . GLY B 1 301 ? -8.328 10.523 -1.454 1 93.81 301 GLY B C 1
ATOM 5373 O O . GLY B 1 301 ? -9.344 10.266 -0.796 1 93.81 301 GLY B O 1
ATOM 5374 N N . ALA B 1 302 ? -8.336 11.242 -2.502 1 92.56 302 ALA B N 1
ATOM 5375 C CA . ALA B 1 302 ? -9.555 11.805 -3.072 1 92.56 302 ALA B CA 1
ATOM 5376 C C . ALA B 1 302 ? -9.375 12.117 -4.555 1 92.56 302 ALA B C 1
ATOM 5378 O O . ALA B 1 302 ? -8.359 11.758 -5.152 1 92.56 302 ALA B O 1
ATOM 5379 N N . GLY B 1 303 ? -10.5 12.648 -5.102 1 94 303 GLY B N 1
ATOM 5380 C CA . GLY B 1 303 ? -10.477 13.016 -6.508 1 94 303 GLY B CA 1
ATOM 5381 C C . GLY B 1 303 ? -11.414 12.188 -7.359 1 94 303 GLY B C 1
ATOM 5382 O O . GLY B 1 303 ? -11.766 11.062 -6.992 1 94 303 GLY B O 1
ATOM 5383 N N . GLU B 1 304 ? -11.711 12.711 -8.453 1 96.5 304 GLU B N 1
ATOM 5384 C CA . GLU B 1 304 ? -12.68 12.109 -9.367 1 96.5 304 GLU B CA 1
ATOM 5385 C C . GLU B 1 304 ? -12.234 10.711 -9.797 1 96.5 304 GLU B C 1
ATOM 5387 O O . GLU B 1 304 ? -12.922 9.727 -9.523 1 96.5 304 GLU B O 1
ATOM 5392 N N . ARG B 1 305 ? -11.07 10.586 -10.32 1 98.19 305 ARG B N 1
ATOM 5393 C CA . ARG B 1 305 ? -10.617 9.352 -10.961 1 98.19 305 ARG B CA 1
ATOM 5394 C C . ARG B 1 305 ? -10.164 8.328 -9.922 1 98.19 305 ARG B C 1
ATOM 5396 O O . ARG B 1 305 ? -10.609 7.18 -9.945 1 98.19 305 ARG B O 1
ATOM 5403 N N . PRO B 1 306 ? -9.328 8.75 -8.914 1 98.44 306 PRO B N 1
ATOM 5404 C CA . PRO B 1 306 ? -8.906 7.766 -7.914 1 98.44 306 PRO B CA 1
ATOM 5405 C C . PRO B 1 306 ? -10.078 7.156 -7.145 1 98.44 306 PRO B C 1
ATOM 5407 O O . PRO B 1 306 ? -10.125 5.941 -6.945 1 98.44 306 PRO B O 1
ATOM 5410 N N . THR B 1 307 ? -11.023 7.965 -6.727 1 98.38 307 THR B N 1
ATOM 5411 C CA . THR B 1 307 ? -12.164 7.457 -5.977 1 98.38 307 THR B CA 1
ATOM 5412 C C . THR B 1 307 ? -13.031 6.555 -6.852 1 98.38 307 THR B C 1
ATOM 5414 O O . THR B 1 307 ? -13.547 5.535 -6.387 1 98.38 307 THR B O 1
ATOM 5417 N N . ALA B 1 308 ? -13.156 6.918 -8.141 1 98.81 308 ALA B N 1
ATOM 5418 C CA . ALA B 1 308 ? -13.867 6.07 -9.094 1 98.81 308 ALA B CA 1
ATOM 5419 C C . ALA B 1 308 ? -13.227 4.691 -9.188 1 98.81 308 ALA B C 1
ATOM 5421 O O . ALA B 1 308 ? -13.922 3.678 -9.281 1 98.81 308 ALA B O 1
ATOM 5422 N N . SER B 1 309 ? -11.914 4.668 -9.195 1 98.81 309 SER B N 1
ATOM 5423 C CA . SER B 1 309 ? -11.188 3.404 -9.25 1 98.81 309 SER B CA 1
ATOM 5424 C C . SER B 1 309 ? -11.617 2.475 -8.117 1 98.81 309 SER B C 1
ATOM 5426 O O . SER B 1 309 ? -11.836 1.281 -8.344 1 98.81 309 SER B O 1
ATOM 5428 N N . ALA B 1 310 ? -11.758 2.996 -6.941 1 98.81 310 ALA B N 1
ATOM 5429 C CA . ALA B 1 310 ? -12.148 2.203 -5.777 1 98.81 310 ALA B CA 1
ATOM 5430 C C . ALA B 1 310 ? -13.609 1.768 -5.871 1 98.81 310 ALA B C 1
ATOM 5432 O O . ALA B 1 310 ? -13.953 0.65 -5.48 1 98.81 310 ALA B O 1
ATOM 5433 N N . VAL B 1 311 ? -14.484 2.652 -6.355 1 98.88 311 VAL B N 1
ATOM 5434 C CA . VAL B 1 311 ? -15.883 2.301 -6.559 1 98.88 311 VAL B CA 1
ATOM 5435 C C . VAL B 1 311 ? -15.984 1.112 -7.508 1 98.88 311 VAL B C 1
ATOM 5437 O O . VAL B 1 311 ? -16.672 0.133 -7.219 1 98.88 311 VAL B O 1
ATOM 5440 N N . VAL B 1 312 ? -15.289 1.172 -8.57 1 98.88 312 VAL B N 1
ATOM 5441 C CA . VAL B 1 312 ? -15.375 0.16 -9.617 1 98.88 312 VAL B CA 1
ATOM 5442 C C . VAL B 1 312 ? -14.766 -1.149 -9.125 1 98.88 312 VAL B C 1
ATOM 5444 O O . VAL B 1 312 ? -15.203 -2.232 -9.508 1 98.88 312 VAL B O 1
ATOM 5447 N N . ALA B 1 313 ? -13.773 -1.075 -8.25 1 98.44 313 ALA B N 1
ATOM 5448 C CA . ALA B 1 313 ? -13.227 -2.293 -7.656 1 98.44 313 ALA B CA 1
ATOM 5449 C C . ALA B 1 313 ? -14.312 -3.092 -6.941 1 98.44 313 ALA B C 1
ATOM 5451 O O . ALA B 1 313 ? -14.383 -4.316 -7.086 1 98.44 313 ALA B O 1
ATOM 5452 N N . ASP B 1 314 ? -15.172 -2.414 -6.188 1 98.5 314 ASP B N 1
ATOM 5453 C CA . ASP B 1 314 ? -16.266 -3.088 -5.492 1 98.5 314 ASP B CA 1
ATOM 5454 C C . ASP B 1 314 ? -17.297 -3.633 -6.48 1 98.5 314 ASP B C 1
ATOM 5456 O O . ASP B 1 314 ? -17.828 -4.73 -6.293 1 98.5 314 ASP B O 1
ATOM 5460 N N . ILE B 1 315 ? -17.578 -2.871 -7.496 1 98.75 315 ILE B N 1
ATOM 5461 C CA . ILE B 1 315 ? -18.484 -3.34 -8.523 1 98.75 315 ILE B CA 1
ATOM 5462 C C . ILE B 1 315 ? -17.953 -4.613 -9.164 1 98.75 315 ILE B C 1
ATOM 5464 O O . ILE B 1 315 ? -18.688 -5.57 -9.391 1 98.75 315 ILE B O 1
ATOM 5468 N N . ALA B 1 316 ? -16.688 -4.617 -9.438 1 97.75 316 ALA B N 1
ATOM 5469 C CA . ALA B 1 316 ? -16.047 -5.773 -10.062 1 97.75 316 ALA B CA 1
ATOM 5470 C C . ALA B 1 316 ? -16.125 -7 -9.156 1 97.75 316 ALA B C 1
ATOM 5472 O O . ALA B 1 316 ? -16.312 -8.125 -9.633 1 97.75 316 ALA B O 1
ATOM 5473 N N . ASP B 1 317 ? -15.945 -6.812 -7.863 1 96.56 317 ASP B N 1
ATOM 5474 C CA . ASP B 1 317 ? -16.109 -7.926 -6.93 1 96.56 317 ASP B CA 1
ATOM 5475 C C . ASP B 1 317 ? -17.5 -8.539 -7.047 1 96.56 317 ASP B C 1
ATOM 5477 O O . ASP B 1 317 ? -17.656 -9.766 -7.066 1 96.56 317 ASP B O 1
ATOM 5481 N N . ILE B 1 318 ? -18.5 -7.691 -7.133 1 97.31 318 ILE B N 1
ATOM 5482 C CA . ILE B 1 318 ? -19.875 -8.156 -7.27 1 97.31 318 ILE B CA 1
ATOM 5483 C C . ILE B 1 318 ? -20.047 -8.875 -8.602 1 97.31 318 ILE B C 1
ATOM 5485 O O . ILE B 1 318 ? -20.688 -9.922 -8.672 1 97.31 318 ILE B O 1
ATOM 5489 N N . ALA B 1 319 ? -19.438 -8.32 -9.641 1 96.94 319 ALA B N 1
ATOM 5490 C CA . ALA B 1 319 ? -19.516 -8.93 -10.969 1 96.94 319 ALA B CA 1
ATOM 5491 C C . ALA B 1 319 ? -18.938 -10.344 -10.953 1 96.94 319 ALA B C 1
ATOM 5493 O O . ALA B 1 319 ? -19.406 -11.227 -11.672 1 96.94 319 ALA B O 1
ATOM 5494 N N . ARG B 1 320 ? -17.969 -10.578 -10.125 1 93.81 320 ARG B N 1
ATOM 5495 C CA . ARG B 1 320 ? -17.297 -11.867 -10.031 1 93.81 320 ARG B CA 1
ATOM 5496 C C . ARG B 1 320 ? -18.047 -12.805 -9.086 1 93.81 320 ARG B C 1
ATOM 5498 O O . ARG B 1 320 ? -17.641 -13.961 -8.906 1 93.81 320 ARG B O 1
ATOM 5505 N N . GLY B 1 321 ? -19.047 -12.297 -8.422 1 91.75 321 GLY B N 1
ATOM 5506 C CA . GLY B 1 321 ? -19.812 -13.094 -7.477 1 91.75 321 GLY B CA 1
ATOM 5507 C C . GLY B 1 321 ? -19.125 -13.227 -6.125 1 91.75 321 GLY B C 1
ATOM 5508 O O . GLY B 1 321 ? -19.406 -14.172 -5.379 1 91.75 321 GLY B O 1
ATOM 5509 N N . ARG B 1 322 ? -18.234 -12.32 -5.887 1 87.25 322 ARG B N 1
ATOM 5510 C CA . ARG B 1 322 ? -17.531 -12.344 -4.605 1 87.25 322 ARG B CA 1
ATOM 5511 C C . ARG B 1 322 ? -18.375 -11.672 -3.516 1 87.25 322 ARG B C 1
ATOM 5513 O O . ARG B 1 322 ? -18.953 -10.609 -3.734 1 87.25 322 ARG B O 1
ATOM 5520 N N . ASN B 1 323 ? -18.484 -12.438 -2.463 1 83.81 323 ASN B N 1
ATOM 5521 C CA . ASN B 1 323 ? -19.203 -11.898 -1.316 1 83.81 323 ASN B CA 1
ATOM 5522 C C . ASN B 1 323 ? -18.391 -12.023 -0.031 1 83.81 323 ASN B C 1
ATOM 5524 O O . ASN B 1 323 ? -18.156 -13.133 0.447 1 83.81 323 ASN B O 1
ATOM 5528 N N . VAL B 1 324 ? -17.797 -10.984 0.4 1 83.81 324 VAL B N 1
ATOM 5529 C CA . VAL B 1 324 ? -17.141 -10.891 1.699 1 83.81 324 VAL B CA 1
ATOM 5530 C C . VAL B 1 324 ? -18.016 -10.078 2.662 1 83.81 324 VAL B C 1
ATOM 5532 O O . VAL B 1 324 ? -18.609 -9.07 2.271 1 83.81 324 VAL B O 1
ATOM 5535 N N . PRO B 1 325 ? -18.094 -10.594 3.865 1 90.75 325 PRO B N 1
ATOM 5536 C CA . PRO B 1 325 ? -18.844 -9.773 4.82 1 90.75 325 PRO B CA 1
ATOM 5537 C C . PRO B 1 325 ? -18.344 -8.328 4.871 1 90.75 325 PRO B C 1
ATOM 5539 O O . PRO B 1 325 ? -17.141 -8.078 4.762 1 90.75 325 PRO B O 1
ATOM 5542 N N . THR B 1 326 ? -19.266 -7.477 5.055 1 93.5 326 THR B N 1
ATOM 5543 C CA . THR B 1 326 ? -19.062 -6.043 4.922 1 93.5 326 THR B CA 1
ATOM 5544 C C . THR B 1 326 ? -17.859 -5.594 5.766 1 93.5 326 THR B C 1
ATOM 5546 O O . THR B 1 326 ? -17.031 -4.82 5.301 1 93.5 326 THR B O 1
ATOM 5549 N N . PHE B 1 327 ? -17.719 -6.098 6.949 1 95.12 327 PHE B N 1
ATOM 5550 C CA . PHE B 1 327 ? -16.672 -5.648 7.844 1 95.12 327 PHE B CA 1
ATOM 5551 C C . PHE B 1 327 ? -15.617 -6.742 8.031 1 95.12 327 PHE B C 1
ATOM 5553 O O . PHE B 1 327 ? -14.961 -6.805 9.07 1 95.12 327 PHE B O 1
ATOM 5560 N N . GLY B 1 328 ? -15.5 -7.676 7.066 1 92.69 328 GLY B N 1
ATOM 5561 C CA . GLY B 1 328 ? -14.562 -8.789 7.145 1 92.69 328 GLY B CA 1
ATOM 5562 C C . GLY B 1 328 ? -15.125 -9.992 7.875 1 92.69 328 GLY B C 1
ATOM 5563 O O . GLY B 1 328 ? -14.695 -11.125 7.641 1 92.69 328 GLY B O 1
ATOM 5564 N N . VAL B 1 329 ? -16.031 -9.734 8.797 1 94.25 329 VAL B N 1
ATOM 5565 C CA . VAL B 1 329 ? -16.828 -10.727 9.5 1 94.25 329 VAL B CA 1
ATOM 5566 C C . VAL B 1 329 ? -18.297 -10.312 9.492 1 94.25 329 VAL B C 1
ATOM 5568 O O . VAL B 1 329 ? -18.609 -9.141 9.281 1 94.25 329 VAL B O 1
ATOM 5571 N N . PRO B 1 330 ? -19.172 -11.336 9.617 1 94 330 PRO B N 1
ATOM 5572 C CA . PRO B 1 330 ? -20.578 -10.938 9.742 1 94 330 PRO B CA 1
ATOM 5573 C C . PRO B 1 330 ? -20.812 -9.922 10.859 1 94 330 PRO B C 1
ATOM 5575 O O . PRO B 1 330 ? -20.188 -10.016 11.922 1 94 330 PRO B O 1
ATOM 5578 N N . VAL B 1 331 ? -21.641 -8.969 10.578 1 95.69 331 VAL B N 1
ATOM 5579 C CA . VAL B 1 331 ? -21.875 -7.844 11.477 1 95.69 331 VAL B CA 1
ATOM 5580 C C . VAL B 1 331 ? -22.312 -8.359 12.852 1 95.69 331 VAL B C 1
ATOM 5582 O O . VAL B 1 331 ? -21.953 -7.789 13.883 1 95.69 331 VAL B O 1
ATOM 5585 N N . ALA B 1 332 ? -23.016 -9.445 12.875 1 94.31 332 ALA B N 1
ATOM 5586 C CA . ALA B 1 332 ? -23.547 -10.016 14.109 1 94.31 332 ALA B CA 1
ATOM 5587 C C . ALA B 1 332 ? -22.422 -10.562 14.992 1 94.31 332 ALA B C 1
ATOM 5589 O O . ALA B 1 332 ? -22.625 -10.773 16.188 1 94.31 332 ALA B O 1
ATOM 5590 N N . THR B 1 333 ? -21.297 -10.812 14.383 1 94.31 333 THR B N 1
ATOM 5591 C CA . THR B 1 333 ? -20.203 -11.438 15.133 1 94.31 333 THR B CA 1
ATOM 5592 C C . THR B 1 333 ? -19.188 -10.391 15.578 1 94.31 333 THR B C 1
ATOM 5594 O O . THR B 1 333 ? -18.234 -10.719 16.281 1 94.31 333 THR B O 1
ATOM 5597 N N . LEU B 1 334 ? -19.375 -9.125 15.18 1 95.75 334 LEU B N 1
ATOM 5598 C CA . LEU B 1 334 ? -18.5 -8.055 15.648 1 95.75 334 LEU B CA 1
ATOM 5599 C C . LEU B 1 334 ? -18.531 -7.945 17.172 1 95.75 334 LEU B C 1
ATOM 5601 O O . LEU B 1 334 ? -19.594 -8.055 17.781 1 95.75 334 LEU B O 1
ATOM 5605 N N . HIS B 1 335 ? -17.375 -7.793 17.734 1 93.06 335 HIS B N 1
ATOM 5606 C CA . HIS B 1 335 ? -17.312 -7.688 19.188 1 93.06 335 HIS B CA 1
ATOM 5607 C C . HIS B 1 335 ? -17.312 -6.23 19.641 1 93.06 335 HIS B C 1
ATOM 5609 O O . HIS B 1 335 ? -16.766 -5.363 18.938 1 93.06 335 HIS B O 1
ATOM 5615 N N . ALA B 1 336 ? -17.906 -6.062 20.75 1 90.31 336 ALA B N 1
ATOM 5616 C CA . ALA B 1 336 ? -17.812 -4.73 21.344 1 90.31 336 ALA B CA 1
ATOM 5617 C C . ALA B 1 336 ? -16.406 -4.434 21.828 1 90.31 336 ALA B C 1
ATOM 5619 O O . ALA B 1 336 ? -15.742 -5.312 22.391 1 90.31 336 ALA B O 1
ATOM 5620 N N . ALA B 1 337 ? -15.914 -3.314 21.469 1 87.94 337 ALA B N 1
ATOM 5621 C CA . ALA B 1 337 ? -14.625 -2.881 22 1 87.94 337 ALA B CA 1
ATOM 5622 C C . ALA B 1 337 ? -14.766 -1.593 22.797 1 87.94 337 ALA B C 1
ATOM 5624 O O . ALA B 1 337 ? -15.109 -0.544 22.25 1 87.94 337 ALA B O 1
ATOM 5625 N N . PRO B 1 338 ? -14.531 -1.709 24.125 1 87.19 338 PRO B N 1
ATOM 5626 C CA . PRO B 1 338 ? -14.578 -0.476 24.906 1 87.19 338 PRO B CA 1
ATOM 5627 C C . PRO B 1 338 ? -13.602 0.582 24.406 1 87.19 338 PRO B C 1
ATOM 5629 O O . PRO B 1 338 ? -12.523 0.243 23.906 1 87.19 338 PRO B O 1
ATOM 5632 N N . ALA B 1 339 ? -14.109 1.805 24.438 1 88.69 339 ALA B N 1
ATOM 5633 C CA . ALA B 1 339 ? -13.219 2.916 24.109 1 88.69 339 ALA B CA 1
ATOM 5634 C C . ALA B 1 339 ? -12.188 3.131 25.219 1 88.69 339 ALA B C 1
ATOM 5636 O O . ALA B 1 339 ? -12.516 3.078 26.406 1 88.69 339 ALA B O 1
ATOM 5637 N N . ALA B 1 340 ? -11 3.25 24.844 1 88.69 340 ALA B N 1
ATOM 5638 C CA . ALA B 1 340 ? -9.984 3.682 25.797 1 88.69 340 ALA B CA 1
ATOM 5639 C C . ALA B 1 340 ? -9.938 5.203 25.891 1 88.69 340 ALA B C 1
ATOM 5641 O O . ALA B 1 340 ? -9.68 5.891 24.906 1 88.69 340 ALA B O 1
ATOM 5642 N N . PRO B 1 341 ? -10.195 5.742 27.062 1 87.19 341 PRO B N 1
ATOM 5643 C CA . PRO B 1 341 ? -10.219 7.199 27.188 1 87.19 341 PRO B CA 1
ATOM 5644 C C . PRO B 1 341 ? -8.844 7.832 26.953 1 87.19 341 PRO B C 1
ATOM 5646 O O . PRO B 1 341 ? -7.82 7.219 27.266 1 87.19 341 PRO B O 1
ATOM 5649 N N . MET B 1 342 ? -8.844 9.047 26.5 1 89.69 342 MET B N 1
ATOM 5650 C CA . MET B 1 342 ? -7.613 9.781 26.219 1 89.69 342 MET B CA 1
ATOM 5651 C C . MET B 1 342 ? -6.805 10 27.484 1 89.69 342 MET B C 1
ATOM 5653 O O . MET B 1 342 ? -5.574 10.055 27.438 1 89.69 342 MET B O 1
ATOM 5657 N N . SER B 1 343 ? -7.5 10.133 28.578 1 89.75 343 SER B N 1
ATOM 5658 C CA . SER B 1 343 ? -6.836 10.383 29.844 1 89.75 343 SER B CA 1
ATOM 5659 C C . SER B 1 343 ? -5.883 9.25 30.203 1 89.75 343 SER B C 1
ATOM 5661 O O . SER B 1 343 ? -4.922 9.445 30.953 1 89.75 343 SER B O 1
ATOM 5663 N N . GLU B 1 344 ? -6.094 8.094 29.656 1 89.75 344 GLU B N 1
ATOM 5664 C CA . GLU B 1 344 ? -5.262 6.934 29.953 1 89.75 344 GLU B CA 1
ATOM 5665 C C . GLU B 1 344 ? -4.16 6.762 28.906 1 89.75 344 GLU B C 1
ATOM 5667 O O . GLU B 1 344 ? -3.285 5.906 29.062 1 89.75 344 GLU B O 1
ATOM 5672 N N . HIS B 1 345 ? -4.273 7.59 27.922 1 92.88 345 HIS B N 1
ATOM 5673 C CA . HIS B 1 345 ? -3.217 7.539 26.906 1 92.88 345 HIS B CA 1
ATOM 5674 C C . HIS B 1 345 ? -1.861 7.879 27.516 1 92.88 345 HIS B C 1
ATOM 5676 O O . HIS B 1 345 ? -1.763 8.766 28.375 1 92.88 345 HIS B O 1
ATOM 5682 N N . ARG B 1 346 ? -0.811 7.137 27.109 1 93.94 346 ARG B N 1
ATOM 5683 C CA . ARG B 1 346 ? 0.56 7.414 27.531 1 93.94 346 ARG B CA 1
ATOM 5684 C C . ARG B 1 346 ? 1.458 7.668 26.312 1 93.94 346 ARG B C 1
ATOM 5686 O O . ARG B 1 346 ? 1.347 6.988 25.297 1 93.94 346 ARG B O 1
ATOM 5693 N N . GLY B 1 347 ? 2.211 8.641 26.375 1 95.25 347 GLY B N 1
ATOM 5694 C CA . GLY B 1 347 ? 3.168 8.969 25.344 1 95.25 347 GLY B CA 1
ATOM 5695 C C . GLY B 1 347 ? 3.998 10.203 25.656 1 95.25 347 GLY B C 1
ATOM 5696 O O . GLY B 1 347 ? 3.994 10.688 26.781 1 95.25 347 GLY B O 1
ATOM 5697 N N . ALA B 1 348 ? 4.82 10.617 24.734 1 97.5 348 ALA B N 1
ATOM 5698 C CA . ALA B 1 348 ? 5.602 11.852 24.828 1 97.5 348 ALA B CA 1
ATOM 5699 C C . ALA B 1 348 ? 4.859 13.016 24.188 1 97.5 348 ALA B C 1
ATOM 5701 O O . ALA B 1 348 ? 3.98 12.812 23.344 1 97.5 348 ALA B O 1
ATOM 5702 N N . PHE B 1 349 ? 5.238 14.18 24.641 1 97.94 349 PHE B N 1
ATOM 5703 C CA . PHE B 1 349 ? 4.508 15.359 24.188 1 97.94 349 PHE B CA 1
ATOM 5704 C C . PHE B 1 349 ? 5.469 16.484 23.844 1 97.94 349 PHE B C 1
ATOM 5706 O O . PHE B 1 349 ? 6.52 16.625 24.469 1 97.94 349 PHE B O 1
ATOM 5713 N N . TYR B 1 350 ? 5.109 17.203 22.812 1 97.62 350 TYR B N 1
ATOM 5714 C CA . TYR B 1 350 ? 5.609 18.547 22.531 1 97.62 350 TYR B CA 1
ATOM 5715 C C . TYR B 1 350 ? 4.723 19.609 23.156 1 97.62 350 TYR B C 1
ATOM 5717 O O . TYR B 1 350 ? 3.494 19.547 23.047 1 97.62 350 TYR B O 1
ATOM 5725 N N . VAL B 1 351 ? 5.367 20.594 23.812 1 97 351 VAL B N 1
ATOM 5726 C CA . VAL B 1 351 ? 4.617 21.672 24.438 1 97 351 VAL B CA 1
ATOM 5727 C C . VAL B 1 351 ? 5.242 23.016 24.094 1 97 351 VAL B C 1
ATOM 5729 O O . VAL B 1 351 ? 6.457 23.188 24.188 1 97 351 VAL B O 1
ATOM 5732 N N . ARG B 1 352 ? 4.445 23.875 23.656 1 96.31 352 ARG B N 1
ATOM 5733 C CA . ARG B 1 352 ? 4.867 25.266 23.453 1 96.31 352 ARG B CA 1
ATOM 5734 C C . ARG B 1 352 ? 4.223 26.172 24.484 1 96.31 352 ARG B C 1
ATOM 5736 O O . ARG B 1 352 ? 3 26.188 24.641 1 96.31 352 ARG B O 1
ATOM 5743 N N . LEU B 1 353 ? 5.051 26.922 25.156 1 94.25 353 LEU B N 1
ATOM 5744 C CA . LEU B 1 353 ? 4.633 27.938 26.125 1 94.25 353 LEU B CA 1
ATOM 5745 C C . LEU B 1 353 ? 5.059 29.328 25.672 1 94.25 353 LEU B C 1
ATOM 5747 O O . LEU B 1 353 ? 6.148 29.5 25.125 1 94.25 353 LEU B O 1
ATOM 5751 N N . MET B 1 354 ? 4.137 30.203 25.797 1 92.75 354 MET B N 1
ATOM 5752 C CA . MET B 1 354 ? 4.48 31.625 25.672 1 92.75 354 MET B CA 1
ATOM 5753 C C . MET B 1 354 ? 4.578 32.281 27.047 1 92.75 354 MET B C 1
ATOM 5755 O O . MET B 1 354 ? 3.559 32.625 27.656 1 92.75 354 MET B O 1
ATOM 5759 N N . VAL B 1 355 ? 5.828 32.469 27.5 1 91.69 355 VAL B N 1
ATOM 5760 C CA . VAL B 1 355 ? 5.996 32.906 28.875 1 91.69 355 VAL B CA 1
ATOM 5761 C C . VAL B 1 355 ? 6.895 34.156 28.922 1 91.69 355 VAL B C 1
ATOM 5763 O O . VAL B 1 355 ? 7.727 34.344 28.047 1 91.69 355 VAL B O 1
ATOM 5766 N N . LEU B 1 356 ? 6.691 34.875 29.984 1 90.25 356 LEU B N 1
ATOM 5767 C CA . LEU B 1 356 ? 7.531 36.031 30.203 1 90.25 356 LEU B CA 1
ATOM 5768 C C . LEU B 1 356 ? 8.969 35.625 30.484 1 90.25 356 LEU B C 1
ATOM 5770 O O . LEU B 1 356 ? 9.219 34.656 31.203 1 90.25 356 LEU B O 1
ATOM 5774 N N . ASP B 1 357 ? 9.883 36.375 29.828 1 86.94 357 ASP B N 1
ATOM 5775 C CA . ASP B 1 357 ? 11.305 36.125 30.047 1 86.94 357 ASP B CA 1
ATOM 5776 C C . ASP B 1 357 ? 11.805 36.781 31.312 1 86.94 357 ASP B C 1
ATOM 5778 O O . ASP B 1 357 ? 12.445 37.844 31.25 1 86.94 357 ASP B O 1
ATOM 5782 N N . ARG B 1 358 ? 11.562 36.219 32.5 1 86.62 358 ARG B N 1
ATOM 5783 C CA . ARG B 1 358 ? 12.008 36.719 33.781 1 86.62 358 ARG B CA 1
ATOM 5784 C C . ARG B 1 358 ? 12.477 35.562 34.688 1 86.62 358 ARG B C 1
ATOM 5786 O O . ARG B 1 358 ? 12.023 34.438 34.531 1 86.62 358 ARG B O 1
ATOM 5793 N N . PRO B 1 359 ? 13.391 35.875 35.5 1 85.88 359 PRO B N 1
ATOM 5794 C CA . PRO B 1 359 ? 13.898 34.844 36.438 1 85.88 359 PRO B CA 1
ATOM 5795 C C . PRO B 1 359 ? 12.781 34.156 37.219 1 85.88 359 PRO B C 1
ATOM 5797 O O . PRO B 1 359 ? 11.82 34.812 37.625 1 85.88 359 PRO B O 1
ATOM 5800 N N . GLY B 1 360 ? 12.859 32.906 37.312 1 88.94 360 GLY B N 1
ATOM 5801 C CA . GLY B 1 360 ? 11.945 32.156 38.156 1 88.94 360 GLY B CA 1
ATOM 5802 C C . GLY B 1 360 ? 10.82 31.516 37.375 1 88.94 360 GLY B C 1
ATOM 5803 O O . GLY B 1 360 ? 10.211 30.547 37.844 1 88.94 360 GLY B O 1
ATOM 5804 N N . VAL B 1 361 ? 10.477 32.062 36.25 1 88.19 361 VAL B N 1
ATOM 5805 C CA . VAL B 1 361 ? 9.336 31.562 35.469 1 88.19 361 VAL B CA 1
ATOM 5806 C C . VAL B 1 361 ? 9.531 30.094 35.125 1 88.19 361 VAL B C 1
ATOM 5808 O O . VAL B 1 361 ? 8.641 29.266 35.375 1 88.19 361 VAL B O 1
ATOM 5811 N N . PHE B 1 362 ? 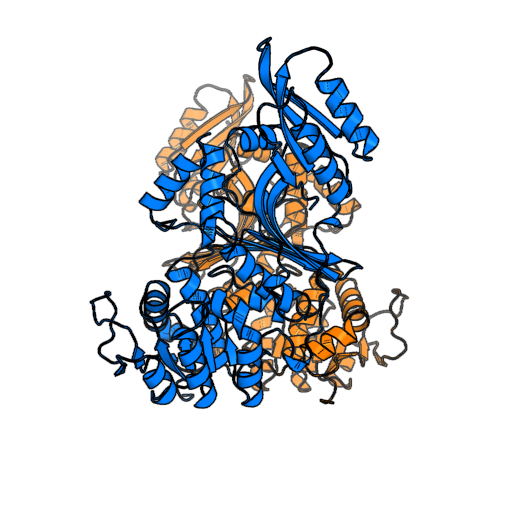10.664 29.734 34.656 1 88.5 362 PHE B N 1
ATOM 5812 C CA . PHE B 1 362 ? 10.914 28.344 34.281 1 88.5 362 PHE B CA 1
ATOM 5813 C C . PHE B 1 362 ? 10.93 27.453 35.5 1 88.5 362 PHE B C 1
ATOM 5815 O O . PHE B 1 362 ? 10.516 26.297 35.438 1 88.5 362 PHE B O 1
ATOM 5822 N N . ALA B 1 363 ? 11.422 28 36.562 1 91.38 363 ALA B N 1
ATOM 5823 C CA . ALA B 1 363 ? 11.422 27.234 37.812 1 91.38 363 ALA B CA 1
ATOM 5824 C C . ALA B 1 363 ? 10 26.875 38.219 1 91.38 363 ALA B C 1
ATOM 5826 O O . ALA B 1 363 ? 9.75 25.766 38.688 1 91.38 363 ALA B O 1
ATOM 5827 N N . ASP B 1 364 ? 9.109 27.812 38.094 1 94.25 364 ASP B N 1
ATOM 5828 C CA . ASP B 1 364 ? 7.707 27.578 38.406 1 94.25 364 ASP B CA 1
ATOM 5829 C C . ASP B 1 364 ? 7.117 26.5 37.5 1 94.25 364 ASP B C 1
ATOM 5831 O O . ASP B 1 364 ? 6.395 25.609 37.969 1 94.25 364 ASP B O 1
ATOM 5835 N N . ILE B 1 365 ? 7.445 26.562 36.25 1 93.94 365 ILE B N 1
ATOM 5836 C CA . ILE B 1 365 ? 6.973 25.594 35.281 1 93.94 365 ILE B CA 1
ATOM 5837 C C . ILE B 1 365 ? 7.52 24.203 35.625 1 93.94 365 ILE B C 1
ATOM 5839 O O . ILE B 1 365 ? 6.766 23.234 35.688 1 93.94 365 ILE B O 1
ATOM 5843 N N . ALA B 1 366 ? 8.812 24.125 35.938 1 93.56 366 ALA B N 1
ATOM 5844 C CA . ALA B 1 366 ? 9.461 22.859 36.281 1 93.56 366 ALA B CA 1
ATOM 5845 C C . ALA B 1 366 ? 8.859 22.25 37.531 1 93.56 366 ALA B C 1
ATOM 5847 O O . ALA B 1 366 ? 8.711 21.031 37.625 1 93.56 366 ALA B O 1
ATOM 5848 N N . ALA B 1 367 ? 8.57 23.109 38.438 1 95.38 367 ALA B N 1
ATOM 5849 C CA . ALA B 1 367 ? 7.969 22.656 39.688 1 95.38 367 ALA B CA 1
ATOM 5850 C C . ALA B 1 367 ? 6.598 22.031 39.438 1 95.38 367 ALA B C 1
ATOM 5852 O O . ALA B 1 367 ? 6.262 21 40.031 1 95.38 367 ALA B O 1
ATOM 5853 N N . ILE B 1 368 ? 5.809 22.656 38.625 1 96.38 368 ILE B N 1
ATOM 5854 C CA . ILE B 1 368 ? 4.488 22.141 38.281 1 96.38 368 ILE B CA 1
ATOM 5855 C C . ILE B 1 368 ? 4.621 20.781 37.625 1 96.38 368 ILE B C 1
ATOM 5857 O O . ILE B 1 368 ? 3.902 19.844 37.969 1 96.38 368 ILE B O 1
ATOM 5861 N N . LEU B 1 369 ? 5.543 20.609 36.688 1 96.31 369 LEU B N 1
ATOM 5862 C CA . LEU B 1 369 ? 5.77 19.344 36 1 96.31 369 LEU B CA 1
ATOM 5863 C C . LEU B 1 369 ? 6.199 18.266 36.969 1 96.31 369 LEU B C 1
ATOM 5865 O O . LEU B 1 369 ? 5.68 17.141 36.938 1 96.31 369 LEU B O 1
ATOM 5869 N N . ARG B 1 370 ? 7.109 18.641 37.844 1 94.44 370 ARG B N 1
ATOM 5870 C CA . ARG B 1 370 ? 7.578 17.734 38.875 1 94.44 370 ARG B CA 1
ATOM 5871 C C . ARG B 1 370 ? 6.418 17.25 39.75 1 94.44 370 ARG B C 1
ATOM 5873 O O . ARG B 1 370 ? 6.273 16.047 40 1 94.44 370 ARG B O 1
ATOM 5880 N N . ASP B 1 371 ? 5.617 18.156 40.125 1 96.19 371 ASP B N 1
ATOM 5881 C CA . ASP B 1 371 ? 4.527 17.875 41.062 1 96.19 371 ASP B CA 1
ATOM 5882 C C . ASP B 1 371 ? 3.475 16.984 40.406 1 96.19 371 ASP B C 1
ATOM 5884 O O . ASP B 1 371 ? 2.646 16.391 41.125 1 96.19 371 ASP B O 1
ATOM 5888 N N . HIS B 1 372 ? 3.477 16.875 39.156 1 95.38 372 HIS B N 1
ATOM 5889 C CA . HIS B 1 372 ? 2.502 16.047 38.438 1 95.38 372 HIS B CA 1
ATOM 5890 C C . HIS B 1 372 ? 3.178 14.875 37.75 1 95.38 372 HIS B C 1
ATOM 5892 O O . HIS B 1 372 ? 2.598 14.273 36.844 1 95.38 372 HIS B O 1
ATOM 5898 N N . ASP B 1 373 ? 4.391 14.641 38 1 94.5 373 ASP B N 1
ATOM 5899 C CA . ASP B 1 373 ? 5.16 13.484 37.531 1 94.5 373 ASP B CA 1
ATOM 5900 C C . ASP B 1 373 ? 5.371 13.516 36.031 1 94.5 373 ASP B C 1
ATOM 5902 O O . ASP B 1 373 ? 5.188 12.508 35.344 1 94.5 373 ASP B O 1
ATOM 5906 N N . VAL B 1 374 ? 5.527 14.672 35.531 1 96.25 374 VAL B N 1
ATOM 5907 C CA . VAL B 1 374 ? 5.875 14.844 34.125 1 96.25 374 VAL B CA 1
ATOM 5908 C C . VAL B 1 374 ? 7.363 15.172 34 1 96.25 374 VAL B C 1
ATOM 5910 O O . VAL B 1 374 ? 7.855 16.109 34.625 1 96.25 374 VAL B O 1
ATOM 5913 N N . SER B 1 375 ? 8.07 14.359 33.281 1 94.5 375 SER B N 1
ATOM 5914 C CA . SER B 1 375 ? 9.508 14.547 33.094 1 94.5 375 SER B CA 1
ATOM 5915 C C . SER B 1 375 ? 9.805 15.188 31.734 1 94.5 375 SER B C 1
ATOM 5917 O O . SER B 1 375 ? 9.344 14.703 30.688 1 94.5 375 SER B O 1
ATOM 5919 N N . MET B 1 376 ? 10.648 16.188 31.781 1 92.62 376 MET B N 1
ATOM 5920 C CA . MET B 1 376 ? 11.055 16.859 30.562 1 92.62 376 MET B CA 1
ATOM 5921 C C . MET B 1 376 ? 12.219 16.141 29.891 1 92.62 376 MET B C 1
ATOM 5923 O O . MET B 1 376 ? 13.117 15.648 30.578 1 92.62 376 MET B O 1
ATOM 5927 N N . GLU B 1 377 ? 12.156 16.031 28.625 1 92.19 377 GLU B N 1
ATOM 5928 C CA . GLU B 1 377 ? 13.242 15.445 27.844 1 92.19 377 GLU B CA 1
ATOM 5929 C C . GLU B 1 377 ? 14.172 16.516 27.297 1 92.19 377 GLU B C 1
ATOM 5931 O O . GLU B 1 377 ? 15.391 16.391 27.391 1 92.19 377 GLU B O 1
ATOM 5936 N N . ALA B 1 378 ? 13.57 17.578 26.703 1 90.5 378 ALA B N 1
ATOM 5937 C CA . ALA B 1 378 ? 14.32 18.688 26.109 1 90.5 378 ALA B CA 1
ATOM 5938 C C . ALA B 1 378 ? 13.562 20 26.25 1 90.5 378 ALA B C 1
ATOM 5940 O O . ALA B 1 378 ? 12.328 20 26.297 1 90.5 378 ALA B O 1
ATOM 5941 N N . VAL B 1 379 ? 14.328 21.094 26.406 1 89.81 379 VAL B N 1
ATOM 5942 C CA . VAL B 1 379 ? 13.75 22.438 26.438 1 89.81 379 VAL B CA 1
ATOM 5943 C C . VAL B 1 379 ? 14.508 23.359 25.484 1 89.81 379 VAL B C 1
ATOM 5945 O O . VAL B 1 379 ? 15.742 23.328 25.438 1 89.81 379 VAL B O 1
ATOM 5948 N N . LEU B 1 380 ? 13.773 23.953 24.688 1 87.69 380 LEU B N 1
ATOM 5949 C CA . LEU B 1 380 ? 14.328 24.922 23.734 1 87.69 380 LEU B CA 1
ATOM 5950 C C . LEU B 1 380 ? 13.672 26.281 23.906 1 87.69 380 LEU B C 1
ATOM 5952 O O . LEU B 1 380 ? 12.445 26.375 24.031 1 87.69 380 LEU B O 1
ATOM 5956 N N . GLN B 1 381 ? 14.461 27.328 24.156 1 81.75 381 GLN B N 1
ATOM 5957 C CA . GLN B 1 381 ? 13.977 28.703 24.188 1 81.75 381 GLN B CA 1
ATOM 5958 C C . GLN B 1 381 ? 14.617 29.531 23.078 1 81.75 381 GLN B C 1
ATOM 5960 O O . GLN B 1 381 ? 15.82 29.422 22.844 1 81.75 381 GLN B O 1
ATOM 5965 N N . ARG B 1 382 ? 13.672 30.047 22.25 1 76 382 ARG B N 1
ATOM 5966 C CA . ARG B 1 382 ? 14.188 30.922 21.203 1 76 382 ARG B CA 1
ATOM 5967 C C . ARG B 1 382 ? 13.836 32.375 21.469 1 76 382 ARG B C 1
ATOM 5969 O O . ARG B 1 382 ? 12.695 32.688 21.812 1 76 382 ARG B O 1
ATOM 5976 N N . GLY B 1 383 ? 14.805 33.219 21.359 1 68.06 383 GLY B N 1
ATOM 5977 C CA . GLY B 1 383 ? 14.656 34.656 21.469 1 68.06 383 GLY B CA 1
ATOM 5978 C C . GLY B 1 383 ? 14.828 35.156 22.891 1 68.06 383 GLY B C 1
ATOM 5979 O O . GLY B 1 383 ? 14.656 34.406 23.859 1 68.06 383 GLY B O 1
ATOM 5980 N N . ARG B 1 384 ? 15.539 36.219 23.016 1 67.19 384 ARG B N 1
ATOM 5981 C CA . ARG B 1 384 ? 15.656 36.938 24.281 1 67.19 384 ARG B CA 1
ATOM 5982 C C . ARG B 1 384 ? 15.039 38.344 24.172 1 67.19 384 ARG B C 1
ATOM 5984 O O . ARG B 1 384 ? 15.344 39.094 23.25 1 67.19 384 ARG B O 1
ATOM 5991 N N . ALA B 1 385 ? 13.922 38.469 24.734 1 74.62 385 ALA B N 1
ATOM 5992 C CA . ALA B 1 385 ? 13.312 39.781 24.891 1 74.62 385 ALA B CA 1
ATOM 5993 C C . ALA B 1 385 ? 12.922 40.062 26.344 1 74.62 385 ALA B C 1
ATOM 5995 O O . ALA B 1 385 ? 11.781 39.812 26.75 1 74.62 385 ALA B O 1
ATOM 5996 N N . PRO B 1 386 ? 13.836 40.594 27.031 1 74.5 386 PRO B N 1
ATOM 5997 C CA . PRO B 1 386 ? 13.547 40.75 28.453 1 74.5 386 PRO B CA 1
ATOM 5998 C C . PRO B 1 386 ? 12.234 41.5 28.703 1 74.5 386 PRO B C 1
ATOM 6000 O O . PRO B 1 386 ? 11.969 42.531 28.094 1 74.5 386 PRO B O 1
ATOM 6003 N N . GLY B 1 387 ? 11.414 40.781 29.469 1 77.5 387 GLY B N 1
ATOM 6004 C CA . GLY B 1 387 ? 10.141 41.375 29.844 1 77.5 387 GLY B CA 1
ATOM 6005 C C . GLY B 1 387 ? 9.031 41.094 28.844 1 77.5 387 GLY B C 1
ATOM 6006 O O . GLY B 1 387 ? 7.871 41.438 29.094 1 77.5 387 GLY B O 1
ATOM 6007 N N . GLU B 1 388 ? 9.359 40.5 27.719 1 85.81 388 GLU B N 1
ATOM 6008 C CA . GLU B 1 388 ? 8.359 40.156 26.719 1 85.81 388 GLU B CA 1
ATOM 6009 C C . GLU B 1 388 ? 8.156 38.656 26.625 1 85.81 388 GLU B C 1
ATOM 6011 O O . GLU B 1 388 ? 9.047 37.875 26.984 1 85.81 388 GLU B O 1
ATOM 6016 N N . PRO B 1 389 ? 7.016 38.25 26.281 1 89.75 389 PRO B N 1
ATOM 6017 C CA . PRO B 1 389 ? 6.766 36.812 26.125 1 89.75 389 PRO B CA 1
ATOM 6018 C C . PRO B 1 389 ? 7.613 36.188 25.031 1 89.75 389 PRO B C 1
ATOM 6020 O O . PRO B 1 389 ? 7.805 36.781 23.969 1 89.75 389 PRO B O 1
ATOM 6023 N N . VAL B 1 390 ? 8.227 35.156 25.406 1 89.19 390 VAL B N 1
ATOM 6024 C CA . VAL B 1 390 ? 9.016 34.375 24.438 1 89.19 390 VAL B CA 1
ATOM 6025 C C . VAL B 1 390 ? 8.523 32.938 24.391 1 89.19 390 VAL B C 1
ATOM 6027 O O . VAL B 1 390 ? 8.008 32.406 25.375 1 89.19 390 VAL B O 1
ATOM 6030 N N . PRO B 1 391 ? 8.633 32.344 23.219 1 90.5 391 PRO B N 1
ATOM 6031 C CA . PRO B 1 391 ? 8.25 30.938 23.141 1 90.5 391 PRO B CA 1
ATOM 6032 C C . PRO B 1 391 ? 9.266 30.016 23.797 1 90.5 391 PRO B C 1
ATOM 6034 O O . PRO B 1 391 ? 10.469 30.156 23.562 1 90.5 391 PRO B O 1
ATOM 6037 N N . VAL B 1 392 ? 8.766 29.219 24.656 1 90.31 392 VAL B N 1
ATOM 6038 C CA . VAL B 1 392 ? 9.523 28.109 25.234 1 90.31 392 VAL B CA 1
ATOM 6039 C C . VAL B 1 392 ? 8.891 26.781 24.828 1 90.31 392 VAL B C 1
ATOM 6041 O O . VAL B 1 392 ? 7.691 26.562 25.031 1 90.31 392 VAL B O 1
ATOM 6044 N N . VAL B 1 393 ? 9.75 25.953 24.219 1 94.31 393 VAL B N 1
ATOM 6045 C CA . VAL B 1 393 ? 9.258 24.656 23.766 1 94.31 393 VAL B CA 1
ATOM 6046 C C . VAL B 1 393 ? 9.93 23.531 24.562 1 94.31 393 VAL B C 1
ATOM 6048 O O . VAL B 1 393 ? 11.117 23.625 24.891 1 94.31 393 VAL B O 1
ATOM 6051 N N . MET B 1 394 ? 9.164 22.547 24.859 1 94.56 394 MET B N 1
ATOM 6052 C CA . MET B 1 394 ? 9.742 21.391 25.547 1 94.56 394 MET B CA 1
ATOM 6053 C C . MET B 1 394 ? 9.148 20.094 25.016 1 94.56 394 MET B C 1
ATOM 6055 O O . MET B 1 394 ? 8.055 20.094 24.453 1 94.56 394 MET B O 1
ATOM 6059 N N . THR B 1 395 ? 9.875 19.031 25.094 1 96.94 395 THR B N 1
ATOM 6060 C CA . THR B 1 395 ? 9.391 17.672 24.891 1 96.94 395 THR B CA 1
ATOM 6061 C C . THR B 1 395 ? 9.469 16.875 26.188 1 96.94 395 THR B C 1
ATOM 6063 O O . THR B 1 395 ? 10.266 17.203 27.078 1 96.94 395 THR B O 1
ATOM 6066 N N . THR B 1 396 ? 8.617 15.938 26.312 1 96.81 396 THR B N 1
ATOM 6067 C CA . THR B 1 396 ? 8.578 15.156 27.547 1 96.81 396 THR B CA 1
ATOM 6068 C C . THR B 1 396 ? 8.922 13.695 27.281 1 96.81 396 THR B C 1
ATOM 6070 O O . THR B 1 396 ? 8.836 13.234 26.141 1 96.81 396 THR B O 1
ATOM 6073 N N . HIS B 1 397 ? 9.352 13 28.344 1 95.44 397 HIS B N 1
ATOM 6074 C CA . HIS B 1 397 ? 9.328 11.539 28.328 1 95.44 397 HIS B CA 1
ATOM 6075 C C . HIS B 1 397 ? 7.895 11.016 28.375 1 95.44 397 HIS B C 1
ATOM 6077 O O . HIS B 1 397 ? 6.949 11.789 28.547 1 95.44 397 HIS B O 1
ATOM 6083 N N . ASP B 1 398 ? 7.77 9.695 28.203 1 96.31 398 ASP B N 1
ATOM 6084 C CA . ASP B 1 398 ? 6.445 9.086 28.25 1 96.31 398 ASP B CA 1
ATOM 6085 C C . ASP B 1 398 ? 5.758 9.375 29.578 1 96.31 398 ASP B C 1
ATOM 6087 O O . ASP B 1 398 ? 6.348 9.172 30.641 1 96.31 398 ASP B O 1
ATOM 6091 N N . THR B 1 399 ? 4.637 9.906 29.531 1 95.56 399 THR B N 1
ATOM 6092 C CA . THR B 1 399 ? 3.828 10.203 30.703 1 95.56 399 THR B CA 1
ATOM 6093 C C . THR B 1 399 ? 2.342 10.062 30.391 1 95.56 399 THR B C 1
ATOM 6095 O O . THR B 1 399 ? 1.954 9.977 29.234 1 95.56 399 THR B O 1
ATOM 6098 N N . ALA B 1 400 ? 1.518 9.914 31.422 1 94.88 400 ALA B N 1
ATOM 6099 C CA . ALA B 1 400 ? 0.07 9.859 31.234 1 94.88 400 ALA B CA 1
ATOM 6100 C C . ALA B 1 400 ? -0.466 11.195 30.734 1 94.88 400 ALA B C 1
ATOM 6102 O O . ALA B 1 400 ? -0.077 12.258 31.219 1 94.88 400 ALA B O 1
ATOM 6103 N N . GLU B 1 401 ? -1.321 11.117 29.75 1 95.5 401 GLU B N 1
ATOM 6104 C CA . GLU B 1 401 ? -1.854 12.352 29.172 1 95.5 401 GLU B CA 1
ATOM 6105 C C . GLU B 1 401 ? -2.605 13.164 30.219 1 95.5 401 GLU B C 1
ATOM 6107 O O . GLU B 1 401 ? -2.566 14.398 30.203 1 95.5 401 GLU B O 1
ATOM 6112 N N . ALA B 1 402 ? -3.318 12.477 31.109 1 96 402 ALA B N 1
ATOM 6113 C CA . ALA B 1 402 ? -4.031 13.188 32.188 1 96 402 ALA B CA 1
ATOM 6114 C C . ALA B 1 402 ? -3.082 14.062 33 1 96 402 ALA B C 1
ATOM 6116 O O . ALA B 1 402 ? -3.404 15.203 33.312 1 96 402 ALA B O 1
ATOM 6117 N N . ALA B 1 403 ? -1.961 13.531 33.344 1 96.62 403 ALA B N 1
ATOM 6118 C CA . ALA B 1 403 ? -0.959 14.266 34.094 1 96.62 403 ALA B CA 1
ATOM 6119 C C . ALA B 1 403 ? -0.445 15.469 33.312 1 96.62 403 ALA B C 1
ATOM 6121 O O . ALA B 1 403 ? -0.287 16.562 33.875 1 96.62 403 ALA B O 1
ATOM 6122 N N . MET B 1 404 ? -0.171 15.266 32.094 1 96.56 404 MET B N 1
ATOM 6123 C CA . MET B 1 404 ? 0.317 16.328 31.219 1 96.56 404 MET B CA 1
ATOM 6124 C C . MET B 1 404 ? -0.713 17.453 31.109 1 96.56 404 MET B C 1
ATOM 6126 O O . MET B 1 404 ? -0.375 18.625 31.234 1 96.56 404 MET B O 1
ATOM 6130 N N . VAL B 1 405 ? -1.952 17.078 30.844 1 96.25 405 VAL B N 1
ATOM 6131 C CA . VAL B 1 405 ? -3.023 18.047 30.672 1 96.25 405 VAL B CA 1
ATOM 6132 C C . VAL B 1 405 ? -3.221 18.844 31.969 1 96.25 405 VAL B C 1
ATOM 6134 O O . VAL B 1 405 ? -3.373 20.062 31.953 1 96.25 405 VAL B O 1
ATOM 6137 N N . HIS B 1 406 ? -3.186 18.172 33.062 1 96.56 406 HIS B N 1
ATOM 6138 C CA . HIS B 1 406 ? -3.307 18.844 34.375 1 96.56 406 HIS B CA 1
ATOM 6139 C C . HIS B 1 406 ? -2.174 19.828 34.562 1 96.56 406 HIS B C 1
ATOM 6141 O O . HIS B 1 406 ? -2.402 20.938 35.062 1 96.56 406 HIS B O 1
ATOM 6147 N N . SER B 1 407 ? -1.021 19.438 34.25 1 97.12 407 SER B N 1
ATOM 6148 C CA . SER B 1 407 ? 0.134 20.328 34.344 1 97.12 407 SER B CA 1
ATOM 6149 C C . SER B 1 407 ? -0.046 21.578 33.5 1 97.12 407 SER B C 1
ATOM 6151 O O . SER B 1 407 ? 0.256 22.688 33.938 1 97.12 407 SER B O 1
ATOM 6153 N N . LEU B 1 408 ? -0.5 21.391 32.312 1 97 408 LEU B N 1
ATOM 6154 C CA . LEU B 1 408 ? -0.644 22.5 31.359 1 97 408 LEU B CA 1
ATOM 6155 C C . LEU B 1 408 ? -1.713 23.484 31.828 1 97 408 LEU B C 1
ATOM 6157 O O . LEU B 1 408 ? -1.595 24.688 31.609 1 97 408 LEU B O 1
ATOM 6161 N N . VAL B 1 409 ? -2.777 22.922 32.438 1 96.5 409 VAL B N 1
ATOM 6162 C CA . VAL B 1 409 ? -3.803 23.797 33.031 1 96.5 409 VAL B CA 1
ATOM 6163 C C . VAL B 1 409 ? -3.186 24.688 34.094 1 96.5 409 VAL B C 1
ATOM 6165 O O . VAL B 1 409 ? -3.396 25.891 34.094 1 96.5 409 VAL B O 1
ATOM 6168 N N . LYS B 1 410 ? -2.383 24.156 34.938 1 96.75 410 LYS B N 1
ATOM 6169 C CA . LYS B 1 410 ? -1.729 24.891 36.031 1 96.75 410 LYS B CA 1
ATOM 6170 C C . LYS B 1 410 ? -0.733 25.906 35.469 1 96.75 410 LYS B C 1
ATOM 6172 O O . LYS B 1 410 ? -0.65 27.031 35.969 1 96.75 410 LYS B O 1
ATOM 6177 N N . ILE B 1 411 ? 0.002 25.531 34.5 1 96.12 411 ILE B N 1
ATOM 6178 C CA . ILE B 1 411 ? 0.979 26.406 33.875 1 96.12 411 ILE B CA 1
ATOM 6179 C C . ILE B 1 411 ? 0.262 27.594 33.219 1 96.12 411 ILE B C 1
ATOM 6181 O O . ILE B 1 411 ? 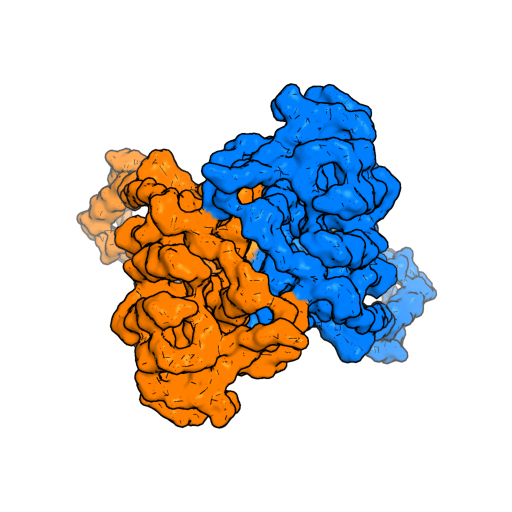0.719 28.734 33.312 1 96.12 411 ILE B O 1
ATOM 6185 N N . GLY B 1 412 ? -0.835 27.297 32.562 1 95.38 412 GLY B N 1
ATOM 6186 C CA . GLY B 1 412 ? -1.628 28.344 31.938 1 95.38 412 GLY B CA 1
ATOM 6187 C C . GLY B 1 412 ? -2.17 29.359 32.906 1 95.38 412 GLY B C 1
ATOM 6188 O O . GLY B 1 412 ? -2.455 30.5 32.531 1 95.38 412 GLY B O 1
ATOM 6189 N N . GLU B 1 413 ? -2.256 28.969 34.156 1 94.62 413 GLU B N 1
ATOM 6190 C CA . GLU B 1 413 ? -2.801 29.828 35.188 1 94.62 413 GLU B CA 1
ATOM 6191 C C . GLU B 1 413 ? -1.717 30.719 35.812 1 94.62 413 GLU B C 1
ATOM 6193 O O . GLU B 1 413 ? -2.016 31.656 36.531 1 94.62 413 GLU B O 1
ATOM 6198 N N . LEU B 1 414 ? -0.518 30.422 35.406 1 93.75 414 LEU B N 1
ATOM 6199 C CA . LEU B 1 414 ? 0.57 31.25 35.906 1 93.75 414 LEU B CA 1
ATOM 6200 C C . LEU B 1 414 ? 0.469 32.688 35.344 1 93.75 414 LEU B C 1
ATOM 6202 O O . LEU B 1 414 ? 0.135 32.844 34.156 1 93.75 414 LEU B O 1
ATOM 6206 N N . GLY B 1 415 ? 0.741 33.625 36.125 1 91 415 GLY B N 1
ATOM 6207 C CA . GLY B 1 415 ? 0.741 35 35.688 1 91 415 GLY B CA 1
ATOM 6208 C C . GLY B 1 415 ? 1.738 35.281 34.562 1 91 415 GLY B C 1
ATOM 6209 O O . GLY B 1 415 ? 1.586 36.25 33.812 1 91 415 GLY B O 1
ATOM 6210 N N . SER B 1 416 ? 2.717 34.438 34.469 1 91.38 416 SER B N 1
ATOM 6211 C CA . SER B 1 416 ? 3.775 34.625 33.5 1 91.38 416 SER B CA 1
ATOM 6212 C C . SER B 1 416 ? 3.375 34.031 32.125 1 91.38 416 SER B C 1
ATOM 6214 O O . SER B 1 416 ? 4.078 34.188 31.141 1 91.38 416 SER B O 1
ATOM 6216 N N . SER B 1 417 ? 2.311 33.281 32.062 1 93 417 SER B N 1
ATOM 6217 C CA . SER B 1 417 ? 1.858 32.656 30.828 1 93 417 SER B CA 1
ATOM 6218 C C . SER B 1 417 ? 1.075 33.656 29.969 1 93 417 SER B C 1
ATOM 6220 O O . SER B 1 417 ? 0.035 34.156 30.406 1 93 417 SER B O 1
ATOM 6222 N N . ALA B 1 418 ? 1.51 33.938 28.781 1 92.25 418 ALA B N 1
ATOM 6223 C CA . ALA B 1 418 ? 0.916 34.969 27.922 1 92.25 418 ALA B CA 1
ATOM 6224 C C . ALA B 1 418 ? -0.197 34.375 27.062 1 92.25 418 ALA B C 1
ATOM 6226 O O . ALA B 1 418 ? -1.097 35.094 26.609 1 92.25 418 ALA B O 1
ATOM 6227 N N . GLU B 1 419 ? -0.144 33.125 26.719 1 91.75 419 GLU B N 1
ATOM 6228 C CA . GLU B 1 419 ? -1.116 32.375 25.938 1 91.75 419 GLU B CA 1
ATOM 6229 C C . GLU B 1 419 ? -1.346 30.984 26.516 1 91.75 419 GLU B C 1
ATOM 6231 O O . GLU B 1 419 ? -0.515 30.469 27.266 1 91.75 419 GLU B O 1
ATOM 6236 N N . PRO B 1 420 ? -2.488 30.438 26.219 1 92.75 420 PRO B N 1
ATOM 6237 C CA . PRO B 1 420 ? -2.674 29.031 26.625 1 92.75 420 PRO B CA 1
ATOM 6238 C C . PRO B 1 420 ? -1.613 28.109 26.031 1 92.75 420 PRO B C 1
ATOM 6240 O O . PRO B 1 420 ? -1.224 28.266 24.875 1 92.75 420 PRO B O 1
ATOM 6243 N N . PRO B 1 421 ? -1.104 27.188 26.859 1 95.81 421 PRO B N 1
ATOM 6244 C CA . PRO B 1 421 ? -0.127 26.234 26.359 1 95.81 421 PRO B CA 1
ATOM 6245 C C . PRO B 1 421 ? -0.673 25.391 25.203 1 95.81 421 PRO B C 1
ATOM 6247 O O . PRO B 1 421 ? -1.872 25.094 25.156 1 95.81 421 PRO B O 1
ATOM 6250 N N . ARG B 1 422 ? 0.157 25.062 24.328 1 95.81 422 ARG B N 1
ATOM 6251 C CA . ARG B 1 422 ? -0.184 24.172 23.203 1 95.81 422 ARG B CA 1
ATOM 6252 C C . ARG B 1 422 ? 0.553 22.844 23.312 1 95.81 422 ARG B C 1
ATOM 6254 O O . ARG B 1 422 ? 1.73 22.812 23.688 1 95.81 422 ARG B O 1
ATOM 6261 N N . MET B 1 423 ? -0.195 21.828 23.047 1 97.06 423 MET B N 1
ATOM 6262 C CA . MET B 1 423 ? 0.371 20.484 23.172 1 97.06 423 MET B CA 1
ATOM 6263 C C . MET B 1 423 ? 0.16 19.688 21.891 1 97.06 423 MET B C 1
ATOM 6265 O O . MET B 1 423 ? -0.904 19.75 21.266 1 97.06 423 MET B O 1
ATOM 6269 N N . ILE B 1 424 ? 1.163 18.969 21.391 1 98.19 424 ILE B N 1
ATOM 6270 C CA . ILE B 1 424 ? 1.086 18.016 20.297 1 98.19 424 ILE B CA 1
ATOM 6271 C C . ILE B 1 424 ? 1.715 16.688 20.703 1 98.19 424 ILE B C 1
ATOM 6273 O O . ILE B 1 424 ? 2.822 16.656 21.25 1 98.19 424 ILE B O 1
ATOM 6277 N N . ARG B 1 425 ? 1.006 15.641 20.531 1 98.12 425 ARG B N 1
ATOM 6278 C CA . ARG B 1 425 ? 1.497 14.32 20.906 1 98.12 425 ARG B CA 1
ATOM 6279 C C . ARG B 1 425 ? 2.623 13.875 19.969 1 98.12 425 ARG B C 1
ATOM 6281 O O . ARG B 1 425 ? 2.566 14.102 18.766 1 98.12 425 ARG B O 1
ATOM 6288 N N . ILE B 1 426 ? 3.676 13.219 20.5 1 98 426 ILE B N 1
ATOM 6289 C CA . ILE B 1 426 ? 4.754 12.602 19.734 1 98 426 ILE B CA 1
ATOM 6290 C C . ILE B 1 426 ? 4.504 11.102 19.609 1 98 426 ILE B C 1
ATOM 6292 O O . ILE B 1 426 ? 4.383 10.398 20.625 1 98 426 ILE B O 1
ATOM 6296 N N . GLU B 1 427 ? 4.398 10.633 18.406 1 97.25 427 GLU B N 1
ATOM 6297 C CA . GLU B 1 427 ? 4.105 9.219 18.203 1 97.25 427 GLU B CA 1
ATOM 6298 C C . GLU B 1 427 ? 5.387 8.414 18 1 97.25 427 GLU B C 1
ATOM 6300 O O . GLU B 1 427 ? 6.293 8.844 17.281 1 97.25 427 GLU B O 1
ATOM 6305 N N . PRO B 1 428 ? 5.488 7.246 18.594 1 91.25 428 PRO B N 1
ATOM 6306 C CA . PRO B 1 428 ? 6.742 6.496 18.656 1 91.25 428 PRO B CA 1
ATOM 6307 C C . PRO B 1 428 ? 6.941 5.578 17.453 1 91.25 428 PRO B C 1
ATOM 6309 O O . PRO B 1 428 ? 7.949 4.875 17.359 1 91.25 428 PRO B O 1
ATOM 6312 N N . PHE B 1 429 ? 6.109 5.539 16.625 1 88.38 429 PHE B N 1
ATOM 6313 C CA . PHE B 1 429 ? 6.25 4.582 15.531 1 88.38 429 PHE B CA 1
ATOM 6314 C C . PHE B 1 429 ? 7.051 5.184 14.383 1 88.38 429 PHE B C 1
ATOM 6316 O O . PHE B 1 429 ? 7.109 6.406 14.234 1 88.38 429 PHE B O 1
#

InterPro domains:
  IPR001342 Homoserine dehydrogenase, catalytic [PF00742] (138-315)
  IPR002912 ACT domain [PS51671] (350-425)
  IPR005106 Aspartate/homoserine dehydrogenase, NAD-binding [PF03447] (11-129)
  IPR016204 Homoserine dehydrogenase [PIRSF000098] (4-427)
  IPR019811 Homoserine dehydrogenase, conserved site [PS01042] (184-206)
  IPR036291 NAD(P)-binding domain superfamily [SSF51735] (4-141)
  IPR045865 ACT-like domain [SSF55021] (348-412)